Protein 1B35 (pdb70)

CATH classification: 2.60.120.20

Sequence (854 aa):
VMGEDQQIPRNEAQHGVHPISIDTHRISNNWSPQAMCIGEKVVSIRQLIKRFGIFGDANTLQADGSSFVVAPFTVTSPTKTLTSTRNYTQFDYYYYLYAFWRGSMRIKMVAETQDGTGTPRKKTNFTWFVRMFNSLQDSFNSLISTSSSAVTTTVLPSGTINMGPSTQVIDPTVEGLIEVEVPYYNISHITPAVTIDDGTPSMEDYLKGHSPPCLLTFSPRDSISATNHIITASFMRALGDDFSFMYLLGVPPLVNVARAENSHIENEDKRLTSEQKEIVHFVSEGVTPSTTALPDIVNLSTNYLDKNTREDRIHSIKDFLSRPIIIATNLWSVSDPVEKQLYTANFPEVLISNAMYQDKLKGFVGLRATLVVKVQVNSQPFQQGRLMLQYIPYAQYMPNRVTLINETLQGRSGCPRTDLELSVGTEVEMRIPYVSPHLYYNLITGQGSFGSIYVVVYSQLHDQVSGTGSIEYTVWAHLEDVDVQYPTGANIFTGNEAYIKGTSRYDAAQKAHAASKPTVQGKIGECKLRGQGRMANFDGMDMSHKMALSSTNEIETNEGLAGTSLDVMDLSRVLSIPNYWDRFTWKTSDVINTVLWDNYVSPFKVKPYSATITDRFRCTHMGKVANAFTYWRGSMVYTFKFVKTQYHSGRLRISFIPYYYNTTISTGTPDVSRTQKIVVDLRTSTAVSFTVPYIGSRPWLYCIRPESSWLSKDNTDGALMYNCVSGIVRVEVLNQLVAAQNVFSEIDVICEVNGGPDLEFAGPTCPRYVPYAGDFTLADTRKIEAERTQEYSNNEDAASELKQLETNNSPSTALGQISEGLTTLSHIPVLGNIFSTPAWISAKAADLAKLFGF

B-factor: mean 16.87, std 10.46, range [2.0, 77.14]

Solvent-accessible surface area: 44034 Å² total; per-residue (Å²): 90,69,13,89,118,58,43,41,64,37,92,79,4,29,124,26,72,68,17,126,8,13,35,108,123,222,31,88,75,84,166,57,13,5,76,159,75,46,67,98,50,14,63,11,0,68,25,11,0,30,88,24,17,84,19,23,86,101,12,34,0,89,52,116,51,5,7,0,11,0,5,0,9,7,5,63,10,14,9,147,64,77,89,6,114,92,58,59,9,13,2,25,1,0,3,10,0,0,0,0,6,13,0,5,0,35,0,0,1,62,6,37,28,24,88,20,140,76,52,114,138,153,109,2,121,35,37,0,57,0,26,4,12,38,60,56,122,126,25,1,82,60,18,38,52,67,106,23,71,11,9,30,49,65,92,24,53,114,30,0,82,107,129,67,34,40,58,49,73,0,53,6,66,122,66,27,29,5,13,0,14,1,4,7,99,33,136,29,54,1,0,1,0,22,11,28,87,116,17,11,3,36,44,113,36,8,113,65,3,18,11,1,24,5,8,0,0,1,18,19,162,50,94,6,38,74,127,87,45,21,0,34,9,46,0,42,10,0,0,0,98,17,1,5,1,18,34,6,0,0,0,3,0,0,1,50,33,45,155,170,211,143,109,146,144,131,70,66,84,145,122,125,51,78,98,108,129,166,139,68,104,103,91,52,118,14,107,87,125,111,134,69,108,119,139,92,142,123,125,110,63,64,115,139,51,46,154,111,124,117,93,144,129,140,80,53,63,115,45,40,0,45,72,78,13,101,28,19,66,47,110,0,29,16,90,10,81,43,52,81,13,28,40,11,0,3,0,1,3,19,1,0,48,39,76,78,0,19,88,68,3,88,36,44,47,3,3,87,6,25,0,6,0,58,3,54,4,110,38,70,87,58,11,3,0,11,4,2,3,0,2,0,2,4,2,6,24,2,48,37,4,1,26,8,4,20,20,2,1,1,0,5,0,0,0,18,22,40,5,14,5,10,17,53,26,80,81,14,97,15,170,2,48,11,7,2,12,51,92,80,2,32,1,46,55,1,48,1,0,4,0,3,0,1,0,0,0,0,1,62,0,38,25,52,82,98,34,125,30,56,11,80,2,25,0,72,1,30,1,70,118,12,40,15,85,161,65,43,82,49,117,28,32,20,11,131,70,11,18,36,60,8,39,94,136,148,41,60,50,120,153,98,180,72,146,71,197,114,116,140,173,62,188,163,52,183,120,155,153,152,30,46,9,120,32,54,70,105,84,64,140,35,118,23,59,60,4,9,177,50,82,62,36,135,42,70,83,70,129,47,28,12,40,84,67,75,64,21,0,33,8,41,43,0,4,12,1,19,2,15,18,39,60,20,56,0,85,56,86,28,89,97,86,42,68,24,22,56,19,66,4,3,0,9,8,6,51,33,28,51,107,125,16,84,61,38,12,36,0,1,1,2,0,0,0,0,1,1,4,46,63,1,34,2,0,0,5,4,17,1,2,1,2,0,0,82,106,1,32,6,81,0,18,0,2,9,18,62,85,21,12,38,117,93,41,21,140,52,115,23,65,59,103,197,21,89,70,28,78,7,42,2,122,60,16,2,4,0,6,3,0,1,16,32,68,34,115,115,62,14,6,87,4,28,26,18,117,11,88,170,9,48,139,110,158,43,122,6,21,46,8,106,35,0,0,1,0,1,0,24,1,15,0,54,75,80,2,97,26,35,182,54,3,57,55,55,0,34,0,0,3,6,5,13,3,7,61,12,6,27,1,2,18,24,72,93,21,72,27,1,6,10,28,6,84,18,60,144,57,22,28,157,79,22,108,56,15,107,42,108,9,36,18,104,110,135,138,76,54,58,88,116,136,59,82,136,100,55,125,35,82,56,87,90,178,77,113,123,63,138,54,101,111,96,162,104,125,151,106,104,172,53,92,154,96,55,101,51,69,199,101,43,76,159,90,74,58,69,46,135,128,153,50,179

Foldseek 3Di:
DDDDDPDDDPVVVVVVDDDADPVNDDDDDDCCVCVVPPNDDDDDLLVFQQDKWWDDPFDKDADWQKWKKAQFPAAADDDPDQADDDTDGSNNVCLQFFFKKFWKKKKKKWKWKWFDPPGDTHGDQFKKKKFKDADPDDQLQQPDDQQAARIHMDNRDPVHVVVDGDIDMDGCVPPPMDMDMGTRQFPDGMATSDHRHGHDDHSVCCVVRNGHRIMMMMGTPDTHHNNTIMMTMIMMMGGDSVMDGDHGDDDDDDHDHRDD/DDDDDDDQQADWDWDDDPPDIDIDGHDDDDDDPDPDDDDDDPVVVVVPDDDPDDADLQNLLFDKDFLDKDKDWLPQDALDWPDKDFPPLSVCVDVSNVVSQWFFFFKFFKKKKKKFWDDDQQKWFKKKKFWDFPCLVCVPVVVVQSVDPVSRVPGPMDMDINNPDTMDMDIFGFDDPPNTQGQQQLPGGGTMMTMGGNTRMDPHPDDGDIIMMTMMMGTDPIDTHDGDNGGGDNACVGNPPNPPCVVVPPVPDPD/DDDDDDDDDDDDDDDPWPPPPHDDDDGDDQDPDPDSPDDDDDAAPPPHGRDDCVPVLNQQFPKDWADKWKAFLPQDFFRWTDKDFAALQRWAAPDPVGGPDIDGGSSNQVLLFFWKKFWKKKKKKFKPFDLQKWFKKKKFWDFPDADPQQHPDDDDVVVTDTDIDTDRRDTMDIDMGTGDDPDRIATSDDQQDQVCDDPPGGSNNCVRGTGGMITMTGHTRMDGDPPTPRMIMMIMIMGGDSPMDGDGGGDGDDDDDDDDDDPVVVVVVQVVVQVVDPPPGD/DVVQVVQCVVVVHSDNDDDDPPVPDDCPVPDDDCDDPPNDDPLPDDPPVSVVVVVPD

Secondary structure (DSSP, 8-state):
-EES--PPPHHHHTTT--PPBTT-SPP---SHHIIIIISS---BHHHHTTS-EEEEEEEEE-STT-EEEE-TT--BPPB-SSS--S---HHHHHGGGEEEEE--EEEEEEEEEESSTTS-EEE--S-EEEEEE-SSSHHHHHH--TTS-SEEEE-PPTTTTTS--EEEEE-HHHHSSEEEEE----SSS-EE---BSSS---HHHHHTTSS-S-EEEEEESS--BTTTBEEEEEEEEEE-TT-EEEEE-----EEEPP--/-------GGG-EEEEEETTEEEEEES------SSS---PPPHHHHTTTT--SS---HHHHTTS-EEEEEEEEETTPPTT-EEEEEEETHHHHTSHHHHHHHTTEEEEEEEEEEEEEEE--TT-EEEEEEEEEETGGG-HHHHHHHHTSHHHHHTSSEEEEETTT--EEEEEE----SSSSEETTTTB---EEEEEEEEEEEE-TTT---EEEEEEEEEEEEEEEEEE-SSPPP-----------SGGG----S--/--PPP-S--------SSSSTT-SSS---PEE-SS-TT------TTTTS-SS-TTBHHHHHTS-EEEEEEEEETT--TT-EEEEEE-SS--EEESSSS--SEEEE-HHHHHHTT-SEEES-EEEEEEEE--TTEEEEEEEEEEET---TTTSSS---GGGSEEEEEEESS--EEEEEE----SSS-EE---TT-GGG--SS-TTTTGGGT--EEEEEEEEEEEEE-TTS-SEEEEEEEEEE-TT-EE------SEEEB-S---HHHHHHHHHHHHHHH-SS--/-HHHHHHHHHTTSS--S----GGG---TT----S--SSSS-TT----HHHHHHHTT-

Nearest PDB structures (foldseek):
  1b35-assembly1_B  TM=1.004E+00  e=4.661E-52  Cricket paralysis virus
  3nap-assembly1_B  TM=9.360E-01  e=2.881E-22  Triatoma virus
  5mqc-assembly1_B  TM=8.749E-01  e=1.713E-21  Black queen cell virus
  5l7o-assembly1_B  TM=9.426E-01  e=9.053E-20  Triatoma virus
  5lwg-assembly1_B  TM=8.177E-01  e=3.781E-16  Israeli acute paralysis virus

Organism: Cricket paralysis virus (isolate Teleogryllus commodus/Australia/CrPVVIC/1968) (NCBI:txid928300)

InterPro domains:
  IPR001676 Picornavirus capsid [PF00073] (81-194)
  IPR001676 Picornavirus capsid [PF00073] (446-535)
  IPR014872 Dicistrovirus, capsid-polyprotein, C-terminal [PF08762] (668-894)
  IPR024343 Capsid protein VP4, dicistrovirus [PF11492] (292-340)
  IPR029053 Viral coat protein subunit [G3DSA:2.60.120.20] (8-254)
  IPR029053 Viral coat protein subunit [G3DSA:2.60.120.20] (341-622)
  IPR029053 Viral coat protein subunit [G3DSA:2.60.120.20] (636-895)
  IPR033703 Picornavirus/Calicivirus coat protein [cd00205] (66-238)
  IPR033703 Picornavirus/Calicivirus coat protein [cd00205] (396-593)

Radius of gyration: 33.61 Å; Cα contacts (8 Å, |Δi|>4): 1833; chains: 4; bounding box: 87×96×97 Å

Structure (mmCIF, N/CA/C/O backbone):
data_1B35
#
_entry.id   1B35
#
_cell.length_a   330.000
_cell.length_b   334.000
_cell.length_c   395.000
_cell.angle_alpha   90.00
_cell.angle_beta   90.00
_cell.angle_gamma   90.00
#
_symmetry.space_group_name_H-M   'I 2 2 2'
#
loop_
_entity.id
_entity.type
_entity.pdbx_description
1 polymer 'PROTEIN (CRICKET PARALYSIS VIRUS, VP1)'
2 polymer 'PROTEIN (CRICKET PARALYSIS VIRUS, VP2)'
3 polymer 'PROTEIN (CRICKET PARALYSIS VIRUS, VP3)'
4 polymer 'PROTEIN (CRICKET PARALYSIS VIRUS, VP4)'
5 water water
#
loop_
_atom_site.group_PDB
_atom_site.id
_atom_site.type_symbol
_atom_site.label_atom_id
_atom_site.label_alt_id
_atom_site.label_comp_id
_atom_site.label_asym_id
_atom_site.label_entity_id
_atom_site.label_seq_id
_atom_site.pdbx_PDB_ins_code
_atom_site.Cartn_x
_atom_site.Cartn_y
_atom_site.Cartn_z
_atom_site.occupancy
_atom_site.B_iso_or_equiv
_atom_site.auth_seq_id
_atom_site.auth_comp_id
_atom_site.auth_asym_id
_atom_site.auth_atom_id
_atom_site.pdbx_PDB_model_num
ATOM 1 N N . VAL A 1 1 ? -9.906 28.206 120.257 1.00 14.06 1 VAL A N 1
ATOM 2 C CA . VAL A 1 1 ? -10.036 27.732 121.662 1.00 13.69 1 VAL A CA 1
ATOM 3 C C . VAL A 1 1 ? -9.925 28.898 122.642 1.00 13.54 1 VAL A C 1
ATOM 4 O O . VAL A 1 1 ? -10.719 29.004 123.577 1.00 12.73 1 VAL A O 1
ATOM 8 N N . MET A 1 2 ? -8.935 29.761 122.424 1.00 12.40 2 MET A N 1
ATOM 9 C CA . MET A 1 2 ? -8.720 30.935 123.268 1.00 13.64 2 MET A CA 1
ATOM 10 C C . MET A 1 2 ? -8.406 32.148 122.399 1.00 14.06 2 MET A C 1
ATOM 11 O O . MET A 1 2 ? -7.651 32.047 121.423 1.00 12.73 2 MET A O 1
ATOM 16 N N . GLY A 1 3 ? -8.989 33.290 122.758 1.00 14.31 3 GLY A N 1
ATOM 17 C CA . GLY A 1 3 ? -8.765 34.514 122.007 1.00 15.38 3 GLY A CA 1
ATOM 18 C C . GLY A 1 3 ? -9.545 35.685 122.576 1.00 17.17 3 GLY A C 1
ATOM 19 O O . GLY A 1 3 ? -10.081 35.602 123.680 1.00 17.06 3 GLY A O 1
ATOM 20 N N . GLU A 1 4 ? -9.613 36.779 121.824 1.00 19.05 4 GLU A N 1
ATOM 21 C CA . GLU A 1 4 ? -10.333 37.971 122.263 1.00 20.63 4 GLU A CA 1
ATOM 22 C C . GLU A 1 4 ? -11.788 37.984 121.797 1.00 21.76 4 GLU A C 1
ATOM 23 O O . GLU A 1 4 ? -12.593 38.768 122.297 1.00 22.51 4 GLU A O 1
ATOM 29 N N . ASP A 1 5 ? -12.122 37.108 120.853 1.00 22.55 5 ASP A N 1
ATOM 30 C CA . ASP A 1 5 ? -13.470 37.044 120.296 1.00 22.14 5 ASP A CA 1
ATOM 31 C C . ASP A 1 5 ? -13.837 35.607 119.899 1.00 21.65 5 ASP A C 1
ATOM 32 O O . ASP A 1 5 ? -14.066 35.323 118.726 1.00 21.43 5 ASP A O 1
ATOM 37 N N . GLN A 1 6 ? -13.899 34.706 120.875 1.00 21.89 6 GLN A N 1
ATOM 38 C CA . GLN A 1 6 ? -14.232 33.305 120.598 1.00 23.15 6 GLN A CA 1
ATOM 39 C C . GLN A 1 6 ? -15.735 33.052 120.642 1.00 22.75 6 GLN A C 1
ATOM 40 O O . GLN A 1 6 ? -16.219 32.019 120.178 1.00 24.01 6 GLN A O 1
ATOM 46 N N . GLN A 1 7 ? -16.463 34.006 121.205 1.00 21.14 7 GLN A N 1
ATOM 47 C CA . GLN A 1 7 ? -17.911 33.916 121.332 1.00 20.64 7 GLN A CA 1
ATOM 48 C C . GLN A 1 7 ? -18.628 33.771 119.984 1.00 17.70 7 GLN A C 1
ATOM 49 O O . GLN A 1 7 ? -18.317 34.470 119.018 1.00 16.67 7 GLN A O 1
ATOM 55 N N . ILE A 1 8 ? -19.589 32.852 119.923 1.00 15.70 8 ILE A N 1
ATOM 56 C CA . ILE A 1 8 ? -20.351 32.621 118.697 1.00 14.54 8 ILE A CA 1
ATOM 57 C C . ILE A 1 8 ? -21.721 33.299 118.763 1.00 14.07 8 ILE A C 1
ATOM 58 O O . ILE A 1 8 ? -22.511 33.029 119.663 1.00 13.18 8 ILE A O 1
ATOM 63 N N . PRO A 1 9 ? -22.009 34.204 117.814 1.00 13.95 9 PRO A N 1
ATOM 64 C CA . PRO A 1 9 ? -23.285 34.924 117.758 1.00 13.63 9 PRO A CA 1
ATOM 65 C C . PRO A 1 9 ? -24.480 33.963 117.831 1.00 13.93 9 PRO A C 1
ATOM 66 O O . PRO A 1 9 ? -24.420 32.851 117.299 1.00 13.41 9 PRO A O 1
ATOM 70 N N . ARG A 1 10 ? -25.555 34.398 118.490 1.00 12.74 10 ARG A N 1
ATOM 71 C CA . ARG A 1 10 ? -26.765 33.592 118.653 1.00 11.81 10 ARG A CA 1
ATOM 72 C C . ARG A 1 10 ? -27.287 33.046 117.324 1.00 11.07 10 ARG A C 1
ATOM 73 O O . ARG A 1 10 ? -27.556 31.851 117.203 1.00 10.77 10 ARG A O 1
ATOM 81 N N . ASN A 1 11 ? -27.419 33.922 116.332 1.00 11.40 11 ASN A N 1
ATOM 82 C CA . ASN A 1 11 ? -27.919 33.528 115.019 1.00 11.84 11 ASN A CA 1
ATOM 83 C C . ASN A 1 11 ? -27.046 32.501 114.314 1.00 11.70 11 ASN A C 1
ATOM 84 O O . ASN A 1 11 ? -27.552 31.694 113.536 1.00 11.85 11 ASN A O 1
ATOM 89 N N . GLU A 1 12 ? -25.740 32.535 114.565 1.00 13.33 12 GLU A N 1
ATOM 90 C CA . GLU A 1 12 ? -24.845 31.564 113.943 1.00 15.23 12 GLU A CA 1
ATOM 91 C C . GLU A 1 12 ? -24.908 30.243 114.699 1.00 14.39 12 GLU A C 1
ATOM 92 O O . GLU A 1 12 ? -24.803 29.167 114.098 1.00 13.99 12 GLU A O 1
ATOM 98 N N . ALA A 1 13 ? -25.089 30.319 116.016 1.00 13.73 13 ALA A N 1
ATOM 99 C CA . ALA A 1 13 ? -25.188 29.109 116.825 1.00 14.15 13 ALA A CA 1
ATOM 100 C C . ALA A 1 13 ? -26.453 28.351 116.415 1.00 14.55 13 ALA A C 1
ATOM 101 O O . ALA A 1 13 ? -26.515 27.130 116.530 1.00 14.39 13 ALA A O 1
ATOM 103 N N . GLN A 1 14 ? -27.456 29.071 115.920 1.00 13.99 14 GLN A N 1
ATOM 104 C CA . GLN A 1 14 ? -28.690 28.421 115.491 1.00 15.50 14 GLN A CA 1
ATOM 105 C C . GLN A 1 14 ? -28.563 27.772 114.107 1.00 15.63 14 GLN A C 1
ATOM 106 O O . GLN A 1 14 ? -29.520 27.184 113.605 1.00 15.31 14 GLN A O 1
ATOM 112 N N . HIS A 1 15 ? -27.388 27.891 113.491 1.00 16.07 15 HIS A N 1
ATOM 113 C CA . HIS A 1 15 ? -27.142 27.262 112.190 1.00 16.38 15 HIS A CA 1
ATOM 114 C C . HIS A 1 15 ? -26.217 26.066 112.396 1.00 16.44 15 HIS A C 1
ATOM 115 O O . HIS A 1 15 ? -25.793 25.424 111.435 1.00 17.50 15 HIS A O 1
ATOM 122 N N . GLY A 1 16 ? -25.890 25.781 113.654 1.00 16.99 16 GLY A N 1
ATOM 123 C CA . GLY A 1 16 ? -25.027 24.650 113.956 1.00 15.92 16 GLY A CA 1
ATOM 124 C C . GLY A 1 16 ? -23.551 24.957 114.158 1.00 14.16 16 GLY A C 1
ATOM 125 O O . GLY A 1 16 ? -22.750 24.039 114.340 1.00 16.25 16 GLY A O 1
ATOM 126 N N . VAL A 1 17 ? -23.178 26.232 114.120 1.00 12.93 17 VAL A N 1
ATOM 127 C CA . VAL A 1 17 ? -21.784 26.612 114.320 1.00 11.79 17 VAL A CA 1
ATOM 128 C C . VAL A 1 17 ? -21.416 26.343 115.772 1.00 12.66 17 VAL A C 1
ATOM 129 O O . VAL A 1 17 ? -22.090 26.812 116.684 1.00 13.20 17 VAL A O 1
ATOM 133 N N . HIS A 1 18 ? -20.345 25.585 115.985 1.00 12.36 18 HIS A N 1
ATOM 134 C CA . HIS A 1 18 ? -19.908 25.246 117.336 1.00 11.18 18 HIS A CA 1
ATOM 135 C C . HIS A 1 18 ? -18.385 25.234 117.458 1.00 10.29 18 HIS A C 1
ATOM 136 O O . HIS A 1 18 ? -17.672 25.095 116.464 1.00 10.14 18 HIS A O 1
ATOM 143 N N . PRO A 1 19 ? -17.867 25.382 118.686 1.00 9.43 19 PRO A N 1
ATOM 144 C CA . PRO A 1 19 ? -16.415 25.379 118.909 1.00 9.74 19 PRO A CA 1
ATOM 145 C C . PRO A 1 19 ? -15.859 23.980 118.644 1.00 9.75 19 PRO A C 1
ATOM 146 O O . PRO A 1 19 ? -16.602 23.000 118.641 1.00 8.95 19 PRO A O 1
ATOM 150 N N . ILE A 1 20 ? -14.552 23.885 118.437 1.00 10.33 20 ILE A N 1
ATOM 151 C CA . ILE A 1 20 ? -13.928 22.590 118.208 1.00 13.10 20 ILE A CA 1
ATOM 152 C C . ILE A 1 20 ? -14.037 21.736 119.484 1.00 13.45 20 ILE A C 1
ATOM 153 O O . ILE A 1 20 ? -14.083 22.258 120.597 1.00 12.99 20 ILE A O 1
ATOM 158 N N . SER A 1 21 ? -14.109 20.424 119.311 1.00 13.96 21 SER A N 1
ATOM 159 C CA . SER A 1 21 ? -14.220 19.512 120.440 1.00 15.02 21 SER A CA 1
ATOM 160 C C . SER A 1 21 ? -12.925 19.467 121.268 1.00 15.53 21 SER A C 1
ATOM 161 O O . SER A 1 21 ? -11.819 19.472 120.715 1.00 13.95 21 SER A O 1
ATOM 164 N N . ILE A 1 22 ? -13.065 19.427 122.593 1.00 15.57 22 ILE A N 1
ATOM 165 C CA . ILE A 1 22 ? -11.906 19.374 123.480 1.00 18.26 22 ILE A CA 1
ATOM 166 C C . ILE A 1 22 ? -11.148 18.090 123.144 1.00 20.29 22 ILE A C 1
ATOM 167 O O . ILE A 1 22 ? -9.995 17.899 123.535 1.00 21.53 22 ILE A O 1
ATOM 172 N N . ASP A 1 23 ? -11.836 17.239 122.393 1.00 21.57 23 ASP A N 1
ATOM 173 C CA . ASP A 1 23 ? -11.369 15.933 121.929 1.00 23.35 23 ASP A CA 1
ATOM 174 C C . ASP A 1 23 ? -10.543 16.044 120.641 1.00 22.33 23 ASP A C 1
ATOM 175 O O . ASP A 1 23 ? -9.704 15.190 120.353 1.00 20.59 23 ASP A O 1
ATOM 180 N N . THR A 1 24 ? -10.825 17.087 119.860 1.00 22.24 24 THR A N 1
ATOM 181 C CA . THR A 1 24 ? -10.168 17.340 118.578 1.00 23.33 24 THR A CA 1
ATOM 182 C C . THR A 1 24 ? -10.906 16.641 117.425 1.00 21.48 24 THR A C 1
ATOM 183 O O . THR A 1 24 ? -10.750 17.019 116.267 1.00 21.32 24 THR A O 1
ATOM 187 N N . HIS A 1 25 ? -11.722 15.640 117.741 1.00 20.17 25 HIS A N 1
ATOM 188 C CA . HIS A 1 25 ? -12.455 14.911 116.704 1.00 21.31 25 HIS A CA 1
ATOM 189 C C . HIS A 1 25 ? -13.726 15.615 116.243 1.00 20.53 25 HIS A C 1
ATOM 190 O O . HIS A 1 25 ? -14.320 16.415 116.971 1.00 19.20 25 HIS A O 1
ATOM 197 N N . ARG A 1 26 ? -14.141 15.307 115.022 1.00 22.01 26 ARG A N 1
ATOM 198 C CA . ARG A 1 26 ? -15.348 15.891 114.452 1.00 24.45 26 ARG A CA 1
ATOM 199 C C . ARG A 1 26 ? -16.568 15.275 115.137 1.00 24.26 26 ARG A C 1
ATOM 200 O O . ARG A 1 26 ? -16.551 14.105 115.514 1.00 22.92 26 ARG A O 1
ATOM 208 N N . ILE A 1 27 ? -17.614 16.078 115.307 1.00 23.71 27 ILE A N 1
ATOM 209 C CA . ILE A 1 27 ? -18.856 15.627 115.930 1.00 22.88 27 ILE A CA 1
ATOM 210 C C . ILE A 1 27 ? -19.707 14.919 114.874 1.00 22.84 27 ILE A C 1
ATOM 211 O O . ILE A 1 27 ? -19.991 15.488 113.823 1.00 23.38 27 ILE A O 1
ATOM 216 N N . SER A 1 28 ? -20.104 13.679 115.146 1.00 22.74 28 SER A N 1
ATOM 217 C CA . SER A 1 28 ? -20.935 12.928 114.205 1.00 22.13 28 SER A CA 1
ATOM 218 C C . SER A 1 28 ? -21.941 12.007 114.889 1.00 19.87 28 SER A C 1
ATOM 219 O O . SER A 1 28 ? -21.773 11.643 116.053 1.00 18.54 28 SER A O 1
ATOM 222 N N . ASN A 1 29 ? -22.992 11.641 114.158 1.00 17.60 29 ASN A N 1
ATOM 223 C CA . ASN A 1 29 ? -24.002 10.728 114.683 1.00 14.65 29 ASN A CA 1
ATOM 224 C C . ASN A 1 29 ? -24.753 10.043 113.553 1.00 13.72 29 ASN A C 1
ATOM 225 O O . ASN A 1 29 ? -24.510 10.310 112.375 1.00 13.73 29 ASN A O 1
ATOM 230 N N . ASN A 1 30 ? -25.649 9.136 113.916 1.00 12.87 30 ASN A N 1
ATOM 231 C CA . ASN A 1 30 ? -26.470 8.443 112.936 1.00 12.31 30 ASN A CA 1
ATOM 232 C C . ASN A 1 30 ? -27.768 8.033 113.633 1.00 11.29 30 ASN A C 1
ATOM 233 O O . ASN A 1 30 ? -27.963 8.365 114.800 1.00 8.16 30 ASN A O 1
ATOM 238 N N . TRP A 1 31 ? -28.653 7.335 112.927 1.00 11.72 31 TRP A N 1
ATOM 239 C CA . TRP A 1 31 ? -29.941 6.924 113.490 1.00 11.36 31 TRP A CA 1
ATOM 240 C C . TRP A 1 31 ? -29.981 5.618 114.287 1.00 11.21 31 TRP A C 1
ATOM 241 O O . TRP A 1 31 ? -31.062 5.193 114.691 1.00 10.66 31 TRP A O 1
ATOM 252 N N . SER A 1 32 ? -28.840 4.970 114.518 1.00 9.38 32 SER A N 1
ATOM 253 C CA . SER A 1 32 ? -28.866 3.706 115.255 1.00 8.51 32 SER A CA 1
ATOM 254 C C . SER A 1 32 ? -29.302 3.862 116.713 1.00 9.04 32 SER A C 1
ATOM 255 O O . SER A 1 32 ? -29.905 2.958 117.279 1.00 7.36 32 SER A O 1
ATOM 258 N N . PRO A 1 33 ? -29.002 5.009 117.344 1.00 10.73 33 PRO A N 1
ATOM 259 C CA . PRO A 1 33 ? -29.439 5.137 118.743 1.00 11.08 33 PRO A CA 1
ATOM 260 C C . PRO A 1 33 ? -30.967 5.043 118.857 1.00 11.84 33 PRO A C 1
ATOM 261 O O . PRO A 1 33 ? -31.497 4.391 119.758 1.00 12.68 33 PRO A O 1
ATOM 265 N N . GLN A 1 34 ? -31.668 5.696 117.936 1.00 11.23 34 GLN A N 1
ATOM 266 C CA . GLN A 1 34 ? -33.123 5.681 117.939 1.00 11.89 34 GLN A CA 1
ATOM 267 C C . GLN A 1 34 ? -33.725 4.376 117.410 1.00 12.14 34 GLN A C 1
ATOM 268 O O . GLN A 1 34 ? -34.710 3.885 117.949 1.00 10.95 34 GLN A O 1
ATOM 274 N N . ALA A 1 35 ? -33.146 3.818 116.353 1.00 14.02 35 ALA A N 1
ATOM 275 C CA . ALA A 1 35 ? -33.678 2.582 115.782 1.00 15.63 35 ALA A CA 1
ATOM 276 C C . ALA A 1 35 ? -33.445 1.331 116.633 1.00 16.21 35 ALA A C 1
ATOM 277 O O . ALA A 1 35 ? -34.298 0.449 116.681 1.00 16.11 35 ALA A O 1
ATOM 279 N N . MET A 1 36 ? -32.301 1.252 117.304 1.00 17.09 36 MET A N 1
ATOM 280 C CA . MET A 1 36 ? -31.989 0.088 118.124 1.00 19.47 36 MET A CA 1
ATOM 281 C C . MET A 1 36 ? -32.657 0.047 119.507 1.00 19.84 36 MET A C 1
ATOM 282 O O . MET A 1 36 ? -32.975 -1.036 119.995 1.00 19.81 36 MET A O 1
ATOM 287 N N . CYS A 1 37 ? -32.884 1.204 120.130 1.00 19.36 37 CYS A N 1
ATOM 288 C CA . CYS A 1 37 ? -33.465 1.229 121.473 1.00 20.50 37 CYS A CA 1
ATOM 289 C C . CYS A 1 37 ? -34.788 1.959 121.693 1.00 19.41 37 CYS A C 1
ATOM 290 O O . CYS A 1 37 ? -35.533 1.611 122.610 1.00 21.21 37 CYS A O 1
ATOM 293 N N . ILE A 1 38 ? -35.069 2.982 120.896 1.00 15.64 38 ILE A N 1
ATOM 294 C CA . ILE A 1 38 ? -36.289 3.749 121.092 1.00 15.50 38 ILE A CA 1
ATOM 295 C C . ILE A 1 38 ? -37.443 3.333 120.188 1.00 15.87 38 ILE A C 1
ATOM 296 O O . ILE A 1 38 ? -38.556 3.125 120.662 1.00 16.15 38 ILE A O 1
ATOM 301 N N . GLY A 1 39 ? -37.176 3.214 118.890 1.00 15.87 39 GLY A N 1
ATOM 302 C CA . GLY A 1 39 ? -38.211 2.823 117.948 1.00 14.65 39 GLY A CA 1
ATOM 303 C C . GLY A 1 39 ? -38.802 3.984 117.165 1.00 15.45 39 GLY A C 1
ATOM 304 O O . GLY A 1 39 ? -39.699 3.792 116.343 1.00 16.25 39 GLY A O 1
ATOM 305 N N . GLU A 1 40 ? -38.299 5.187 117.412 1.00 13.39 40 GLU A N 1
ATOM 306 C CA . GLU A 1 40 ? -38.781 6.385 116.732 1.00 13.56 40 GLU A CA 1
ATOM 307 C C . GLU A 1 40 ? -37.709 7.478 116.803 1.00 13.78 40 GLU A C 1
ATOM 308 O O . GLU A 1 40 ? -36.698 7.325 117.493 1.00 14.94 40 GLU A O 1
ATOM 314 N N . LYS A 1 41 ? -37.946 8.573 116.090 1.00 12.53 41 LYS A N 1
ATOM 315 C CA . LYS A 1 41 ? -37.032 9.704 116.048 1.00 14.34 41 LYS A CA 1
ATOM 316 C C . LYS A 1 41 ? -37.784 11.002 116.397 1.00 14.67 41 LYS A C 1
ATOM 317 O O . LYS A 1 41 ? -38.697 11.406 115.680 1.00 16.17 41 LYS A O 1
ATOM 323 N N . VAL A 1 42 ? -37.409 11.649 117.497 1.00 13.54 42 VAL A N 1
ATOM 324 C CA . VAL A 1 42 ? -38.060 12.896 117.899 1.00 11.61 42 VAL A CA 1
ATOM 325 C C . VAL A 1 42 ? -37.107 14.046 117.591 1.00 13.40 42 VAL A C 1
ATOM 326 O O . VAL A 1 42 ? -35.970 14.067 118.073 1.00 14.20 42 VAL A O 1
ATOM 330 N N . VAL A 1 43 ? -37.573 15.002 116.791 1.00 13.13 43 VAL A N 1
ATOM 331 C CA . VAL A 1 43 ? -36.738 16.119 116.378 1.00 13.56 43 VAL A CA 1
ATOM 332 C C . VAL A 1 43 ? -37.344 17.513 116.505 1.00 13.89 43 VAL A C 1
ATOM 333 O O . VAL A 1 43 ? -36.623 18.512 116.360 1.00 13.97 43 VAL A O 1
ATOM 337 N N . SER A 1 44 ? -38.646 17.600 116.769 1.00 12.61 44 SER A N 1
ATOM 338 C CA . SER A 1 44 ? -39.279 18.910 116.842 1.00 11.56 44 SER A CA 1
ATOM 339 C C . SER A 1 44 ? -40.431 19.086 117.826 1.00 12.62 44 SER A C 1
ATOM 340 O O . SER A 1 44 ? -41.120 18.134 118.180 1.00 13.33 44 SER A O 1
ATOM 343 N N . ILE A 1 45 ? -40.628 20.331 118.258 1.00 12.97 45 ILE A N 1
ATOM 344 C CA . ILE A 1 45 ? -41.713 20.675 119.167 1.00 11.15 45 ILE A CA 1
ATOM 345 C C . ILE A 1 45 ? -43.029 20.625 118.382 1.00 10.79 45 ILE A C 1
ATOM 346 O O . ILE A 1 45 ? -44.108 20.460 118.955 1.00 9.58 45 ILE A O 1
ATOM 351 N N . ARG A 1 46 ? -42.921 20.755 117.060 1.00 9.93 46 ARG A N 1
ATOM 352 C CA . ARG A 1 46 ? -44.081 20.702 116.180 1.00 9.46 46 ARG A CA 1
ATOM 353 C C . ARG A 1 46 ? -44.700 19.300 116.285 1.00 10.09 46 ARG A C 1
ATOM 354 O O . ARG A 1 46 ? -45.884 19.116 116.011 1.00 11.65 46 ARG A O 1
ATOM 362 N N . GLN A 1 47 ? -43.883 18.320 116.673 1.00 8.52 47 GLN A N 1
ATOM 363 C CA . GLN A 1 47 ? -44.339 16.939 116.853 1.00 8.50 47 GLN A CA 1
ATOM 364 C C . GLN A 1 47 ? -45.014 16.799 118.222 1.00 9.84 47 GLN A C 1
ATOM 365 O O . GLN A 1 47 ? -46.122 16.262 118.342 1.00 10.15 47 GLN A O 1
ATOM 371 N N . LEU A 1 48 ? -44.318 17.277 119.251 1.00 8.99 48 LEU A N 1
ATOM 372 C CA . LEU A 1 48 ? -44.779 17.194 120.636 1.00 9.14 48 LEU A CA 1
ATOM 373 C C . LEU A 1 48 ? -46.139 17.804 120.953 1.00 9.70 48 LEU A C 1
ATOM 374 O O . LEU A 1 48 ? -46.979 17.168 121.583 1.00 9.75 48 LEU A O 1
ATOM 379 N N . ILE A 1 49 ? -46.352 19.040 120.519 1.00 10.47 49 ILE A N 1
ATOM 380 C CA . ILE A 1 49 ? -47.593 19.750 120.809 1.00 9.59 49 ILE A CA 1
ATOM 381 C C . ILE A 1 49 ? -48.866 19.184 120.189 1.00 10.49 49 ILE A C 1
ATOM 382 O O . ILE A 1 49 ? -49.966 19.618 120.531 1.00 10.26 49 ILE A O 1
ATOM 387 N N . LYS A 1 50 ? -48.732 18.214 119.294 1.00 11.19 50 LYS A N 1
ATOM 388 C CA . LYS A 1 50 ? -49.910 17.636 118.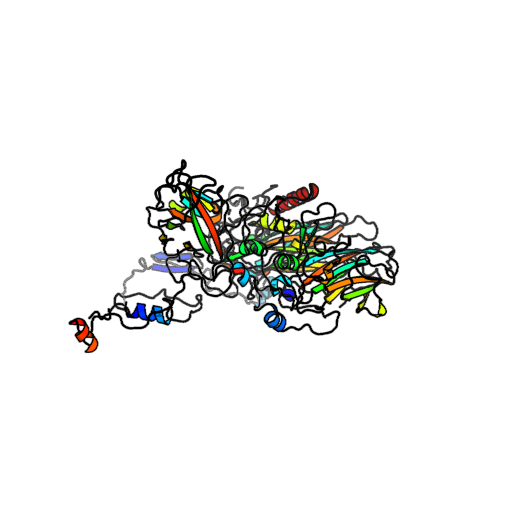659 1.00 12.11 50 LYS A CA 1
ATOM 389 C C . LYS A 1 50 ? -50.549 16.542 119.507 1.00 11.70 50 LYS A C 1
ATOM 390 O O . LYS A 1 50 ? -51.585 15.990 119.148 1.00 12.57 50 LYS A O 1
ATOM 396 N N . ARG A 1 51 ? -49.931 16.259 120.649 1.00 11.10 51 ARG A N 1
ATOM 397 C CA . ARG A 1 51 ? -50.432 15.257 121.588 1.00 11.37 51 ARG A CA 1
ATOM 398 C C . ARG A 1 51 ? -51.483 15.901 122.496 1.00 11.78 51 ARG A C 1
ATOM 399 O O . ARG A 1 51 ? -51.252 16.968 123.061 1.00 12.84 51 ARG A O 1
ATOM 407 N N . PHE A 1 52 ? -52.637 15.254 122.633 1.00 11.94 52 PHE A N 1
ATOM 408 C CA . PHE A 1 52 ? -53.716 15.786 123.459 1.00 10.05 52 PHE A CA 1
ATOM 409 C C . PHE A 1 52 ? -53.493 15.639 124.964 1.00 10.33 52 PHE A C 1
ATOM 410 O O . PHE A 1 52 ? -52.940 14.642 125.433 1.00 8.06 52 PHE A O 1
ATOM 418 N N . GLY A 1 53 ? -53.944 16.652 125.706 1.00 10.15 53 GLY A N 1
ATOM 419 C CA . GLY A 1 53 ? -53.843 16.670 127.156 1.00 9.94 53 GLY A CA 1
ATOM 420 C C . GLY A 1 53 ? -55.149 17.198 127.737 1.00 10.65 53 GLY A C 1
ATOM 421 O O . GLY A 1 53 ? -55.936 17.815 127.025 1.00 9.62 53 GLY A O 1
ATOM 422 N N . ILE A 1 54 ? -55.395 16.971 129.023 1.00 11.25 54 ILE A N 1
ATOM 423 C CA . ILE A 1 54 ? -56.635 17.440 129.638 1.00 12.88 54 ILE A CA 1
ATOM 424 C C . ILE A 1 54 ? -56.693 18.960 129.753 1.00 14.63 54 ILE A C 1
ATOM 425 O O . ILE A 1 54 ? -55.768 19.595 130.254 1.00 14.94 54 ILE A O 1
ATOM 430 N N . PHE A 1 55 ? -57.811 19.517 129.293 1.00 16.67 55 PHE A N 1
ATOM 431 C CA . PHE A 1 55 ? -58.063 20.958 129.258 1.00 18.69 55 PHE A CA 1
ATOM 432 C C . PHE A 1 55 ? -59.244 21.320 130.170 1.00 20.40 55 PHE A C 1
ATOM 433 O O . PHE A 1 55 ? -60.326 20.748 130.058 1.00 19.50 55 PHE A O 1
ATOM 441 N N . GLY A 1 56 ? -59.029 22.279 131.064 1.00 21.81 56 GLY A N 1
ATOM 442 C CA . GLY A 1 56 ? -60.077 22.683 131.987 1.00 25.50 56 GLY A CA 1
ATOM 443 C C . GLY A 1 56 ? -59.910 21.963 133.313 1.00 27.15 56 GLY A C 1
ATOM 444 O O . GLY A 1 56 ? -58.873 21.343 133.551 1.00 27.95 56 GLY A O 1
ATOM 445 N N . ASP A 1 57 ? -60.923 22.019 134.173 1.00 28.69 57 ASP A N 1
ATOM 446 C CA . ASP A 1 57 ? -60.838 21.357 135.473 1.00 30.61 57 ASP A CA 1
ATOM 447 C C . ASP A 1 57 ? -62.181 21.285 136.206 1.00 29.71 57 ASP A C 1
ATOM 448 O O . ASP A 1 57 ? -62.881 22.290 136.337 1.00 28.90 57 ASP A O 1
ATOM 453 N N . ALA A 1 58 ? -62.526 20.092 136.684 1.00 29.02 58 ALA A N 1
ATOM 454 C CA . ALA A 1 58 ? -63.772 19.862 137.421 1.00 27.27 58 ALA A CA 1
ATOM 455 C C . ALA A 1 58 ? -64.966 20.576 136.794 1.00 25.62 58 ALA A C 1
ATOM 456 O O . ALA A 1 58 ? -65.587 21.435 137.417 1.00 25.87 58 ALA A O 1
ATOM 458 N N . ASN A 1 59 ? -65.292 20.204 135.562 1.00 23.51 59 ASN A N 1
ATOM 459 C CA . ASN A 1 59 ? -66.398 20.821 134.847 1.00 20.58 59 ASN A CA 1
ATOM 460 C C . ASN A 1 59 ? -67.696 20.041 135.002 1.00 19.24 59 ASN A C 1
ATOM 461 O O . ASN A 1 59 ? -67.734 18.823 134.829 1.00 18.42 59 ASN A O 1
ATOM 466 N N . THR A 1 60 ? -68.762 20.767 135.317 1.00 17.92 60 THR A N 1
ATOM 467 C CA . THR A 1 60 ? -70.055 20.156 135.559 1.00 18.72 60 THR A CA 1
ATOM 468 C C . THR A 1 60 ? -71.234 21.050 135.190 1.00 17.97 60 THR A C 1
ATOM 469 O O . THR A 1 60 ? -71.121 22.275 135.159 1.00 18.72 60 THR A O 1
ATOM 473 N N . LEU A 1 61 ? -72.365 20.417 134.903 1.00 17.27 61 LEU A N 1
ATOM 474 C CA . LEU A 1 61 ? -73.602 21.122 134.600 1.00 17.46 61 LEU A CA 1
ATOM 475 C C . LEU A 1 61 ? -74.577 20.676 135.691 1.00 19.28 61 LEU A C 1
ATOM 476 O O . LEU A 1 61 ? -75.030 19.529 135.685 1.00 17.13 61 LEU A O 1
ATOM 481 N N . GLN A 1 62 ? -74.894 21.567 136.628 1.00 22.64 62 GLN A N 1
ATOM 482 C CA . GLN A 1 62 ? -75.809 21.214 137.713 1.00 26.46 62 GLN A CA 1
ATOM 483 C C . GLN A 1 62 ? -76.985 22.180 137.814 1.00 27.37 62 GLN A C 1
ATOM 484 O O . GLN A 1 62 ? -77.808 22.073 138.725 1.00 28.76 62 GLN A O 1
ATOM 490 N N . ALA A 1 63 ? -77.069 23.120 136.881 1.00 27.38 63 ALA A N 1
ATOM 491 C CA . ALA A 1 63 ? -78.158 24.087 136.888 1.00 27.10 63 ALA A CA 1
ATOM 492 C C . ALA A 1 63 ? -79.046 23.915 135.663 1.00 27.68 63 ALA A C 1
ATOM 493 O O . ALA A 1 63 ? -78.569 23.594 134.574 1.00 29.06 63 ALA A O 1
ATOM 495 N N . ASP A 1 64 ? -80.343 24.132 135.851 1.00 28.24 64 ASP A N 1
ATOM 496 C CA . ASP A 1 64 ? -81.328 24.003 134.779 1.00 28.94 64 ASP A CA 1
ATOM 497 C C . ASP A 1 64 ? -80.947 24.814 133.531 1.00 26.10 64 ASP A C 1
ATOM 498 O O . ASP A 1 64 ? -80.504 25.956 133.634 1.00 26.11 64 ASP A O 1
ATOM 503 N N . GLY A 1 65 ? -81.119 24.208 132.359 1.00 23.38 65 GLY A N 1
ATOM 504 C CA . GLY A 1 65 ? -80.808 24.869 131.099 1.00 20.98 65 GLY A CA 1
ATOM 505 C C . GLY A 1 65 ? -79.390 25.399 130.963 1.00 19.09 65 GLY A C 1
ATOM 506 O O . GLY A 1 65 ? -79.167 26.433 130.339 1.00 20.14 65 GLY A O 1
ATOM 507 N N . SER A 1 66 ? -78.430 24.671 131.523 1.00 17.79 66 SER A N 1
ATOM 508 C CA . SER A 1 66 ? -77.022 25.062 131.506 1.00 16.62 66 SER A CA 1
ATOM 509 C C . SER A 1 66 ? -76.229 24.490 130.310 1.00 14.20 66 SER A C 1
ATOM 510 O O . SER A 1 66 ? -76.659 23.527 129.685 1.00 14.15 66 SER A O 1
ATOM 513 N N . SER A 1 67 ? -75.079 25.097 130.004 1.00 12.62 67 SER A N 1
ATOM 514 C CA . SER A 1 67 ? -74.200 24.664 128.901 1.00 10.63 67 SER A CA 1
ATOM 515 C C . SER A 1 67 ? -72.731 24.987 129.203 1.00 9.95 67 SER A C 1
ATOM 516 O O . SER A 1 67 ? -72.426 25.767 130.109 1.00 9.26 67 SER A O 1
ATOM 519 N N . PHE A 1 68 ? -71.821 24.388 128.441 1.00 8.63 68 PHE A N 1
ATOM 520 C CA . PHE A 1 68 ? -70.396 24.673 128.605 1.00 8.37 68 PHE A CA 1
ATOM 521 C C . PHE A 1 68 ? -70.018 25.706 127.544 1.00 8.40 68 PHE A C 1
ATOM 522 O O . PHE A 1 68 ? -70.562 25.693 126.435 1.00 8.75 68 PHE A O 1
ATOM 530 N N . VAL A 1 69 ? -69.109 26.610 127.891 1.00 8.15 69 VAL A N 1
ATOM 531 C CA . VAL A 1 69 ? -68.615 27.608 126.948 1.00 8.32 69 VAL A CA 1
ATOM 532 C C . VAL A 1 69 ? -67.108 27.425 127.014 1.00 10.42 69 VAL A C 1
ATOM 533 O O . VAL A 1 69 ? -66.539 27.320 128.099 1.00 11.59 69 VAL A O 1
ATOM 537 N N . VAL A 1 70 ? -66.465 27.384 125.855 1.00 11.24 70 VAL A N 1
ATOM 538 C CA . VAL A 1 70 ? -65.030 27.169 125.787 1.00 11.76 70 VAL A CA 1
ATOM 539 C C . VAL A 1 70 ? -64.317 28.219 124.929 1.00 12.99 70 VAL A C 1
ATOM 540 O O . VAL A 1 70 ? -64.785 28.561 123.839 1.00 14.13 70 VAL A O 1
ATOM 544 N N . ALA A 1 71 ? -63.194 28.726 125.437 1.00 12.21 71 ALA A N 1
ATOM 545 C CA . ALA A 1 71 ? -62.360 29.695 124.720 1.00 12.14 71 ALA A CA 1
ATOM 546 C C . ALA A 1 71 ? -61.141 28.860 124.309 1.00 12.31 71 ALA A C 1
ATOM 547 O O . ALA A 1 71 ? -60.117 28.852 124.988 1.00 11.83 71 ALA A O 1
ATOM 549 N N . PRO A 1 72 ? -61.242 28.157 123.170 1.00 13.59 72 PRO A N 1
ATOM 550 C CA . PRO A 1 72 ? -60.204 27.278 122.608 1.00 13.61 72 PRO A CA 1
ATOM 551 C C . PRO A 1 72 ? -58.749 27.740 122.481 1.00 13.67 72 PRO A C 1
ATOM 552 O O . PRO A 1 72 ? -57.842 26.926 122.645 1.00 14.11 72 PRO A O 1
ATOM 556 N N . PHE A 1 73 ? -58.502 29.015 122.203 1.00 14.15 73 PHE A N 1
ATOM 557 C CA . PHE A 1 73 ? -57.116 29.467 122.051 1.00 14.39 73 PHE A CA 1
ATOM 558 C C . PHE A 1 73 ? -56.437 30.077 123.288 1.00 14.79 73 PHE A C 1
ATOM 559 O O . PHE A 1 73 ? -55.245 30.374 123.248 1.00 16.00 73 PHE A O 1
ATOM 567 N N . THR A 1 74 ? -57.178 30.248 124.379 1.00 14.29 74 THR A N 1
ATOM 568 C CA . THR A 1 74 ? -56.648 30.865 125.598 1.00 14.15 74 THR A CA 1
ATOM 569 C C . THR A 1 74 ? -55.642 30.073 126.437 1.00 14.52 74 THR A C 1
ATOM 570 O O . THR A 1 74 ? -55.832 28.891 126.729 1.00 14.28 74 THR A O 1
ATOM 574 N N . VAL A 1 75 ? -54.569 30.752 126.833 1.00 14.52 75 VAL A N 1
ATOM 575 C CA . VAL A 1 75 ? -53.539 30.156 127.680 1.00 13.22 75 VAL A CA 1
ATOM 576 C C . VAL A 1 75 ? -53.455 30.987 128.966 1.00 13.20 75 VAL A C 1
ATOM 577 O O . VAL A 1 75 ? -53.295 32.208 128.917 1.00 12.94 75 VAL A O 1
ATOM 581 N N . THR A 1 76 ? -53.570 30.321 130.112 1.00 11.72 76 THR A N 1
ATOM 582 C CA . THR A 1 76 ? -53.525 30.989 131.414 1.00 12.46 76 THR A CA 1
ATOM 583 C C . THR A 1 76 ? -52.102 31.269 131.907 1.00 10.78 76 THR A C 1
ATOM 584 O O . THR A 1 76 ? -51.198 30.463 131.690 1.00 11.48 76 THR A O 1
ATOM 588 N N . SER A 1 77 ? -51.907 32.410 132.566 1.00 9.18 77 SER A N 1
ATOM 589 C CA . SER A 1 77 ? -50.592 32.768 133.106 1.00 8.77 77 SER A CA 1
ATOM 590 C C . SER A 1 77 ? -50.153 31.673 134.073 1.00 8.40 77 SER A C 1
ATOM 591 O O . SER A 1 77 ? -50.985 30.962 134.628 1.00 8.56 77 SER A O 1
ATOM 594 N N . PRO A 1 78 ? -48.842 31.562 134.322 1.00 8.62 78 PRO A N 1
ATOM 595 C CA . PRO A 1 78 ? -48.277 30.553 135.222 1.00 8.58 78 PRO A CA 1
ATOM 596 C C . PRO A 1 78 ? -48.746 30.646 136.668 1.00 9.24 78 PRO A C 1
ATOM 597 O O . PRO A 1 78 ? -49.257 31.679 137.107 1.00 10.15 78 PRO A O 1
ATOM 601 N N . THR A 1 79 ? -48.561 29.554 137.407 1.00 9.58 79 THR A N 1
ATOM 602 C CA . THR A 1 79 ? -48.951 29.494 138.812 1.00 9.20 79 THR A CA 1
ATOM 603 C C . THR A 1 79 ? -48.065 30.453 139.599 1.00 10.60 79 THR A C 1
ATOM 604 O O . THR A 1 79 ? -46.958 30.781 139.164 1.00 11.05 79 THR A O 1
ATOM 608 N N . LYS A 1 80 ? -48.557 30.900 140.750 1.00 10.95 80 LYS A N 1
ATOM 609 C CA . LYS A 1 80 ? -47.820 31.815 141.619 1.00 12.53 80 LYS A CA 1
ATOM 610 C C . LYS A 1 80 ? -47.664 31.168 142.989 1.00 13.28 80 LYS A C 1
ATOM 611 O O . LYS A 1 80 ? -47.327 31.823 143.968 1.00 13.43 80 LYS A O 1
ATOM 617 N N . THR A 1 81 ? -47.898 29.864 143.030 1.00 14.46 81 THR A N 1
ATOM 618 C CA . THR A 1 81 ? -47.849 29.088 144.262 1.00 15.57 81 THR A CA 1
ATOM 619 C C . THR A 1 81 ? -46.812 27.952 144.207 1.00 14.10 81 THR A C 1
ATOM 620 O O . THR A 1 81 ? -46.122 27.772 143.208 1.00 13.80 81 THR A O 1
ATOM 624 N N . LEU A 1 82 ? -46.705 27.201 145.300 1.00 14.53 82 LEU A N 1
ATOM 625 C CA . LEU A 1 82 ? -45.802 26.059 145.378 1.00 13.98 82 LEU A CA 1
ATOM 626 C C . LEU A 1 82 ? -46.673 24.801 145.405 1.00 14.19 82 LEU A C 1
ATOM 627 O O . LEU A 1 82 ? -46.164 23.686 145.504 1.00 14.42 82 LEU A O 1
ATOM 632 N N . THR A 1 83 ? -47.988 24.986 145.307 1.00 12.75 83 THR A N 1
ATOM 633 C CA . THR A 1 83 ? -48.925 23.864 145.339 1.00 14.16 83 THR A CA 1
ATOM 634 C C . THR A 1 83 ? -49.830 23.796 144.099 1.00 14.25 83 THR A C 1
ATOM 635 O O . THR A 1 83 ? -51.024 23.475 144.213 1.00 13.27 83 THR A O 1
ATOM 639 N N . SER A 1 84 ? -49.271 24.081 142.923 1.00 14.62 84 SER A N 1
ATOM 640 C CA . SER A 1 84 ? -50.051 24.072 141.685 1.00 13.37 84 SER A CA 1
ATOM 641 C C . SER A 1 84 ? -50.770 22.750 141.467 1.00 14.05 84 SER A C 1
ATOM 642 O O . SER A 1 84 ? -50.188 21.671 141.612 1.00 12.66 84 SER A O 1
ATOM 645 N N . THR A 1 85 ? -52.039 22.845 141.089 1.00 14.45 85 THR A N 1
ATOM 646 C CA . THR A 1 85 ? -52.860 21.668 140.897 1.00 14.21 85 THR A CA 1
ATOM 647 C C . THR A 1 85 ? -53.599 21.617 139.548 1.00 12.99 85 THR A C 1
ATOM 648 O O . THR A 1 85 ? -54.359 20.681 139.286 1.00 14.05 85 THR A O 1
ATOM 652 N N . ARG A 1 86 ? -53.371 22.610 138.693 1.00 10.86 86 ARG A N 1
ATOM 653 C CA . ARG A 1 86 ? -54.033 22.672 137.391 1.00 10.40 86 ARG A CA 1
ATOM 654 C C . ARG A 1 86 ? -53.547 21.602 136.406 1.00 10.77 86 ARG A C 1
ATOM 655 O O . ARG A 1 86 ? -52.597 20.862 136.683 1.00 9.68 86 ARG A O 1
ATOM 663 N N . ASN A 1 87 ? -54.206 21.524 135.255 1.00 11.79 87 ASN A N 1
ATOM 664 C CA . ASN A 1 87 ? -53.837 20.555 134.228 1.00 13.08 87 ASN A CA 1
ATOM 665 C C . ASN A 1 87 ? -52.839 21.161 133.248 1.00 14.29 87 ASN A C 1
ATOM 666 O O . ASN A 1 87 ? -53.030 22.282 132.776 1.00 16.21 87 ASN A O 1
ATOM 671 N N . TYR A 1 88 ? -51.774 20.419 132.947 1.00 14.52 88 TYR A N 1
ATOM 672 C CA . TYR A 1 88 ? -50.751 20.890 132.016 1.00 14.86 88 TYR A CA 1
ATOM 673 C C . TYR A 1 88 ? -50.733 20.082 130.722 1.00 14.49 88 TYR A C 1
ATOM 674 O O . TYR A 1 88 ? -51.072 18.901 130.703 1.00 13.50 88 TYR A O 1
ATOM 683 N N . THR A 1 89 ? -50.316 20.737 129.647 1.00 15.48 89 THR A N 1
ATOM 684 C CA . THR A 1 89 ? -50.260 20.123 128.329 1.00 15.90 89 THR A CA 1
ATOM 685 C C . THR A 1 89 ? -48.924 20.441 127.671 1.00 14.62 89 THR A C 1
ATOM 686 O O . THR A 1 89 ? -48.250 21.395 128.038 1.00 14.66 89 THR A O 1
ATOM 690 N N . GLN A 1 90 ? -48.541 19.630 126.700 1.00 14.46 90 GLN A N 1
ATOM 691 C CA . GLN A 1 90 ? -47.290 19.832 125.991 1.00 15.14 90 GLN A CA 1
ATOM 692 C C . GLN A 1 90 ? -47.371 21.200 125.279 1.00 15.12 90 GLN A C 1
ATOM 693 O O . GLN A 1 90 ? -46.364 21.906 125.118 1.00 14.67 90 GLN A O 1
ATOM 699 N N . PHE A 1 91 ? -48.590 21.571 124.889 1.00 13.73 91 PHE A N 1
ATOM 700 C CA . PHE A 1 91 ? -48.872 22.835 124.210 1.00 13.91 91 PHE A CA 1
ATOM 701 C C . PHE A 1 91 ? -48.615 24.079 125.064 1.00 14.07 91 PHE A C 1
ATOM 702 O O . PHE A 1 91 ? -47.945 25.011 124.619 1.00 12.13 91 PHE A O 1
ATOM 710 N N . ASP A 1 92 ? -49.150 24.111 126.281 1.00 14.89 92 ASP A N 1
ATOM 711 C CA . ASP A 1 92 ? -48.950 25.289 127.117 1.00 16.35 92 ASP A CA 1
ATOM 712 C C . ASP A 1 92 ? -47.578 25.300 127.775 1.00 14.74 92 ASP A C 1
ATOM 713 O O . ASP A 1 92 ? -47.126 26.336 128.261 1.00 14.97 92 ASP A O 1
ATOM 718 N N . TYR A 1 93 ? -46.906 24.156 127.777 1.00 12.81 93 TYR A N 1
ATOM 719 C CA . TYR A 1 93 ? -45.574 24.090 128.360 1.00 11.86 93 TYR A CA 1
ATOM 720 C C . TYR A 1 93 ? -44.562 24.786 127.439 1.00 11.87 93 TYR A C 1
ATOM 721 O O . TYR A 1 93 ? -43.878 25.714 127.857 1.00 11.62 93 TYR A O 1
ATOM 730 N N . TYR A 1 94 ? -44.485 24.356 126.181 1.00 12.85 94 TYR A N 1
ATOM 731 C CA . TYR A 1 94 ? -43.543 24.949 125.229 1.00 12.22 94 TYR A CA 1
ATOM 732 C C . TYR A 1 94 ? -43.978 26.318 124.716 1.00 12.12 94 TYR A C 1
ATOM 733 O O . TYR A 1 94 ? -43.202 27.029 124.082 1.00 14.63 94 TYR A O 1
ATOM 742 N N . TYR A 1 95 ? -45.220 26.682 125.007 1.00 11.95 95 TYR A N 1
ATOM 743 C CA . TYR A 1 95 ? -45.785 27.972 124.621 1.00 11.56 95 TYR A CA 1
ATOM 744 C C . TYR A 1 95 ? -44.896 29.106 125.150 1.00 12.69 95 TYR A C 1
ATOM 745 O O . TYR A 1 95 ? -44.721 30.138 124.497 1.00 13.31 95 TYR A O 1
ATOM 754 N N . TYR A 1 96 ? -44.331 28.901 126.337 1.00 13.32 96 TYR A N 1
ATOM 755 C CA . TYR A 1 96 ? -43.492 29.910 126.977 1.00 12.69 96 TYR A CA 1
ATOM 756 C C . TYR A 1 96 ? -42.101 30.153 126.411 1.00 12.82 96 TYR A C 1
ATOM 757 O O . TYR A 1 96 ? -41.323 30.920 126.981 1.00 11.69 96 TYR A O 1
ATOM 766 N N . LEU A 1 97 ? -41.783 29.514 125.293 1.00 12.99 97 LEU A N 1
ATOM 767 C CA . LEU A 1 97 ? -40.481 29.717 124.673 1.00 12.60 97 LEU A CA 1
ATOM 768 C C . LEU A 1 97 ? -40.626 30.580 123.417 1.00 11.95 97 LEU A C 1
ATOM 769 O O . LEU A 1 97 ? -39.629 30.959 122.807 1.00 13.90 97 LEU A O 1
ATOM 774 N N . TYR A 1 98 ? -41.864 30.903 123.043 1.00 10.70 98 TYR A N 1
ATOM 775 C CA . TYR A 1 98 ? -42.111 31.700 121.838 1.00 10.03 98 TYR A CA 1
ATOM 776 C C . TYR A 1 98 ? -42.928 32.980 122.029 1.00 9.95 98 TYR A C 1
ATOM 777 O O . TYR A 1 98 ? -43.638 33.143 123.023 1.00 9.10 98 TYR A O 1
ATOM 786 N N . ALA A 1 99 ? -42.829 33.879 121.051 1.00 10.62 99 ALA A N 1
ATOM 787 C CA . ALA A 1 99 ? -43.543 35.152 121.083 1.00 9.54 99 ALA A CA 1
ATOM 788 C C . ALA A 1 99 ? -44.774 35.187 120.181 1.00 10.33 99 ALA A C 1
ATOM 789 O O . ALA A 1 99 ? -45.655 36.026 120.374 1.00 12.15 99 ALA A O 1
ATOM 791 N N . PHE A 1 100 ? -44.840 34.292 119.197 1.00 10.00 100 PHE A N 1
ATOM 792 C CA . PHE A 1 100 ? -45.979 34.263 118.279 1.00 9.49 100 PHE A CA 1
ATOM 793 C C . PHE A 1 100 ? -46.435 32.835 117.945 1.00 9.17 100 PHE A C 1
ATOM 794 O O . PHE A 1 100 ? -45.687 31.869 118.144 1.00 6.50 100 PHE A O 1
ATOM 802 N N . TRP A 1 101 ? -47.665 32.720 117.440 1.00 7.04 101 TRP A N 1
ATOM 803 C CA . TRP A 1 101 ? -48.228 31.431 117.036 1.00 8.49 101 TRP A CA 1
ATOM 804 C C . TRP A 1 101 ? -49.334 31.640 116.008 1.00 8.55 101 TRP A C 1
ATOM 805 O O . TRP A 1 101 ? -49.784 32.764 115.791 1.00 8.76 101 TRP A O 1
ATOM 816 N N . ARG A 1 102 ? -49.767 30.553 115.379 1.00 10.44 102 ARG A N 1
ATOM 817 C CA . ARG A 1 102 ? -50.849 30.603 114.392 1.00 10.78 102 ARG A CA 1
ATOM 818 C C . ARG A 1 102 ? -51.383 29.196 114.110 1.00 11.83 102 ARG A C 1
ATOM 819 O O . ARG A 1 102 ? -50.649 28.212 114.243 1.00 11.19 102 ARG A O 1
ATOM 827 N N . GLY A 1 103 ? -52.659 29.095 113.738 1.00 10.82 103 GLY A N 1
ATOM 828 C CA . GLY A 1 103 ? -53.225 27.790 113.431 1.00 11.42 103 GLY A CA 1
ATOM 829 C C . GLY A 1 103 ? -54.541 27.436 114.098 1.00 11.24 103 GLY A C 1
ATOM 830 O O . GLY A 1 103 ? -55.018 28.154 114.973 1.00 10.76 103 GLY A O 1
ATOM 831 N N . SER A 1 104 ? -55.118 26.312 113.676 1.00 10.97 104 SER A N 1
ATOM 832 C CA . SER A 1 104 ? -56.387 25.819 114.207 1.00 10.51 104 SER A CA 1
ATOM 833 C C . SER A 1 104 ? -56.182 25.120 115.546 1.00 11.58 104 SER A C 1
ATOM 834 O O . SER A 1 104 ? -55.046 24.925 115.981 1.00 12.77 104 SER A O 1
ATOM 837 N N . MET A 1 105 ? -57.285 24.736 116.188 1.00 11.02 105 MET A N 1
ATOM 838 C CA . MET A 1 105 ? -57.233 24.066 117.486 1.00 10.35 105 MET A CA 1
ATOM 839 C C . MET A 1 105 ? -58.281 22.962 117.587 1.00 11.11 105 MET A C 1
ATOM 840 O O . MET A 1 105 ? -59.424 23.126 117.142 1.00 10.46 105 MET A O 1
ATOM 845 N N . ARG A 1 106 ? -57.883 21.846 118.191 1.00 10.49 106 ARG A N 1
ATOM 846 C CA . ARG A 1 106 ? -58.754 20.692 118.358 1.00 10.71 106 ARG A CA 1
ATOM 847 C C . ARG A 1 106 ? -59.221 20.472 119.797 1.00 10.69 106 ARG A C 1
ATOM 848 O O . ARG A 1 106 ? -58.437 20.541 120.743 1.00 11.49 106 ARG A O 1
ATOM 856 N N . ILE A 1 107 ? -60.510 20.198 119.951 1.00 10.81 107 ILE A N 1
ATOM 857 C CA . ILE A 1 107 ? -61.096 19.970 121.264 1.00 10.82 107 ILE A CA 1
ATOM 858 C C . ILE A 1 107 ? -61.809 18.619 121.275 1.00 10.82 107 ILE A C 1
ATOM 859 O O . ILE A 1 107 ? -62.395 18.216 120.275 1.00 11.13 107 ILE A O 1
ATOM 864 N N . LYS A 1 108 ? -61.753 17.923 122.406 1.00 9.86 108 LYS A N 1
ATOM 865 C CA . LYS A 1 108 ? -62.424 16.635 122.556 1.00 11.31 108 LYS A CA 1
ATOM 866 C C . LYS A 1 108 ? -63.054 16.603 123.946 1.00 12.32 108 LYS A C 1
ATOM 867 O O . LYS A 1 108 ? -62.583 17.281 124.855 1.00 11.36 108 LYS A O 1
ATOM 873 N N . MET A 1 109 ? -64.133 15.847 124.112 1.00 12.38 109 MET A N 1
ATOM 874 C CA . MET A 1 109 ? -64.771 15.772 125.421 1.00 13.70 109 MET A CA 1
ATOM 875 C C . MET A 1 109 ? -65.545 14.482 125.636 1.00 12.95 109 MET A C 1
ATOM 876 O O . MET A 1 109 ? -66.072 13.891 124.699 1.00 11.90 109 MET A O 1
ATOM 881 N N . VAL A 1 110 ? -65.590 14.068 126.896 1.00 13.38 110 VAL A N 1
ATOM 882 C CA . VAL A 1 110 ? -66.293 12.873 127.338 1.00 13.65 110 VAL A CA 1
ATOM 883 C C . VAL A 1 110 ? -67.240 13.352 128.433 1.00 12.29 110 VAL A C 1
ATOM 884 O O . VAL A 1 110 ? -66.986 14.376 129.076 1.00 12.02 110 VAL A O 1
ATOM 888 N N . ALA A 1 111 ? -68.322 12.622 128.663 1.00 11.87 111 ALA A N 1
ATOM 889 C CA . ALA A 1 111 ? -69.266 13.038 129.691 1.00 11.54 111 ALA A CA 1
ATOM 890 C C . ALA A 1 111 ? -70.134 11.911 130.220 1.00 11.45 111 ALA A C 1
ATOM 891 O O . ALA A 1 111 ? -70.468 10.957 129.504 1.00 10.12 111 ALA A O 1
ATOM 893 N N . GLU A 1 112 ? -70.503 12.036 131.488 1.00 11.29 112 GLU A N 1
ATOM 894 C CA . GLU A 1 112 ? -71.346 11.047 132.132 1.00 11.17 112 GLU A CA 1
ATOM 895 C C . GLU A 1 112 ? -72.514 11.730 132.827 1.00 12.26 112 GLU A C 1
ATOM 896 O O . GLU A 1 112 ? -72.546 12.952 132.995 1.00 13.00 112 GLU A O 1
ATOM 902 N N . THR A 1 113 ? -73.473 10.913 133.233 1.00 12.50 113 THR A N 1
ATOM 903 C CA . THR A 1 113 ? -74.666 11.361 133.930 1.00 13.60 113 THR A CA 1
ATOM 904 C C . THR A 1 113 ? -74.518 10.862 135.366 1.00 14.73 113 THR A C 1
ATOM 905 O O . THR A 1 113 ? -74.027 9.755 135.594 1.00 13.54 113 THR A O 1
ATOM 909 N N . GLN A 1 114 ? -74.925 11.677 136.336 1.00 16.13 114 GLN A N 1
ATOM 910 C CA . GLN A 1 114 ? -74.800 11.293 137.742 1.00 18.53 114 GLN A CA 1
ATOM 911 C C . GLN A 1 114 ? -75.906 11.883 138.624 1.00 21.64 114 GLN A C 1
ATOM 912 O O . GLN A 1 114 ? -76.277 13.053 138.475 1.00 21.79 114 GLN A O 1
ATOM 918 N N . ASP A 1 115 ? -76.421 11.064 139.542 1.00 24.84 115 ASP A N 1
ATOM 919 C CA . ASP A 1 115 ? -77.478 11.483 140.464 1.00 29.04 115 ASP A CA 1
ATOM 920 C C . ASP A 1 115 ? -76.902 11.839 141.835 1.00 31.36 115 ASP A C 1
ATOM 921 O O . ASP A 1 115 ? -77.357 11.308 142.850 1.00 33.29 115 ASP A O 1
ATOM 926 N N . GLY A 1 116 ? -75.899 12.717 141.867 1.00 32.26 116 GLY A N 1
ATOM 927 C CA . GLY A 1 116 ? -75.304 13.120 143.132 1.00 32.71 116 GLY A CA 1
ATOM 928 C C . GLY A 1 116 ? -73.835 12.770 143.309 1.00 34.18 116 GLY A C 1
ATOM 929 O O . GLY A 1 116 ? -73.302 11.910 142.604 1.00 35.39 116 GLY A O 1
ATOM 930 N N . THR A 1 117 ? -73.177 13.436 144.257 1.00 34.04 117 THR A N 1
ATOM 931 C CA . THR A 1 117 ? -71.761 13.188 144.529 1.00 34.38 117 THR A CA 1
ATOM 932 C C . THR A 1 117 ? -71.521 11.744 144.973 1.00 33.45 117 THR A C 1
ATOM 933 O O . THR A 1 117 ? -72.309 11.176 145.733 1.00 32.53 117 THR A O 1
ATOM 937 N N . GLY A 1 118 ? -70.432 11.156 144.486 1.00 32.84 118 GLY A N 1
ATOM 938 C CA . GLY A 1 118 ? -70.093 9.793 144.852 1.00 29.51 118 GLY A CA 1
ATOM 939 C C . GLY A 1 118 ? -70.974 8.680 144.305 1.00 28.40 118 GLY A C 1
ATOM 940 O O . GLY A 1 118 ? -70.683 7.510 144.536 1.00 28.70 118 GLY A O 1
ATOM 941 N N . THR A 1 119 ? -72.045 9.011 143.589 1.00 26.60 119 THR A N 1
ATOM 942 C CA . THR A 1 119 ? -72.909 7.963 143.044 1.00 23.89 119 THR A CA 1
ATOM 943 C C . THR A 1 119 ? -72.486 7.579 141.620 1.00 21.81 119 THR A C 1
ATOM 944 O O . THR A 1 119 ? -71.757 8.318 140.960 1.00 20.04 119 THR A O 1
ATOM 948 N N . PRO A 1 120 ? -72.939 6.405 141.138 1.00 21.12 120 PRO A N 1
ATOM 949 C CA . PRO A 1 120 ? -72.631 5.882 139.802 1.00 21.08 120 PRO A CA 1
ATOM 950 C C . PRO A 1 120 ? -72.807 6.862 138.645 1.00 20.68 120 PRO A C 1
ATOM 951 O O . PRO A 1 120 ? -73.768 7.629 138.604 1.00 20.72 120 PRO A O 1
ATOM 955 N N . ARG A 1 121 ? -71.863 6.821 137.707 1.00 19.92 121 ARG A N 1
ATOM 956 C CA . ARG A 1 121 ? -71.882 7.674 136.525 1.00 19.89 121 ARG A CA 1
ATOM 957 C C . ARG A 1 121 ? -72.068 6.819 135.280 1.00 18.71 121 ARG A C 1
ATOM 958 O O . ARG A 1 121 ? -71.517 5.720 135.186 1.00 18.47 121 ARG A O 1
ATOM 966 N N . LYS A 1 122 ? -72.849 7.330 134.334 1.00 18.59 122 LYS A N 1
ATOM 967 C CA . LYS A 1 122 ? -73.123 6.631 133.084 1.00 18.64 122 LYS A CA 1
ATOM 968 C C . LYS A 1 122 ? -72.955 7.552 131.874 1.00 17.13 122 LYS A C 1
ATOM 969 O O . LYS A 1 122 ? -73.389 8.707 131.892 1.00 16.50 122 LYS A O 1
ATOM 975 N N . LYS A 1 123 ? -72.326 7.025 130.828 1.00 15.48 123 LYS A N 1
ATOM 976 C CA . LYS A 1 123 ? -72.101 7.766 129.594 1.00 14.93 123 LYS A CA 1
ATOM 977 C C . LYS A 1 123 ? -73.390 8.477 129.164 1.00 13.79 123 LYS A C 1
ATOM 978 O O . LYS A 1 123 ? -74.469 7.878 129.167 1.00 12.42 123 LYS A O 1
ATOM 984 N N . THR A 1 124 ? -73.280 9.753 128.806 1.00 11.57 124 THR A N 1
ATOM 985 C CA . THR A 1 124 ? -74.452 10.511 128.383 1.00 11.45 124 THR A CA 1
ATOM 986 C C . THR A 1 124 ? -75.133 9.788 127.222 1.00 10.21 124 THR A C 1
ATOM 987 O O . THR A 1 124 ? -74.513 9.527 126.194 1.00 9.74 124 THR A O 1
ATOM 991 N N . ASN A 1 125 ? -76.408 9.462 127.399 1.00 10.68 125 ASN A N 1
ATOM 992 C CA . ASN A 1 125 ? -77.185 8.744 126.389 1.00 10.71 125 ASN A CA 1
ATOM 993 C C . ASN A 1 125 ? -78.143 9.693 125.657 1.00 10.20 125 ASN A C 1
ATOM 994 O O . ASN A 1 125 ? -79.364 9.547 125.746 1.00 7.64 125 ASN A O 1
ATOM 999 N N . PHE A 1 126 ? -77.575 10.664 124.943 1.00 10.95 126 PHE A N 1
ATOM 1000 C CA . PHE A 1 126 ? -78.343 11.665 124.187 1.00 11.07 126 PHE A CA 1
ATOM 1001 C C . PHE A 1 126 ? -77.349 12.459 123.333 1.00 11.66 126 PHE A C 1
ATOM 1002 O O . PHE A 1 126 ? -76.143 12.322 123.528 1.00 13.31 126 PHE A O 1
ATOM 1010 N N . THR A 1 127 ? -77.834 13.277 122.397 1.00 10.55 127 THR A N 1
ATOM 1011 C CA . THR A 1 127 ? -76.926 14.049 121.544 1.00 9.47 127 THR A CA 1
ATOM 1012 C C . THR A 1 127 ? -76.476 15.382 122.137 1.00 10.58 127 THR A C 1
ATOM 1013 O O . THR A 1 127 ? -77.108 15.931 123.040 1.00 9.73 127 THR A O 1
ATOM 1017 N N . TRP A 1 128 ? -75.367 15.894 121.612 1.00 10.94 128 TRP A N 1
ATOM 1018 C CA . TRP A 1 128 ? -74.830 17.174 122.045 1.00 9.84 128 TRP A CA 1
ATOM 1019 C C . TRP A 1 128 ? -74.820 18.131 120.858 1.00 9.97 128 TRP A C 1
ATOM 1020 O O . TRP A 1 128 ? -74.490 17.735 119.740 1.00 9.61 128 TRP A O 1
ATOM 1031 N N . PHE A 1 129 ? -75.206 19.379 121.103 1.00 8.95 129 PHE A N 1
ATOM 1032 C CA . PHE A 1 129 ? -75.212 20.407 120.071 1.00 9.51 129 PHE A CA 1
ATOM 1033 C C . PHE A 1 129 ? -74.001 21.313 120.315 1.00 8.59 129 PHE A C 1
ATOM 1034 O O . PHE A 1 129 ? -73.904 21.968 121.352 1.00 10.60 129 PHE A O 1
ATOM 1042 N N . VAL A 1 130 ? -73.071 21.328 119.365 1.00 8.23 130 VAL A N 1
ATOM 1043 C CA . VAL A 1 130 ? -71.856 22.134 119.474 1.00 7.56 130 VAL A CA 1
ATOM 1044 C C . VAL A 1 130 ? -71.906 23.330 118.522 1.00 8.85 130 VAL A C 1
ATOM 1045 O O . VAL A 1 130 ? -72.069 23.168 117.314 1.00 10.99 130 VAL A O 1
ATOM 1049 N N . ARG A 1 131 ? -71.767 24.534 119.068 1.00 9.20 131 ARG A N 1
ATOM 1050 C CA . ARG A 1 131 ? -71.829 25.737 118.244 1.00 10.44 131 ARG A CA 1
ATOM 1051 C C . ARG A 1 131 ? -70.589 26.625 118.369 1.00 9.62 131 ARG A C 1
ATOM 1052 O O . ARG A 1 131 ? -69.934 26.649 119.409 1.00 9.53 131 ARG A O 1
ATOM 1060 N N . MET A 1 132 ? -70.271 27.347 117.298 1.00 9.60 132 MET A N 1
ATOM 1061 C CA . MET A 1 132 ? -69.125 28.250 117.283 1.00 9.24 132 MET A CA 1
ATOM 1062 C C . MET A 1 132 ? -69.572 29.657 116.890 1.00 9.14 132 MET A C 1
ATOM 1063 O O . MET A 1 132 ? -70.286 29.841 115.897 1.00 8.76 132 MET A O 1
ATOM 1068 N N . PHE A 1 133 ? -69.166 30.646 117.679 1.00 7.41 133 PHE A N 1
ATOM 1069 C CA . PHE A 1 133 ? -69.503 32.039 117.387 1.00 7.41 133 PHE A CA 1
ATOM 1070 C C . PHE A 1 133 ? -68.190 32.773 117.083 1.00 7.51 133 PHE A C 1
ATOM 1071 O O . PHE A 1 133 ? -67.205 32.575 117.791 1.00 6.60 133 PHE A O 1
ATOM 1079 N N . ASN A 1 134 ? -68.166 33.599 116.031 1.00 8.90 134 ASN A N 1
ATOM 1080 C CA . ASN A 1 134 ? -66.934 34.309 115.641 1.00 10.21 134 ASN A CA 1
ATOM 1081 C C . ASN A 1 134 ? -67.035 35.822 115.420 1.00 11.72 134 ASN A C 1
ATOM 1082 O O . ASN A 1 134 ? -66.093 36.561 115.714 1.00 11.93 134 ASN A O 1
ATOM 1087 N N . SER A 1 135 ? -68.152 36.294 114.882 1.00 12.32 135 SER A N 1
ATOM 1088 C CA . SER A 1 135 ? -68.283 37.725 114.625 1.00 12.42 135 SER A CA 1
ATOM 1089 C C . SER A 1 135 ? -68.330 38.516 115.924 1.00 13.72 135 SER A C 1
ATOM 1090 O O . SER A 1 135 ? -68.981 38.110 116.888 1.00 14.23 135 SER A O 1
ATOM 1093 N N . LEU A 1 136 ? -67.631 39.646 115.954 1.00 13.38 136 LEU A N 1
ATOM 1094 C CA . LEU A 1 136 ? -67.625 40.476 117.149 1.00 14.37 136 LEU A CA 1
ATOM 1095 C C . LEU A 1 136 ? -68.880 41.333 117.162 1.00 15.23 136 LEU A C 1
ATOM 1096 O O . LEU A 1 136 ? -68.810 42.557 117.220 1.00 14.46 136 LEU A O 1
ATOM 1101 N N . GLN A 1 137 ? -70.031 40.670 117.095 1.00 16.24 137 GLN A N 1
ATOM 1102 C CA . GLN A 1 137 ? -71.313 41.360 117.096 1.00 16.90 137 GLN A CA 1
ATOM 1103 C C . GLN A 1 137 ? -72.132 41.042 118.350 1.00 16.35 137 GLN A C 1
ATOM 1104 O O . GLN A 1 137 ? -71.580 40.655 119.379 1.00 13.40 137 GLN A O 1
ATOM 1110 N N . ASP A 1 138 ? -73.447 41.203 118.253 1.00 15.54 138 ASP A N 1
ATOM 1111 C CA . ASP A 1 138 ? -74.348 40.980 119.383 1.00 15.39 138 ASP A CA 1
ATOM 1112 C C . ASP A 1 138 ? -74.241 39.628 120.117 1.00 14.71 138 ASP A C 1
ATOM 1113 O O . ASP A 1 138 ? -74.130 39.599 121.339 1.00 14.17 138 ASP A O 1
ATOM 1118 N N . SER A 1 139 ? -74.270 38.514 119.392 1.00 15.44 139 SER A N 1
ATOM 1119 C CA . SER A 1 139 ? -74.182 37.199 120.036 1.00 13.83 139 SER A CA 1
ATOM 1120 C C . SER A 1 139 ? -72.889 36.943 120.802 1.00 13.43 139 SER A C 1
ATOM 1121 O O . SER A 1 139 ? -72.915 36.496 121.950 1.00 13.10 139 SER A O 1
ATOM 1124 N N . PHE A 1 140 ? -71.763 37.219 120.152 1.00 12.97 140 PHE A N 1
ATOM 1125 C CA . PHE A 1 140 ? -70.436 37.018 120.735 1.00 12.55 140 PHE A CA 1
ATOM 1126 C C . PHE A 1 140 ? -70.240 37.870 121.993 1.00 13.59 140 PHE A C 1
ATOM 1127 O O . PHE A 1 140 ? -69.756 37.385 123.015 1.00 14.02 140 PHE A O 1
ATOM 1135 N N . ASN A 1 141 ? -70.612 39.144 121.910 1.00 13.83 141 ASN A N 1
ATOM 1136 C CA . ASN A 1 141 ? -70.462 40.058 123.037 1.00 13.31 141 ASN A CA 1
ATOM 1137 C C . ASN A 1 141 ? -71.271 39.624 124.256 1.00 14.52 141 ASN A C 1
ATOM 1138 O O . ASN A 1 141 ? -70.818 39.779 125.396 1.00 14.98 141 ASN A O 1
ATOM 1143 N N . SER A 1 142 ? -72.469 39.093 124.027 1.00 13.03 142 SER A N 1
ATOM 1144 C CA . SER A 1 142 ? -73.306 38.660 125.141 1.00 12.11 142 SER A CA 1
ATOM 1145 C C . SER A 1 142 ? -72.759 37.391 125.803 1.00 12.03 142 SER A C 1
ATOM 1146 O O . SER A 1 142 ? -73.169 37.038 126.907 1.00 12.09 142 SER A O 1
ATOM 1149 N N . LEU A 1 143 ? -71.824 36.718 125.137 1.00 12.20 143 LEU A N 1
ATOM 1150 C CA . LEU A 1 143 ? -71.220 35.491 125.669 1.00 12.94 143 LEU A CA 1
ATOM 1151 C C . LEU A 1 143 ? -69.939 35.734 126.454 1.00 14.56 143 LEU A C 1
ATOM 1152 O O . LEU A 1 143 ? -69.495 34.862 127.209 1.00 15.95 143 LEU A O 1
ATOM 1157 N N . ILE A 1 144 ? -69.331 36.899 126.259 1.00 14.87 144 ILE A N 1
ATOM 1158 C CA . ILE A 1 144 ? -68.086 37.224 126.942 1.00 14.52 144 ILE A CA 1
ATOM 1159 C C . ILE A 1 144 ? -68.247 37.428 128.444 1.00 15.00 144 ILE A C 1
ATOM 1160 O O . ILE A 1 144 ? -69.097 38.198 128.900 1.00 15.19 144 ILE A O 1
ATOM 1165 N N . SER A 1 145 ? -67.412 36.727 129.203 1.00 15.47 145 SER A N 1
ATOM 1166 C CA . SER A 1 145 ? -67.401 36.817 130.660 1.00 15.77 145 SER A CA 1
ATOM 1167 C C . SER A 1 145 ? -65.946 36.712 131.102 1.00 15.12 145 SER A C 1
ATOM 1168 O O . SER A 1 145 ? -65.462 35.640 131.453 1.00 17.08 145 SER A O 1
ATOM 1171 N N . THR A 1 146 ? -65.260 37.844 131.067 1.00 15.28 146 THR A N 1
ATOM 1172 C CA . THR A 1 146 ? -63.844 37.961 131.409 1.00 17.16 146 THR A CA 1
ATOM 1173 C C . THR A 1 146 ? -63.313 37.232 132.646 1.00 16.35 146 THR A C 1
ATOM 1174 O O . THR A 1 146 ? -62.169 36.776 132.644 1.00 14.31 146 THR A O 1
ATOM 1178 N N . SER A 1 147 ? -64.126 37.110 133.691 1.00 16.71 147 SER A N 1
ATOM 1179 C CA . SER A 1 147 ? -63.674 36.449 134.909 1.00 17.90 147 SER A CA 1
ATOM 1180 C C . SER A 1 147 ? -63.863 34.938 134.901 1.00 17.09 147 SER A C 1
ATOM 1181 O O . SER A 1 147 ? -63.441 34.259 135.835 1.00 18.00 147 SER A O 1
ATOM 1184 N N . SER A 1 148 ? -64.492 34.407 133.860 1.00 17.39 148 SER A N 1
ATOM 1185 C CA . SER A 1 148 ? -64.703 32.963 133.784 1.00 18.85 148 SER A CA 1
ATOM 1186 C C . SER A 1 148 ? -63.507 32.284 133.116 1.00 17.87 148 SER A C 1
ATOM 1187 O O . SER A 1 148 ? -62.756 32.925 132.383 1.00 18.44 148 SER A O 1
ATOM 1190 N N . SER A 1 149 ? -63.327 30.991 133.382 1.00 17.86 149 SER A N 1
ATOM 1191 C CA . SER A 1 149 ? -62.216 30.223 132.807 1.00 16.66 149 SER A CA 1
ATOM 1192 C C . SER A 1 149 ? -62.446 29.889 131.344 1.00 14.52 149 SER A C 1
ATOM 1193 O O . SER A 1 149 ? -63.521 30.142 130.809 1.00 16.22 149 SER A O 1
ATOM 1196 N N . ALA A 1 150 ? -61.430 29.299 130.716 1.00 13.72 150 ALA A N 1
ATOM 1197 C CA . ALA A 1 150 ? -61.485 28.914 129.308 1.00 12.91 150 ALA A CA 1
ATOM 1198 C C . ALA A 1 150 ? -62.434 27.736 129.073 1.00 11.53 150 ALA A C 1
ATOM 1199 O O . ALA A 1 150 ? -62.681 27.347 127.932 1.00 12.88 150 ALA A O 1
ATOM 1201 N N . VAL A 1 151 ? -62.933 27.161 130.163 1.00 11.18 151 VAL A N 1
ATOM 1202 C CA . VAL A 1 151 ? -63.909 26.066 130.126 1.00 12.52 151 VAL A CA 1
ATOM 1203 C C . VAL A 1 151 ? -64.809 26.393 131.302 1.00 12.23 151 VAL A C 1
ATOM 1204 O O . VAL A 1 151 ? -64.443 26.129 132.441 1.00 11.69 151 VAL A O 1
ATOM 1208 N N . THR A 1 152 ? -65.976 26.970 131.031 1.00 11.25 152 THR A N 1
ATOM 1209 C CA . THR A 1 152 ? -66.885 27.366 132.099 1.00 10.21 152 THR A CA 1
ATOM 1210 C C . THR A 1 152 ? -68.331 26.921 131.855 1.00 10.76 152 THR A C 1
ATOM 1211 O O . THR A 1 152 ? -68.637 26.332 130.821 1.00 11.24 152 THR A O 1
ATOM 1215 N N . THR A 1 153 ? -69.209 27.216 132.814 1.00 11.10 153 THR A N 1
ATOM 1216 C CA . THR A 1 153 ? -70.623 26.835 132.755 1.00 12.23 153 THR A CA 1
ATOM 1217 C C . THR A 1 153 ? -71.589 28.027 132.908 1.00 13.98 153 THR A C 1
ATOM 1218 O O . THR A 1 153 ? -71.399 28.868 133.781 1.00 12.44 153 THR A O 1
ATOM 1222 N N . THR A 1 154 ? -72.625 28.081 132.067 1.00 15.06 154 THR A N 1
ATOM 1223 C CA . THR A 1 154 ? -73.653 29.129 132.142 1.00 17.44 154 THR A CA 1
ATOM 1224 C C . THR A 1 154 ? -74.904 28.769 131.365 1.00 16.68 154 THR A C 1
ATOM 1225 O O . THR A 1 154 ? -74.947 27.776 130.639 1.00 17.16 154 THR A O 1
ATOM 1229 N N . VAL A 1 155 ? -75.922 29.603 131.540 1.00 17.30 155 VAL A N 1
ATOM 1230 C CA . VAL A 1 155 ? -77.183 29.472 130.831 1.00 15.51 155 VAL A CA 1
ATOM 1231 C C . VAL A 1 155 ? -76.998 30.431 129.655 1.00 15.07 155 VAL A C 1
ATOM 1232 O O . VAL A 1 155 ? -76.880 31.642 129.846 1.00 13.88 155 VAL A O 1
ATOM 1236 N N . LEU A 1 156 ? -76.934 29.885 128.446 1.00 15.26 156 LEU A N 1
ATOM 1237 C CA . LEU A 1 156 ? -76.747 30.697 127.250 1.00 15.02 156 LEU A CA 1
ATOM 1238 C C . LEU A 1 156 ? -77.898 31.686 127.102 1.00 16.87 156 LEU A C 1
ATOM 1239 O O . LEU A 1 156 ? -79.055 31.330 127.303 1.00 16.20 156 LEU A O 1
ATOM 1244 N N . PRO A 1 157 ? -77.588 32.947 126.758 1.00 18.99 157 PRO A N 1
ATOM 1245 C CA . PRO A 1 157 ? -78.602 33.997 126.581 1.00 19.47 157 PRO A CA 1
ATOM 1246 C C . PRO A 1 157 ? -79.431 33.735 125.331 1.00 19.02 157 PRO A C 1
ATOM 1247 O O . PRO A 1 157 ? -79.047 32.925 124.487 1.00 19.86 157 PRO A O 1
ATOM 1251 N N . SER A 1 158 ? -80.563 34.419 125.206 1.00 19.09 158 SER A N 1
ATOM 1252 C CA . SER A 1 158 ? -81.393 34.256 124.015 1.00 19.14 158 SER A CA 1
ATOM 1253 C C . SER A 1 158 ? -80.747 35.077 122.893 1.00 17.24 158 SER A C 1
ATOM 1254 O O . SER A 1 158 ? -80.064 36.062 123.168 1.00 16.93 158 SER A O 1
ATOM 1257 N N . GLY A 1 159 ? -80.949 34.666 121.642 1.00 16.17 159 GLY A N 1
ATOM 1258 C CA . GLY A 1 159 ? -80.352 35.370 120.519 1.00 16.07 159 GLY A CA 1
ATOM 1259 C C . GLY A 1 159 ? -78.984 34.759 120.262 1.00 17.13 159 GLY A C 1
ATOM 1260 O O . GLY A 1 159 ? -78.101 35.368 119.661 1.00 16.65 159 GLY A O 1
ATOM 1261 N N . THR A 1 160 ? -78.833 33.524 120.728 1.00 16.89 160 THR A N 1
ATOM 1262 C CA . THR A 1 160 ? -77.597 32.762 120.619 1.00 17.76 160 THR A CA 1
ATOM 1263 C C . THR A 1 160 ? -77.793 31.438 119.853 1.00 17.09 160 THR A C 1
ATOM 1264 O O . THR A 1 160 ? -77.450 31.340 118.673 1.00 19.13 160 THR A O 1
ATOM 1268 N N . ILE A 1 161 ? -78.367 30.437 120.511 1.00 16.18 161 ILE A N 1
ATOM 1269 C CA . ILE A 1 161 ? -78.594 29.125 119.900 1.00 17.31 161 ILE A CA 1
ATOM 1270 C C . ILE A 1 161 ? -79.717 29.092 118.850 1.00 16.64 161 ILE A C 1
ATOM 1271 O O . ILE A 1 161 ? -79.853 28.121 118.106 1.00 14.97 161 ILE A O 1
ATOM 1276 N N . ASN A 1 162 ? -80.524 30.143 118.794 1.00 15.61 162 ASN A N 1
ATOM 1277 C CA . ASN A 1 162 ? -81.627 30.187 117.838 1.00 14.47 162 ASN A CA 1
ATOM 1278 C C . ASN A 1 162 ? -81.274 30.982 116.581 1.00 12.71 162 ASN A C 1
ATOM 1279 O O . ASN A 1 162 ? -82.097 31.115 115.687 1.00 12.08 162 ASN A O 1
ATOM 1284 N N . MET A 1 163 ? -80.051 31.493 116.502 1.00 12.13 163 MET A N 1
ATOM 1285 C CA . MET A 1 163 ? -79.659 32.303 115.350 1.00 11.89 163 MET A CA 1
ATOM 1286 C C . MET A 1 163 ? -78.952 31.591 114.188 1.00 11.30 163 MET A C 1
ATOM 1287 O O . MET A 1 163 ? -78.603 32.225 113.191 1.00 11.03 163 MET A O 1
ATOM 1292 N N . GLY A 1 164 ? -78.741 30.284 114.315 1.00 10.83 164 GLY A N 1
ATOM 1293 C CA . GLY A 1 164 ? -78.109 29.526 113.246 1.00 10.53 164 GLY A CA 1
ATOM 1294 C C . GLY A 1 164 ? -76.621 29.703 112.969 1.00 11.74 164 GLY A C 1
ATOM 1295 O O . GLY A 1 164 ? -76.244 29.941 111.822 1.00 12.13 164 GLY A O 1
ATOM 1296 N N . PRO A 1 165 ? -75.746 29.605 113.982 1.00 11.87 165 PRO A N 1
ATOM 1297 C CA . PRO A 1 165 ? -74.313 29.759 113.709 1.00 11.29 165 PRO A CA 1
ATOM 1298 C C . PRO A 1 165 ? -73.784 28.396 113.248 1.00 10.97 165 PRO A C 1
ATOM 1299 O O . PRO A 1 165 ? -74.568 27.465 113.044 1.00 9.92 165 PRO A O 1
ATOM 1303 N N . SER A 1 166 ? -72.472 28.277 113.069 1.00 11.57 166 SER A N 1
ATOM 1304 C CA . SER A 1 166 ? -71.889 26.995 112.674 1.00 12.28 166 SER A CA 1
ATOM 1305 C C . SER A 1 166 ? -72.321 25.978 113.735 1.00 12.69 166 SER A C 1
ATOM 1306 O O . SER A 1 166 ? -72.022 26.139 114.913 1.00 13.47 166 SER A O 1
ATOM 1309 N N . THR A 1 167 ? -73.009 24.925 113.311 1.00 12.51 167 THR A N 1
ATOM 1310 C CA . THR A 1 167 ? -73.517 23.932 114.249 1.00 10.73 167 THR A CA 1
ATOM 1311 C C . THR A 1 167 ? -73.226 22.483 113.850 1.00 10.38 167 THR A C 1
ATOM 1312 O O . THR A 1 167 ? -73.562 22.065 112.738 1.00 9.73 167 THR A O 1
ATOM 1316 N N . GLN A 1 168 ? -72.609 21.727 114.758 1.00 9.83 168 GLN A N 1
ATOM 1317 C CA . GLN A 1 168 ? -72.311 20.301 114.538 1.00 10.20 168 GLN A CA 1
ATOM 1318 C C . GLN A 1 168 ? -72.963 19.487 115.672 1.00 9.38 168 GLN A C 1
ATOM 1319 O O . GLN A 1 168 ? -72.701 19.733 116.850 1.00 8.20 168 GLN A O 1
ATOM 1325 N N . VAL A 1 169 ? -73.824 18.538 115.310 1.00 8.74 169 VAL A N 1
ATOM 1326 C CA . VAL A 1 169 ? -74.505 17.689 116.286 1.00 11.72 169 VAL A CA 1
ATOM 1327 C C . VAL A 1 169 ? -73.771 16.349 116.374 1.00 13.62 169 VAL A C 1
ATOM 1328 O O . VAL A 1 169 ? -73.579 15.655 115.373 1.00 14.26 169 VAL A O 1
ATOM 1332 N N . ILE A 1 170 ? -73.363 15.982 117.579 1.00 14.46 170 ILE A N 1
ATOM 1333 C CA . ILE A 1 170 ? -72.625 14.747 117.765 1.00 16.21 170 ILE A CA 1
ATOM 1334 C C . ILE A 1 170 ? -73.340 13.752 118.678 1.00 16.01 170 ILE A C 1
ATOM 1335 O O . ILE A 1 170 ? -73.757 14.094 119.784 1.00 17.31 170 ILE A O 1
ATOM 1340 N N . ASP A 1 171 ? -73.477 12.521 118.196 1.00 16.28 171 ASP A N 1
ATOM 1341 C CA . ASP A 1 171 ? -74.125 11.455 118.953 1.00 15.47 171 ASP A CA 1
ATOM 1342 C C . ASP A 1 171 ? -73.038 10.563 119.540 1.00 15.69 171 ASP A C 1
ATOM 1343 O O . ASP A 1 171 ? -72.420 9.777 118.821 1.00 16.69 171 ASP A O 1
ATOM 1348 N N . PRO A 1 172 ? -72.798 10.668 120.860 1.00 14.92 172 PRO A N 1
ATOM 1349 C CA . PRO A 1 172 ? -71.785 9.891 121.589 1.00 14.10 172 PRO A CA 1
ATOM 1350 C C . PRO A 1 172 ? -72.025 8.383 121.577 1.00 13.78 172 PRO A C 1
ATOM 1351 O O . PRO A 1 172 ? -71.083 7.597 121.493 1.00 12.37 172 PRO A O 1
ATOM 1355 N N . THR A 1 173 ? -73.287 7.978 121.664 1.00 14.30 173 THR A N 1
ATOM 1356 C CA . THR A 1 173 ? -73.613 6.558 121.682 1.00 14.78 173 THR A CA 1
ATOM 1357 C C . THR A 1 173 ? -73.123 5.862 120.413 1.00 15.37 173 THR A C 1
ATOM 1358 O O . THR A 1 173 ? -73.120 4.635 120.334 1.00 14.05 173 THR A O 1
ATOM 1362 N N . VAL A 1 174 ? -72.694 6.653 119.430 1.00 15.70 174 VAL A N 1
ATOM 1363 C CA . VAL A 1 174 ? -72.200 6.113 118.167 1.00 16.45 174 VAL A CA 1
ATOM 1364 C C . VAL A 1 174 ? -70.777 6.568 117.796 1.00 16.93 174 VAL A C 1
ATOM 1365 O O . VAL A 1 174 ? -70.016 5.801 117.206 1.00 18.40 174 VAL A O 1
ATOM 1369 N N . GLU A 1 175 ? -70.410 7.799 118.145 1.00 15.71 175 GLU A N 1
ATOM 1370 C CA . GLU A 1 175 ? -69.079 8.308 117.815 1.00 14.60 175 GLU A CA 1
ATOM 1371 C C . GLU A 1 175 ? -68.034 8.095 118.913 1.00 13.44 175 GLU A C 1
ATOM 1372 O O . GLU A 1 175 ? -66.834 8.075 118.635 1.00 12.47 175 GLU A O 1
ATOM 1378 N N . GLY A 1 176 ? -68.492 7.911 120.149 1.00 13.01 176 GLY A N 1
ATOM 1379 C CA . GLY A 1 176 ? -67.579 7.728 121.266 1.00 11.32 176 GLY A CA 1
ATOM 1380 C C . GLY A 1 176 ? -67.271 9.097 121.843 1.00 11.32 176 GLY A C 1
ATOM 1381 O O . GLY A 1 176 ? -68.114 9.693 122.520 1.00 11.39 176 GLY A O 1
ATOM 1382 N N . LEU A 1 177 ? -66.070 9.606 121.586 1.00 9.57 177 LEU A N 1
ATOM 1383 C CA . LEU A 1 177 ? -65.714 10.941 122.068 1.00 9.81 177 LEU A CA 1
ATOM 1384 C C . LEU A 1 177 ? -66.279 11.998 121.119 1.00 9.52 177 LEU A C 1
ATOM 1385 O O . LEU A 1 177 ? -66.578 11.716 119.956 1.00 10.22 177 LEU A O 1
ATOM 1390 N N . ILE A 1 178 ? -66.437 13.212 121.627 1.00 9.60 178 ILE A N 1
ATOM 1391 C CA . ILE A 1 178 ? -66.904 14.322 120.817 1.00 8.43 178 ILE A CA 1
ATOM 1392 C C . ILE A 1 178 ? -65.614 14.963 120.320 1.00 7.65 178 ILE A C 1
ATOM 1393 O O . ILE A 1 178 ? -64.754 15.337 121.115 1.00 7.48 178 ILE A O 1
ATOM 1398 N N . GLU A 1 179 ? -65.470 15.057 119.004 1.00 8.39 179 GLU A N 1
ATOM 1399 C CA . GLU A 1 179 ? -64.275 15.629 118.401 1.00 7.95 179 GLU A CA 1
ATOM 1400 C C . GLU A 1 179 ? -64.611 16.725 117.414 1.00 7.70 179 GLU A C 1
ATOM 1401 O O . GLU A 1 179 ? -65.292 16.474 116.416 1.00 7.79 179 GLU A O 1
ATOM 1407 N N . VAL A 1 180 ? -64.133 17.934 117.687 1.00 5.51 180 VAL A N 1
ATOM 1408 C CA . VAL A 1 180 ? -64.372 19.059 116.796 1.00 6.56 180 VAL A CA 1
ATOM 1409 C C . VAL A 1 180 ? -63.097 19.887 116.627 1.00 7.42 180 VAL A C 1
ATOM 1410 O O . VAL A 1 180 ? -62.221 19.898 117.503 1.00 3.95 180 VAL A O 1
ATOM 1414 N N . GLU A 1 181 ? -63.005 20.579 115.494 1.00 9.02 181 GLU A N 1
ATOM 1415 C CA . GLU A 1 181 ? -61.853 21.412 115.184 1.00 10.86 181 GLU A CA 1
ATOM 1416 C C . GLU A 1 181 ? -62.287 22.827 114.821 1.00 11.18 181 GLU A C 1
ATOM 1417 O O . GLU A 1 181 ? -63.166 23.028 113.981 1.00 10.07 181 GLU A O 1
ATOM 1423 N N . VAL A 1 182 ? -61.649 23.797 115.466 1.00 10.25 182 VAL A N 1
ATOM 1424 C CA . VAL A 1 182 ? -61.910 25.213 115.247 1.00 8.77 182 VAL A CA 1
ATOM 1425 C C . VAL A 1 182 ? -60.815 25.767 114.339 1.00 7.37 182 VAL A C 1
ATOM 1426 O O . VAL A 1 182 ? -59.630 25.557 114.587 1.00 7.65 182 VAL A O 1
ATOM 1430 N N . PRO A 1 183 ? -61.194 26.496 113.278 1.00 8.83 183 PRO A N 1
ATOM 1431 C CA . PRO A 1 183 ? -60.203 27.061 112.358 1.00 8.62 183 PRO A CA 1
ATOM 1432 C C . PRO A 1 183 ? -59.473 28.257 112.977 1.00 10.02 183 PRO A C 1
ATOM 1433 O O . PRO A 1 183 ? -59.832 28.730 114.055 1.00 9.28 183 PRO A O 1
ATOM 1437 N N . TYR A 1 184 ? -58.447 28.742 112.291 1.00 11.76 184 TYR A N 1
ATOM 1438 C CA . TYR A 1 184 ? -57.700 29.893 112.777 1.00 10.20 184 TYR A CA 1
ATOM 1439 C C . TYR A 1 184 ? -58.599 31.138 112.700 1.00 10.22 184 TYR A C 1
ATOM 1440 O O . TYR A 1 184 ? -58.640 31.918 113.649 1.00 9.25 184 TYR A O 1
ATOM 1449 N N . TYR A 1 185 ? -59.324 31.303 111.587 1.00 9.77 185 TYR A N 1
ATOM 1450 C CA . TYR A 1 185 ? -60.252 32.440 111.392 1.00 8.89 185 TYR A CA 1
ATOM 1451 C C . TYR A 1 185 ? -59.751 33.696 112.106 1.00 8.97 185 TYR A C 1
ATOM 1452 O O . TYR A 1 185 ? -60.452 34.260 112.946 1.00 8.18 185 TYR A O 1
ATOM 1461 N N . ASN A 1 186 ? -58.549 34.137 111.756 1.00 9.47 186 ASN A N 1
ATOM 1462 C CA . ASN A 1 186 ? -57.936 35.295 112.399 1.00 9.08 186 ASN A CA 1
ATOM 1463 C C . ASN A 1 186 ? -57.873 36.532 111.501 1.00 9.67 186 ASN A C 1
ATOM 1464 O O . ASN A 1 186 ? -57.934 36.426 110.275 1.00 8.06 186 ASN A O 1
ATOM 1469 N N . ILE A 1 187 ? -57.727 37.700 112.122 1.00 10.15 187 ILE A N 1
ATOM 1470 C CA . ILE A 1 187 ? -57.666 38.964 111.394 1.00 11.77 187 ILE A CA 1
ATOM 1471 C C . ILE A 1 187 ? -56.334 39.186 110.665 1.00 12.11 187 ILE A C 1
ATOM 1472 O O . ILE A 1 187 ? -56.217 40.071 109.824 1.00 12.99 187 ILE A O 1
ATOM 1477 N N . SER A 1 188 ? -55.329 38.382 110.993 1.00 11.46 188 SER A N 1
ATOM 1478 C CA . SER A 1 188 ? -54.039 38.473 110.323 1.00 9.45 188 SER A CA 1
ATOM 1479 C C . SER A 1 188 ? -53.399 37.083 110.345 1.00 8.78 188 SER A C 1
ATOM 1480 O O . SER A 1 188 ? -54.037 36.118 110.783 1.00 6.71 188 SER A O 1
ATOM 1483 N N . HIS A 1 189 ? -52.151 36.973 109.889 1.00 9.19 189 HIS A N 1
ATOM 1484 C CA . HIS A 1 189 ? -51.483 35.671 109.829 1.00 9.62 189 HIS A CA 1
ATOM 1485 C C . HIS A 1 189 ? -50.731 35.182 111.076 1.00 9.34 189 HIS A C 1
ATOM 1486 O O . HIS A 1 189 ? -50.269 34.042 111.098 1.00 9.14 189 HIS A O 1
ATOM 1493 N N . ILE A 1 190 ? -50.593 36.032 112.096 1.00 9.96 190 ILE A N 1
ATOM 1494 C CA . ILE A 1 190 ? -49.928 35.641 113.352 1.00 10.39 190 ILE A CA 1
ATOM 1495 C C . ILE A 1 190 ? -50.542 36.351 114.558 1.00 11.42 190 ILE A C 1
ATOM 1496 O O . ILE A 1 190 ? -51.132 37.426 114.428 1.00 11.58 190 ILE A O 1
ATOM 1501 N N . THR A 1 191 ? -50.398 35.745 115.732 1.00 11.34 191 THR A N 1
ATOM 1502 C CA . THR A 1 191 ? -50.922 36.338 116.950 1.00 11.19 191 THR A CA 1
ATOM 1503 C C . THR A 1 191 ? -49.879 36.304 118.069 1.00 10.20 191 THR A C 1
ATOM 1504 O O . THR A 1 191 ? -49.157 35.320 118.237 1.00 11.22 191 THR A O 1
ATOM 1508 N N . PRO A 1 192 ? -49.771 37.401 118.830 1.00 9.86 192 PRO A N 1
ATOM 1509 C CA . PRO A 1 192 ? -48.816 37.510 119.941 1.00 10.07 192 PRO A CA 1
ATOM 1510 C C . PRO A 1 192 ? -49.114 36.384 120.921 1.00 10.13 192 PRO A C 1
ATOM 1511 O O . PRO A 1 192 ? -50.278 36.093 121.182 1.00 9.72 192 PRO A O 1
ATOM 1515 N N . ALA A 1 193 ? -48.082 35.750 121.461 1.00 8.78 193 ALA A N 1
ATOM 1516 C CA . ALA A 1 193 ? -48.305 34.664 122.405 1.00 10.08 193 ALA A CA 1
ATOM 1517 C C . ALA A 1 193 ? -48.678 35.237 123.776 1.00 11.99 193 ALA A C 1
ATOM 1518 O O . ALA A 1 193 ? -47.960 35.039 124.760 1.00 11.55 193 ALA A O 1
ATOM 1520 N N . VAL A 1 194 ? -49.800 35.956 123.833 1.00 12.60 194 VAL A N 1
ATOM 1521 C CA . VAL A 1 194 ? -50.247 36.546 125.086 1.00 13.63 194 VAL A CA 1
ATOM 1522 C C . VAL A 1 194 ? -50.792 35.495 126.044 1.00 14.54 194 VAL A C 1
ATOM 1523 O O . VAL A 1 194 ? -51.163 34.386 125.654 1.00 13.54 194 VAL A O 1
ATOM 1527 N N . THR A 1 195 ? -50.852 35.884 127.306 1.00 14.13 195 THR A N 1
ATOM 1528 C CA . THR A 1 195 ? -51.302 35.027 128.383 1.00 14.37 195 THR A CA 1
ATOM 1529 C C . THR A 1 195 ? -52.335 35.792 129.217 1.00 14.94 195 THR A C 1
ATOM 1530 O O . THR A 1 195 ? -52.217 37.003 129.397 1.00 14.42 195 THR A O 1
ATOM 1534 N N . ILE A 1 196 ? -53.351 35.093 129.716 1.00 15.75 196 ILE A N 1
ATOM 1535 C CA . ILE A 1 196 ? -54.384 35.736 130.529 1.00 16.59 196 ILE A CA 1
ATOM 1536 C C . ILE A 1 196 ? -54.170 35.455 132.014 1.00 17.96 196 ILE A C 1
ATOM 1537 O O . ILE A 1 196 ? -54.237 34.307 132.463 1.00 16.65 196 ILE A O 1
ATOM 1542 N N . ASP A 1 197 ? -53.920 36.514 132.776 1.00 19.33 197 ASP A N 1
ATOM 1543 C CA . ASP A 1 197 ? -53.686 36.384 134.205 1.00 22.19 197 ASP A CA 1
ATOM 1544 C C . ASP A 1 197 ? -54.887 35.781 134.932 1.00 24.04 197 ASP A C 1
ATOM 1545 O O . ASP A 1 197 ? -54.741 34.828 135.693 1.00 25.13 197 ASP A O 1
ATOM 1550 N N . ASP A 1 198 ? -56.076 36.323 134.696 1.00 25.51 198 ASP A N 1
ATOM 1551 C CA . ASP A 1 198 ? -57.261 35.813 135.372 1.00 26.98 198 ASP A CA 1
ATOM 1552 C C . ASP A 1 198 ? -58.473 35.591 134.486 1.00 26.81 198 ASP A C 1
ATOM 1553 O O . ASP A 1 198 ? -59.213 36.530 134.182 1.00 26.82 198 ASP A O 1
ATOM 1558 N N . GLY A 1 199 ? -58.687 34.352 134.070 1.00 25.60 199 GLY A N 1
ATOM 1559 C CA . GLY A 1 199 ? -59.861 34.079 133.273 1.00 23.35 199 GLY A CA 1
ATOM 1560 C C . GLY A 1 199 ? -59.806 33.986 131.763 1.00 21.75 199 GLY A C 1
ATOM 1561 O O . GLY A 1 199 ? -59.097 33.155 131.193 1.00 22.35 199 GLY A O 1
ATOM 1562 N N . THR A 1 200 ? -60.558 34.871 131.119 1.00 20.05 200 THR A N 1
ATOM 1563 C CA . THR A 1 200 ? -60.707 34.843 129.678 1.00 18.60 200 THR A CA 1
ATOM 1564 C C . THR A 1 200 ? -60.526 36.213 128.986 1.00 17.04 200 THR A C 1
ATOM 1565 O O . THR A 1 200 ? -60.522 37.253 129.635 1.00 16.26 200 THR A O 1
ATOM 1569 N N . PRO A 1 201 ? -60.365 36.222 127.651 1.00 16.05 201 PRO A N 1
ATOM 1570 C CA . PRO A 1 201 ? -60.183 37.479 126.905 1.00 13.56 201 PRO A CA 1
ATOM 1571 C C . PRO A 1 201 ? -61.399 38.407 126.894 1.00 13.03 201 PRO A C 1
ATOM 1572 O O . PRO A 1 201 ? -62.533 37.964 127.054 1.00 14.26 201 PRO A O 1
ATOM 1576 N N . SER A 1 202 ? -61.149 39.697 126.698 1.00 12.31 202 SER A N 1
ATOM 1577 C CA . SER A 1 202 ? -62.216 40.691 126.640 1.00 12.40 202 SER A CA 1
ATOM 1578 C C . SER A 1 202 ? -62.337 41.160 125.186 1.00 10.89 202 SER A C 1
ATOM 1579 O O . SER A 1 202 ? -61.534 40.766 124.341 1.00 11.93 202 SER A O 1
ATOM 1582 N N . MET A 1 203 ? -63.330 42.001 124.907 1.00 10.93 203 MET A N 1
ATOM 1583 C CA . MET A 1 203 ? -63.543 42.538 123.568 1.00 13.25 203 MET A CA 1
ATOM 1584 C C . MET A 1 203 ? -62.285 43.225 123.061 1.00 13.79 203 MET A C 1
ATOM 1585 O O . MET A 1 203 ? -61.873 43.004 121.921 1.00 14.44 203 MET A O 1
ATOM 1590 N N . GLU A 1 204 ? -61.689 44.074 123.896 1.00 15.17 204 GLU A N 1
ATOM 1591 C CA . GLU A 1 204 ? -60.470 44.777 123.504 1.00 17.72 204 GLU A CA 1
ATOM 1592 C C . GLU A 1 204 ? -59.385 43.822 123.033 1.00 15.75 204 GLU A C 1
ATOM 1593 O O . GLU A 1 204 ? -58.683 44.119 122.069 1.00 17.15 204 GLU A O 1
ATOM 1599 N N . ASP A 1 205 ? -59.242 42.685 123.710 1.00 14.67 205 ASP A N 1
ATOM 1600 C CA . ASP A 1 205 ? -58.221 41.709 123.333 1.00 14.60 205 ASP A CA 1
ATOM 1601 C C . ASP A 1 205 ? -58.508 41.117 121.956 1.00 11.99 205 ASP A C 1
ATOM 1602 O O . ASP A 1 205 ? -57.589 40.866 121.182 1.00 12.79 205 ASP A O 1
ATOM 1607 N N . TYR A 1 206 ? -59.780 40.899 121.647 1.00 10.47 206 TYR A N 1
ATOM 1608 C CA . TYR A 1 206 ? -60.134 40.346 120.346 1.00 12.66 206 TYR A CA 1
ATOM 1609 C C . TYR A 1 206 ? -59.911 41.370 119.244 1.00 11.70 206 TYR A C 1
ATOM 1610 O O . TYR A 1 206 ? -59.303 41.060 118.219 1.00 11.25 206 TYR A O 1
ATOM 1619 N N . LEU A 1 207 ? -60.393 42.590 119.466 1.00 11.05 207 LEU A N 1
ATOM 1620 C CA . LEU A 1 207 ? -60.241 43.664 118.491 1.00 12.77 207 LEU A CA 1
ATOM 1621 C C . LEU A 1 207 ? -58.760 43.901 118.186 1.00 14.09 207 LEU A C 1
ATOM 1622 O O . LEU A 1 207 ? -58.406 44.319 117.084 1.00 15.64 207 LEU A O 1
ATOM 1627 N N . LYS A 1 208 ? -57.898 43.621 119.164 1.00 13.51 208 LYS A N 1
ATOM 1628 C CA . LYS A 1 208 ? -56.456 43.803 118.996 1.00 13.89 208 LYS A CA 1
ATOM 1629 C C . LYS A 1 208 ? -55.787 42.615 118.315 1.00 12.38 208 LYS A C 1
ATOM 1630 O O . LYS A 1 208 ? -54.638 42.706 117.883 1.00 12.59 208 LYS A O 1
ATOM 1636 N N . GLY A 1 209 ? -56.498 41.498 118.232 1.00 11.23 209 GLY A N 1
ATOM 1637 C CA . GLY A 1 209 ? -55.929 40.323 117.603 1.00 10.56 209 GLY A CA 1
ATOM 1638 C C . GLY A 1 209 ? -55.072 39.490 118.544 1.00 11.32 209 GLY A C 1
ATOM 1639 O O . GLY A 1 209 ? -54.246 38.697 118.082 1.00 12.48 209 GLY A O 1
ATOM 1640 N N . HIS A 1 210 ? -55.255 39.669 119.852 1.00 10.17 210 HIS A N 1
ATOM 1641 C CA . HIS A 1 210 ? -54.499 38.906 120.849 1.00 12.27 210 HIS A CA 1
ATOM 1642 C C . HIS A 1 210 ? -54.992 37.456 120.925 1.00 11.62 210 HIS A C 1
ATOM 1643 O O . HIS A 1 210 ? -54.353 36.599 121.533 1.00 12.22 210 HIS A O 1
ATOM 1650 N N . SER A 1 211 ? -56.137 37.200 120.297 1.00 10.43 211 SER A N 1
ATOM 1651 C CA . SER A 1 211 ? -56.740 35.872 120.238 1.00 11.08 211 SER A CA 1
ATOM 1652 C C . SER A 1 211 ? -57.782 35.873 119.126 1.00 9.76 211 SER A C 1
ATOM 1653 O O . SER A 1 211 ? -58.494 36.861 118.935 1.00 10.11 211 SER A O 1
ATOM 1656 N N . PRO A 1 212 ? -57.870 34.780 118.360 1.00 9.00 212 PRO A N 1
ATOM 1657 C CA . PRO A 1 212 ? -58.869 34.740 117.283 1.00 9.15 212 PRO A CA 1
ATOM 1658 C C . PRO A 1 212 ? -60.257 34.801 117.917 1.00 9.98 212 PRO A C 1
ATOM 1659 O O . PRO A 1 212 ? -60.469 34.254 119.000 1.00 8.75 212 PRO A O 1
ATOM 1663 N N . PRO A 1 213 ? -61.217 35.460 117.256 1.00 10.31 213 PRO A N 1
ATOM 1664 C CA . PRO A 1 213 ? -62.578 35.563 117.800 1.00 11.21 213 PRO A CA 1
ATOM 1665 C C . PRO A 1 213 ? -63.258 34.194 117.822 1.00 10.64 213 PRO A C 1
ATOM 1666 O O . PRO A 1 213 ? -63.903 33.817 116.846 1.00 11.93 213 PRO A O 1
ATOM 1670 N N . CYS A 1 214 ? -63.144 33.454 118.920 1.00 9.09 214 CYS A N 1
ATOM 1671 C CA . CYS A 1 214 ? -63.759 32.132 118.950 1.00 10.96 214 CYS A CA 1
ATOM 1672 C C . CYS A 1 214 ? -64.282 31.655 120.310 1.00 12.46 214 CYS A C 1
ATOM 1673 O O . CYS A 1 214 ? -63.518 31.499 121.266 1.00 13.33 214 CYS A O 1
ATOM 1676 N N . LEU A 1 215 ? -65.595 31.439 120.384 1.00 12.41 215 LEU A N 1
ATOM 1677 C CA . LEU A 1 215 ? -66.248 30.939 121.597 1.00 12.76 215 LEU A CA 1
ATOM 1678 C C . LEU A 1 215 ? -67.090 29.732 121.167 1.00 13.05 215 LEU A C 1
ATOM 1679 O O . LEU A 1 215 ? -67.998 29.842 120.342 1.00 13.21 215 LEU A O 1
ATOM 1684 N N . LEU A 1 216 ? -66.768 28.580 121.741 1.00 14.33 216 LEU A N 1
ATOM 1685 C CA . LEU A 1 216 ? -67.408 27.313 121.419 1.00 14.47 216 LEU A CA 1
ATOM 1686 C C . LEU A 1 216 ? -68.377 26.861 122.523 1.00 14.63 216 LEU A C 1
ATOM 1687 O O . LEU A 1 216 ? -68.010 26.829 123.698 1.00 15.08 216 LEU A O 1
ATOM 1692 N N . THR A 1 217 ? -69.609 26.511 122.150 1.00 12.93 217 THR A N 1
ATOM 1693 C CA . THR A 1 217 ? -70.590 26.072 123.142 1.00 11.76 217 THR A CA 1
ATOM 1694 C C . THR A 1 217 ? -71.007 24.607 122.978 1.00 11.77 217 THR A C 1
ATOM 1695 O O . THR A 1 217 ? -71.158 24.108 121.859 1.00 12.20 217 THR A O 1
ATOM 1699 N N . PHE A 1 218 ? -71.177 23.919 124.104 1.00 10.69 218 PHE A N 1
ATOM 1700 C CA . PHE A 1 218 ? -71.593 22.516 124.109 1.00 9.95 218 PHE A CA 1
ATOM 1701 C C . PHE A 1 218 ? -72.908 22.393 124.891 1.00 9.67 218 PHE A C 1
ATOM 1702 O O . PHE A 1 218 ? -72.932 22.583 126.105 1.00 10.03 218 PHE A O 1
ATOM 1710 N N . SER A 1 219 ? -73.994 22.074 124.192 1.00 9.85 219 SER A N 1
ATOM 1711 C CA . SER A 1 219 ? -75.309 21.959 124.824 1.00 10.33 219 SER A CA 1
ATOM 1712 C C . SER A 1 219 ? -75.876 20.552 124.757 1.00 10.33 219 SER A C 1
ATOM 1713 O O . SER A 1 219 ? -75.949 19.954 123.686 1.00 11.80 219 SER A O 1
ATOM 1716 N N . PRO A 1 220 ? -76.306 20.011 125.904 1.00 9.32 220 PRO A N 1
ATOM 1717 C CA . PRO A 1 220 ? -76.866 18.665 125.982 1.00 10.21 220 PRO A CA 1
ATOM 1718 C C . PRO A 1 220 ? -78.364 18.601 125.686 1.00 11.18 220 PRO A C 1
ATOM 1719 O O . PRO A 1 220 ? -79.116 19.508 126.038 1.00 10.16 220 PRO A O 1
ATOM 1723 N N . ARG A 1 221 ? -78.783 17.521 125.037 1.00 12.57 221 ARG A N 1
ATOM 1724 C CA . ARG A 1 221 ? -80.192 17.301 124.740 1.00 14.79 221 ARG A CA 1
ATOM 1725 C C . ARG A 1 221 ? -80.777 16.552 125.946 1.00 16.50 221 ARG A C 1
ATOM 1726 O O . ARG A 1 221 ? -81.318 15.452 125.812 1.00 16.53 221 ARG A O 1
ATOM 1734 N N . ASP A 1 222 ? -80.645 17.150 127.128 1.00 17.28 222 ASP A N 1
ATOM 1735 C CA . ASP A 1 222 ? -81.148 16.544 128.358 1.00 18.38 222 ASP A CA 1
ATOM 1736 C C . ASP A 1 222 ? -81.566 17.637 129.329 1.00 18.97 222 ASP A C 1
ATOM 1737 O O . ASP A 1 222 ? -81.168 18.793 129.185 1.00 20.86 222 ASP A O 1
ATOM 1742 N N . SER A 1 223 ? -82.386 17.280 130.308 1.00 18.68 223 SER A N 1
ATOM 1743 C CA . SER A 1 223 ? -82.832 18.255 131.284 1.00 18.98 223 SER A CA 1
ATOM 1744 C C . SER A 1 223 ? -82.085 18.055 132.593 1.00 19.74 223 SER A C 1
ATOM 1745 O O . SER A 1 223 ? -82.194 17.014 133.236 1.00 18.54 223 SER A O 1
ATOM 1748 N N . ILE A 1 224 ? -81.321 19.076 132.967 1.00 21.08 224 ILE A N 1
ATOM 1749 C CA . ILE A 1 224 ? -80.506 19.060 134.174 1.00 22.96 224 ILE A CA 1
ATOM 1750 C C . ILE A 1 224 ? -81.305 19.426 135.423 1.00 23.97 224 ILE A C 1
ATOM 1751 O O . ILE A 1 224 ? -82.241 20.220 135.367 1.00 23.11 224 ILE A O 1
ATOM 1756 N N . SER A 1 225 ? -80.920 18.841 136.552 1.00 25.12 225 SER A N 1
ATOM 1757 C CA . SER A 1 225 ? -81.589 19.097 137.820 1.00 26.83 225 SER A CA 1
ATOM 1758 C C . SER A 1 225 ? -80.598 19.185 138.974 1.00 28.43 225 SER A C 1
ATOM 1759 O O . SER A 1 225 ? -79.982 18.191 139.351 1.00 29.08 225 SER A O 1
ATOM 1762 N N . ALA A 1 226 ? -80.457 20.379 139.539 1.00 30.00 226 ALA A N 1
ATOM 1763 C CA . ALA A 1 226 ? -79.547 20.600 140.656 1.00 31.21 226 ALA A CA 1
ATOM 1764 C C . ALA A 1 226 ? -79.754 19.557 141.745 1.00 32.08 226 ALA A C 1
ATOM 1765 O O . ALA A 1 226 ? -78.795 19.047 142.324 1.00 31.93 226 ALA A O 1
ATOM 1767 N N . THR A 1 227 ? -81.016 19.237 142.003 1.00 33.41 227 THR A N 1
ATOM 1768 C CA . THR A 1 227 ? -81.387 18.278 143.041 1.00 34.53 227 THR A CA 1
ATOM 1769 C C . THR A 1 227 ? -80.915 16.832 142.863 1.00 34.11 227 THR A C 1
ATOM 1770 O O . THR A 1 227 ? -80.464 16.214 143.830 1.00 34.67 227 THR A O 1
ATOM 1774 N N . ASN A 1 228 ? -81.006 16.279 141.655 1.00 32.14 228 ASN A N 1
ATOM 1775 C CA . ASN A 1 228 ? -80.601 14.890 141.489 1.00 31.00 228 ASN A CA 1
ATOM 1776 C C . ASN A 1 228 ? -80.227 14.407 140.091 1.00 29.01 228 ASN A C 1
ATOM 1777 O O . ASN A 1 228 ? -80.267 13.209 139.822 1.00 28.36 228 ASN A O 1
ATOM 1782 N N . HIS A 1 229 ? -79.867 15.320 139.198 1.00 27.20 229 HIS A N 1
ATOM 1783 C CA . HIS A 1 229 ? -79.484 14.913 137.851 1.00 25.15 229 HIS A CA 1
ATOM 1784 C C . HIS A 1 229 ? -78.459 15.885 137.294 1.00 22.19 229 HIS A C 1
ATOM 1785 O O . HIS A 1 229 ? -78.793 16.961 136.803 1.00 19.44 229 HIS A O 1
ATOM 1792 N N . ILE A 1 230 ? -77.201 15.477 137.364 1.00 21.17 230 ILE A N 1
ATOM 1793 C CA . ILE A 1 230 ? -76.101 16.314 136.922 1.00 19.55 230 ILE A CA 1
ATOM 1794 C C . ILE A 1 230 ? -75.267 15.645 135.827 1.00 18.09 230 ILE A C 1
ATOM 1795 O O . ILE A 1 230 ? -75.317 14.425 135.650 1.00 17.01 230 ILE A O 1
ATOM 1800 N N . ILE A 1 231 ? -74.512 16.456 135.090 1.00 17.30 231 ILE A N 1
ATOM 1801 C CA . ILE A 1 231 ? -73.647 15.966 134.025 1.00 16.51 231 ILE A CA 1
ATOM 1802 C C . ILE A 1 231 ? -72.195 16.302 134.357 1.00 17.54 231 ILE A C 1
ATOM 1803 O O . ILE A 1 231 ? -71.861 17.456 134.636 1.00 17.17 231 ILE A O 1
ATOM 1808 N N . THR A 1 232 ? -71.341 15.282 134.340 1.00 16.75 232 THR A N 1
ATOM 1809 C CA . THR A 1 232 ? -69.922 15.449 134.640 1.00 15.88 232 THR A CA 1
ATOM 1810 C C . THR A 1 232 ? -69.127 15.255 133.350 1.00 15.45 232 THR A C 1
ATOM 1811 O O . THR A 1 232 ? -69.202 14.201 132.720 1.00 15.43 232 THR A O 1
ATOM 1815 N N . ALA A 1 233 ? -68.361 16.272 132.961 1.00 15.48 233 ALA A N 1
ATOM 1816 C CA . ALA A 1 233 ? -67.582 16.202 131.730 1.00 15.79 233 ALA A CA 1
ATOM 1817 C C . ALA A 1 233 ? -66.080 16.449 131.885 1.00 16.62 233 ALA A C 1
ATOM 1818 O O . ALA A 1 233 ? -65.606 16.952 132.902 1.00 17.73 233 ALA A O 1
ATOM 1820 N N . SER A 1 234 ? -65.338 16.097 130.843 1.00 16.24 234 SER A N 1
ATOM 1821 C CA . SER A 1 234 ? -63.900 16.277 130.824 1.00 14.75 234 SER A CA 1
ATOM 1822 C C . SER A 1 234 ? -63.486 16.652 129.406 1.00 13.90 234 SER A C 1
ATOM 1823 O O . SER A 1 234 ? -63.805 15.945 128.444 1.00 12.12 234 SER A O 1
ATOM 1826 N N . PHE A 1 235 ? -62.794 17.779 129.281 1.00 12.93 235 PHE A N 1
ATOM 1827 C CA . PHE A 1 235 ? -62.343 18.261 127.984 1.00 12.20 235 PHE A CA 1
ATOM 1828 C C . PHE A 1 235 ? -60.847 18.066 127.781 1.00 12.68 235 PHE A C 1
ATOM 1829 O O . PHE A 1 235 ? -60.075 18.057 128.739 1.00 14.15 235 PHE A O 1
ATOM 1837 N N . MET A 1 236 ? -60.451 17.928 126.518 1.00 12.77 236 MET A N 1
ATOM 1838 C CA . MET A 1 236 ? -59.051 17.760 126.148 1.00 13.83 236 MET A CA 1
ATOM 1839 C C . MET A 1 236 ? -58.789 18.644 124.941 1.00 12.22 236 MET A C 1
ATOM 1840 O O . MET A 1 236 ? -59.722 19.017 124.230 1.00 12.99 236 MET A O 1
ATOM 1845 N N . ARG A 1 237 ? -57.532 19.005 124.715 1.00 11.12 237 ARG A N 1
ATOM 1846 C CA . ARG A 1 237 ? -57.228 19.812 123.550 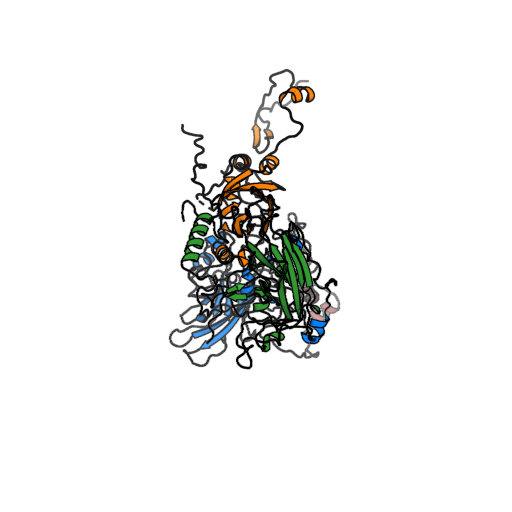1.00 13.54 237 ARG A CA 1
ATOM 1847 C C . ARG A 1 237 ? -55.826 19.602 123.016 1.00 12.68 237 ARG A C 1
ATOM 1848 O O . ARG A 1 237 ? -54.954 19.043 123.691 1.00 9.49 237 ARG A O 1
ATOM 1856 N N . ALA A 1 238 ? -55.644 20.051 121.778 1.00 10.92 238 ALA A N 1
ATOM 1857 C CA . ALA A 1 238 ? -54.377 19.981 121.084 1.00 11.15 238 ALA A CA 1
ATOM 1858 C C . ALA A 1 238 ? -54.491 20.837 119.833 1.00 10.82 238 ALA A C 1
ATOM 1859 O O . ALA A 1 238 ? -55.565 20.981 119.246 1.00 9.72 238 ALA A O 1
ATOM 1861 N N . LEU A 1 239 ? -53.363 21.412 119.450 1.00 11.71 239 LEU A N 1
ATOM 1862 C CA . LEU A 1 239 ? -53.243 22.265 118.281 1.00 12.34 239 LEU A CA 1
ATOM 1863 C C . LEU A 1 239 ? -53.491 21.439 117.025 1.00 10.81 239 LEU A C 1
ATOM 1864 O O . LEU A 1 239 ? -53.234 20.235 117.012 1.00 11.51 239 LEU A O 1
ATOM 1869 N N . GLY A 1 240 ? -53.983 22.092 115.975 1.00 10.76 240 GLY A N 1
ATOM 1870 C CA . GLY A 1 240 ? -54.250 21.408 114.722 1.00 10.58 240 GLY A CA 1
ATOM 1871 C C . GLY A 1 240 ? -52.992 21.135 113.911 1.00 11.71 240 GLY A C 1
ATOM 1872 O O . GLY A 1 240 ? -51.884 21.500 114.310 1.00 11.77 240 GLY A O 1
ATOM 1873 N N . ASP A 1 241 ? -53.168 20.520 112.746 1.00 11.81 241 ASP A N 1
ATOM 1874 C CA . ASP A 1 241 ? -52.051 20.157 111.886 1.00 11.90 241 ASP A CA 1
ATOM 1875 C C . ASP A 1 241 ? -51.372 21.295 111.104 1.00 12.63 241 ASP A C 1
ATOM 1876 O O . ASP A 1 241 ? -50.335 21.082 110.467 1.00 12.78 241 ASP A O 1
ATOM 1881 N N . ASP A 1 242 ? -51.943 22.498 111.161 1.00 12.53 242 ASP A N 1
ATOM 1882 C CA . ASP A 1 242 ? -51.382 23.657 110.464 1.00 11.41 242 ASP A CA 1
ATOM 1883 C C . ASP A 1 242 ? -50.907 24.702 111.470 1.00 10.37 242 ASP A C 1
ATOM 1884 O O . ASP A 1 242 ? -50.812 25.887 111.152 1.00 10.88 242 ASP A O 1
ATOM 1889 N N . PHE A 1 243 ? -50.605 24.251 112.682 1.00 10.48 243 PHE A N 1
ATOM 1890 C CA . PHE A 1 243 ? -50.176 25.136 113.771 1.00 10.95 243 PHE A CA 1
ATOM 1891 C C . PHE A 1 243 ? -48.661 25.338 113.842 1.00 11.09 243 PHE A C 1
ATOM 1892 O O . PHE A 1 243 ? -47.896 24.397 113.651 1.00 10.08 243 PHE A O 1
ATOM 1900 N N . SER A 1 244 ? -48.233 26.564 114.135 1.00 11.30 244 SER A N 1
ATOM 1901 C CA . SER A 1 244 ? -46.808 26.872 114.256 1.00 11.49 244 SER A CA 1
ATOM 1902 C C . SER A 1 244 ? -46.491 27.821 115.421 1.00 11.70 244 SER A C 1
ATOM 1903 O O . SER A 1 244 ? -47.302 28.673 115.789 1.00 9.56 244 SER A O 1
ATOM 1906 N N . PHE A 1 245 ? -45.300 27.649 115.994 1.00 11.77 245 PHE A N 1
ATOM 1907 C CA . PHE A 1 245 ? -44.786 28.510 117.062 1.00 10.91 245 PHE A CA 1
ATOM 1908 C C . PHE A 1 245 ? -43.644 29.240 116.345 1.00 10.04 245 PHE A C 1
ATOM 1909 O O . PHE A 1 245 ? -42.939 28.631 115.533 1.00 10.85 245 PHE A O 1
ATOM 1917 N N . MET A 1 246 ? -43.456 30.529 116.623 1.00 9.52 246 MET A N 1
ATOM 1918 C CA . MET A 1 246 ? -42.383 31.297 115.969 1.00 10.02 246 MET A CA 1
ATOM 1919 C C . MET A 1 246 ? -41.727 32.320 116.906 1.00 10.23 246 MET A C 1
ATOM 1920 O O . MET A 1 246 ? -42.351 32.794 117.849 1.00 9.54 246 MET A O 1
ATOM 1925 N N . TYR A 1 247 ? -40.465 32.645 116.624 1.00 11.62 247 TYR A N 1
ATOM 1926 C CA . TYR A 1 247 ? -39.688 33.634 117.373 1.00 10.89 247 TYR A CA 1
ATOM 1927 C C . TYR A 1 247 ? -39.297 33.241 118.802 1.00 12.11 247 TYR A C 1
ATOM 1928 O O . TYR A 1 247 ? -39.979 33.598 119.766 1.00 12.06 247 TYR A O 1
ATOM 1937 N N . LEU A 1 248 ? -38.174 32.539 118.929 1.00 11.32 248 LEU A N 1
ATOM 1938 C CA . LEU A 1 248 ? -37.671 32.079 120.223 1.00 10.80 248 LEU A CA 1
ATOM 1939 C C . LEU A 1 248 ? -37.286 33.181 121.216 1.00 11.97 248 LEU A C 1
ATOM 1940 O O . LEU A 1 248 ? -36.634 34.169 120.858 1.00 12.77 248 LEU A O 1
ATOM 1945 N N . LEU A 1 249 ? -37.708 32.992 122.466 1.00 11.43 249 LEU A N 1
ATOM 1946 C CA . LEU A 1 249 ? -37.416 33.915 123.562 1.00 11.00 249 LEU A CA 1
ATOM 1947 C C . LEU A 1 249 ? -36.681 33.133 124.661 1.00 11.16 249 LEU A C 1
ATOM 1948 O O . LEU A 1 249 ? -36.491 31.918 124.544 1.00 11.22 249 LEU A O 1
ATOM 1953 N N . GLY A 1 250 ? -36.284 33.833 125.723 1.00 10.34 250 GLY A N 1
ATOM 1954 C CA . GLY A 1 250 ? -35.593 33.195 126.834 1.00 10.17 250 GLY A CA 1
ATOM 1955 C C . GLY A 1 250 ? -36.542 32.434 127.752 1.00 10.60 250 GLY A C 1
ATOM 1956 O O . GLY A 1 250 ? -37.760 32.556 127.632 1.00 10.01 250 GLY A O 1
ATOM 1957 N N . VAL A 1 251 ? -35.982 31.653 128.672 1.00 9.42 251 VAL A N 1
ATOM 1958 C CA . VAL A 1 251 ? -36.780 30.844 129.602 1.00 9.98 251 VAL A CA 1
ATOM 1959 C C . VAL A 1 251 ? -37.275 31.575 130.851 1.00 10.67 251 VAL A C 1
ATOM 1960 O O . VAL A 1 251 ? -36.749 32.617 131.231 1.00 10.00 251 VAL A O 1
ATOM 1964 N N . PRO A 1 252 ? -38.307 31.023 131.506 1.00 11.05 252 PRO A N 1
ATOM 1965 C CA . PRO A 1 252 ? -38.900 31.586 132.721 1.00 11.81 252 PRO A CA 1
ATOM 1966 C C . PRO A 1 252 ? -38.444 30.772 133.934 1.00 12.24 252 PRO A C 1
ATOM 1967 O O . PRO A 1 252 ? -37.721 29.791 133.790 1.00 12.37 252 PRO A O 1
ATOM 1971 N N . PRO A 1 253 ? -38.853 31.178 135.144 1.00 12.94 253 PRO A N 1
ATOM 1972 C CA . PRO A 1 253 ? -38.468 30.441 136.351 1.00 13.35 253 PRO A CA 1
ATOM 1973 C C . PRO A 1 253 ? -39.338 29.173 136.427 1.00 14.69 253 PRO A C 1
ATOM 1974 O O . PRO A 1 253 ? -40.375 29.093 135.770 1.00 14.86 253 PRO A O 1
ATOM 1978 N N . LEU A 1 254 ? -38.924 28.189 137.222 1.00 14.43 254 LEU A N 1
ATOM 1979 C CA . LEU A 1 254 ? -39.693 26.952 137.361 1.00 12.97 254 LEU A CA 1
ATOM 1980 C C . LEU A 1 254 ? -40.015 26.676 138.835 1.00 13.55 254 LEU A C 1
ATOM 1981 O O . LEU A 1 254 ? -39.456 27.308 139.735 1.00 12.65 254 LEU A O 1
ATOM 1986 N N . VAL A 1 255 ? -40.920 25.729 139.066 1.00 13.26 255 VAL A N 1
ATOM 1987 C CA . VAL A 1 255 ? -41.329 25.329 140.412 1.00 14.07 255 VAL A CA 1
ATOM 1988 C C . VAL A 1 255 ? -41.925 23.932 140.332 1.00 13.49 255 VAL A C 1
ATOM 1989 O O . VAL A 1 255 ? -42.426 23.521 139.280 1.00 13.43 255 VAL A O 1
ATOM 1993 N N . ASN A 1 256 ? -41.867 23.196 141.434 1.00 12.52 256 ASN A N 1
ATOM 1994 C CA . ASN A 1 256 ? -42.433 21.867 141.436 1.00 14.35 256 ASN A CA 1
ATOM 1995 C C . ASN A 1 256 ? -43.923 22.020 141.686 1.00 14.96 256 ASN A C 1
ATOM 1996 O O . ASN A 1 256 ? -44.378 23.043 142.188 1.00 10.17 256 ASN A O 1
ATOM 2001 N N . VAL A 1 257 ? -44.676 20.992 141.322 1.00 16.61 257 VAL A N 1
ATOM 2002 C CA . VAL A 1 257 ? -46.121 20.982 141.491 1.00 17.85 257 VAL A CA 1
ATOM 2003 C C . VAL A 1 257 ? -46.476 20.274 142.800 1.00 18.10 257 VAL A C 1
ATOM 2004 O O . VAL A 1 257 ? -45.631 19.598 143.398 1.00 18.66 257 VAL A O 1
ATOM 2008 N N . ALA A 1 258 ? -47.715 20.450 143.251 1.00 17.82 258 ALA A N 1
ATOM 2009 C CA . ALA A 1 258 ? -48.192 19.812 144.467 1.00 17.11 258 ALA A CA 1
ATOM 2010 C C . ALA A 1 258 ? -48.113 18.303 144.282 1.00 19.06 258 ALA A C 1
ATOM 2011 O O . ALA A 1 258 ? -48.708 17.754 143.355 1.00 18.95 258 ALA A O 1
ATOM 2013 N N . ARG A 1 259 ? -47.368 17.637 145.157 1.00 21.30 259 ARG A N 1
ATOM 2014 C CA . ARG A 1 259 ? -47.225 16.187 145.092 1.00 24.55 259 ARG A CA 1
ATOM 2015 C C . ARG A 1 259 ? -47.883 15.596 146.339 1.00 27.74 259 ARG A C 1
ATOM 2016 O O . ARG A 1 259 ? -47.342 15.702 147.442 1.00 28.59 259 ARG A O 1
ATOM 2024 N N . ALA A 1 260 ? -49.050 14.982 146.162 1.00 31.36 260 ALA A N 1
ATOM 2025 C CA . ALA A 1 260 ? -49.787 14.373 147.271 1.00 34.60 260 ALA A CA 1
ATOM 2026 C C . ALA A 1 260 ? -51.187 13.957 146.813 1.00 36.44 260 ALA A C 1
ATOM 2027 O O . ALA A 1 260 ? -52.175 14.508 147.358 1.00 37.68 260 ALA A O 1
ATOM 2030 N N . GLU B 2 1 ? -63.470 78.395 54.953 1.00 63.48 16 GLU B N 1
ATOM 2031 C CA . GLU B 2 1 ? -63.569 79.703 55.662 1.00 62.88 16 GLU B CA 1
ATOM 2032 C C . GLU B 2 1 ? -64.746 79.739 56.635 1.00 61.49 16 GLU B C 1
ATOM 2033 O O . GLU B 2 1 ? -65.695 78.962 56.512 1.00 61.19 16 GLU B O 1
ATOM 2039 N N . ASN B 2 2 ? -64.657 80.646 57.605 1.00 59.61 17 ASN B N 1
ATOM 2040 C CA . ASN B 2 2 ? -65.681 80.858 58.626 1.00 56.90 17 ASN B CA 1
ATOM 2041 C C . ASN B 2 2 ? -66.670 79.729 58.898 1.00 53.23 17 ASN B C 1
ATOM 2042 O O . ASN B 2 2 ? -67.678 79.626 58.202 1.00 53.68 17 ASN B O 1
ATOM 2047 N N . SER B 2 3 ? -66.401 78.897 59.907 1.00 49.04 18 SER B N 1
ATOM 2048 C CA . SER B 2 3 ? -67.337 77.832 60.266 1.00 44.14 18 SER B CA 1
ATOM 2049 C C . SER B 2 3 ? -66.867 76.792 61.269 1.00 40.32 18 SER B C 1
ATOM 2050 O O . SER B 2 3 ? -66.072 75.910 60.939 1.00 39.81 18 SER B O 1
ATOM 2053 N N . HIS B 2 4 ? -67.381 76.902 62.493 1.00 36.47 19 HIS B N 1
ATOM 2054 C CA . HIS B 2 4 ? -67.081 75.971 63.579 1.00 33.48 19 HIS B CA 1
ATOM 2055 C C . HIS B 2 4 ? -67.959 76.313 64.776 1.00 32.50 19 HIS B C 1
ATOM 2056 O O . HIS B 2 4 ? -68.408 77.445 64.919 1.00 31.33 19 HIS B O 1
ATOM 2063 N N . ILE B 2 5 ? -68.200 75.329 65.631 1.00 31.94 20 ILE B N 1
ATOM 2064 C CA . ILE B 2 5 ? -69.018 75.541 66.817 1.00 31.09 20 ILE B CA 1
ATOM 2065 C C . ILE B 2 5 ? -68.138 75.972 67.983 1.00 30.24 20 ILE B C 1
ATOM 2066 O O . ILE B 2 5 ? -67.182 75.286 68.334 1.00 29.25 20 ILE B O 1
ATOM 2071 N N . GLU B 2 6 ? -68.461 77.118 68.576 1.00 30.19 21 GLU B N 1
ATOM 2072 C CA . GLU B 2 6 ? -67.703 77.643 69.711 1.00 30.52 21 GLU B CA 1
ATOM 2073 C C . GLU B 2 6 ? -68.384 77.190 71.001 1.00 29.90 21 GLU B C 1
ATOM 2074 O O . GLU B 2 6 ? -69.407 77.744 71.406 1.00 29.81 21 GLU B O 1
ATOM 2080 N N . ASN B 2 7 ? -67.808 76.179 71.644 1.00 29.15 22 ASN B N 1
ATOM 2081 C CA . ASN B 2 7 ? -68.369 75.631 72.878 1.00 28.26 22 ASN B CA 1
ATOM 2082 C C . ASN B 2 7 ? -67.322 75.480 73.984 1.00 27.05 22 ASN B C 1
ATOM 2083 O O . ASN B 2 7 ? -67.452 74.628 74.863 1.00 25.70 22 ASN B O 1
ATOM 2088 N N . GLU B 2 8 ? -66.289 76.314 73.942 1.00 26.73 23 GLU B N 1
ATOM 2089 C CA . GLU B 2 8 ? -65.220 76.252 74.936 1.00 26.34 23 GLU B CA 1
ATOM 2090 C C . GLU B 2 8 ? -65.695 76.470 76.375 1.00 25.26 23 GLU B C 1
ATOM 2091 O O . GLU B 2 8 ? -65.017 76.077 77.324 1.00 24.75 23 GLU B O 1
ATOM 2097 N N . ASP B 2 9 ? -66.857 77.090 76.546 1.00 24.16 24 ASP B N 1
ATOM 2098 C CA . ASP B 2 9 ? -67.377 77.311 77.891 1.00 23.93 24 ASP B CA 1
ATOM 2099 C C . ASP B 2 9 ? -67.921 75.997 78.456 1.00 22.86 24 ASP B C 1
ATOM 2100 O O . ASP B 2 9 ? -68.210 75.900 79.648 1.00 22.05 24 ASP B O 1
ATOM 2105 N N . LYS B 2 10 ? -68.039 74.988 77.593 1.00 22.15 25 LYS B N 1
ATOM 2106 C CA . LYS B 2 10 ? -68.549 73.676 77.987 1.00 22.14 25 LYS B CA 1
ATOM 2107 C C . LYS B 2 10 ? -67.448 72.611 78.070 1.00 21.05 25 LYS B C 1
ATOM 2108 O O . LYS B 2 10 ? -67.734 71.420 78.194 1.00 19.98 25 LYS B O 1
ATOM 2114 N N . ARG B 2 11 ? -66.194 73.041 78.015 1.00 19.52 26 ARG B N 1
ATOM 2115 C CA . ARG B 2 11 ? -65.072 72.114 78.061 1.00 19.71 26 ARG B CA 1
ATOM 2116 C C . ARG B 2 11 ? -64.703 71.624 79.466 1.00 19.44 26 ARG B C 1
ATOM 2117 O O . ARG B 2 11 ? -64.566 72.414 80.400 1.00 17.52 26 ARG B O 1
ATOM 2125 N N . LEU B 2 12 ? -64.565 70.307 79.604 1.00 20.26 27 LEU B N 1
ATOM 2126 C CA . LEU B 2 12 ? -64.169 69.696 80.869 1.00 21.05 27 LEU B CA 1
ATOM 2127 C C . LEU B 2 12 ? -62.689 69.338 80.767 1.00 20.68 27 LEU B C 1
ATOM 2128 O O . LEU B 2 12 ? -62.273 68.648 79.830 1.00 20.33 27 LEU B O 1
ATOM 2133 N N . THR B 2 13 ? -61.901 69.805 81.730 1.00 19.00 28 THR B N 1
ATOM 2134 C CA . THR B 2 13 ? -60.475 69.523 81.750 1.00 20.23 28 THR B CA 1
ATOM 2135 C C . THR B 2 13 ? -60.118 68.765 83.023 1.00 19.82 28 THR B C 1
ATOM 2136 O O . THR B 2 13 ? -60.598 69.104 84.101 1.00 18.59 28 THR B O 1
ATOM 2140 N N . SER B 2 14 ? -59.284 67.735 82.887 1.00 20.98 29 SER B N 1
ATOM 2141 C CA . SER B 2 14 ? -58.856 66.916 84.025 1.00 21.39 29 SER B CA 1
ATOM 2142 C C . SER B 2 14 ? -57.342 66.975 84.201 1.00 21.30 29 SER B C 1
ATOM 2143 O O . SER B 2 14 ? -56.598 66.883 83.224 1.00 22.00 29 SER B O 1
ATOM 2146 N N . GLU B 2 15 ? -56.895 67.117 85.447 1.00 21.77 30 GLU B N 1
ATOM 2147 C CA . GLU B 2 15 ? -55.469 67.175 85.755 1.00 22.54 30 GLU B CA 1
ATOM 2148 C C . GLU B 2 15 ? -55.173 66.464 87.073 1.00 20.81 30 GLU B C 1
ATOM 2149 O O . GLU B 2 15 ? -55.842 66.711 88.072 1.00 19.91 30 GLU B O 1
ATOM 2155 N N . GLN B 2 16 ? -54.171 65.591 87.072 1.00 19.63 31 GLN B N 1
ATOM 2156 C CA . GLN B 2 16 ? -53.760 64.889 88.284 1.00 19.20 31 GLN B CA 1
ATOM 2157 C C . GLN B 2 16 ? -52.466 65.540 88.731 1.00 19.14 31 GLN B C 1
ATOM 2158 O O . GLN B 2 16 ? -51.468 65.501 88.006 1.00 18.43 31 GLN B O 1
ATOM 2164 N N . LYS B 2 17 ? -52.481 66.157 89.905 1.00 18.94 32 LYS B N 1
ATOM 2165 C CA . LYS B 2 17 ? -51.288 66.795 90.440 1.00 20.11 32 LYS B CA 1
ATOM 2166 C C . LYS B 2 17 ? -51.013 66.080 91.758 1.00 19.08 32 LYS B C 1
ATOM 2167 O O . LYS B 2 17 ? -51.592 66.411 92.791 1.00 19.59 32 LYS B O 1
ATOM 2173 N N . GLU B 2 18 ? -50.138 65.080 91.700 1.00 17.25 33 GLU B N 1
ATOM 2174 C CA . GLU B 2 18 ? -49.795 64.269 92.860 1.00 15.90 33 GLU B CA 1
ATOM 2175 C C . GLU B 2 18 ? -51.076 63.650 93.420 1.00 15.34 33 GLU B C 1
ATOM 2176 O O . GLU B 2 18 ? -51.763 62.916 92.709 1.00 16.97 33 GLU B O 1
ATOM 2182 N N . ILE B 2 19 ? -51.416 63.949 94.670 1.00 12.90 34 ILE B N 1
ATOM 2183 C CA . ILE B 2 19 ? -52.621 63.381 95.274 1.00 10.48 34 ILE B CA 1
ATOM 2184 C C . ILE B 2 19 ? -53.888 64.210 95.069 1.00 10.77 34 ILE B C 1
ATOM 2185 O O . ILE B 2 19 ? -54.882 63.981 95.760 1.00 10.06 34 ILE B O 1
ATOM 2190 N N . VAL B 2 20 ? -53.859 65.155 94.126 1.00 11.10 35 VAL B N 1
ATOM 2191 C CA . VAL B 2 20 ? -55.012 66.019 93.844 1.00 10.47 35 VAL B CA 1
ATOM 2192 C C . VAL B 2 20 ? -55.510 65.916 92.400 1.00 11.39 35 VAL B C 1
ATOM 2193 O O . VAL B 2 20 ? -54.743 66.070 91.447 1.00 12.36 35 VAL B O 1
ATOM 2197 N N . HIS B 2 21 ? -56.807 65.674 92.251 1.00 11.50 36 HIS B N 1
ATOM 2198 C CA . HIS B 2 21 ? -57.436 65.551 90.944 1.00 13.36 36 HIS B CA 1
ATOM 2199 C C . HIS B 2 21 ? -58.392 66.718 90.705 1.00 13.54 36 HIS B C 1
ATOM 2200 O O . HIS B 2 21 ? -59.364 66.882 91.443 1.00 14.51 36 HIS B O 1
ATOM 2207 N N . PHE B 2 22 ? -58.120 67.515 89.676 1.00 12.45 37 PHE B N 1
ATOM 2208 C CA . PHE B 2 22 ? -58.966 68.658 89.335 1.00 11.24 37 PHE B CA 1
ATOM 2209 C C . PHE B 2 22 ? -59.823 68.362 88.108 1.00 11.36 37 PHE B C 1
ATOM 2210 O O . PHE B 2 22 ? -59.370 67.696 87.172 1.00 10.44 37 PHE B O 1
ATOM 2218 N N . VAL B 2 23 ? -61.053 68.868 88.112 1.00 10.90 38 VAL B N 1
ATOM 2219 C CA . VAL B 2 23 ? -61.951 68.730 86.967 1.00 12.32 38 VAL B CA 1
ATOM 2220 C C . VAL B 2 23 ? -62.653 70.069 86.822 1.00 12.79 38 VAL B C 1
ATOM 2221 O O . VAL B 2 23 ? -63.467 70.436 87.669 1.00 12.00 38 VAL B O 1
ATOM 2225 N N . SER B 2 24 ? -62.333 70.799 85.755 1.00 12.64 39 SER B N 1
ATOM 2226 C CA . SER B 2 24 ? -62.920 72.112 85.525 1.00 12.86 39 SER B CA 1
ATOM 2227 C C . SER B 2 24 ? -63.767 72.215 84.267 1.00 12.95 39 SER B C 1
ATOM 2228 O O . SER B 2 24 ? -63.599 71.445 83.321 1.00 12.21 39 SER B O 1
ATOM 2231 N N . GLU B 2 25 ? -64.680 73.182 84.272 1.00 12.65 40 GLU B N 1
ATOM 2232 C CA . GLU B 2 25 ? -65.582 73.414 83.148 1.00 14.37 40 GLU B CA 1
ATOM 2233 C C . GLU B 2 25 ? -65.521 74.872 82.706 1.00 12.99 40 GLU B C 1
ATOM 2234 O O . GLU B 2 25 ? -65.843 75.773 83.478 1.00 11.21 40 GLU B O 1
ATOM 2240 N N . GLY B 2 26 ? -65.111 75.096 81.461 1.00 11.93 41 GLY B N 1
ATOM 2241 C CA . GLY B 2 26 ? -65.021 76.451 80.946 1.00 12.12 41 GLY B CA 1
ATOM 2242 C C . GLY B 2 26 ? -63.630 76.816 80.465 1.00 13.34 41 GLY B C 1
ATOM 2243 O O . GLY B 2 26 ? -62.705 76.003 80.529 1.00 13.52 41 GLY B O 1
ATOM 2244 N N . VAL B 2 27 ? -63.479 78.046 79.981 1.00 12.75 42 VAL B N 1
ATOM 2245 C CA . VAL B 2 27 ? -62.195 78.528 79.487 1.00 12.47 42 VAL B CA 1
ATOM 2246 C C . VAL B 2 27 ? -61.182 78.630 80.629 1.00 13.06 42 VAL B C 1
ATOM 2247 O O . VAL B 2 27 ? -61.529 79.005 81.752 1.00 11.58 42 VAL B O 1
ATOM 2251 N N . THR B 2 28 ? -59.928 78.303 80.326 1.00 13.54 43 THR B N 1
ATOM 2252 C CA . THR B 2 28 ? -58.853 78.328 81.312 1.00 13.33 43 THR B CA 1
ATOM 2253 C C . THR B 2 28 ? -57.578 78.971 80.777 1.00 13.63 43 THR B C 1
ATOM 2254 O O . THR B 2 28 ? -56.694 78.280 80.267 1.00 14.29 43 THR B O 1
ATOM 2258 N N . PRO B 2 29 ? -57.461 80.305 80.894 1.00 13.07 44 PRO B N 1
ATOM 2259 C CA . PRO B 2 29 ? -56.286 81.045 80.419 1.00 12.73 44 PRO B CA 1
ATOM 2260 C C . PRO B 2 29 ? -55.031 80.768 81.254 1.00 14.26 44 PRO B C 1
ATOM 2261 O O . PRO B 2 29 ? -55.098 80.704 82.484 1.00 14.70 44 PRO B O 1
ATOM 2265 N N . SER B 2 30 ? -53.892 80.609 80.586 1.00 14.26 45 SER B N 1
ATOM 2266 C CA . SER B 2 30 ? -52.633 80.361 81.279 1.00 15.52 45 SER B CA 1
ATOM 2267 C C . SER B 2 30 ? -51.517 81.179 80.624 1.00 15.51 45 SER B C 1
ATOM 2268 O O . SER B 2 30 ? -51.590 81.510 79.436 1.00 14.11 45 SER B O 1
ATOM 2271 N N . THR B 2 31 ? -50.482 81.492 81.400 1.00 14.96 46 THR B N 1
ATOM 2272 C CA . THR B 2 31 ? -49.373 82.296 80.905 1.00 15.58 46 THR B CA 1
ATOM 2273 C C . THR B 2 31 ? -48.075 81.936 81.629 1.00 16.06 46 THR B C 1
ATOM 2274 O O . THR B 2 31 ? -48.079 81.159 82.589 1.00 16.98 46 THR B O 1
ATOM 2278 N N . THR B 2 32 ? -46.966 82.500 81.163 1.00 15.68 47 THR B N 1
ATOM 2279 C CA . THR B 2 32 ? -45.665 82.254 81.777 1.00 15.12 47 THR B CA 1
ATOM 2280 C C . THR B 2 32 ? -45.019 83.607 82.057 1.00 14.30 47 THR B C 1
ATOM 2281 O O . THR B 2 32 ? -45.005 84.477 81.197 1.00 12.19 47 THR B O 1
ATOM 2285 N N . ALA B 2 33 ? -44.494 83.775 83.265 1.00 14.25 48 ALA B N 1
ATOM 2286 C CA . ALA B 2 33 ? -43.877 85.033 83.682 1.00 14.83 48 ALA B CA 1
ATOM 2287 C C . ALA B 2 33 ? -42.774 85.561 82.756 1.00 16.01 48 ALA B C 1
ATOM 2288 O O . ALA B 2 33 ? -42.409 86.733 82.833 1.00 15.82 48 ALA B O 1
ATOM 2290 N N . LEU B 2 34 ? -42.240 84.699 81.896 1.00 16.58 49 LEU B N 1
ATOM 2291 C CA . LEU B 2 34 ? -41.195 85.091 80.940 1.00 17.16 49 LEU B CA 1
ATOM 2292 C C . LEU B 2 34 ? -41.530 84.448 79.586 1.00 15.88 49 LEU B C 1
ATOM 2293 O O . LEU B 2 34 ? -42.435 83.617 79.501 1.00 15.76 49 LEU B O 1
ATOM 2298 N N . PRO B 2 35 ? -40.802 84.819 78.514 1.00 15.87 50 PRO B N 1
ATOM 2299 C CA . PRO B 2 35 ? -41.085 84.227 77.198 1.00 15.96 50 PRO B CA 1
ATOM 2300 C C . PRO B 2 35 ? -40.989 82.695 77.251 1.00 17.04 50 PRO B C 1
ATOM 2301 O O . PRO B 2 35 ? -41.774 81.984 76.614 1.00 17.96 50 PRO B O 1
ATOM 2305 N N . ASP B 2 36 ? -40.015 82.197 78.005 1.00 17.88 51 ASP B N 1
ATOM 2306 C CA . ASP B 2 36 ? -39.830 80.759 78.184 1.00 20.15 51 ASP B CA 1
ATOM 2307 C C . ASP B 2 36 ? -39.066 80.526 79.483 1.00 20.60 51 ASP B C 1
ATOM 2308 O O . ASP B 2 36 ? -38.470 81.450 80.032 1.00 20.84 51 ASP B O 1
ATOM 2313 N N . ILE B 2 37 ? -39.102 79.305 79.995 1.00 20.89 52 ILE B N 1
ATOM 2314 C CA . ILE B 2 37 ? -38.388 79.016 81.226 1.00 20.65 52 ILE B CA 1
ATOM 2315 C C . ILE B 2 37 ? -37.275 78.013 80.970 1.00 21.78 52 ILE B C 1
ATOM 2316 O O . ILE B 2 37 ? -37.519 76.893 80.526 1.00 22.42 52 ILE B O 1
ATOM 2321 N N . VAL B 2 38 ? -36.048 78.438 81.246 1.00 22.20 53 VAL B N 1
ATOM 2322 C CA . VAL B 2 38 ? -34.872 77.601 81.067 1.00 23.41 53 VAL B CA 1
ATOM 2323 C C . VAL B 2 38 ? -34.094 77.591 82.380 1.00 23.75 53 VAL B C 1
ATOM 2324 O O . VAL B 2 38 ? -33.993 78.616 83.058 1.00 25.72 53 VAL B O 1
ATOM 2328 N N . ASN B 2 39 ? -33.550 76.435 82.739 1.00 23.76 54 ASN B N 1
ATOM 2329 C CA . ASN B 2 39 ? -32.799 76.300 83.981 1.00 24.25 54 ASN B CA 1
ATOM 2330 C C . ASN B 2 39 ? -31.312 76.549 83.754 1.00 24.41 54 ASN B C 1
ATOM 2331 O O . ASN B 2 39 ? -30.829 76.478 82.623 1.00 25.84 54 ASN B O 1
ATOM 2336 N N . LEU B 2 40 ? -30.595 76.861 84.829 1.00 23.18 55 LEU B N 1
ATOM 2337 C CA . LEU B 2 40 ? -29.156 77.101 84.753 1.00 22.04 55 LEU B CA 1
ATOM 2338 C C . LEU B 2 40 ? -28.433 75.757 84.776 1.00 20.61 55 LEU B C 1
ATOM 2339 O O . LEU B 2 40 ? -28.978 74.756 85.247 1.00 19.72 55 LEU B O 1
ATOM 2344 N N . SER B 2 41 ? -27.202 75.745 84.275 1.00 20.17 56 SER B N 1
ATOM 2345 C CA . SER B 2 41 ? -26.398 74.528 84.235 1.00 19.48 56 SER B CA 1
ATOM 2346 C C . SER B 2 41 ? -26.147 73.942 85.612 1.00 19.26 56 SER B C 1
ATOM 2347 O O . SER B 2 41 ? -26.030 74.657 86.608 1.00 20.21 56 SER B O 1
ATOM 2350 N N . THR B 2 42 ? -26.055 72.623 85.650 1.00 18.77 57 THR B N 1
ATOM 2351 C CA . THR B 2 42 ? -25.799 71.895 86.877 1.00 16.92 57 THR B CA 1
ATOM 2352 C C . THR B 2 42 ? -24.395 72.203 87.394 1.00 15.22 57 THR B C 1
ATOM 2353 O O . THR B 2 42 ? -24.153 72.177 88.599 1.00 13.28 57 THR B O 1
ATOM 2357 N N . ASN B 2 43 ? -23.476 72.496 86.477 1.00 15.01 58 ASN B N 1
ATOM 2358 C CA . ASN B 2 43 ? -22.091 72.800 86.838 1.00 15.77 58 ASN B CA 1
ATOM 2359 C C . ASN B 2 43 ? -21.942 74.145 87.536 1.00 14.79 58 ASN B C 1
ATOM 2360 O O . ASN B 2 43 ? -21.006 74.356 88.305 1.00 14.14 58 ASN B O 1
ATOM 2365 N N . TYR B 2 44 ? -22.855 75.066 87.251 1.00 14.38 59 TYR B N 1
ATOM 2366 C CA . TYR B 2 44 ? -22.821 76.365 87.899 1.00 13.42 59 TYR B CA 1
ATOM 2367 C C . TYR B 2 44 ? -23.506 76.202 89.256 1.00 13.22 59 TYR B C 1
ATOM 2368 O O . TYR B 2 44 ? -23.024 76.708 90.274 1.00 13.66 59 TYR B O 1
ATOM 2377 N N . LEU B 2 45 ? -24.621 75.476 89.270 1.00 12.14 60 LEU B N 1
ATOM 2378 C CA . LEU B 2 45 ? -25.357 75.241 90.510 1.00 12.35 60 LEU B CA 1
ATOM 2379 C C . LEU B 2 45 ? -24.500 74.534 91.562 1.00 12.87 60 LEU B C 1
ATOM 2380 O O . LEU B 2 45 ? -24.668 74.775 92.755 1.00 12.39 60 LEU B O 1
ATOM 2385 N N . ASP B 2 46 ? -23.580 73.671 91.130 1.00 13.05 61 ASP B N 1
ATOM 2386 C CA . ASP B 2 46 ? -22.705 72.971 92.070 1.00 12.80 61 ASP B CA 1
ATOM 2387 C C . ASP B 2 46 ? -21.731 73.961 92.716 1.00 12.17 61 ASP B C 1
ATOM 2388 O O . ASP B 2 46 ? -21.027 73.619 93.660 1.00 10.59 61 ASP B O 1
ATOM 2393 N N . LYS B 2 47 ? -21.682 75.187 92.207 1.00 10.69 62 LYS B N 1
ATOM 2394 C CA . LYS B 2 47 ? -20.785 76.184 92.774 1.00 9.57 62 LYS B CA 1
ATOM 2395 C C . LYS B 2 47 ? -21.356 76.869 94.008 1.00 10.91 62 LYS B C 1
ATOM 2396 O O . LYS B 2 47 ? -20.777 77.827 94.519 1.00 9.98 62 LYS B O 1
ATOM 2402 N N . ASN B 2 48 ? -22.500 76.392 94.487 1.00 12.43 63 ASN B N 1
ATOM 2403 C CA . ASN B 2 48 ? -23.059 76.973 95.692 1.00 15.41 63 ASN B CA 1
ATOM 2404 C C . ASN B 2 48 ? -23.684 76.018 96.689 1.00 15.27 63 ASN B C 1
ATOM 2405 O O . ASN B 2 48 ? -23.169 75.890 97.790 1.00 17.36 63 ASN B O 1
ATOM 2410 N N . THR B 2 49 ? -24.763 75.336 96.330 1.00 16.22 64 THR B N 1
ATOM 2411 C CA . THR B 2 49 ? -25.401 74.429 97.277 1.00 18.13 64 THR B CA 1
ATOM 2412 C C . THR B 2 49 ? -25.671 73.023 96.747 1.00 18.60 64 THR B C 1
ATOM 2413 O O . THR B 2 49 ? -25.953 72.120 97.530 1.00 18.50 64 THR B O 1
ATOM 2417 N N . ARG B 2 50 ? -25.589 72.829 95.432 1.00 19.16 65 ARG B N 1
ATOM 2418 C CA . ARG B 2 50 ? -25.869 71.512 94.864 1.00 20.55 65 ARG B CA 1
ATOM 2419 C C . ARG B 2 50 ? -24.836 70.460 95.262 1.00 21.85 65 ARG B C 1
ATOM 2420 O O . ARG B 2 50 ? -23.633 70.675 95.166 1.00 21.62 65 ARG B O 1
ATOM 2428 N N . GLU B 2 51 ? -25.337 69.317 95.712 1.00 23.48 66 GLU B N 1
ATOM 2429 C CA . GLU B 2 51 ? -24.518 68.204 96.167 1.00 25.62 66 GLU B CA 1
ATOM 2430 C C . GLU B 2 51 ? -24.493 67.091 95.114 1.00 26.50 66 GLU B C 1
ATOM 2431 O O . GLU B 2 51 ? -25.228 67.145 94.127 1.00 26.10 66 GLU B O 1
ATOM 2437 N N . ASP B 2 52 ? -23.639 66.093 95.331 1.00 28.42 67 ASP B N 1
ATOM 2438 C CA . ASP B 2 52 ? -23.495 64.962 94.416 1.00 29.83 67 ASP B CA 1
ATOM 2439 C C . ASP B 2 52 ? -24.473 63.826 94.720 1.00 28.64 67 ASP B C 1
ATOM 2440 O O . ASP B 2 52 ? -24.289 62.701 94.258 1.00 29.99 67 ASP B O 1
ATOM 2445 N N . ARG B 2 53 ? -25.504 64.126 95.502 1.00 26.28 68 ARG B N 1
ATOM 2446 C CA . ARG B 2 53 ? -26.516 63.143 95.868 1.00 24.04 68 ARG B CA 1
ATOM 2447 C C . ARG B 2 53 ? -27.733 63.895 96.391 1.00 23.07 68 ARG B C 1
ATOM 2448 O O . ARG B 2 53 ? -27.701 65.117 96.522 1.00 22.82 68 ARG B O 1
ATOM 2456 N N . ILE B 2 54 ? -28.802 63.162 96.683 1.00 20.75 69 ILE B N 1
ATOM 2457 C CA . ILE B 2 54 ? -30.004 63.763 97.233 1.00 19.87 69 ILE B CA 1
ATOM 2458 C C . ILE B 2 54 ? -30.378 63.045 98.528 1.00 19.10 69 ILE B C 1
ATOM 2459 O O . ILE B 2 54 ? -29.831 61.989 98.850 1.00 20.22 69 ILE B O 1
ATOM 2464 N N . HIS B 2 55 ? -31.305 63.627 99.273 1.00 16.45 70 HIS B N 1
ATOM 2465 C CA . HIS B 2 55 ? -31.757 63.030 100.519 1.00 15.55 70 HIS B CA 1
ATOM 2466 C C . HIS B 2 55 ? -33.263 62.950 100.461 1.00 15.06 70 HIS B C 1
ATOM 2467 O O . HIS B 2 55 ? -33.937 63.972 100.420 1.00 15.07 70 HIS B O 1
ATOM 2474 N N . SER B 2 56 ? -33.784 61.730 100.439 1.00 15.40 71 SER B N 1
ATOM 2475 C CA . SER B 2 56 ? -35.222 61.516 100.385 1.00 15.40 71 SER B CA 1
ATOM 2476 C C . SER B 2 56 ? -35.760 61.121 101.762 1.00 15.67 71 SER B C 1
ATOM 2477 O O . SER B 2 56 ? -35.021 61.091 102.750 1.00 16.04 71 SER B O 1
ATOM 2480 N N . ILE B 2 57 ? -37.050 60.820 101.821 1.00 14.94 72 ILE B N 1
ATOM 2481 C CA . ILE B 2 57 ? -37.673 60.423 103.071 1.00 14.07 72 ILE B CA 1
ATOM 2482 C C . ILE B 2 57 ? -37.006 59.175 103.655 1.00 15.00 72 ILE B C 1
ATOM 2483 O O . ILE B 2 57 ? -36.722 59.123 104.852 1.00 15.66 72 ILE B O 1
ATOM 2488 N N . LYS B 2 58 ? -36.740 58.184 102.808 1.00 14.57 73 LYS B N 1
ATOM 2489 C CA . LYS B 2 58 ? -36.097 56.951 103.252 1.00 15.75 73 LYS B CA 1
ATOM 2490 C C . LYS B 2 58 ? -34.694 57.199 103.811 1.00 15.64 73 LYS B C 1
ATOM 2491 O O . LYS B 2 58 ? -34.276 56.532 104.763 1.00 16.92 73 LYS B O 1
ATOM 2497 N N . ASP B 2 59 ? -33.967 58.143 103.216 1.00 14.69 74 ASP B N 1
ATOM 2498 C CA . ASP B 2 59 ? -32.618 58.477 103.674 1.00 14.67 74 ASP B CA 1
ATOM 2499 C C . ASP B 2 59 ? -32.649 59.091 105.081 1.00 13.84 74 ASP B C 1
ATOM 2500 O O . ASP B 2 59 ? -31.825 58.750 105.926 1.00 13.07 74 ASP B O 1
ATOM 2505 N N . PHE B 2 60 ? -33.589 60.001 105.330 1.00 13.62 75 PHE B N 1
ATOM 2506 C CA . PHE B 2 60 ? -33.688 60.622 106.652 1.00 14.15 75 PHE B CA 1
ATOM 2507 C C . PHE B 2 60 ? -33.897 59.545 107.710 1.00 14.57 75 PHE B C 1
ATOM 2508 O O . PHE B 2 60 ? -33.263 59.567 108.767 1.00 14.90 75 PHE B O 1
ATOM 2516 N N . LEU B 2 61 ? -34.794 58.608 107.405 1.00 15.11 76 LEU B N 1
ATOM 2517 C CA . LEU B 2 61 ? -35.140 57.506 108.296 1.00 13.29 76 LEU B CA 1
ATOM 2518 C C . LEU B 2 61 ? -34.004 56.498 108.462 1.00 13.09 76 LEU B C 1
ATOM 2519 O O . LEU B 2 61 ? -34.085 55.607 109.304 1.00 12.31 76 LEU B O 1
ATOM 2524 N N . SER B 2 62 ? -32.948 56.643 107.664 1.00 12.17 77 SER B N 1
ATOM 2525 C CA . SER B 2 62 ? -31.806 55.737 107.740 1.00 12.85 77 SER B CA 1
ATOM 2526 C C . SER B 2 62 ? -30.635 56.338 108.513 1.00 12.86 77 SER B C 1
ATOM 2527 O O . SER B 2 62 ? -29.604 55.683 108.691 1.00 13.25 77 SER B O 1
ATOM 2530 N N . ARG B 2 63 ? -30.791 57.581 108.956 1.00 11.22 78 ARG B N 1
ATOM 2531 C CA . ARG B 2 63 ? -29.744 58.276 109.699 1.00 11.95 78 ARG B CA 1
ATOM 2532 C C . ARG B 2 63 ? -29.717 57.843 111.157 1.00 11.92 78 ARG B C 1
ATOM 2533 O O . ARG B 2 63 ? -30.753 57.810 111.826 1.00 13.84 78 ARG B O 1
ATOM 2541 N N . PRO B 2 64 ? -28.526 57.522 111.673 1.00 10.99 79 PRO B N 1
ATOM 2542 C CA . PRO B 2 64 ? -28.402 57.099 113.069 1.00 10.70 79 PRO B CA 1
ATOM 2543 C C . PRO B 2 64 ? -28.830 58.220 114.015 1.00 10.87 79 PRO B C 1
ATOM 2544 O O . PRO B 2 64 ? -28.482 59.387 113.808 1.00 9.43 79 PRO B O 1
ATOM 2548 N N . ILE B 2 65 ? -29.598 57.872 115.042 1.00 10.63 80 ILE B N 1
ATOM 2549 C CA . ILE B 2 65 ? -30.045 58.868 116.001 1.00 10.29 80 ILE B CA 1
ATOM 2550 C C . ILE B 2 65 ? -29.731 58.425 117.416 1.00 11.25 80 ILE B C 1
ATOM 2551 O O . ILE B 2 65 ? -29.739 57.226 117.723 1.00 11.00 80 ILE B O 1
ATOM 2556 N N . ILE B 2 66 ? -29.447 59.395 118.276 1.00 10.29 81 ILE B N 1
ATOM 2557 C CA . ILE B 2 66 ? -29.141 59.094 119.664 1.00 10.72 81 ILE B CA 1
ATOM 2558 C C . ILE B 2 66 ? -30.434 58.866 120.445 1.00 11.19 81 ILE B C 1
ATOM 2559 O O . ILE B 2 66 ? -31.312 59.734 120.506 1.00 10.54 81 ILE B O 1
ATOM 2564 N N . ILE B 2 67 ? -30.552 57.684 121.029 1.00 11.74 82 ILE B N 1
ATOM 2565 C CA . ILE B 2 67 ? -31.727 57.341 121.816 1.00 12.18 82 ILE B CA 1
ATOM 2566 C C . ILE B 2 67 ? -31.449 57.717 123.263 1.00 11.90 82 ILE B C 1
ATOM 2567 O O . ILE B 2 67 ? -32.354 58.105 124.001 1.00 10.46 82 ILE B O 1
ATOM 2572 N N . ALA B 2 68 ? -30.183 57.619 123.654 1.00 12.93 83 ALA B N 1
ATOM 2573 C CA . ALA B 2 68 ? -29.768 57.969 125.005 1.00 12.59 83 ALA B CA 1
ATOM 2574 C C . ALA B 2 68 ? -28.281 57.763 125.236 1.00 12.44 83 ALA B C 1
ATOM 2575 O O . ALA B 2 68 ? -27.649 56.894 124.633 1.00 11.60 83 ALA B O 1
ATOM 2577 N N . THR B 2 69 ? -27.739 58.593 126.117 1.00 12.57 84 THR B N 1
ATOM 2578 C CA . THR B 2 69 ? -26.348 58.531 126.538 1.00 13.38 84 THR B CA 1
ATOM 2579 C C . THR B 2 69 ? -26.450 58.560 128.071 1.00 13.57 84 THR B C 1
ATOM 2580 O O . THR B 2 69 ? -26.989 59.505 128.629 1.00 13.10 84 THR B O 1
ATOM 2584 N N . ASN B 2 70 ? -25.957 57.525 128.743 1.00 14.67 85 ASN B N 1
ATOM 2585 C CA . ASN B 2 70 ? -26.034 57.456 130.202 1.00 14.23 85 ASN B CA 1
ATOM 2586 C C . ASN B 2 70 ? -24.754 56.971 130.870 1.00 14.00 85 ASN B C 1
ATOM 2587 O O . ASN B 2 70 ? -23.802 56.573 130.200 1.00 13.52 85 ASN B O 1
ATOM 2592 N N . LEU B 2 71 ? -24.765 56.986 132.202 1.00 14.02 86 LEU B N 1
ATOM 2593 C CA . LEU B 2 71 ? -23.633 56.548 133.015 1.00 15.16 86 LEU B CA 1
ATOM 2594 C C . LEU B 2 71 ? -23.802 55.128 133.542 1.00 14.82 86 LEU B C 1
ATOM 2595 O O . LEU B 2 71 ? -24.906 54.708 133.883 1.00 15.16 86 LEU B O 1
ATOM 2600 N N . TRP B 2 72 ? -22.694 54.396 133.589 1.00 14.20 87 TRP B N 1
ATOM 2601 C CA . TRP B 2 72 ? -22.648 53.036 134.121 1.00 13.66 87 TRP B CA 1
ATOM 2602 C C . TRP B 2 72 ? -21.720 53.203 135.320 1.00 14.74 87 TRP B C 1
ATOM 2603 O O . TRP B 2 72 ? -20.509 53.397 135.162 1.00 12.88 87 TRP B O 1
ATOM 2614 N N . SER B 2 73 ? -22.303 53.164 136.513 1.00 15.23 88 SER B N 1
ATOM 2615 C CA . SER B 2 73 ? -21.554 53.349 137.753 1.00 16.10 88 SER B CA 1
ATOM 2616 C C . SER B 2 73 ? -20.849 52.094 138.255 1.00 16.42 88 SER B C 1
ATOM 2617 O O . SER B 2 73 ? -21.288 50.978 138.009 1.00 16.85 88 SER B O 1
ATOM 2620 N N . VAL B 2 74 ? -19.757 52.293 138.981 1.00 16.54 89 VAL B N 1
ATOM 2621 C CA . VAL B 2 74 ? -18.993 51.180 139.521 1.00 17.33 89 VAL B CA 1
ATOM 2622 C C . VAL B 2 74 ? -19.682 50.580 140.755 1.00 18.22 89 VAL B C 1
ATOM 2623 O O . VAL B 2 74 ? -19.265 49.538 141.263 1.00 18.53 89 VAL B O 1
ATOM 2627 N N . SER B 2 75 ? -20.735 51.237 141.235 1.00 17.92 90 SER B N 1
ATOM 2628 C CA . SER B 2 75 ? -21.469 50.735 142.392 1.00 18.59 90 SER B CA 1
ATOM 2629 C C . SER B 2 75 ? -22.760 50.034 141.957 1.00 17.94 90 SER B C 1
ATOM 2630 O O . SER B 2 75 ? -23.563 49.631 142.799 1.00 18.75 90 SER B O 1
ATOM 2633 N N . ASP B 2 76 ? -22.956 49.911 140.643 1.00 17.29 91 ASP B N 1
ATOM 2634 C CA . ASP B 2 76 ? -24.129 49.237 140.078 1.00 16.32 91 ASP B CA 1
ATOM 2635 C C . ASP B 2 76 ? -23.917 47.728 140.228 1.00 16.77 91 ASP B C 1
ATOM 2636 O O . ASP B 2 76 ? -22.901 47.193 139.796 1.00 17.84 91 ASP B O 1
ATOM 2641 N N . PRO B 2 77 ? -24.871 47.023 140.851 1.00 17.57 92 PRO B N 1
ATOM 2642 C CA . PRO B 2 77 ? -24.749 45.571 141.044 1.00 17.78 92 PRO B CA 1
ATOM 2643 C C . PRO B 2 77 ? -24.930 44.764 139.762 1.00 17.53 92 PRO B C 1
ATOM 2644 O O . PRO B 2 77 ? -25.525 45.238 138.795 1.00 16.75 92 PRO B O 1
ATOM 2648 N N . VAL B 2 78 ? -24.409 43.542 139.763 1.00 17.86 93 VAL B N 1
ATOM 2649 C CA . VAL B 2 78 ? -24.569 42.645 138.628 1.00 18.54 93 VAL B CA 1
ATOM 2650 C C . VAL B 2 78 ? -26.075 42.408 138.483 1.00 19.09 93 VAL B C 1
ATOM 2651 O O . VAL B 2 78 ? -26.793 42.324 139.485 1.00 16.66 93 VAL B O 1
ATOM 2655 N N . GLU B 2 79 ? -26.537 42.300 137.238 1.00 19.67 94 GLU B N 1
ATOM 2656 C CA . GLU B 2 79 ? -27.946 42.068 136.920 1.00 20.95 94 GLU B CA 1
ATOM 2657 C C . GLU B 2 79 ? -28.805 43.324 136.941 1.00 19.84 94 GLU B C 1
ATOM 2658 O O . GLU B 2 79 ? -29.995 43.269 136.648 1.00 21.09 94 GLU B O 1
ATOM 2664 N N . LYS B 2 80 ? -28.215 44.462 137.282 1.00 18.23 95 LYS B N 1
ATOM 2665 C CA . LYS B 2 80 ? -28.981 45.699 137.290 1.00 17.07 95 LYS B CA 1
ATOM 2666 C C . LYS B 2 80 ? -29.336 46.115 135.860 1.00 14.93 95 LYS B C 1
ATOM 2667 O O . LYS B 2 80 ? -28.513 46.014 134.947 1.00 13.83 95 LYS B O 1
ATOM 2673 N N . GLN B 2 81 ? -30.565 46.588 135.677 1.00 14.14 96 GLN B N 1
ATOM 2674 C CA . GLN B 2 81 ? -31.036 47.033 134.372 1.00 14.59 96 GLN B CA 1
ATOM 2675 C C . GLN B 2 81 ? -30.762 48.533 134.257 1.00 14.14 96 GLN B C 1
ATOM 2676 O O . GLN B 2 81 ? -31.500 49.355 134.796 1.00 14.38 96 GLN B O 1
ATOM 2682 N N . LEU B 2 82 ? -29.696 48.883 133.551 1.00 14.96 97 LEU B N 1
ATOM 2683 C CA . LEU B 2 82 ? -29.296 50.280 133.378 1.00 13.91 97 LEU B CA 1
ATOM 2684 C C . LEU B 2 82 ? -30.230 51.140 132.528 1.00 14.29 97 LEU B C 1
ATOM 2685 O O . LEU B 2 82 ? -30.378 52.336 132.774 1.00 16.32 97 LEU B O 1
ATOM 2690 N N . TYR B 2 83 ? -30.867 50.541 131.533 1.00 13.05 98 TYR B N 1
ATOM 2691 C CA . TYR B 2 83 ? -31.716 51.314 130.641 1.00 10.73 98 TYR B CA 1
ATOM 2692 C C . TYR B 2 83 ? -32.618 50.412 129.806 1.00 10.05 98 TYR B C 1
ATOM 2693 O O . TYR B 2 83 ? -32.310 49.237 129.590 1.00 8.17 98 TYR B O 1
ATOM 2702 N N . THR B 2 84 ? -33.731 50.972 129.340 1.00 9.55 99 THR B N 1
ATOM 2703 C CA . THR B 2 84 ? -34.678 50.240 128.505 1.00 10.20 99 THR B CA 1
ATOM 2704 C C . THR B 2 84 ? -35.408 51.204 127.564 1.00 10.02 99 THR B C 1
ATOM 2705 O O . THR B 2 84 ? -35.613 52.370 127.898 1.00 8.95 99 THR B O 1
ATOM 2709 N N . ALA B 2 85 ? -35.797 50.716 126.390 1.00 9.48 100 ALA B N 1
ATOM 2710 C CA . ALA B 2 85 ? -36.505 51.548 125.423 1.00 8.84 100 ALA B CA 1
ATOM 2711 C C . ALA B 2 85 ? -37.485 50.737 124.578 1.00 8.66 100 ALA B C 1
ATOM 2712 O O . ALA B 2 85 ? -37.247 49.567 124.274 1.00 9.44 100 ALA B O 1
ATOM 2714 N N . ASN B 2 86 ? -38.586 51.376 124.200 1.00 8.92 101 ASN B N 1
ATOM 2715 C CA . ASN B 2 86 ? -39.606 50.742 123.377 1.00 9.95 101 ASN B CA 1
ATOM 2716 C C . ASN B 2 86 ? -39.557 51.304 121.949 1.00 9.65 101 ASN B C 1
ATOM 2717 O O . ASN B 2 86 ? -39.439 52.517 121.754 1.00 10.25 101 ASN B O 1
ATOM 2722 N N . PHE B 2 87 ? -39.649 50.419 120.958 1.00 10.53 102 PHE B N 1
ATOM 2723 C CA . PHE B 2 87 ? -39.635 50.815 119.550 1.00 9.79 102 PHE B CA 1
ATOM 2724 C C . PHE B 2 87 ? -40.946 50.410 118.882 1.00 11.05 102 PHE B C 1
ATOM 2725 O O . PHE B 2 87 ? -41.448 49.305 119.104 1.00 11.03 102 PHE B O 1
ATOM 2733 N N . PRO B 2 88 ? -41.489 51.268 118.003 1.00 11.91 103 PRO B N 1
ATOM 2734 C CA . PRO B 2 88 ? -40.998 52.571 117.547 1.00 12.93 103 PRO B CA 1
ATOM 2735 C C . PRO B 2 88 ? -41.263 53.814 118.409 1.00 14.25 103 PRO B C 1
ATOM 2736 O O . PRO B 2 88 ? -40.958 54.930 117.976 1.00 15.37 103 PRO B O 1
ATOM 2740 N N . GLU B 2 89 ? -41.814 53.646 119.610 1.00 13.91 104 GLU B N 1
ATOM 2741 C CA . GLU B 2 89 ? -42.089 54.807 120.465 1.00 14.73 104 GLU B CA 1
ATOM 2742 C C . GLU B 2 89 ? -40.961 55.850 120.481 1.00 14.00 104 GLU B C 1
ATOM 2743 O O . GLU B 2 89 ? -41.199 57.027 120.211 1.00 15.30 104 GLU B O 1
ATOM 2749 N N . VAL B 2 90 ? -39.740 55.421 120.792 1.00 12.80 105 VAL B N 1
ATOM 2750 C CA . VAL B 2 90 ? -38.594 56.331 120.856 1.00 12.24 105 VAL B CA 1
ATOM 2751 C C . VAL B 2 90 ? -38.135 56.855 119.491 1.00 13.07 105 VAL B C 1
ATOM 2752 O O . VAL B 2 90 ? -37.371 57.821 119.422 1.00 12.98 105 VAL B O 1
ATOM 2756 N N . LEU B 2 91 ? -38.588 56.220 118.410 1.00 12.56 106 LEU B N 1
ATOM 2757 C CA . LEU B 2 91 ? -38.215 56.661 117.064 1.00 13.56 106 LEU B CA 1
ATOM 2758 C C . LEU B 2 91 ? -39.137 57.792 116.643 1.00 14.07 106 LEU B C 1
ATOM 2759 O O . LEU B 2 91 ? -38.715 58.763 116.023 1.00 14.68 106 LEU B O 1
ATOM 2764 N N . ILE B 2 92 ? -40.406 57.652 116.997 1.00 16.16 107 ILE B N 1
ATOM 2765 C CA . ILE B 2 92 ? -41.414 58.644 116.658 1.00 17.57 107 ILE B CA 1
ATOM 2766 C C . ILE B 2 92 ? -41.324 59.887 117.539 1.00 17.69 107 ILE B C 1
ATOM 2767 O O . ILE B 2 92 ? -41.778 60.965 117.146 1.00 17.59 107 ILE B O 1
ATOM 2772 N N . SER B 2 93 ? -40.735 59.754 118.725 1.00 17.54 108 SER B N 1
ATOM 2773 C CA . SER B 2 93 ? -40.590 60.916 119.594 1.00 17.44 108 SER B CA 1
ATOM 2774 C C . SER B 2 93 ? -39.379 61.741 119.138 1.00 16.46 108 SER B C 1
ATOM 2775 O O . SER B 2 93 ? -39.142 62.835 119.644 1.00 16.47 108 SER B O 1
ATOM 2778 N N . ASN B 2 94 ? -38.623 61.213 118.173 1.00 14.66 109 ASN B N 1
ATOM 2779 C CA . ASN B 2 94 ? -37.458 61.917 117.628 1.00 13.77 109 ASN B CA 1
ATOM 2780 C C . ASN B 2 94 ? -37.940 62.917 116.574 1.00 13.27 109 ASN B C 1
ATOM 2781 O O . ASN B 2 94 ? -38.501 62.533 115.545 1.00 15.82 109 ASN B O 1
ATOM 2786 N N . ALA B 2 95 ? -37.712 64.197 116.836 1.00 12.04 110 ALA B N 1
ATOM 2787 C CA . ALA B 2 95 ? -38.171 65.272 115.953 1.00 11.87 110 ALA B CA 1
ATOM 2788 C C . ALA B 2 95 ? -37.954 65.078 114.459 1.00 10.81 110 ALA B C 1
ATOM 2789 O O . ALA B 2 95 ? -38.894 65.216 113.681 1.00 10.94 110 ALA B O 1
ATOM 2791 N N . MET B 2 96 ? -36.720 64.775 114.065 1.00 10.43 111 MET B N 1
ATOM 2792 C CA . MET B 2 96 ? -36.376 64.583 112.660 1.00 10.39 111 MET B CA 1
ATOM 2793 C C . MET B 2 96 ? -37.147 63.443 111.987 1.00 10.62 111 MET B C 1
ATOM 2794 O O . MET B 2 96 ? -37.598 63.584 110.851 1.00 11.47 111 MET B O 1
ATOM 2799 N N . TYR B 2 97 ? -37.294 62.312 112.672 1.00 11.93 112 TYR B N 1
ATOM 2800 C CA . TYR B 2 97 ? -38.027 61.185 112.096 1.00 12.54 112 TYR B CA 1
ATOM 2801 C C . TYR B 2 97 ? -39.506 61.536 111.979 1.00 13.06 112 TYR B C 1
ATOM 2802 O O . TYR B 2 97 ? -40.115 61.372 110.918 1.00 13.55 112 TYR B O 1
ATOM 2811 N N . GLN B 2 98 ? -40.079 62.029 113.071 1.00 12.50 113 GLN B N 1
ATOM 2812 C CA . GLN B 2 98 ? -41.496 62.378 113.093 1.00 13.99 113 GLN B CA 1
ATOM 2813 C C . GLN B 2 98 ? -41.925 63.320 111.972 1.00 14.24 113 GLN B C 1
ATOM 2814 O O . GLN B 2 98 ? -42.968 63.112 111.348 1.00 13.36 113 GLN B O 1
ATOM 2820 N N . ASP B 2 99 ? -41.128 64.355 111.720 1.00 14.74 114 ASP B N 1
ATOM 2821 C CA . ASP B 2 99 ? -41.449 65.317 110.667 1.00 17.45 114 ASP B CA 1
ATOM 2822 C C . ASP B 2 99 ? -41.561 64.689 109.272 1.00 16.11 114 ASP B C 1
ATOM 2823 O O . ASP B 2 99 ? -42.338 65.161 108.437 1.00 17.60 114 ASP B O 1
ATOM 2828 N N . LYS B 2 100 ? -40.793 63.627 109.030 1.00 13.95 115 LYS B N 1
ATOM 2829 C CA . LYS B 2 100 ? -40.802 62.930 107.742 1.00 13.08 115 LYS B CA 1
ATOM 2830 C C . LYS B 2 100 ? -41.872 61.847 107.651 1.00 11.67 115 LYS B C 1
ATOM 2831 O O . LYS B 2 100 ? -42.279 61.471 106.556 1.00 11.57 115 LYS B O 1
ATOM 2837 N N . LEU B 2 101 ? -42.329 61.360 108.803 1.00 11.72 116 LEU B N 1
ATOM 2838 C CA . LEU B 2 101 ? -43.358 60.320 108.856 1.00 12.02 116 LEU B CA 1
ATOM 2839 C C . LEU B 2 101 ? -44.782 60.883 108.820 1.00 12.31 116 LEU B C 1
ATOM 2840 O O . LEU B 2 101 ? -45.752 60.134 108.707 1.00 11.83 116 LEU B O 1
ATOM 2845 N N . LYS B 2 102 ? -44.915 62.200 108.931 1.00 13.64 117 LYS B N 1
ATOM 2846 C CA . LYS B 2 102 ? -46.240 62.818 108.881 1.00 13.92 117 LYS B CA 1
ATOM 2847 C C . LYS B 2 102 ? -46.783 62.711 107.452 1.00 13.42 117 LYS B C 1
ATOM 2848 O O . LYS B 2 102 ? -46.045 62.910 106.481 1.00 11.82 117 LYS B O 1
ATOM 2854 N N . GLY B 2 103 ? -48.064 62.376 107.327 1.00 11.87 118 GLY B N 1
ATOM 2855 C CA . GLY B 2 103 ? -48.665 62.240 106.015 1.00 11.76 118 GLY B CA 1
ATOM 2856 C C . GLY B 2 103 ? -48.677 60.820 105.472 1.00 10.45 118 GLY B C 1
ATOM 2857 O O . GLY B 2 103 ? -49.131 60.592 104.353 1.00 11.14 118 GLY B O 1
ATOM 2858 N N . PHE B 2 104 ? -48.175 59.862 106.246 1.00 10.87 119 PHE B N 1
ATOM 2859 C CA . PHE B 2 104 ? -48.163 58.459 105.812 1.00 9.82 119 PHE B CA 1
ATOM 2860 C C . PHE B 2 104 ? -49.027 57.615 106.745 1.00 10.12 119 PHE B C 1
ATOM 2861 O O . PHE B 2 104 ? -49.316 58.021 107.870 1.00 8.73 119 PHE B O 1
ATOM 2869 N N . VAL B 2 105 ? -49.424 56.435 106.273 1.00 10.67 120 VAL B N 1
ATOM 2870 C CA . VAL B 2 105 ? -50.252 55.529 107.062 1.00 10.44 120 VAL B CA 1
ATOM 2871 C C . VAL B 2 105 ? -49.441 54.430 107.750 1.00 10.61 120 VAL B C 1
ATOM 2872 O O . VAL B 2 105 ? -49.610 54.187 108.946 1.00 10.41 120 VAL B O 1
ATOM 2876 N N . GLY B 2 106 ? -48.565 53.767 107.001 1.00 10.40 121 GLY B N 1
ATOM 2877 C CA . GLY B 2 106 ? -47.788 52.690 107.583 1.00 9.56 121 GLY B CA 1
ATOM 2878 C C . GLY B 2 106 ? -46.282 52.733 107.412 1.00 11.02 121 GLY B C 1
ATOM 2879 O O . GLY B 2 106 ? -45.760 53.345 106.476 1.00 11.16 121 GLY B O 1
ATOM 2880 N N . LEU B 2 107 ? -45.588 52.063 108.329 1.00 11.36 122 LEU B N 1
ATOM 2881 C CA . LEU B 2 107 ? -44.130 51.994 108.325 1.00 11.18 122 LEU B CA 1
ATOM 2882 C C . LEU B 2 107 ? -43.652 50.565 108.571 1.00 13.11 122 LEU B C 1
ATOM 2883 O O . LEU B 2 107 ? -44.102 49.900 109.515 1.00 13.69 122 LEU B O 1
ATOM 2888 N N . ARG B 2 108 ? -42.738 50.100 107.725 1.00 12.66 123 ARG B N 1
ATOM 2889 C CA . ARG B 2 108 ? -42.166 48.764 107.852 1.00 13.88 123 ARG B CA 1
ATOM 2890 C C . ARG B 2 108 ? -40.673 48.877 107.545 1.00 14.64 123 ARG B C 1
ATOM 2891 O O . ARG B 2 108 ? -40.284 49.545 106.583 1.00 15.34 123 ARG B O 1
ATOM 2899 N N . ALA B 2 109 ? -39.841 48.236 108.362 1.00 13.43 124 ALA B N 1
ATOM 2900 C CA . ALA B 2 109 ? -38.396 48.301 108.164 1.00 13.54 124 ALA B CA 1
ATOM 2901 C C . ALA B 2 109 ? -37.638 47.414 109.138 1.00 13.97 124 ALA B C 1
ATOM 2902 O O . ALA B 2 109 ? -38.216 46.848 110.065 1.00 13.95 124 ALA B O 1
ATOM 2904 N N . THR B 2 110 ? -36.333 47.299 108.915 1.00 13.96 125 THR B N 1
ATOM 2905 C CA . THR B 2 110 ? -35.470 46.520 109.792 1.00 13.72 125 THR B CA 1
ATOM 2906 C C . THR B 2 110 ? -34.788 47.524 110.717 1.00 13.75 125 THR B C 1
ATOM 2907 O O . THR B 2 110 ? -34.345 48.574 110.267 1.00 14.89 125 THR B O 1
ATOM 2911 N N . LEU B 2 111 ? -34.731 47.209 112.008 1.00 13.65 126 LEU B N 1
ATOM 2912 C CA . LEU B 2 111 ? -34.126 48.088 113.008 1.00 12.69 126 LEU B CA 1
ATOM 2913 C C . LEU B 2 111 ? -32.706 47.671 113.389 1.00 11.83 126 LEU B C 1
ATOM 2914 O O . LEU B 2 111 ? -32.424 46.487 113.568 1.00 13.37 126 LEU B O 1
ATOM 2919 N N . VAL B 2 112 ? -31.815 48.650 113.515 1.00 10.69 127 VAL B N 1
ATOM 2920 C CA . VAL B 2 112 ? -30.434 48.384 113.902 1.00 10.53 127 VAL B CA 1
ATOM 2921 C C . VAL B 2 112 ? -30.116 49.208 115.153 1.00 10.61 127 VAL B C 1
ATOM 2922 O O . VAL B 2 112 ? -30.211 50.435 115.143 1.00 10.21 127 VAL B O 1
ATOM 2926 N N . VAL B 2 113 ? -29.769 48.524 116.239 1.00 10.50 128 VAL B N 1
ATOM 2927 C CA . VAL B 2 113 ? -29.443 49.191 117.499 1.00 10.88 128 VAL B CA 1
ATOM 2928 C C . VAL B 2 113 ? -27.971 48.984 117.831 1.00 11.31 128 VAL B C 1
ATOM 2929 O O . VAL B 2 113 ? -27.449 47.873 117.722 1.00 11.90 128 VAL B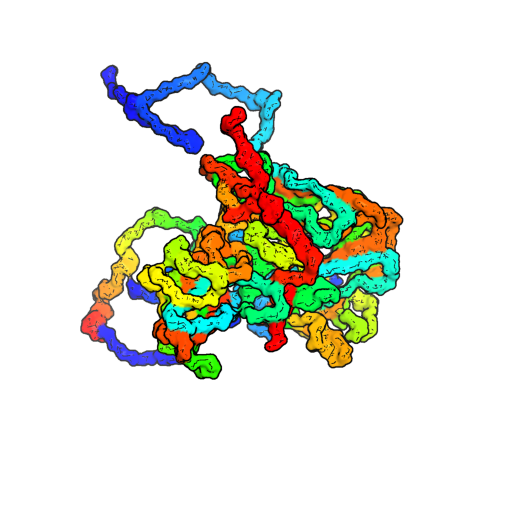 O 1
ATOM 2933 N N . LYS B 2 114 ? -27.310 50.061 118.241 1.00 12.28 129 LYS B N 1
ATOM 2934 C CA . LYS B 2 114 ? -25.894 50.015 118.574 1.00 13.15 129 LYS B CA 1
ATOM 2935 C C . LYS B 2 114 ? -25.632 50.634 119.940 1.00 13.02 129 LYS B C 1
ATOM 2936 O O . LYS B 2 114 ? -26.225 51.650 120.296 1.00 13.89 129 LYS B O 1
ATOM 2942 N N . VAL B 2 115 ? -24.732 50.020 120.698 1.00 13.00 130 VAL B N 1
ATOM 2943 C CA . VAL B 2 115 ? -24.380 50.517 122.018 1.00 11.35 130 VAL B CA 1
ATOM 2944 C C . VAL B 2 115 ? -22.865 50.712 122.066 1.00 10.95 130 VAL B C 1
ATOM 2945 O O . VAL B 2 115 ? -22.125 49.734 122.002 1.00 10.32 130 VAL B O 1
ATOM 2949 N N . GLN B 2 116 ? -22.419 51.971 122.161 1.00 9.48 131 GLN B N 1
ATOM 2950 C CA . GLN B 2 116 ? -20.987 52.314 122.230 1.00 8.39 131 GLN B CA 1
ATOM 2951 C C . GLN B 2 116 ? -20.596 52.658 123.667 1.00 8.92 131 GLN B C 1
ATOM 2952 O O . GLN B 2 116 ? -21.279 53.449 124.318 1.00 9.23 131 GLN B O 1
ATOM 2958 N N . VAL B 2 117 ? -19.493 52.083 124.148 1.00 9.98 132 VAL B N 1
ATOM 2959 C CA . VAL B 2 117 ? -19.012 52.313 125.518 1.00 10.79 132 VAL B CA 1
ATOM 2960 C C . VAL B 2 117 ? -17.550 52.779 125.531 1.00 11.60 132 VAL B C 1
ATOM 2961 O O . VAL B 2 117 ? -16.787 52.454 124.623 1.00 14.63 132 VAL B O 1
ATOM 2965 N N . ASN B 2 118 ? -17.152 53.513 126.568 1.00 9.27 133 ASN B N 1
ATOM 2966 C CA . ASN B 2 118 ? -15.771 53.987 126.673 1.00 10.34 133 ASN B CA 1
ATOM 2967 C C . ASN B 2 118 ? -15.158 53.827 128.070 1.00 10.79 133 ASN B C 1
ATOM 2968 O O . ASN B 2 118 ? -15.481 54.569 129.005 1.00 10.83 133 ASN B O 1
ATOM 2973 N N . SER B 2 119 ? -14.274 52.839 128.193 1.00 10.67 134 SER B N 1
ATOM 2974 C CA . SER B 2 119 ? -13.574 52.539 129.441 1.00 11.03 134 SER B CA 1
ATOM 2975 C C . SER B 2 119 ? -12.069 52.621 129.163 1.00 10.74 134 SER B C 1
ATOM 2976 O O . SER B 2 119 ? -11.653 52.539 128.012 1.00 12.32 134 SER B O 1
ATOM 2979 N N . GLN B 2 120 ? -11.258 52.788 130.209 1.00 10.01 135 GLN B N 1
ATOM 2980 C CA . GLN B 2 120 ? -9.808 52.843 130.036 1.00 10.19 135 GLN B CA 1
ATOM 2981 C C . GLN B 2 120 ? -9.200 51.466 130.401 1.00 9.44 135 GLN B C 1
ATOM 2982 O O . GLN B 2 120 ? -9.838 50.668 131.086 1.00 7.42 135 GLN B O 1
ATOM 2988 N N . PRO B 2 121 ? -7.967 51.172 129.936 1.00 9.24 136 PRO B N 1
ATOM 2989 C CA . PRO B 2 121 ? -7.246 49.905 130.165 1.00 9.93 136 PRO B CA 1
ATOM 2990 C C . PRO B 2 121 ? -7.167 49.254 131.558 1.00 10.02 136 PRO B C 1
ATOM 2991 O O . PRO B 2 121 ? -6.969 48.040 131.657 1.00 11.11 136 PRO B O 1
ATOM 2995 N N . PHE B 2 122 ? -7.316 50.023 132.627 1.00 9.45 137 PHE B N 1
ATOM 2996 C CA . PHE B 2 122 ? -7.234 49.436 133.958 1.00 10.21 137 PHE B CA 1
ATOM 2997 C C . PHE B 2 122 ? -8.588 49.129 134.607 1.00 10.52 137 PHE B C 1
ATOM 2998 O O . PHE B 2 122 ? -8.657 48.804 135.797 1.00 10.54 137 PHE B O 1
ATOM 3006 N N . GLN B 2 123 ? -9.657 49.220 133.821 1.00 10.05 138 GLN B N 1
ATOM 3007 C CA . GLN B 2 123 ? -11.006 48.946 134.311 1.00 10.56 138 GLN B CA 1
ATOM 3008 C C . GLN B 2 123 ? -11.510 47.632 133.712 1.00 11.02 138 GLN B C 1
ATOM 3009 O O . GLN B 2 123 ? -11.114 47.262 132.608 1.00 13.33 138 GLN B O 1
ATOM 3015 N N . GLN B 2 124 ? -12.377 46.931 134.440 1.00 11.04 139 GLN B N 1
ATOM 3016 C CA . GLN B 2 124 ? -12.926 45.663 133.963 1.00 11.26 139 GLN B CA 1
ATOM 3017 C C . GLN B 2 124 ? -14.452 45.593 134.114 1.00 11.10 139 GLN B C 1
ATOM 3018 O O . GLN B 2 124 ? -15.023 46.201 135.026 1.00 11.33 139 GLN B O 1
ATOM 3024 N N . GLY B 2 125 ? -15.101 44.856 133.211 1.00 10.64 140 GLY B N 1
ATOM 3025 C CA . GLY B 2 125 ? -16.552 44.720 133.242 1.00 10.22 140 GLY B CA 1
ATOM 3026 C C . GLY B 2 125 ? -17.116 44.144 131.947 1.00 9.57 140 GLY B C 1
ATOM 3027 O O . GLY B 2 125 ? -16.433 44.141 130.928 1.00 10.21 140 GLY B O 1
ATOM 3028 N N . ARG B 2 126 ? -18.359 43.660 131.983 1.00 8.82 141 ARG B N 1
ATOM 3029 C CA . ARG B 2 126 ? -19.018 43.075 130.809 1.00 9.58 141 ARG B CA 1
ATOM 3030 C C . ARG B 2 126 ? -20.449 43.623 130.703 1.00 9.47 141 ARG B C 1
ATOM 3031 O O . ARG B 2 126 ? -21.225 43.522 131.650 1.00 7.99 141 ARG B O 1
ATOM 3039 N N . LEU B 2 127 ? -20.794 44.195 129.549 1.00 9.78 142 LEU B N 1
ATOM 3040 C CA . LEU B 2 127 ? -22.124 44.778 129.351 1.00 9.73 142 LEU B CA 1
ATOM 3041 C C . LEU B 2 127 ? -22.982 43.947 128.396 1.00 9.12 142 LEU B C 1
ATOM 3042 O O . LEU B 2 127 ? -22.482 43.410 127.415 1.00 11.83 142 LEU B O 1
ATOM 3047 N N . MET B 2 128 ? -24.276 43.860 128.677 1.00 8.55 143 MET B N 1
ATOM 3048 C CA . MET B 2 128 ? -25.195 43.082 127.851 1.00 9.41 143 MET B CA 1
ATOM 3049 C C . MET B 2 128 ? -26.310 43.907 127.200 1.00 9.32 143 MET B C 1
ATOM 3050 O O . MET B 2 128 ? -26.866 44.813 127.823 1.00 8.81 143 MET B O 1
ATOM 3055 N N . LEU B 2 129 ? -26.621 43.585 125.944 1.00 9.72 144 LEU B N 1
ATOM 3056 C CA . LEU B 2 129 ? -27.717 44.224 125.197 1.00 8.26 144 LEU B CA 1
ATOM 3057 C C . LEU B 2 129 ? -28.720 43.105 124.936 1.00 8.38 144 LEU B C 1
ATOM 3058 O O . LEU B 2 129 ? -28.397 42.125 124.264 1.00 9.63 144 LEU B O 1
ATOM 3063 N N . GLN B 2 130 ? -29.923 43.248 125.484 1.00 9.49 145 GLN B N 1
ATOM 3064 C CA . GLN B 2 130 ? -30.983 42.242 125.350 1.00 8.85 145 GLN B CA 1
ATOM 3065 C C . GLN B 2 130 ? -32.189 42.849 124.634 1.00 9.49 145 GLN B C 1
ATOM 3066 O O . GLN B 2 130 ? -32.388 44.060 124.673 1.00 10.35 145 GLN B O 1
ATOM 3072 N N . TYR B 2 131 ? -32.986 42.004 123.983 1.00 8.32 146 TYR B N 1
ATOM 3073 C CA . TYR B 2 131 ? -34.173 42.445 123.253 1.00 8.07 146 TYR B CA 1
ATOM 3074 C C . TYR B 2 131 ? -35.301 41.419 123.320 1.00 8.80 146 TYR B C 1
ATOM 3075 O O . TYR B 2 131 ? -35.055 40.208 123.329 1.00 8.57 146 TYR B O 1
ATOM 3084 N N . ILE B 2 132 ? -36.535 41.917 123.362 1.00 8.16 147 ILE B N 1
ATOM 3085 C CA . ILE B 2 132 ? -37.730 41.076 123.383 1.00 8.19 147 ILE B CA 1
ATOM 3086 C C . ILE B 2 132 ? -38.787 41.679 122.456 1.00 9.02 147 ILE B C 1
ATOM 3087 O O . ILE B 2 132 ? -39.190 42.832 122.624 1.00 9.25 147 ILE B O 1
ATOM 3092 N N . PRO B 2 133 ? -39.244 40.910 121.458 1.00 10.43 148 PRO B N 1
ATOM 3093 C CA . PRO B 2 133 ? -40.260 41.405 120.521 1.00 10.50 148 PRO B CA 1
ATOM 3094 C C . PRO B 2 133 ? -41.650 41.501 121.162 1.00 11.12 148 PRO B C 1
ATOM 3095 O O . PRO B 2 133 ? -42.024 40.668 121.999 1.00 9.18 148 PRO B O 1
ATOM 3099 N N . TYR B 2 134 ? -42.404 42.520 120.755 1.00 11.15 149 TYR B N 1
ATOM 3100 C CA . TYR B 2 134 ? -43.750 42.762 121.256 1.00 9.92 149 TYR B CA 1
ATOM 3101 C C . TYR B 2 134 ? -43.827 42.984 122.760 1.00 10.43 149 TYR B C 1
ATOM 3102 O O . TYR B 2 134 ? -44.902 42.884 123.353 1.00 9.86 149 TYR B O 1
ATOM 3111 N N . ALA B 2 135 ? -42.695 43.319 123.372 1.00 9.70 150 ALA B N 1
ATOM 3112 C CA . ALA B 2 135 ? -42.645 43.543 124.816 1.00 10.25 150 ALA B CA 1
ATOM 3113 C C . ALA B 2 135 ? -43.746 44.471 125.345 1.00 12.43 150 ALA B C 1
ATOM 3114 O O . ALA B 2 135 ? -44.283 44.242 126.429 1.00 10.99 150 ALA B O 1
ATOM 3116 N N . GLN B 2 136 ? -44.076 45.511 124.580 1.00 13.20 151 GLN B N 1
ATOM 3117 C CA . GLN B 2 136 ? -45.099 46.478 124.983 1.00 14.23 151 GLN B CA 1
ATOM 3118 C C . GLN B 2 136 ? -46.476 45.852 125.233 1.00 15.70 151 GLN B C 1
ATOM 3119 O O . GLN B 2 136 ? -47.241 46.339 126.068 1.00 16.83 151 GLN B O 1
ATOM 3125 N N . TYR B 2 137 ? -46.790 44.785 124.503 1.00 15.20 152 TYR B N 1
ATOM 3126 C CA . TYR B 2 137 ? -48.078 44.111 124.644 1.00 13.93 152 TYR B CA 1
ATOM 3127 C C . TYR B 2 137 ? -48.081 42.950 125.626 1.00 14.52 152 TYR B C 1
ATOM 3128 O O . TYR B 2 137 ? -49.148 42.431 125.947 1.00 14.51 152 TYR B O 1
ATOM 3137 N N . MET B 2 138 ? -46.909 42.531 126.099 1.00 14.87 153 MET B N 1
ATOM 3138 C CA . MET B 2 138 ? -46.852 41.383 127.002 1.00 14.61 153 MET B CA 1
ATOM 3139 C C . MET B 2 138 ? -46.041 41.562 128.288 1.00 14.05 153 MET B C 1
ATOM 3140 O O . MET B 2 138 ? -45.035 40.885 128.497 1.00 15.28 153 MET B O 1
ATOM 3145 N N . PRO B 2 139 ? -46.490 42.462 129.178 1.00 13.66 154 PRO B N 1
ATOM 3146 C CA . PRO B 2 139 ? -45.848 42.766 130.465 1.00 12.58 154 PRO B CA 1
ATOM 3147 C C . PRO B 2 139 ? -45.573 41.527 131.341 1.00 13.95 154 PRO B C 1
ATOM 3148 O O . PRO B 2 139 ? -44.537 41.448 132.005 1.00 13.19 154 PRO B O 1
ATOM 3152 N N . ASN B 2 140 ? -46.505 40.574 131.364 1.00 13.43 155 ASN B N 1
ATOM 3153 C CA . ASN B 2 140 ? -46.314 39.373 132.179 1.00 13.46 155 ASN B CA 1
ATOM 3154 C C . ASN B 2 140 ? -45.277 38.408 131.590 1.00 12.76 155 ASN B C 1
ATOM 3155 O O . ASN B 2 140 ? -44.477 37.832 132.325 1.00 14.72 155 ASN B O 1
ATOM 3160 N N . ARG B 2 141 ? -45.281 38.227 130.273 1.00 11.94 156 ARG B N 1
ATOM 3161 C CA . ARG B 2 141 ? -44.297 37.350 129.638 1.00 11.73 156 ARG B CA 1
ATOM 3162 C C . ARG B 2 141 ? -42.896 37.956 129.834 1.00 11.97 156 ARG B C 1
ATOM 3163 O O . ARG B 2 141 ? -41.928 37.241 130.100 1.00 11.42 156 ARG B O 1
ATOM 3171 N N . VAL B 2 142 ? -42.802 39.280 129.704 1.00 10.78 157 VAL B N 1
ATOM 3172 C CA . VAL B 2 142 ? -41.533 39.984 129.865 1.00 11.27 157 VAL B CA 1
ATOM 3173 C C . VAL B 2 142 ? -40.999 39.897 131.291 1.00 11.60 157 VAL B C 1
ATOM 3174 O O . VAL B 2 142 ? -39.791 39.799 131.506 1.00 12.98 157 VAL B O 1
ATOM 3178 N N . THR B 2 143 ? -41.899 39.934 132.263 1.00 11.40 158 THR B N 1
ATOM 3179 C CA . THR B 2 143 ? -41.505 39.866 133.663 1.00 11.91 158 THR B CA 1
ATOM 3180 C C . THR B 2 143 ? -40.990 38.475 134.041 1.00 13.15 158 THR B C 1
ATOM 3181 O O . THR B 2 143 ? -40.046 38.356 134.828 1.00 13.73 158 THR B O 1
ATOM 3185 N N . LEU B 2 144 ? -41.596 37.424 133.487 1.00 11.79 159 LEU B N 1
ATOM 3186 C CA . LEU B 2 144 ? -41.147 36.063 133.777 1.00 11.45 159 LEU B CA 1
ATOM 3187 C C . LEU B 2 144 ? -39.700 35.896 133.331 1.00 12.22 159 LEU B C 1
ATOM 3188 O O . LEU B 2 144 ? -38.869 35.342 134.047 1.00 11.85 159 LEU B O 1
ATOM 3193 N N . ILE B 2 145 ? -39.417 36.379 132.127 1.00 11.57 160 ILE B N 1
ATOM 3194 C CA . ILE B 2 145 ? -38.095 36.277 131.540 1.00 10.54 160 ILE B CA 1
ATOM 3195 C C . ILE B 2 145 ? -37.038 37.087 132.276 1.00 9.57 160 ILE B C 1
ATOM 3196 O O . ILE B 2 145 ? -35.924 36.613 132.478 1.00 8.48 160 ILE B O 1
ATOM 3201 N N . ASN B 2 146 ? -37.389 38.295 132.698 1.00 9.75 161 ASN B N 1
ATOM 3202 C CA . ASN B 2 146 ? -36.426 39.151 133.379 1.00 10.27 161 ASN B CA 1
ATOM 3203 C C . ASN B 2 146 ? -36.193 38.870 134.873 1.00 10.74 161 ASN B C 1
ATOM 3204 O O . ASN B 2 146 ? -35.408 39.568 135.517 1.00 12.66 161 ASN B O 1
ATOM 3209 N N . GLU B 2 147 ? -36.852 37.845 135.414 1.00 10.98 162 GLU B N 1
ATOM 3210 C CA . GLU B 2 147 ? -36.676 37.455 136.817 1.00 10.50 162 GLU B CA 1
ATOM 3211 C C . GLU B 2 147 ? -35.315 36.776 137.035 1.00 11.21 162 GLU B C 1
ATOM 3212 O O . GLU B 2 147 ? -34.767 36.817 138.136 1.00 9.93 162 GLU B O 1
ATOM 3218 N N . THR B 2 148 ? -34.777 36.145 135.990 1.00 10.70 163 THR B N 1
ATOM 3219 C CA . THR B 2 148 ? -33.483 35.460 136.088 1.00 9.16 163 THR B CA 1
ATOM 3220 C C . THR B 2 148 ? -32.545 35.863 134.954 1.00 8.78 163 THR B C 1
ATOM 3221 O O . THR B 2 148 ? -32.984 36.167 133.843 1.00 8.46 163 THR B O 1
ATOM 3225 N N . LEU B 2 149 ? -31.246 35.847 135.227 1.00 8.67 164 LEU B N 1
ATOM 3226 C CA . LEU B 2 149 ? -30.274 36.226 134.210 1.00 10.11 164 LEU B CA 1
ATOM 3227 C C . LEU B 2 149 ? -30.199 35.199 133.079 1.00 9.94 164 LEU B C 1
ATOM 3228 O O . LEU B 2 149 ? -29.932 35.561 131.927 1.00 10.33 164 LEU B O 1
ATOM 3233 N N . GLN B 2 150 ? -30.433 33.925 133.390 1.00 10.07 165 GLN B N 1
ATOM 3234 C CA . GLN B 2 150 ? -30.402 32.917 132.341 1.00 10.46 165 GLN B CA 1
ATOM 3235 C C . GLN B 2 150 ? -31.532 33.179 131.351 1.00 9.24 165 GLN B C 1
ATOM 3236 O O . GLN B 2 150 ? -31.381 32.943 130.155 1.00 10.36 165 GLN B O 1
ATOM 3242 N N . GLY B 2 151 ? -32.657 33.691 131.842 1.00 10.61 166 GLY B N 1
ATOM 3243 C CA . GLY B 2 151 ? -33.770 33.997 130.958 1.00 9.23 166 GLY B CA 1
ATOM 3244 C C . GLY B 2 151 ? -33.430 35.136 130.008 1.00 10.98 166 GLY B C 1
ATOM 3245 O O . GLY B 2 151 ? -33.698 35.063 128.806 1.00 10.35 166 GLY B O 1
ATOM 3246 N N . ARG B 2 152 ? -32.827 36.193 130.545 1.00 11.90 167 ARG B N 1
ATOM 3247 C CA . ARG B 2 152 ? -32.446 37.356 129.747 1.00 12.88 167 ARG B CA 1
ATOM 3248 C C . ARG B 2 152 ? -31.409 37.001 128.691 1.00 12.64 167 ARG B C 1
ATOM 3249 O O . ARG B 2 152 ? -31.475 37.484 127.559 1.00 14.59 167 ARG B O 1
ATOM 3257 N N . SER B 2 153 ? -30.452 36.158 129.059 1.00 12.57 168 SER B N 1
ATOM 3258 C CA . SER B 2 153 ? -29.387 35.768 128.139 1.00 12.06 168 SER B CA 1
ATOM 3259 C C . SER B 2 153 ? -29.873 34.910 126.983 1.00 10.84 168 SER B C 1
ATOM 3260 O O . SER B 2 153 ? -29.214 34.843 125.938 1.00 9.56 168 SER B O 1
ATOM 3263 N N . GLY B 2 154 ? -31.021 34.260 127.175 1.00 10.70 169 GLY B N 1
ATOM 3264 C CA . GLY B 2 154 ? -31.583 33.385 126.158 1.00 9.40 169 GLY B CA 1
ATOM 3265 C C . GLY B 2 154 ? -32.386 34.079 125.075 1.00 8.70 169 GLY B C 1
ATOM 3266 O O . GLY B 2 154 ? -32.751 33.455 124.072 1.00 7.89 169 GLY B O 1
ATOM 3267 N N . CYS B 2 155 ? -32.689 35.356 125.282 1.00 8.71 170 CYS B N 1
ATOM 3268 C CA . CYS B 2 155 ? -33.438 36.128 124.292 1.00 10.34 170 CYS B CA 1
ATOM 3269 C C . CYS B 2 155 ? -32.436 36.619 123.260 1.00 8.88 170 CYS B C 1
ATOM 3270 O O . CYS B 2 155 ? -31.250 36.317 123.345 1.00 10.26 170 CYS B O 1
ATOM 3273 N N . PRO B 2 156 ? -32.907 37.351 122.245 1.00 10.08 171 PRO B N 1
ATOM 3274 C CA . PRO B 2 156 ? -31.937 37.849 121.270 1.00 10.57 171 PRO B CA 1
ATOM 3275 C C . PRO B 2 156 ? -30.988 38.700 122.121 1.00 10.74 171 PRO B C 1
ATOM 3276 O O . PRO B 2 156 ? -31.440 39.568 122.868 1.00 10.12 171 PRO B O 1
ATOM 3280 N N . ARG B 2 157 ? -29.688 38.446 122.048 1.00 12.41 172 ARG B N 1
ATOM 3281 C CA . ARG B 2 157 ? -28.769 39.207 122.872 1.00 12.14 172 ARG B CA 1
ATOM 3282 C C . ARG B 2 157 ? -27.301 39.123 122.478 1.00 13.32 172 ARG B C 1
ATOM 3283 O O . ARG B 2 157 ? -26.869 38.162 121.839 1.00 12.25 172 ARG B O 1
ATOM 3291 N N . THR B 2 158 ? -26.554 40.159 122.863 1.00 13.62 173 THR B N 1
ATOM 3292 C CA . THR B 2 158 ? -25.116 40.264 122.618 1.00 14.58 173 THR B CA 1
ATOM 3293 C C . THR B 2 158 ? -24.546 40.904 123.870 1.00 13.60 173 THR B C 1
ATOM 3294 O O . THR B 2 158 ? -25.300 41.389 124.712 1.00 14.03 173 THR B O 1
ATOM 3298 N N . ASP B 2 159 ? -23.222 40.930 123.975 1.00 12.28 174 ASP B N 1
ATOM 3299 C CA . ASP B 2 159 ? -22.549 41.508 125.133 1.00 12.60 174 ASP B CA 1
ATOM 3300 C C . ASP B 2 159 ? -21.060 41.700 124.824 1.00 13.05 174 ASP B C 1
ATOM 3301 O O . ASP B 2 159 ? -20.546 41.135 123.858 1.00 12.81 174 ASP B O 1
ATOM 3306 N N . LEU B 2 160 ? -20.362 42.495 125.630 1.00 13.95 175 LEU B N 1
ATOM 3307 C CA . LEU B 2 160 ? -18.946 42.708 125.374 1.00 15.22 175 LEU B CA 1
ATOM 3308 C C . LEU B 2 160 ? -18.083 42.876 126.616 1.00 16.03 175 LEU B C 1
ATOM 3309 O O . LEU B 2 160 ? -18.572 43.189 127.705 1.00 17.14 175 LEU B O 1
ATOM 3314 N N . GLU B 2 161 ? -16.787 42.651 126.421 1.00 17.25 176 GLU B N 1
ATOM 3315 C CA . GLU B 2 161 ? -15.777 42.772 127.461 1.00 17.23 176 GLU B CA 1
ATOM 3316 C C . GLU B 2 161 ? -15.196 44.173 127.349 1.00 15.56 176 GLU B C 1
ATOM 3317 O O . GLU B 2 161 ? -14.822 44.611 126.256 1.00 14.78 176 GLU B O 1
ATOM 3323 N N . LEU B 2 162 ? -15.106 44.878 128.466 1.00 11.97 177 LEU B N 1
ATOM 3324 C CA . LEU B 2 162 ? -14.555 46.226 128.426 1.00 12.49 177 LEU B CA 1
ATOM 3325 C C . LEU B 2 162 ? -13.074 46.345 128.050 1.00 11.92 177 LEU B C 1
ATOM 3326 O O . LEU B 2 162 ? -12.683 47.329 127.427 1.00 13.49 177 LEU B O 1
ATOM 3331 N N . SER B 2 163 ? -12.246 45.362 128.396 1.00 10.95 178 SER B N 1
ATOM 3332 C CA . SER B 2 163 ? -10.820 45.483 128.085 1.00 12.55 178 SER B CA 1
ATOM 3333 C C . SER B 2 163 ? -10.401 45.304 126.618 1.00 11.51 178 SER B C 1
ATOM 3334 O O . SER B 2 163 ? -9.237 45.529 126.280 1.00 11.54 178 SER B O 1
ATOM 3337 N N . VAL B 2 164 ? -11.325 44.903 125.748 1.00 11.66 179 VAL B N 1
ATOM 3338 C CA . VAL B 2 164 ? -10.986 44.737 124.338 1.00 12.81 179 VAL B CA 1
ATOM 3339 C C . VAL B 2 164 ? -12.067 45.205 123.356 1.00 13.53 179 VAL B C 1
ATOM 3340 O O . VAL B 2 164 ? -11.800 45.337 122.160 1.00 15.43 179 VAL B O 1
ATOM 3344 N N . GLY B 2 165 ? -13.271 45.470 123.859 1.00 13.64 180 GLY B N 1
ATOM 3345 C CA . GLY B 2 165 ? -14.363 45.880 122.990 1.00 15.61 180 GLY B CA 1
ATOM 3346 C C . GLY B 2 165 ? -14.819 47.321 123.095 1.00 16.19 180 GLY B C 1
ATOM 3347 O O . GLY B 2 165 ? -14.583 47.982 124.111 1.00 17.27 180 GLY B O 1
ATOM 3348 N N . THR B 2 166 ? -15.495 47.801 122.050 1.00 16.16 181 THR B N 1
ATOM 3349 C CA . THR B 2 166 ? -15.977 49.179 122.004 1.00 17.09 181 THR B CA 1
ATOM 3350 C C . THR B 2 166 ? -17.469 49.347 121.741 1.00 16.63 181 THR B C 1
ATOM 3351 O O . THR B 2 166 ? -18.090 50.263 122.276 1.00 16.87 181 THR B O 1
ATOM 3355 N N . GLU B 2 167 ? -18.034 48.490 120.896 1.00 16.21 182 GLU B N 1
ATOM 3356 C CA . GLU B 2 167 ? -19.454 48.568 120.565 1.00 17.71 182 GLU B CA 1
ATOM 3357 C C . GLU B 2 167 ? -20.066 47.181 120.496 1.00 17.88 182 GLU B C 1
ATOM 3358 O O . GLU B 2 167 ? -19.375 46.162 120.556 1.00 18.01 182 GLU B O 1
ATOM 3364 N N . VAL B 2 168 ? -21.378 47.173 120.320 1.00 16.80 183 VAL B N 1
ATOM 3365 C CA . VAL B 2 168 ? -22.152 45.958 120.198 1.00 17.16 183 VAL B CA 1
ATOM 3366 C C . VAL B 2 168 ? -23.309 46.371 119.287 1.00 17.03 183 VAL B C 1
ATOM 3367 O O . VAL B 2 168 ? -23.816 47.494 119.383 1.00 17.46 183 VAL B O 1
ATOM 3371 N N . GLU B 2 169 ? -23.711 45.489 118.383 1.00 17.10 184 GLU B N 1
ATOM 3372 C CA . GLU B 2 169 ? -24.788 45.831 117.472 1.00 18.55 184 GLU B CA 1
ATOM 3373 C C . GLU B 2 169 ? -25.777 44.688 117.278 1.00 17.72 184 GLU B C 1
ATOM 3374 O O . GLU B 2 169 ? -25.385 43.525 117.189 1.00 18.43 184 GLU B O 1
ATOM 3380 N N . MET B 2 170 ? -27.059 45.030 117.214 1.00 16.81 185 MET B N 1
ATOM 3381 C CA . MET B 2 170 ? -28.109 44.037 117.021 1.00 17.27 185 MET B CA 1
ATOM 3382 C C . MET B 2 170 ? -29.005 44.414 115.856 1.00 16.94 185 MET B C 1
ATOM 3383 O O . MET B 2 170 ? -29.449 45.555 115.743 1.00 17.78 185 MET B O 1
ATOM 3388 N N . ARG B 2 171 ? -29.271 43.437 114.999 1.00 17.18 186 ARG B N 1
ATOM 3389 C CA . ARG B 2 171 ? -30.113 43.623 113.828 1.00 15.91 186 ARG B CA 1
ATOM 3390 C C . ARG B 2 171 ? -31.476 43.014 114.169 1.00 15.73 186 ARG B C 1
ATOM 3391 O O . ARG B 2 171 ? -31.581 41.823 114.488 1.00 14.54 186 ARG B O 1
ATOM 3399 N N . ILE B 2 172 ? -32.514 43.847 114.101 1.00 13.81 187 ILE B N 1
ATOM 3400 C CA . ILE B 2 172 ? -33.869 43.448 114.462 1.00 12.34 187 ILE B CA 1
ATOM 3401 C C . ILE B 2 172 ? -34.909 43.640 113.352 1.00 13.18 187 ILE B C 1
ATOM 3402 O O . ILE B 2 172 ? -35.056 44.737 112.816 1.00 13.36 187 ILE B O 1
ATOM 3407 N N . PRO B 2 173 ? -35.654 42.573 113.009 1.00 11.47 188 PRO B N 1
ATOM 3408 C CA . PRO B 2 173 ? -36.684 42.631 111.967 1.00 11.23 188 PRO B CA 1
ATOM 3409 C C . PRO B 2 173 ? -38.011 43.135 112.528 1.00 11.55 188 PRO B C 1
ATOM 3410 O O . PRO B 2 173 ? -38.268 43.033 113.737 1.00 10.25 188 PRO B O 1
ATOM 3414 N N . TYR B 2 174 ? -38.856 43.680 111.656 1.00 11.23 189 TYR B N 1
ATOM 3415 C CA . TYR B 2 174 ? -40.165 44.147 112.094 1.00 10.03 189 TYR B CA 1
ATOM 3416 C C . TYR B 2 174 ? -41.120 42.963 111.930 1.00 10.24 189 TYR B C 1
ATOM 3417 O O . TYR B 2 174 ? -41.350 42.502 110.813 1.00 12.29 189 TYR B O 1
ATOM 3426 N N . VAL B 2 175 ? -41.655 42.462 113.040 1.00 9.25 190 VAL B N 1
ATOM 3427 C CA . VAL B 2 175 ? -42.584 41.325 113.013 1.00 8.11 190 VAL B CA 1
ATOM 3428 C C . VAL B 2 175 ? -43.833 41.659 113.815 1.00 9.45 190 VAL B C 1
ATOM 3429 O O . VAL B 2 175 ? -43.761 41.889 115.021 1.00 10.72 190 VAL B O 1
ATOM 3433 N N . SER B 2 176 ? -44.982 41.663 113.151 1.00 11.42 191 SER B N 1
ATOM 3434 C CA . SER B 2 176 ? -46.233 41.997 113.818 1.00 10.84 191 SER B CA 1
ATOM 3435 C C . SER B 2 176 ? -47.453 41.623 112.995 1.00 10.39 191 SER B C 1
ATOM 3436 O O . SER B 2 176 ? -47.380 41.531 111.773 1.00 11.86 191 SER B O 1
ATOM 3439 N N . PRO B 2 177 ? -48.591 41.388 113.661 1.00 10.58 192 PRO B N 1
ATOM 3440 C CA . PRO B 2 177 ? -49.817 41.040 112.930 1.00 10.78 192 PRO B CA 1
ATOM 3441 C C . PRO B 2 177 ? -50.093 42.181 111.937 1.00 10.77 192 PRO B C 1
ATOM 3442 O O . PRO B 2 177 ? -50.706 41.987 110.885 1.00 11.73 192 PRO B O 1
ATOM 3446 N N . HIS B 2 178 ? -49.618 43.374 112.296 1.00 11.08 193 HIS B N 1
ATOM 3447 C CA . HIS B 2 178 ? -49.766 44.574 111.474 1.00 11.40 193 HIS B CA 1
ATOM 3448 C C . HIS B 2 178 ? -48.574 44.641 110.516 1.00 12.26 193 HIS B C 1
ATOM 3449 O O . HIS B 2 178 ? -47.493 45.080 110.901 1.00 14.07 193 HIS B O 1
ATOM 3456 N N . LEU B 2 179 ? -48.772 44.205 109.276 1.00 10.91 194 LEU B N 1
ATOM 3457 C CA . LEU B 2 179 ? -47.702 44.197 108.283 1.00 10.72 194 LEU B CA 1
ATOM 3458 C C . LEU B 2 179 ? -46.964 45.525 108.279 1.00 11.63 194 LEU B C 1
ATOM 3459 O O . LEU B 2 179 ? -45.756 45.575 108.060 1.00 12.95 194 LEU B O 1
ATOM 3464 N N . TYR B 2 180 ? -47.697 46.605 108.515 1.00 10.45 195 TYR B N 1
ATOM 3465 C CA . TYR B 2 180 ? -47.097 47.930 108.601 1.00 9.29 195 TYR B CA 1
ATOM 3466 C C . TYR B 2 180 ? -47.523 48.503 109.942 1.00 10.18 195 TYR B C 1
ATOM 3467 O O . TYR B 2 180 ? -48.665 48.321 110.359 1.00 9.15 195 TYR B O 1
ATOM 3476 N N . TYR B 2 181 ? -46.597 49.151 110.640 1.00 9.49 196 TYR B N 1
ATOM 3477 C CA . TYR B 2 181 ? -46.935 49.782 111.905 1.00 9.71 196 TYR B CA 1
ATOM 3478 C C . TYR B 2 181 ? -47.859 50.940 111.510 1.00 9.58 196 TYR B C 1
ATOM 3479 O O . TYR B 2 181 ? -47.509 51.737 110.629 1.00 8.40 196 TYR B O 1
ATOM 3488 N N . ASN B 2 182 ? -49.033 51.036 112.130 1.00 8.30 197 ASN B N 1
ATOM 3489 C CA . ASN B 2 182 ? -49.953 52.123 111.782 1.00 8.25 197 ASN B CA 1
ATOM 3490 C C . ASN B 2 182 ? -49.603 53.396 112.548 1.00 8.26 197 ASN B C 1
ATOM 3491 O O . ASN B 2 182 ? -49.919 53.546 113.730 1.00 7.71 197 ASN B O 1
ATOM 3496 N N . LEU B 2 183 ? -48.940 54.305 111.842 1.00 9.32 198 LEU B N 1
ATOM 3497 C CA . LEU B 2 183 ? -48.483 55.583 112.381 1.00 9.62 198 LEU B CA 1
ATOM 3498 C C . LEU B 2 183 ? -49.589 56.446 112.981 1.00 11.49 198 LEU B C 1
ATOM 3499 O O . LEU B 2 183 ? -49.325 57.335 113.792 1.00 11.43 198 LEU B O 1
ATOM 3504 N N . ILE B 2 184 ? -50.827 56.175 112.590 1.00 11.96 199 ILE B N 1
ATOM 3505 C CA . ILE B 2 184 ? -51.956 56.955 113.069 1.00 11.60 199 ILE B CA 1
ATOM 3506 C C . ILE B 2 184 ? -52.691 56.348 114.254 1.00 12.85 199 ILE B C 1
ATOM 3507 O O . ILE B 2 184 ? -53.199 57.069 115.107 1.00 13.06 199 ILE B O 1
ATOM 3512 N N . THR B 2 185 ? -52.723 55.024 114.322 1.00 14.60 200 THR B N 1
ATOM 3513 C CA . THR B 2 185 ? -53.422 54.335 115.399 1.00 15.39 200 THR B CA 1
ATOM 3514 C C . THR B 2 185 ? -52.536 53.848 116.545 1.00 15.65 200 THR B C 1
ATOM 3515 O O . THR B 2 185 ? -53.028 53.582 117.637 1.00 15.23 200 THR B O 1
ATOM 3519 N N . GLY B 2 186 ? -51.234 53.732 116.307 1.00 15.60 201 GLY B N 1
ATOM 3520 C CA . GLY B 2 186 ? -50.350 53.248 117.352 1.00 12.82 201 GLY B CA 1
ATOM 3521 C C . GLY B 2 186 ? -50.399 51.729 117.433 1.00 12.76 201 GLY B C 1
ATOM 3522 O O . GLY B 2 186 ? -49.978 51.142 118.428 1.00 13.43 201 GLY B O 1
ATOM 3523 N N . GLN B 2 187 ? -50.922 51.090 116.388 1.00 11.98 202 GLN B N 1
ATOM 3524 C CA . GLN B 2 187 ? -51.016 49.628 116.338 1.00 11.59 202 GLN B CA 1
ATOM 3525 C C . GLN B 2 187 ? -49.742 49.034 115.747 1.00 11.06 202 GLN B C 1
ATOM 3526 O O . GLN B 2 187 ? -49.276 49.475 114.697 1.00 11.98 202 GLN B O 1
ATOM 3532 N N . GLY B 2 188 ? -49.194 48.024 116.414 1.00 10.38 203 GLY B N 1
ATOM 3533 C CA . GLY B 2 188 ? -47.975 47.395 115.937 1.00 11.48 203 GLY B CA 1
ATOM 3534 C C . GLY B 2 188 ? -46.802 47.693 116.851 1.00 12.77 203 GLY B C 1
ATOM 3535 O O . GLY B 2 188 ? -46.920 48.495 117.782 1.00 12.37 203 GLY B O 1
ATOM 3536 N N . SER B 2 189 ? -45.665 47.059 116.584 1.00 13.16 204 SER B N 1
ATOM 3537 C CA . SER B 2 189 ? -44.478 47.265 117.398 1.00 13.00 204 SER B CA 1
ATOM 3538 C C . SER B 2 189 ? -43.314 46.356 117.046 1.00 12.78 204 SER B C 1
ATOM 3539 O O . SER B 2 189 ? -43.495 45.286 116.464 1.00 13.05 204 SER B O 1
ATOM 3542 N N . PHE B 2 190 ? -42.117 46.810 117.402 1.00 11.37 205 PHE B N 1
ATOM 3543 C CA . PHE B 2 190 ? -40.905 46.024 117.228 1.00 12.65 205 PHE B CA 1
ATOM 3544 C C . PHE B 2 190 ? -40.806 45.292 118.563 1.00 12.43 205 PHE B C 1
ATOM 3545 O O . PHE B 2 190 ? -41.229 44.150 118.690 1.00 14.38 205 PHE B O 1
ATOM 3553 N N . GLY B 2 191 ? -40.269 45.987 119.563 1.00 11.97 206 GLY B N 1
ATOM 3554 C CA . GLY B 2 191 ? -40.113 45.421 120.890 1.00 10.08 206 GLY B CA 1
ATOM 3555 C C . GLY B 2 191 ? -39.316 46.350 121.792 1.00 10.13 206 GLY B C 1
ATOM 3556 O O . GLY B 2 191 ? -39.177 47.542 121.499 1.00 10.13 206 GLY B O 1
ATOM 3557 N N . SER B 2 192 ? -38.782 45.809 122.883 1.00 8.30 207 SER B N 1
ATOM 3558 C CA . SER B 2 192 ? -38.001 46.611 123.820 1.00 9.30 207 SER B CA 1
ATOM 3559 C C . SER B 2 192 ? -36.588 46.078 124.024 1.00 8.70 207 SER B C 1
ATOM 3560 O O . SER B 2 192 ? -36.365 44.869 123.989 1.00 10.74 207 SER B O 1
ATOM 3563 N N . ILE B 2 193 ? -35.639 46.986 124.250 1.00 8.91 208 ILE B N 1
ATOM 3564 C CA . ILE B 2 193 ? -34.254 46.602 124.505 1.00 8.46 208 ILE B CA 1
ATOM 3565 C C . ILE B 2 193 ? -33.955 46.812 125.986 1.00 9.59 208 ILE B C 1
ATOM 3566 O O . ILE B 2 193 ? -34.649 47.567 126.668 1.00 8.99 208 ILE B O 1
ATOM 3571 N N . TYR B 2 194 ? -32.915 46.147 126.476 1.00 10.42 209 TYR B N 1
ATOM 3572 C CA . TYR B 2 194 ? -32.506 46.281 127.864 1.00 9.39 209 TYR B CA 1
ATOM 3573 C C . TYR B 2 194 ? -30.981 46.259 127.937 1.00 10.52 209 TYR B C 1
ATOM 3574 O O . TYR B 2 194 ? -30.342 45.348 127.398 1.00 10.05 209 TYR B O 1
ATOM 3583 N N . VAL B 2 195 ? -30.403 47.278 128.569 1.00 9.79 210 VAL B N 1
ATOM 3584 C CA . VAL B 2 195 ? -28.959 47.338 128.761 1.00 9.38 210 VAL B CA 1
ATOM 3585 C C . VAL B 2 195 ? -28.788 46.831 130.195 1.00 11.21 210 VAL B C 1
ATOM 3586 O O . VAL B 2 195 ? -29.355 47.397 131.138 1.00 10.95 210 VAL B O 1
ATOM 3590 N N . VAL B 2 196 ? -28.019 45.755 130.352 1.00 11.73 211 VAL B N 1
ATOM 3591 C CA . VAL B 2 196 ? -27.828 45.109 131.657 1.00 10.66 211 VAL B CA 1
ATOM 3592 C C . VAL B 2 196 ? -26.365 44.839 132.027 1.00 10.36 211 VAL B C 1
ATOM 3593 O O . VAL B 2 196 ? -25.557 44.501 131.167 1.00 10.66 211 VAL B O 1
ATOM 3597 N N . VAL B 2 197 ? -26.037 44.981 133.312 1.00 10.00 212 VAL B N 1
ATOM 3598 C CA . VAL B 2 197 ? -24.675 44.732 133.797 1.00 10.11 212 VAL B CA 1
ATOM 3599 C C . VAL B 2 197 ? -24.468 43.223 133.865 1.00 9.93 212 VAL B C 1
ATOM 3600 O O . VAL B 2 197 ? -24.968 42.567 134.777 1.00 11.24 212 VAL B O 1
ATOM 3604 N N . TYR B 2 198 ? -23.751 42.670 132.893 1.00 10.47 213 TYR B N 1
ATOM 3605 C CA . TYR B 2 198 ? -23.499 41.233 132.853 1.00 9.46 213 TYR B CA 1
ATOM 3606 C C . TYR B 2 198 ? -22.482 40.886 133.940 1.00 11.56 213 TYR B C 1
ATOM 3607 O O . TYR B 2 198 ? -22.577 39.850 134.593 1.00 11.56 213 TYR B O 1
ATOM 3616 N N . SER B 2 199 ? -21.505 41.763 134.127 1.00 9.98 214 SER B N 1
ATOM 3617 C CA . SER B 2 199 ? -20.493 41.578 135.156 1.00 10.47 214 SER B CA 1
ATOM 3618 C C . SER B 2 199 ? -20.110 42.970 135.659 1.00 12.42 214 SER B C 1
ATOM 3619 O O . SER B 2 199 ? -19.813 43.875 134.866 1.00 10.77 214 SER B O 1
ATOM 3622 N N . GLN B 2 200 ? -20.125 43.125 136.980 1.00 11.25 215 GLN B N 1
ATOM 3623 C CA . GLN B 2 200 ? -19.828 44.388 137.643 1.00 12.06 215 GLN B CA 1
ATOM 3624 C C . GLN B 2 200 ? -18.609 45.157 137.141 1.00 12.40 215 GLN B C 1
ATOM 3625 O O . GLN B 2 200 ? -17.585 44.571 136.787 1.00 15.37 215 GLN B O 1
ATOM 3631 N N . LEU B 2 201 ? -18.729 46.482 137.129 1.00 12.16 216 LEU B N 1
ATOM 3632 C CA . LEU B 2 201 ? -17.651 47.366 136.707 1.00 12.26 216 LEU B CA 1
ATOM 3633 C C . LEU B 2 201 ? -16.747 47.659 137.896 1.00 13.43 216 LEU B C 1
ATOM 3634 O O . LEU B 2 201 ? -17.226 48.001 138.986 1.00 10.67 216 LEU B O 1
ATOM 3639 N N . HIS B 2 202 ? -15.443 47.504 137.681 1.00 13.00 217 HIS B N 1
ATOM 3640 C CA . HIS B 2 202 ? -14.437 47.776 138.701 1.00 13.98 217 HIS B CA 1
ATOM 3641 C C . HIS B 2 202 ? -13.549 48.901 138.187 1.00 13.92 217 HIS B C 1
ATOM 3642 O O . HIS B 2 202 ? -12.853 48.760 137.175 1.00 12.97 217 HIS B O 1
ATOM 3649 N N . ASP B 2 203 ? -13.603 50.030 138.877 1.00 12.31 218 ASP B N 1
ATOM 3650 C CA . ASP B 2 203 ? -12.811 51.181 138.504 1.00 13.12 218 ASP B CA 1
ATOM 3651 C C . ASP B 2 203 ? -11.444 51.021 139.165 1.00 13.35 218 ASP B C 1
ATOM 3652 O O . ASP B 2 203 ? -11.128 51.686 140.155 1.00 12.76 218 ASP B O 1
ATOM 3657 N N . GLN B 2 204 ? -10.641 50.126 138.595 1.00 11.97 219 GLN B N 1
ATOM 3658 C CA . GLN B 2 204 ? -9.312 49.826 139.104 1.00 13.12 219 GLN B CA 1
ATOM 3659 C C . GLN B 2 204 ? -9.459 49.160 140.476 1.00 14.00 219 GLN B C 1
ATOM 3660 O O . GLN B 2 204 ? -10.457 48.481 140.709 1.00 14.81 219 GLN B O 1
ATOM 3666 N N . VAL B 2 205 ? -8.505 49.338 141.382 1.00 14.27 220 VAL B N 1
ATOM 3667 C CA . VAL B 2 205 ? -8.593 48.665 142.679 1.00 16.20 220 VAL B CA 1
ATOM 3668 C C . VAL B 2 205 ? -9.578 49.211 143.725 1.00 17.66 220 VAL B C 1
ATOM 3669 O O . VAL B 2 205 ? -10.146 48.432 144.495 1.00 17.91 220 VAL B O 1
ATOM 3673 N N . SER B 2 206 ? -9.805 50.519 143.767 1.00 19.17 221 SER B N 1
ATOM 3674 C CA . SER B 2 206 ? -10.744 51.048 144.758 1.00 21.16 221 SER B CA 1
ATOM 3675 C C . SER B 2 206 ? -11.425 52.358 144.363 1.00 21.65 221 SER B C 1
ATOM 3676 O O . SER B 2 206 ? -11.853 53.126 145.229 1.00 21.65 221 SER B O 1
ATOM 3679 N N . GLY B 2 207 ? -11.524 52.610 143.061 1.00 20.36 222 GLY B N 1
ATOM 3680 C CA . GLY B 2 207 ? -12.174 53.824 142.599 1.00 19.43 222 GLY B CA 1
ATOM 3681 C C . GLY B 2 207 ? -13.686 53.713 142.715 1.00 18.67 222 GLY B C 1
ATOM 3682 O O . GLY B 2 207 ? -14.231 52.619 142.852 1.00 19.26 222 GLY B O 1
ATOM 3683 N N . THR B 2 208 ? -14.373 54.844 142.663 1.00 17.40 223 THR B N 1
ATOM 3684 C CA . THR B 2 208 ? -15.824 54.843 142.760 1.00 17.09 223 THR B CA 1
ATOM 3685 C C . THR B 2 208 ? -16.424 55.540 141.546 1.00 15.67 223 THR B C 1
ATOM 3686 O O . THR B 2 208 ? -17.574 55.964 141.579 1.00 17.17 223 THR B O 1
ATOM 3690 N N . GLY B 2 209 ? -15.630 55.631 140.479 1.00 14.27 224 GLY B N 1
ATOM 3691 C CA . GLY B 2 209 ? -16.044 56.298 139.259 1.00 12.39 224 GLY B CA 1
ATOM 3692 C C . GLY B 2 209 ? -17.035 55.611 138.336 1.00 11.65 224 GLY B C 1
ATOM 3693 O O . GLY B 2 209 ? -17.516 54.506 138.606 1.00 11.56 224 GLY B O 1
ATOM 3694 N N . SER B 2 210 ? -17.330 56.287 137.227 1.00 11.50 225 SER B N 1
ATOM 3695 C CA . SER B 2 210 ? -18.273 55.796 136.234 1.00 11.76 225 SER B CA 1
ATOM 3696 C C . SER B 2 210 ? -17.754 56.007 134.825 1.00 11.84 225 SER B C 1
ATOM 3697 O O . SER B 2 210 ? -16.859 56.823 134.598 1.00 12.75 225 SER B O 1
ATOM 3700 N N . ILE B 2 211 ? -18.334 55.274 133.882 1.00 12.40 226 ILE B N 1
ATOM 3701 C CA . ILE B 2 211 ? -17.977 55.405 132.475 1.00 12.11 226 ILE B CA 1
ATOM 3702 C C . ILE B 2 211 ? -19.278 55.635 131.703 1.00 13.99 226 ILE B C 1
ATOM 3703 O O . ILE B 2 211 ? -20.371 55.457 132.247 1.00 15.07 226 ILE B O 1
ATOM 3708 N N . GLU B 2 212 ? -19.167 56.037 130.443 1.00 15.25 227 GLU B N 1
ATOM 3709 C CA . GLU B 2 212 ? -20.349 56.315 129.632 1.00 16.54 227 GLU B CA 1
ATOM 3710 C C . GLU B 2 212 ? -20.607 55.344 128.492 1.00 14.28 227 GLU B C 1
ATOM 3711 O O . GLU B 2 212 ? -19.697 54.693 127.994 1.00 13.81 227 GLU B O 1
ATOM 3717 N N . TYR B 2 213 ? -21.869 55.284 128.077 1.00 13.43 228 TYR B N 1
ATOM 3718 C CA . TYR B 2 213 ? -22.297 54.448 126.966 1.00 11.80 228 TYR B CA 1
ATOM 3719 C C . TYR B 2 213 ? -23.413 55.199 126.242 1.00 11.47 228 TYR B C 1
ATOM 3720 O O . TYR B 2 213 ? -24.178 55.939 126.866 1.00 10.94 228 TYR B O 1
ATOM 3729 N N . THR B 2 214 ? -23.481 55.024 124.924 1.00 10.86 229 THR B N 1
ATOM 3730 C CA . THR B 2 214 ? -24.490 55.676 124.099 1.00 8.63 229 THR B CA 1
ATOM 3731 C C . THR B 2 214 ? -25.261 54.661 123.267 1.00 8.82 229 THR B C 1
ATOM 3732 O O . THR B 2 214 ? -24.668 53.753 122.678 1.00 8.76 229 THR B O 1
ATOM 3736 N N . VAL B 2 215 ? -26.585 54.822 123.226 1.00 7.99 230 VAL B N 1
ATOM 3737 C CA . VAL B 2 215 ? -27.460 53.943 122.454 1.00 7.15 230 VAL B CA 1
ATOM 3738 C C . VAL B 2 215 ? -27.879 54.612 121.139 1.00 7.79 230 VAL B C 1
ATOM 3739 O O . VAL B 2 215 ? -28.539 55.653 121.156 1.00 7.41 230 VAL B O 1
ATOM 3743 N N . TRP B 2 216 ? -27.483 54.021 120.009 1.00 7.71 231 TRP B N 1
ATOM 3744 C CA . TRP B 2 216 ? -27.827 54.549 118.687 1.00 7.81 231 TRP B CA 1
ATOM 3745 C C . TRP B 2 216 ? -28.851 53.646 117.992 1.00 10.12 231 TRP B C 1
ATOM 3746 O O . TRP B 2 216 ? -28.965 52.458 118.299 1.00 9.49 231 TRP B O 1
ATOM 3757 N N . ALA B 2 217 ? -29.575 54.216 117.035 1.00 9.96 232 ALA B N 1
ATOM 3758 C CA . ALA B 2 217 ? -30.557 53.466 116.273 1.00 11.17 232 ALA B CA 1
ATOM 3759 C C . ALA B 2 217 ? -30.816 54.117 114.922 1.00 11.27 232 ALA B C 1
ATOM 3760 O O . ALA B 2 217 ? -30.678 55.332 114.766 1.00 11.04 232 ALA B O 1
ATOM 3762 N N . HIS B 2 218 ? -31.168 53.287 113.945 1.00 11.32 233 HIS B N 1
ATOM 3763 C CA . HIS B 2 218 ? -31.512 53.749 112.608 1.00 11.15 233 HIS B CA 1
ATOM 3764 C C . HIS B 2 218 ? -32.268 52.620 111.922 1.00 11.74 233 HIS B C 1
ATOM 3765 O O . HIS B 2 218 ? -32.270 51.484 112.404 1.00 10.29 233 HIS B O 1
ATOM 3772 N N . LEU B 2 219 ? -32.933 52.932 110.816 1.00 11.38 234 LEU B N 1
ATOM 3773 C CA . LEU B 2 219 ? -33.694 51.917 110.104 1.00 11.84 234 LEU B CA 1
ATOM 3774 C C . LEU B 2 219 ? -33.034 51.560 108.784 1.00 13.24 234 LEU B C 1
ATOM 3775 O O . LEU B 2 219 ? -32.290 52.357 108.219 1.00 15.36 234 LEU B O 1
ATOM 3780 N N . GLU B 2 220 ? -33.298 50.350 108.307 1.00 15.02 235 GLU B N 1
ATOM 3781 C CA . GLU B 2 220 ? -32.761 49.893 107.032 1.00 17.40 235 GLU B CA 1
ATOM 3782 C C . GLU B 2 220 ? -33.909 49.280 106.235 1.00 16.57 235 GLU B C 1
ATOM 3783 O O . GLU B 2 220 ? -34.918 48.902 106.817 1.00 17.81 235 GLU B O 1
ATOM 3789 N N . ASP B 2 221 ? -33.762 49.193 104.915 1.00 17.43 236 ASP B N 1
ATOM 3790 C CA . ASP B 2 221 ? -34.821 48.659 104.055 1.00 19.02 236 ASP B CA 1
ATOM 3791 C C . ASP B 2 221 ? -36.137 49.376 104.381 1.00 18.15 236 ASP B C 1
ATOM 3792 O O . ASP B 2 221 ? -37.199 48.757 104.446 1.00 16.90 236 ASP B O 1
ATOM 3797 N N . VAL B 2 222 ? -36.045 50.690 104.585 1.00 17.27 237 VAL B N 1
ATOM 3798 C CA . VAL B 2 222 ? -37.197 51.517 104.921 1.00 16.35 237 VAL B CA 1
ATOM 3799 C C . VAL B 2 222 ? -38.312 51.440 103.884 1.00 16.32 237 VAL B C 1
ATOM 3800 O O . VAL B 2 222 ? -38.069 51.496 102.680 1.00 17.90 237 VAL B O 1
ATOM 3804 N N . ASP B 2 223 ? -39.543 51.323 104.366 1.00 15.45 238 ASP B N 1
ATOM 3805 C CA . ASP B 2 223 ? -40.700 51.224 103.485 1.00 15.71 238 ASP B CA 1
ATOM 3806 C C . ASP B 2 223 ? -41.909 51.900 104.138 1.00 15.08 238 ASP B C 1
ATOM 3807 O O . ASP B 2 223 ? -42.632 51.281 104.920 1.00 15.40 238 ASP B O 1
ATOM 3812 N N . VAL B 2 224 ? -42.108 53.182 103.838 1.00 14.58 239 VAL B N 1
ATOM 3813 C CA . VAL B 2 224 ? -43.238 53.938 104.388 1.00 14.92 239 VAL B CA 1
ATOM 3814 C C . VAL B 2 224 ? -44.322 53.977 103.319 1.00 14.01 239 VAL B C 1
ATOM 3815 O O . VAL B 2 224 ? -44.018 54.151 102.138 1.00 14.39 239 VAL B O 1
ATOM 3819 N N . GLN B 2 225 ? -45.584 53.842 103.723 1.00 14.37 240 GLN B N 1
ATOM 3820 C CA . GLN B 2 225 ? -46.665 53.772 102.742 1.00 13.46 240 GLN B CA 1
ATOM 3821 C C . GLN B 2 225 ? -47.961 54.549 102.952 1.00 13.22 240 GLN B C 1
ATOM 3822 O O . GLN B 2 225 ? -48.428 54.749 104.072 1.00 13.14 240 GLN B O 1
ATOM 3828 N N . TYR B 2 226 ? -48.540 54.937 101.817 1.00 12.34 241 TYR B N 1
ATOM 3829 C CA . TYR B 2 226 ? -49.833 55.609 101.701 1.00 12.10 241 TYR B CA 1
ATOM 3830 C C . TYR B 2 226 ? -50.119 56.939 102.401 1.00 11.53 241 TYR B C 1
ATOM 3831 O O . TYR B 2 226 ? -49.859 57.116 103.584 1.00 11.05 241 TYR B O 1
ATOM 3840 N N . PRO B 2 227 ? -50.724 57.883 101.657 1.00 12.40 242 PRO B N 1
ATOM 3841 C CA . PRO B 2 227 ? -51.089 59.224 102.138 1.00 12.03 242 PRO B CA 1
ATOM 3842 C C . PRO B 2 227 ? -52.339 59.284 103.011 1.00 11.22 242 PRO B C 1
ATOM 3843 O O . PRO B 2 227 ? -53.260 58.482 102.894 1.00 9.62 242 PRO B O 1
ATOM 3847 N N . THR B 2 228 ? -52.359 60.278 103.895 1.00 10.42 243 THR B N 1
ATOM 3848 C CA . THR B 2 228 ? -53.494 60.530 104.757 1.00 8.98 243 THR B CA 1
ATOM 3849 C C . THR B 2 228 ? -53.318 61.898 105.403 1.00 9.29 243 THR B C 1
ATOM 3850 O O . THR B 2 228 ? -52.191 62.343 105.659 1.00 8.00 243 THR B O 1
ATOM 3854 N N . GLY B 2 229 ? -54.444 62.564 105.647 1.00 7.02 244 GLY B N 1
ATOM 3855 C CA . GLY B 2 229 ? -54.413 63.870 106.267 1.00 6.75 244 GLY B CA 1
ATOM 3856 C C . GLY B 2 229 ? -54.515 63.769 107.779 1.00 8.48 244 GLY B C 1
ATOM 3857 O O . GLY B 2 229 ? -54.446 64.782 108.476 1.00 9.26 244 GLY B O 1
ATOM 3858 N N . ALA B 2 230 ? -54.694 62.546 108.282 1.00 7.87 245 ALA B N 1
ATOM 3859 C CA . ALA B 2 230 ? -54.792 62.294 109.722 1.00 7.60 245 ALA B CA 1
ATOM 3860 C C . ALA B 2 230 ? -53.461 62.620 110.391 1.00 9.44 245 ALA B C 1
ATOM 3861 O O . ALA B 2 230 ? -52.412 62.621 109.738 1.00 10.74 245 ALA B O 1
ATOM 3863 N N . ASN B 2 231 ? -53.508 62.874 111.698 1.00 9.15 246 ASN B N 1
ATOM 3864 C CA . ASN B 2 231 ? -52.320 63.226 112.471 1.00 8.29 246 ASN B CA 1
ATOM 3865 C C . ASN B 2 231 ? -51.635 62.025 113.123 1.00 9.34 246 ASN B C 1
ATOM 3866 O O . ASN B 2 231 ? -52.283 61.063 113.537 1.00 9.99 246 ASN B O 1
ATOM 3871 N N . ILE B 2 232 ? -50.311 62.095 113.204 1.00 9.58 247 ILE B N 1
ATOM 3872 C CA . ILE B 2 232 ? -49.501 61.020 113.755 1.00 10.13 247 ILE B CA 1
ATOM 3873 C C . ILE B 2 232 ? -49.764 60.771 115.248 1.00 11.41 247 ILE B C 1
ATOM 3874 O O . ILE B 2 232 ? -50.022 61.701 116.014 1.00 11.83 247 ILE B O 1
ATOM 3879 N N . PHE B 2 233 ? -49.706 59.503 115.646 1.00 11.38 248 PHE B N 1
ATOM 3880 C CA . PHE B 2 233 ? -49.963 59.100 117.028 1.00 12.23 248 PHE B CA 1
ATOM 3881 C C . PHE B 2 233 ? -48.737 59.226 117.945 1.00 13.20 248 PHE B C 1
ATOM 3882 O O . PHE B 2 233 ? -47.665 58.716 117.635 1.00 13.45 248 PHE B O 1
ATOM 3890 N N . THR B 2 234 ? -48.906 59.910 119.073 1.00 15.34 249 THR B N 1
ATOM 3891 C CA . THR B 2 234 ? -47.822 60.076 120.037 1.00 18.51 249 THR B CA 1
ATOM 3892 C C . THR B 2 234 ? -48.264 59.688 121.445 1.00 21.35 249 THR B C 1
ATOM 3893 O O . THR B 2 234 ? -47.738 60.201 122.435 1.00 21.46 249 THR B O 1
ATOM 3897 N N . GLY B 2 235 ? -49.247 58.793 121.524 1.00 24.74 250 GLY B N 1
ATOM 3898 C CA . GLY B 2 235 ? -49.718 58.305 122.806 1.00 27.92 250 GLY B CA 1
ATOM 3899 C C . GLY B 2 235 ? -50.914 58.968 123.448 1.00 31.95 250 GLY B C 1
ATOM 3900 O O . GLY B 2 235 ? -51.660 59.714 122.814 1.00 31.74 250 GLY B O 1
ATOM 3901 N N . ASN B 2 236 ? -51.088 58.665 124.731 1.00 36.76 251 ASN B N 1
ATOM 3902 C CA . ASN B 2 236 ? -52.167 59.207 125.546 1.00 40.38 251 ASN B CA 1
ATOM 3903 C C . ASN B 2 236 ? -51.591 59.651 126.890 1.00 41.92 251 ASN B C 1
ATOM 3904 O O . ASN B 2 236 ? -51.711 60.854 127.222 1.00 43.50 251 ASN B O 1
ATOM 3909 N N . GLU B 2 237 ? -53.642 48.476 119.784 1.00 30.06 252 GLU B N 1
ATOM 3910 C CA . GLU B 2 237 ? -52.576 49.495 120.026 1.00 33.20 252 GLU B CA 1
ATOM 3911 C C . GLU B 2 237 ? -51.802 49.270 121.323 1.00 33.73 252 GLU B C 1
ATOM 3912 O O . GLU B 2 237 ? -52.333 48.772 122.317 1.00 33.81 252 GLU B O 1
ATOM 3918 N N . ALA B 2 238 ? -50.536 49.655 121.303 1.00 34.83 253 ALA B N 1
ATOM 3919 C CA . ALA B 2 238 ? -49.685 49.542 122.475 1.00 35.49 253 ALA B CA 1
ATOM 3920 C C . ALA B 2 238 ? -48.531 50.488 122.274 1.00 35.85 253 ALA B C 1
ATOM 3921 O O . ALA B 2 238 ? -47.440 50.083 121.856 1.00 38.78 253 ALA B O 1
ATOM 3923 N N . TYR B 2 239 ? -48.788 51.759 122.548 1.00 33.94 254 TYR B N 1
ATOM 3924 C CA . TYR B 2 239 ? -47.768 52.782 122.412 1.00 32.90 254 TYR B CA 1
ATOM 3925 C C . TYR B 2 239 ? -47.393 53.161 123.839 1.00 34.43 254 TYR B C 1
ATOM 3926 O O . TYR B 2 239 ? -47.979 54.063 124.436 1.00 33.66 254 TYR B O 1
ATOM 3935 N N . ILE B 2 240 ? -46.428 52.446 124.399 1.00 37.30 255 ILE B N 1
ATOM 3936 C CA . ILE B 2 240 ? -46.003 52.716 125.761 1.00 38.73 255 ILE B CA 1
ATOM 3937 C C . ILE B 2 240 ? -44.696 53.498 125.791 1.00 39.53 255 ILE B C 1
ATOM 3938 O O . ILE B 2 240 ? -43.627 53.007 125.431 1.00 39.43 255 ILE B O 1
ATOM 3943 N N . LYS B 2 241 ? -44.834 54.735 126.242 1.00 41.43 256 LYS B N 1
ATOM 3944 C CA . LYS B 2 241 ? -43.779 55.734 126.338 1.00 42.61 256 LYS B CA 1
ATOM 3945 C C . LYS B 2 241 ? -44.613 56.902 125.839 1.00 43.31 256 LYS B C 1
ATOM 3946 O O . LYS B 2 241 ? -44.273 57.579 124.868 1.00 43.13 256 LYS B O 1
ATOM 3952 N N . GLY B 2 242 ? -45.745 57.080 126.517 1.00 44.17 257 GLY B N 1
ATOM 3953 C CA . GLY B 2 242 ? -46.712 58.111 126.185 1.00 45.34 257 GLY B CA 1
ATOM 3954 C C . GLY B 2 242 ? -46.245 59.526 125.910 1.00 46.39 257 GLY B C 1
ATOM 3955 O O . GLY B 2 242 ? -46.976 60.286 125.275 1.00 47.27 257 GLY B O 1
ATOM 3956 N N . THR B 2 243 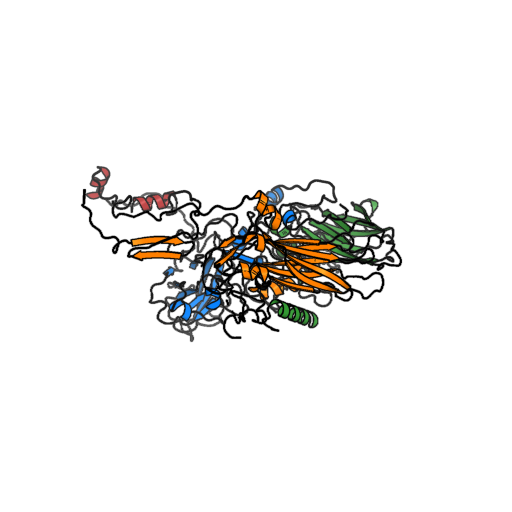? -45.053 59.892 126.370 1.00 47.60 258 THR B N 1
ATOM 3957 C CA . THR B 2 243 ? -44.545 61.250 126.158 1.00 50.07 258 THR B CA 1
ATOM 3958 C C . THR B 2 243 ? -45.380 62.281 126.928 1.00 51.78 258 THR B C 1
ATOM 3959 O O . THR B 2 243 ? -46.575 62.085 127.157 1.00 52.65 258 THR B O 1
ATOM 3963 N N . SER B 2 244 ? -44.743 63.379 127.323 1.00 53.46 259 SER B N 1
ATOM 3964 C CA . SER B 2 244 ? -45.420 64.440 128.069 1.00 54.59 259 SER B CA 1
ATOM 3965 C C . SER B 2 244 ? -46.485 65.174 127.247 1.00 55.62 259 SER B C 1
ATOM 3966 O O . SER B 2 244 ? -46.945 66.250 127.631 1.00 55.18 259 SER B O 1
ATOM 3969 N N . ARG B 2 245 ? -46.870 64.588 126.116 1.00 57.13 260 ARG B N 1
ATOM 3970 C CA . ARG B 2 245 ? -47.890 65.166 125.239 1.00 58.13 260 ARG B CA 1
ATOM 3971 C C . ARG B 2 245 ? -47.535 66.569 124.736 1.00 58.97 260 ARG B C 1
ATOM 3972 O O . ARG B 2 245 ? -48.361 67.226 124.097 1.00 58.99 260 ARG B O 1
ATOM 3980 N N . TYR B 2 246 ? -46.314 67.024 125.019 1.00 59.15 261 TYR B N 1
ATOM 3981 C CA . TYR B 2 246 ? -45.889 68.347 124.573 1.00 58.99 261 TYR B CA 1
ATOM 3982 C C . TYR B 2 246 ? -45.805 68.411 123.049 1.00 59.52 261 TYR B C 1
ATOM 3983 O O . TYR B 2 246 ? -45.713 69.495 122.466 1.00 59.82 261 TYR B O 1
ATOM 3992 N N . ASP B 2 247 ? -45.832 67.245 122.408 1.00 59.32 262 ASP B N 1
ATOM 3993 C CA . ASP B 2 247 ? -45.808 67.183 120.952 1.00 59.26 262 ASP B CA 1
ATOM 3994 C C . ASP B 2 247 ? -47.220 67.518 120.502 1.00 59.21 262 ASP B C 1
ATOM 3995 O O . ASP B 2 247 ? -47.419 68.142 119.462 1.00 58.37 262 ASP B O 1
ATOM 4000 N N . ALA B 2 248 ? -48.196 67.093 121.303 1.00 60.09 263 ALA B N 1
ATOM 4001 C CA . ALA B 2 248 ? -49.606 67.348 121.021 1.00 61.00 263 ALA B CA 1
ATOM 4002 C C . ALA B 2 248 ? -49.882 68.835 121.223 1.00 61.02 263 ALA B C 1
ATOM 4003 O O . ALA B 2 248 ? -51.001 69.248 121.517 1.00 61.16 263 ALA B O 1
ATOM 4005 N N . ALA B 2 249 ? -48.831 69.629 121.070 1.00 61.93 264 ALA B N 1
ATOM 4006 C CA . ALA B 2 249 ? -48.908 71.073 121.209 1.00 62.38 264 ALA B CA 1
ATOM 4007 C C . ALA B 2 249 ? -48.193 71.682 120.008 1.00 62.56 264 ALA B C 1
ATOM 4008 O O . ALA B 2 249 ? -47.060 72.156 120.112 1.00 61.57 264 ALA B O 1
ATOM 4010 N N . GLN B 2 250 ? -48.853 71.639 118.858 1.00 62.93 265 GLN B N 1
ATOM 4011 C CA . GLN B 2 250 ? -48.281 72.192 117.642 1.00 63.86 265 GLN B CA 1
ATOM 4012 C C . GLN B 2 250 ? -48.465 73.702 117.693 1.00 64.79 265 GLN B C 1
ATOM 4013 O O . GLN B 2 250 ? -47.729 74.455 117.050 1.00 64.84 265 GLN B O 1
ATOM 4019 N N . LYS B 2 251 ? -49.457 74.130 118.471 1.00 65.46 266 LYS B N 1
ATOM 4020 C CA . LYS B 2 251 ? -49.754 75.545 118.649 1.00 65.13 266 LYS B CA 1
ATOM 4021 C C . LYS B 2 251 ? -49.681 76.330 117.348 1.00 65.18 266 LYS B C 1
ATOM 4022 O O . LYS B 2 251 ? -49.370 77.522 117.355 1.00 65.55 266 LYS B O 1
ATOM 4028 N N . ALA B 2 252 ? -49.958 75.656 116.234 1.00 64.58 267 ALA B N 1
ATOM 4029 C CA . ALA B 2 252 ? -49.939 76.301 114.927 1.00 64.97 267 ALA B CA 1
ATOM 4030 C C . ALA B 2 252 ? -51.325 76.891 114.690 1.00 65.33 267 ALA B C 1
ATOM 4031 O O . ALA B 2 252 ? -51.952 76.657 113.657 1.00 65.77 267 ALA B O 1
ATOM 4033 N N . HIS B 2 253 ? -51.790 77.661 115.668 1.00 65.67 268 HIS B N 1
ATOM 4034 C CA . HIS B 2 253 ? -53.105 78.288 115.615 1.00 66.54 268 HIS B CA 1
ATOM 4035 C C . HIS B 2 253 ? -53.100 79.594 116.413 1.00 66.71 268 HIS B C 1
ATOM 4036 O O . HIS B 2 253 ? -53.082 80.684 115.839 1.00 66.27 268 HIS B O 1
ATOM 4043 N N . ALA B 2 254 ? -53.109 79.476 117.738 1.00 67.24 269 ALA B N 1
ATOM 4044 C CA . ALA B 2 254 ? -53.102 80.647 118.613 1.00 67.50 269 ALA B CA 1
ATOM 4045 C C . ALA B 2 254 ? -51.745 81.348 118.566 1.00 67.05 269 ALA B C 1
ATOM 4046 O O . ALA B 2 254 ? -51.053 81.306 117.549 1.00 66.83 269 ALA B O 1
ATOM 4048 N N . ALA B 2 255 ? -51.372 81.989 119.669 1.00 66.95 270 ALA B N 1
ATOM 4049 C CA . ALA B 2 255 ? -50.099 82.700 119.759 1.00 67.18 270 ALA B CA 1
ATOM 4050 C C . ALA B 2 255 ? -49.957 83.748 118.657 1.00 67.50 270 ALA B C 1
ATOM 4051 O O . ALA B 2 255 ? -50.914 83.919 117.871 1.00 67.87 270 ALA B O 1
ATOM 4054 N N . SER C 3 1 ? -82.253 -1.179 88.675 1.00 19.34 1 SER C N 1
ATOM 4055 C CA . SER C 3 1 ? -82.462 -2.374 89.540 1.00 19.05 1 SER C CA 1
ATOM 4056 C C . SER C 3 1 ? -81.679 -2.258 90.841 1.00 17.31 1 SER C C 1
ATOM 4057 O O . SER C 3 1 ? -80.684 -1.538 90.927 1.00 16.06 1 SER C O 1
ATOM 4060 N N . LYS C 3 2 ? -82.143 -2.993 91.843 1.00 15.15 2 LYS C N 1
ATOM 4061 C CA . LYS C 3 2 ? -81.562 -2.967 93.173 1.00 14.31 2 LYS C CA 1
ATOM 4062 C C . LYS C 3 2 ? -81.221 -4.388 93.631 1.00 13.49 2 LYS C C 1
ATOM 4063 O O . LYS C 3 2 ? -81.966 -4.998 94.402 1.00 13.02 2 LYS C O 1
ATOM 4069 N N . PRO C 3 3 ? -80.084 -4.932 93.159 1.00 12.59 3 PRO C N 1
ATOM 4070 C CA . PRO C 3 3 ? -79.627 -6.284 93.501 1.00 12.49 3 PRO C CA 1
ATOM 4071 C C . PRO C 3 3 ? -79.284 -6.497 94.971 1.00 11.57 3 PRO C C 1
ATOM 4072 O O . PRO C 3 3 ? -78.925 -5.568 95.678 1.00 10.85 3 PRO C O 1
ATOM 4076 N N . THR C 3 4 ? -79.393 -7.742 95.415 1.00 12.21 4 THR C N 1
ATOM 4077 C CA . THR C 3 4 ? -79.084 -8.109 96.789 1.00 11.64 4 THR C CA 1
ATOM 4078 C C . THR C 3 4 ? -77.577 -8.280 96.946 1.00 10.98 4 THR C C 1
ATOM 4079 O O . THR C 3 4 ? -76.927 -8.862 96.082 1.00 12.02 4 THR C O 1
ATOM 4083 N N . VAL C 3 5 ? -77.033 -7.782 98.051 1.00 10.86 5 VAL C N 1
ATOM 4084 C CA . VAL C 3 5 ? -75.600 -7.895 98.341 1.00 12.10 5 VAL C CA 1
ATOM 4085 C C . VAL C 3 5 ? -75.135 -9.356 98.325 1.00 12.15 5 VAL C C 1
ATOM 4086 O O . VAL C 3 5 ? -75.868 -10.254 98.751 1.00 11.55 5 VAL C O 1
ATOM 4090 N N . GLN C 3 6 ? -73.919 -9.588 97.837 1.00 12.84 6 GLN C N 1
ATOM 4091 C CA . GLN C 3 6 ? -73.350 -10.936 97.794 1.00 13.01 6 GLN C CA 1
ATOM 4092 C C . GLN C 3 6 ? -71.825 -10.930 97.812 1.00 11.87 6 GLN C C 1
ATOM 4093 O O . GLN C 3 6 ? -71.189 -11.950 97.543 1.00 11.91 6 GLN C O 1
ATOM 4099 N N . GLY C 3 7 ? -71.244 -9.792 98.172 1.00 11.04 7 GLY C N 1
ATOM 4100 C CA . GLY C 3 7 ? -69.800 -9.675 98.178 1.00 11.05 7 GLY C CA 1
ATOM 4101 C C . GLY C 3 7 ? -69.038 -9.939 99.463 1.00 12.29 7 GLY C C 1
ATOM 4102 O O . GLY C 3 7 ? -69.359 -10.846 100.231 1.00 11.92 7 GLY C O 1
ATOM 4103 N N . LYS C 3 8 ? -68.009 -9.124 99.678 1.00 12.66 8 LYS C N 1
ATOM 4104 C CA . LYS C 3 8 ? -67.135 -9.233 100.836 1.00 12.34 8 LYS C CA 1
ATOM 4105 C C . LYS C 3 8 ? -67.676 -8.597 102.108 1.00 12.35 8 LYS C C 1
ATOM 4106 O O . LYS C 3 8 ? -68.257 -7.515 102.086 1.00 10.14 8 LYS C O 1
ATOM 4112 N N . ILE C 3 9 ? -67.464 -9.288 103.220 1.00 11.20 9 ILE C N 1
ATOM 4113 C CA . ILE C 3 9 ? -67.868 -8.788 104.519 1.00 9.77 9 ILE C CA 1
ATOM 4114 C C . ILE C 3 9 ? -66.564 -8.376 105.183 1.00 10.08 9 ILE C C 1
ATOM 4115 O O . ILE C 3 9 ? -65.689 -9.214 105.412 1.00 10.70 9 ILE C O 1
ATOM 4120 N N . GLY C 3 10 ? -66.419 -7.092 105.482 1.00 8.09 10 GLY C N 1
ATOM 4121 C CA . GLY C 3 10 ? -65.188 -6.640 106.103 1.00 9.07 10 GLY C CA 1
ATOM 4122 C C . GLY C 3 10 ? -65.141 -6.870 107.600 1.00 11.46 10 GLY C C 1
ATOM 4123 O O . GLY C 3 10 ? -66.137 -7.253 108.216 1.00 10.67 10 GLY C O 1
ATOM 4124 N N . GLU C 3 11 ? -63.962 -6.669 108.180 1.00 12.68 11 GLU C N 1
ATOM 4125 C CA . GLU C 3 11 ? -63.763 -6.792 109.621 1.00 13.88 11 GLU C CA 1
ATOM 4126 C C . GLU C 3 11 ? -63.396 -5.377 110.042 1.00 14.56 11 GLU C C 1
ATOM 4127 O O . GLU C 3 11 ? -62.554 -4.740 109.406 1.00 13.51 11 GLU C O 1
ATOM 4133 N N . CYS C 3 12 ? -64.006 -4.881 111.110 1.00 16.60 12 CYS C N 1
ATOM 4134 C CA . CYS C 3 12 ? -63.715 -3.522 111.535 1.00 18.80 12 CYS C CA 1
ATOM 4135 C C . CYS C 3 12 ? -63.668 -3.299 113.040 1.00 18.20 12 CYS C C 1
ATOM 4136 O O . CYS C 3 12 ? -64.454 -3.862 113.807 1.00 16.88 12 CYS C O 1
ATOM 4139 N N . LYS C 3 13 ? -62.728 -2.458 113.449 1.00 18.56 13 LYS C N 1
ATOM 4140 C CA . LYS C 3 13 ? -62.546 -2.097 114.846 1.00 17.78 13 LYS C CA 1
ATOM 4141 C C . LYS C 3 13 ? -62.978 -0.640 114.962 1.00 18.26 13 LYS C C 1
ATOM 4142 O O . LYS C 3 13 ? -62.402 0.235 114.316 1.00 18.90 13 LYS C O 1
ATOM 4148 N N . LEU C 3 14 ? -64.007 -0.378 115.762 1.00 17.43 14 LEU C N 1
ATOM 4149 C CA . LEU C 3 14 ? -64.479 0.989 115.931 1.00 16.97 14 LEU C CA 1
ATOM 4150 C C . LEU C 3 14 ? -63.528 1.758 116.841 1.00 17.09 14 LEU C C 1
ATOM 4151 O O . LEU C 3 14 ? -62.895 1.175 117.727 1.00 16.16 14 LEU C O 1
ATOM 4156 N N . ARG C 3 15 ? -63.416 3.061 116.604 1.00 16.39 15 ARG C N 1
ATOM 4157 C CA . ARG C 3 15 ? -62.553 3.915 117.410 1.00 15.57 15 ARG C CA 1
ATOM 4158 C C . ARG C 3 15 ? -63.386 5.028 118.027 1.00 15.39 15 ARG C C 1
ATOM 4159 O O . ARG C 3 15 ? -64.208 5.642 117.344 1.00 14.93 15 ARG C O 1
ATOM 4167 N N . GLY C 3 16 ? -63.193 5.267 119.321 1.00 13.24 16 GLY C N 1
ATOM 4168 C CA . GLY C 3 16 ? -63.909 6.339 119.981 1.00 11.97 16 GLY C CA 1
ATOM 4169 C C . GLY C 3 16 ? -63.175 7.610 119.597 1.00 13.85 16 GLY C C 1
ATOM 4170 O O . GLY C 3 16 ? -63.694 8.716 119.743 1.00 15.05 16 GLY C O 1
ATOM 4171 N N . GLN C 3 17 ? -61.948 7.429 119.108 1.00 13.09 17 GLN C N 1
ATOM 4172 C CA . GLN C 3 17 ? -61.078 8.512 118.655 1.00 13.35 17 GLN C CA 1
ATOM 4173 C C . GLN C 3 17 ? -59.796 7.876 118.130 1.00 11.95 17 GLN C C 1
ATOM 4174 O O . GLN C 3 17 ? -59.476 6.748 118.507 1.00 12.21 17 GLN C O 1
ATOM 4180 N N . GLY C 3 18 ? -59.057 8.592 117.281 1.00 9.52 18 GLY C N 1
ATOM 4181 C CA . GLY C 3 18 ? -57.812 8.045 116.756 1.00 9.39 18 GLY C 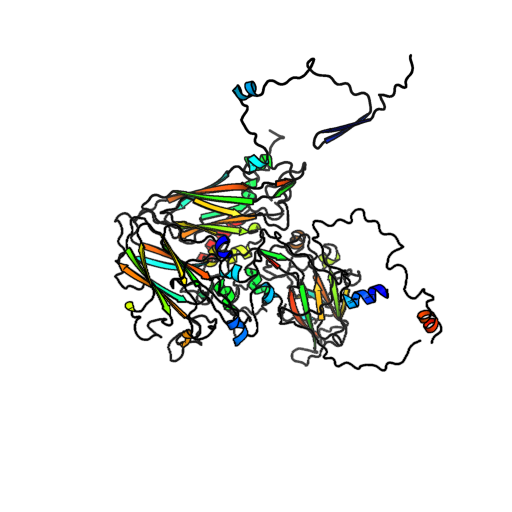CA 1
ATOM 4182 C C . GLY C 3 18 ? -56.546 8.897 116.857 1.00 9.46 18 GLY C C 1
ATOM 4183 O O . GLY C 3 18 ? -56.578 10.111 116.646 1.00 7.70 18 GLY C O 1
ATOM 4184 N N . ARG C 3 19 ? -55.431 8.252 117.202 1.00 9.11 19 ARG C N 1
ATOM 4185 C CA . ARG C 3 19 ? -54.115 8.896 117.292 1.00 8.42 19 ARG C CA 1
ATOM 4186 C C . ARG C 3 19 ? -53.960 10.060 118.288 1.00 8.58 19 ARG C C 1
ATOM 4187 O O . ARG C 3 19 ? -53.040 10.871 118.181 1.00 8.56 19 ARG C O 1
ATOM 4195 N N . MET C 3 20 ? -54.849 10.115 119.265 1.00 7.63 20 MET C N 1
ATOM 4196 C CA . MET C 3 20 ? -54.859 11.153 120.291 1.00 10.05 20 MET C CA 1
ATOM 4197 C C . MET C 3 20 ? -53.491 11.464 120.930 1.00 11.59 20 MET C C 1
ATOM 4198 O O . MET C 3 20 ? -53.156 12.630 121.164 1.00 10.50 20 MET C O 1
ATOM 4203 N N . ALA C 3 21 ? -52.708 10.424 121.212 1.00 10.03 21 ALA C N 1
ATOM 4204 C CA . ALA C 3 21 ? -51.405 10.587 121.851 1.00 9.94 21 ALA C CA 1
ATOM 4205 C C . ALA C 3 21 ? -50.217 10.612 120.889 1.00 9.40 21 ALA C C 1
ATOM 4206 O O . ALA C 3 21 ? -49.079 10.806 121.315 1.00 8.59 21 ALA C O 1
ATOM 4208 N N . ASN C 3 22 ? -50.480 10.427 119.599 1.00 9.69 22 ASN C N 1
ATOM 4209 C CA . ASN C 3 22 ? -49.419 10.389 118.599 1.00 10.73 22 ASN C CA 1
ATOM 4210 C C . ASN C 3 22 ? -49.260 11.705 117.816 1.00 11.78 22 ASN C C 1
ATOM 4211 O O . ASN C 3 22 ? -50.163 12.546 117.808 1.00 10.72 22 ASN C O 1
ATOM 4216 N N . PHE C 3 23 ? -48.111 11.879 117.163 1.00 10.95 23 PHE C N 1
ATOM 4217 C CA . PHE C 3 23 ? -47.852 13.097 116.393 1.00 11.27 23 PHE C CA 1
ATOM 4218 C C . PHE C 3 23 ? -48.229 12.945 114.920 1.00 12.45 23 PHE C C 1
ATOM 4219 O O . PHE C 3 23 ? -48.413 13.933 114.213 1.00 11.15 23 PHE C O 1
ATOM 4227 N N . ASP C 3 24 ? -48.350 11.705 114.460 1.00 14.28 24 ASP C N 1
ATOM 4228 C CA . ASP C 3 24 ? -48.691 11.458 113.069 1.00 17.90 24 ASP C CA 1
ATOM 4229 C C . ASP C 3 24 ? -49.928 10.587 112.919 1.00 17.98 24 ASP C C 1
ATOM 4230 O O . ASP C 3 24 ? -50.493 10.110 113.901 1.00 18.48 24 ASP C O 1
ATOM 4235 N N . GLY C 3 25 ? -50.347 10.385 111.676 1.00 17.91 25 GLY C N 1
ATOM 4236 C CA . GLY C 3 25 ? -51.524 9.581 111.425 1.00 17.17 25 GLY C CA 1
ATOM 4237 C C . GLY C 3 25 ? -52.689 10.380 110.867 1.00 17.12 25 GLY C C 1
ATOM 4238 O O . GLY C 3 25 ? -52.591 10.954 109.786 1.00 17.46 25 GLY C O 1
ATOM 4239 N N . MET C 3 26 ? -53.780 10.452 111.625 1.00 17.88 26 MET C N 1
ATOM 4240 C CA . MET C 3 26 ? -54.980 11.137 111.161 1.00 17.73 26 MET C CA 1
ATOM 4241 C C . MET C 3 26 ? -55.870 11.523 112.357 1.00 17.58 26 MET C C 1
ATOM 4242 O O . MET C 3 26 ? -55.919 10.800 113.355 1.00 16.95 26 MET C O 1
ATOM 4247 N N . ASP C 3 27 ? -56.565 12.655 112.264 1.00 15.90 27 ASP C N 1
ATOM 4248 C CA . ASP C 3 27 ? -57.465 13.080 113.337 1.00 15.54 27 ASP C CA 1
ATOM 4249 C C . ASP C 3 27 ? -58.890 13.092 112.789 1.00 14.67 27 ASP C C 1
ATOM 4250 O O . ASP C 3 27 ? -59.134 13.519 111.658 1.00 13.26 27 ASP C O 1
ATOM 4255 N N . MET C 3 28 ? -59.831 12.631 113.603 1.00 14.38 28 MET C N 1
ATOM 4256 C CA . MET C 3 28 ? -61.223 12.514 113.177 1.00 14.68 28 MET C CA 1
ATOM 4257 C C . MET C 3 28 ? -62.189 13.625 113.600 1.00 15.12 28 MET C C 1
ATOM 4258 O O . MET C 3 28 ? -63.400 13.405 113.664 1.00 16.51 28 MET C O 1
ATOM 4263 N N . SER C 3 29 ? -61.659 14.812 113.879 1.00 14.94 29 SER C N 1
ATOM 4264 C CA . SER C 3 29 ? -62.488 15.947 114.286 1.00 14.28 29 SER C CA 1
ATOM 4265 C C . SER C 3 29 ? -63.480 16.392 113.213 1.00 13.33 29 SER C C 1
ATOM 4266 O O . SER C 3 29 ? -63.205 16.276 112.016 1.00 10.59 29 SER C O 1
ATOM 4269 N N . HIS C 3 30 ? -64.632 16.897 113.657 1.00 13.13 30 HIS C N 1
ATOM 4270 C CA . HIS C 3 30 ? -65.637 17.472 112.761 1.00 12.41 30 HIS C CA 1
ATOM 4271 C C . HIS C 3 30 ? -65.094 18.901 112.617 1.00 12.13 30 HIS C C 1
ATOM 4272 O O . HIS C 3 30 ? -64.579 19.458 113.593 1.00 12.64 30 HIS C O 1
ATOM 4279 N N . LYS C 3 31 ? -65.187 19.505 111.437 1.00 10.08 31 LYS C N 1
ATOM 4280 C CA . LYS C 3 31 ? -64.705 20.881 111.303 1.00 10.19 31 LYS C CA 1
ATOM 4281 C C . LYS C 3 31 ? -65.836 21.891 111.518 1.00 10.86 31 LYS C C 1
ATOM 4282 O O . LYS C 3 31 ? -66.914 21.753 110.944 1.00 9.36 31 LYS C O 1
ATOM 4288 N N . MET C 3 32 ? -65.588 22.899 112.350 1.00 10.20 32 MET C N 1
ATOM 4289 C CA . MET C 3 32 ? -66.583 23.936 112.611 1.00 10.68 32 MET C CA 1
ATOM 4290 C C . MET C 3 32 ? -66.567 24.988 111.489 1.00 10.40 32 MET C C 1
ATOM 4291 O O . MET C 3 32 ? -67.537 25.717 111.305 1.00 10.49 32 MET C O 1
ATOM 4296 N N . ALA C 3 33 ? -65.463 25.070 110.747 1.00 9.73 33 ALA C N 1
ATOM 4297 C CA . ALA C 3 33 ? -65.345 26.028 109.640 1.00 10.21 33 ALA C CA 1
ATOM 4298 C C . ALA C 3 33 ? -66.318 25.655 108.518 1.00 10.89 33 ALA C C 1
ATOM 4299 O O . ALA C 3 33 ? -66.732 24.498 108.410 1.00 13.12 33 ALA C O 1
ATOM 4301 N N . LEU C 3 34 ? -66.677 26.621 107.675 1.00 8.86 34 LEU C N 1
ATOM 4302 C CA . LEU C 3 34 ? -67.597 26.341 106.580 1.00 9.53 34 LEU C CA 1
ATOM 4303 C C . LEU C 3 34 ? -67.029 25.276 105.648 1.00 10.18 34 LEU C C 1
ATOM 4304 O O . LEU C 3 34 ? -67.767 24.452 105.108 1.00 12.49 34 LEU C O 1
ATOM 4309 N N . SER C 3 35 ? -65.714 25.302 105.461 1.00 10.72 35 SER C N 1
ATOM 4310 C CA . SER C 3 35 ? -65.043 24.349 104.589 1.00 13.69 35 SER C CA 1
ATOM 4311 C C . SER C 3 35 ? -64.468 23.142 105.329 1.00 13.96 35 SER C C 1
ATOM 4312 O O . SER C 3 35 ? -63.744 23.297 106.309 1.00 13.01 35 SER C O 1
ATOM 4315 N N . SER C 3 36 ? -64.790 21.944 104.847 1.00 13.80 36 SER C N 1
ATOM 4316 C CA . SER C 3 36 ? -64.287 20.706 105.437 1.00 13.08 36 SER C CA 1
ATOM 4317 C C . SER C 3 36 ? -62.835 20.543 105.004 1.00 14.08 36 SER C C 1
ATOM 4318 O O . SER C 3 36 ? -62.205 19.527 105.271 1.00 16.81 36 SER C O 1
ATOM 4321 N N . THR C 3 37 ? -62.319 21.568 104.335 1.00 15.09 37 THR C N 1
ATOM 4322 C CA . THR C 3 37 ? -60.960 21.584 103.809 1.00 12.96 37 THR C CA 1
ATOM 4323 C C . THR C 3 37 ? -60.097 22.690 104.446 1.00 11.88 37 THR C C 1
ATOM 4324 O O . THR C 3 37 ? -58.923 22.850 104.112 1.00 11.10 37 THR C O 1
ATOM 4328 N N . ASN C 3 38 ? -60.677 23.431 105.388 1.00 10.76 38 ASN C N 1
ATOM 4329 C CA . ASN C 3 38 ? -59.970 24.537 106.044 1.00 11.26 38 ASN C CA 1
ATOM 4330 C C . ASN C 3 38 ? -58.557 24.191 106.509 1.00 10.84 38 ASN C C 1
ATOM 4331 O O . ASN C 3 38 ? -58.350 23.223 107.241 1.00 11.19 38 ASN C O 1
ATOM 4336 N N . GLU C 3 39 ? -57.595 25.002 106.079 1.00 10.52 39 GLU C N 1
ATOM 4337 C CA . GLU C 3 39 ? -56.190 24.808 106.419 1.00 10.77 39 GLU C CA 1
ATOM 4338 C C . GLU C 3 39 ? -55.399 26.031 105.966 1.00 11.43 39 GLU C C 1
ATOM 4339 O O . GLU C 3 39 ? -55.415 26.384 104.785 1.00 11.17 39 GLU C O 1
ATOM 4345 N N . ILE C 3 40 ? -54.715 26.691 106.895 1.00 11.32 40 ILE C N 1
ATOM 4346 C CA . ILE C 3 40 ? -53.939 27.860 106.510 1.00 12.43 40 ILE C CA 1
ATOM 4347 C C . ILE C 3 40 ? -52.615 27.449 105.881 1.00 14.71 40 ILE C C 1
ATOM 4348 O O . ILE C 3 40 ? -52.098 26.357 106.129 1.00 13.64 40 ILE C O 1
ATOM 4353 N N . GLU C 3 41 ? -52.075 28.341 105.061 1.00 16.02 41 GLU C N 1
ATOM 4354 C CA . GLU C 3 41 ? -50.824 28.102 104.357 1.00 19.39 41 GLU C CA 1
ATOM 4355 C C . GLU C 3 41 ? -49.592 28.453 105.200 1.00 19.70 41 GLU C C 1
ATOM 4356 O O . GLU C 3 41 ? -49.629 29.357 106.034 1.00 19.57 41 GLU C O 1
ATOM 4362 N N . THR C 3 42 ? -48.506 27.721 104.976 1.00 21.29 42 THR C N 1
ATOM 4363 C CA . THR C 3 42 ? -47.250 27.952 105.681 1.00 23.75 42 THR C CA 1
ATOM 4364 C C . THR C 3 42 ? -46.135 28.242 104.668 1.00 24.29 42 THR C C 1
ATOM 4365 O O . THR C 3 42 ? -46.053 27.598 103.622 1.00 23.18 42 THR C O 1
ATOM 4369 N N . ASN C 3 43 ? -45.291 29.224 104.970 1.00 26.14 43 ASN C N 1
ATOM 4370 C CA . ASN C 3 43 ? -44.176 29.569 104.087 1.00 28.28 43 ASN C CA 1
ATOM 4371 C C . ASN C 3 43 ? -43.111 30.379 104.821 1.00 28.36 43 ASN C C 1
ATOM 4372 O O . ASN C 3 43 ? -43.286 30.727 105.988 1.00 27.81 43 ASN C O 1
ATOM 4377 N N . GLU C 3 44 ? -42.002 30.657 104.139 1.00 28.63 44 GLU C N 1
ATOM 4378 C CA . GLU C 3 44 ? -40.895 31.414 104.724 1.00 29.07 44 GLU C CA 1
ATOM 4379 C C . GLU C 3 44 ? -41.245 32.888 104.885 1.00 28.06 44 GLU C C 1
ATOM 4380 O O . GLU C 3 44 ? -41.946 33.455 104.053 1.00 28.19 44 GLU C O 1
ATOM 4386 N N . GLY C 3 45 ? -40.755 33.506 105.956 1.00 27.04 45 GLY C N 1
ATOM 4387 C CA . GLY C 3 45 ? -41.011 34.919 106.167 1.00 25.78 45 GLY C CA 1
ATOM 4388 C C . GLY C 3 45 ? -42.175 35.306 107.063 1.00 25.45 45 GLY C C 1
ATOM 4389 O O . GLY C 3 45 ? -42.290 36.474 107.439 1.00 24.93 45 GLY C O 1
ATOM 4390 N N . LEU C 3 46 ? -43.033 34.347 107.404 1.00 24.39 46 LEU C N 1
ATOM 4391 C CA . LEU C 3 46 ? -44.189 34.614 108.261 1.00 22.77 46 LEU C CA 1
ATOM 4392 C C . LEU C 3 46 ? -43.852 35.453 109.492 1.00 22.22 46 LEU C C 1
ATOM 4393 O O . LEU C 3 46 ? -44.561 36.405 109.816 1.00 21.08 46 LEU C O 1
ATOM 4398 N N . ALA C 3 47 ? -42.769 35.101 110.177 1.00 21.52 47 ALA C N 1
ATOM 4399 C CA . ALA C 3 47 ? -42.366 35.831 111.367 1.00 19.72 47 ALA C CA 1
ATOM 4400 C C . ALA C 3 47 ? -40.910 36.292 111.302 1.00 18.76 47 ALA C C 1
ATOM 4401 O O . ALA C 3 47 ? -40.186 36.252 112.303 1.00 18.66 47 ALA C O 1
ATOM 4403 N N . GLY C 3 48 ? -40.476 36.711 110.116 1.00 16.54 48 GLY C N 1
ATOM 4404 C CA . GLY C 3 48 ? -39.118 37.212 109.967 1.00 16.49 48 GLY C CA 1
ATOM 4405 C C . GLY C 3 48 ? -37.993 36.314 109.479 1.00 17.28 48 GLY C C 1
ATOM 4406 O O . GLY C 3 48 ? -36.967 36.834 109.031 1.00 16.06 48 GLY C O 1
ATOM 4407 N N . THR C 3 49 ? -38.149 34.991 109.563 1.00 17.21 49 THR C N 1
ATOM 4408 C CA . THR C 3 49 ? -37.091 34.080 109.115 1.00 18.89 49 THR C CA 1
ATOM 4409 C C . THR C 3 49 ? -37.559 32.964 108.189 1.00 18.87 49 THR C C 1
ATOM 4410 O O . THR C 3 49 ? -38.750 32.674 108.097 1.00 19.19 49 THR C O 1
ATOM 4414 N N . SER C 3 50 ? -36.598 32.334 107.519 1.00 18.95 50 SER C N 1
ATOM 4415 C CA . SER C 3 50 ? -36.875 31.236 106.602 1.00 20.04 50 SER C CA 1
ATOM 4416 C C . SER C 3 50 ? -36.751 29.884 107.304 1.00 20.58 50 SER C C 1
ATOM 4417 O O . SER C 3 50 ? -37.250 28.877 106.809 1.00 21.45 50 SER C O 1
ATOM 4420 N N . LEU C 3 51 ? -36.088 29.866 108.454 1.00 20.15 51 LEU C N 1
ATOM 4421 C CA . LEU C 3 51 ? -35.910 28.629 109.206 1.00 21.27 51 LEU C CA 1
ATOM 4422 C C . LEU C 3 51 ? -37.069 28.279 110.130 1.00 20.40 51 LEU C C 1
ATOM 4423 O O . LEU C 3 51 ? -37.797 29.149 110.601 1.00 19.04 51 LEU C O 1
ATOM 4428 N N . ASP C 3 52 ? -37.221 26.984 110.379 1.00 20.27 52 ASP C N 1
ATOM 4429 C CA . ASP C 3 52 ? -38.254 26.462 111.262 1.00 20.90 52 ASP C CA 1
ATOM 4430 C C . ASP C 3 52 ? -37.676 26.452 112.685 1.00 21.14 52 ASP C C 1
ATOM 4431 O O . ASP C 3 52 ? -36.749 25.703 112.984 1.00 21.30 52 ASP C O 1
ATOM 4436 N N . VAL C 3 53 ? -38.216 27.302 113.552 1.00 19.73 53 VAL C N 1
ATOM 4437 C CA . VAL C 3 53 ? -37.733 27.396 114.925 1.00 19.34 53 VAL C CA 1
ATOM 4438 C C . VAL C 3 53 ? -38.357 26.399 115.892 1.00 17.39 53 VAL C C 1
ATOM 4439 O O . VAL C 3 53 ? -38.119 26.461 117.091 1.00 16.92 53 VAL C O 1
ATOM 4443 N N . MET C 3 54 ? -39.157 25.477 115.378 1.00 15.80 54 MET C N 1
ATOM 4444 C CA . MET C 3 54 ? -39.759 24.480 116.240 1.00 13.71 54 MET C CA 1
ATOM 4445 C C . MET C 3 54 ? -38.827 23.272 116.328 1.00 12.92 54 MET C C 1
ATOM 4446 O O . MET C 3 54 ? -38.944 22.449 117.228 1.00 11.88 54 MET C O 1
ATOM 4451 N N . ASP C 3 55 ? -37.900 23.181 115.381 1.00 14.96 55 ASP C N 1
ATOM 4452 C CA . ASP C 3 55 ? -36.907 22.109 115.353 1.00 15.88 55 ASP C CA 1
ATOM 4453 C C . ASP C 3 55 ? -36.035 22.273 116.600 1.00 15.87 55 ASP C C 1
ATOM 4454 O O . ASP C 3 55 ? -35.457 23.335 116.823 1.00 17.24 55 ASP C O 1
ATOM 4459 N N . LEU C 3 56 ? -35.946 21.223 117.406 1.00 14.99 56 LEU C N 1
ATOM 4460 C CA . LEU C 3 56 ? -35.171 21.253 118.643 1.00 14.08 56 LEU C CA 1
ATOM 4461 C C . LEU C 3 56 ? -33.739 21.785 118.543 1.00 15.72 56 LEU C C 1
ATOM 4462 O O . LEU C 3 56 ? -33.258 22.440 119.470 1.00 15.83 56 LEU C O 1
ATOM 4467 N N . SER C 3 57 ? -33.053 21.518 117.437 1.00 16.44 57 SER C N 1
ATOM 4468 C CA . SER C 3 57 ? -31.685 22.016 117.280 1.00 18.22 57 SER C CA 1
ATOM 4469 C C . SER C 3 57 ? -31.608 23.548 117.300 1.00 19.31 57 SER C C 1
ATOM 4470 O O . SER C 3 57 ? -30.569 24.110 117.640 1.00 20.97 57 SER C O 1
ATOM 4473 N N . ARG C 3 58 ? -32.699 24.217 116.929 1.00 19.02 58 ARG C N 1
ATOM 4474 C CA . ARG C 3 58 ? -32.740 25.682 116.903 1.00 19.92 58 ARG C CA 1
ATOM 4475 C C . ARG C 3 58 ? -32.922 26.251 118.309 1.00 18.90 58 ARG C C 1
ATOM 4476 O O . ARG C 3 58 ? -32.578 27.405 118.573 1.00 18.81 58 ARG C O 1
ATOM 4484 N N . VAL C 3 59 ? -33.479 25.433 119.197 1.00 16.51 59 VAL C N 1
ATOM 4485 C CA . VAL C 3 59 ? -33.744 25.826 120.573 1.00 13.94 59 VAL C CA 1
ATOM 4486 C C . VAL C 3 59 ? -32.575 25.482 121.505 1.00 14.14 59 VAL C C 1
ATOM 4487 O O . VAL C 3 59 ? -32.126 26.314 122.300 1.00 11.22 59 VAL C O 1
ATOM 4491 N N . LEU C 3 60 ? -32.086 24.251 121.389 1.00 13.25 60 LEU C N 1
ATOM 4492 C CA . LEU C 3 60 ? -30.989 23.755 122.215 1.00 12.14 60 LEU C CA 1
ATOM 4493 C C . LEU C 3 60 ? -29.662 24.481 122.010 1.00 12.22 60 LEU C C 1
ATOM 4494 O O . LEU C 3 60 ? -28.857 24.577 122.935 1.00 11.39 60 LEU C O 1
ATOM 4499 N N . SER C 3 61 ? -29.440 24.996 120.806 1.00 11.27 61 SER C N 1
ATOM 4500 C CA . SER C 3 61 ? -28.186 25.669 120.500 1.00 11.15 61 SER C CA 1
ATOM 4501 C C . SER C 3 61 ? -28.080 27.131 120.929 1.00 11.71 61 SER C C 1
ATOM 4502 O O . SER C 3 61 ? -27.039 27.758 120.717 1.00 13.14 61 SER C O 1
ATOM 4505 N N . ILE C 3 62 ? -29.140 27.685 121.513 1.00 10.97 62 ILE C N 1
ATOM 4506 C CA . ILE C 3 62 ? -29.100 29.079 121.961 1.00 10.72 62 ILE C CA 1
ATOM 4507 C C . ILE C 3 62 ? -28.171 29.225 123.174 1.00 11.12 62 ILE C C 1
ATOM 4508 O O . ILE C 3 62 ? -28.395 28.612 124.215 1.00 10.56 62 ILE C O 1
ATOM 4513 N N . PRO C 3 63 ? -27.106 30.031 123.048 1.00 11.18 63 PRO C N 1
ATOM 4514 C CA . PRO C 3 63 ? -26.188 30.206 124.182 1.00 11.02 63 PRO C CA 1
ATOM 4515 C C . PRO C 3 63 ? -26.924 30.775 125.401 1.00 10.70 63 PRO C C 1
ATOM 4516 O O . PRO C 3 63 ? -27.592 31.805 125.299 1.00 10.75 63 PRO C O 1
ATOM 4520 N N . ASN C 3 64 ? -26.792 30.103 126.544 1.00 9.45 64 ASN C N 1
ATOM 4521 C CA . ASN C 3 64 ? -27.435 30.530 127.787 1.00 7.81 64 ASN C CA 1
ATOM 4522 C C . ASN C 3 64 ? -26.433 30.745 128.904 1.00 7.05 64 ASN C C 1
ATOM 4523 O O . ASN C 3 64 ? -25.514 29.946 129.075 1.00 7.02 64 ASN C O 1
ATOM 4528 N N . TYR C 3 65 ? -26.609 31.817 129.672 1.00 7.46 65 TYR C N 1
ATOM 4529 C CA . TYR C 3 65 ? -25.749 32.053 130.822 1.00 9.15 65 TYR C CA 1
ATOM 4530 C C . TYR C 3 65 ? -26.167 30.955 131.808 1.00 11.09 65 TYR C C 1
ATOM 4531 O O . TYR C 3 65 ? -27.305 30.489 131.762 1.00 11.53 65 TYR C O 1
ATOM 4540 N N . TRP C 3 66 ? -25.270 30.550 132.703 1.00 12.39 66 TRP C N 1
ATOM 4541 C CA . TRP C 3 66 ? -25.614 29.508 133.672 1.00 12.80 66 TRP C CA 1
ATOM 4542 C C . TRP C 3 66 ? -25.009 29.717 135.056 1.00 14.93 66 TRP C C 1
ATOM 4543 O O . TRP C 3 66 ? -25.701 29.582 136.069 1.00 14.69 66 TRP C O 1
ATOM 4554 N N . ASP C 3 67 ? -23.724 30.064 135.099 1.00 15.88 67 ASP C N 1
ATOM 4555 C CA . ASP C 3 67 ? -23.036 30.225 136.375 1.00 15.31 67 ASP C CA 1
ATOM 4556 C C . ASP C 3 67 ? -21.810 31.127 136.236 1.00 15.65 67 ASP C C 1
ATOM 4557 O O . ASP C 3 67 ? -21.421 31.508 135.130 1.00 17.43 67 ASP C O 1
ATOM 4562 N N . ARG C 3 68 ? -21.208 31.467 137.369 1.00 14.23 68 ARG C N 1
ATOM 4563 C CA . ARG C 3 68 ? -20.006 32.291 137.390 1.00 15.83 68 ARG C CA 1
ATOM 4564 C C . ARG C 3 68 ? -19.170 31.886 138.596 1.00 15.74 68 ARG C C 1
ATOM 4565 O O . ARG C 3 68 ? -19.692 31.343 139.568 1.00 14.76 68 ARG C O 1
ATOM 4573 N N . PHE C 3 69 ? -17.867 32.125 138.524 1.00 15.84 69 PHE C N 1
ATOM 4574 C CA . PHE C 3 69 ? -16.980 31.802 139.637 1.00 15.69 69 PHE C CA 1
ATOM 4575 C C . PHE C 3 69 ? -15.853 32.819 139.642 1.00 15.77 69 PHE C C 1
ATOM 4576 O O . PHE C 3 69 ? -15.604 33.484 138.633 1.00 17.38 69 PHE C O 1
ATOM 4584 N N . THR C 3 70 ? -15.181 32.940 140.780 1.00 15.06 70 THR C N 1
ATOM 4585 C CA . THR C 3 70 ? -14.100 33.897 140.935 1.00 14.48 70 THR C CA 1
ATOM 4586 C C . THR C 3 70 ? -12.723 33.250 140.873 1.00 14.56 70 THR C C 1
ATOM 4587 O O . THR C 3 70 ? -12.527 32.119 141.322 1.00 15.77 70 THR C O 1
ATOM 4591 N N . TRP C 3 71 ? -11.776 33.972 140.289 1.00 13.18 71 TRP C N 1
ATOM 4592 C CA . TRP C 3 71 ? -10.398 33.511 140.196 1.00 12.66 71 TRP C CA 1
ATOM 4593 C C . TRP C 3 71 ? -9.606 34.615 140.881 1.00 11.99 71 TRP C C 1
ATOM 4594 O O . TRP C 3 71 ? -9.559 35.742 140.397 1.00 9.81 71 TRP C O 1
ATOM 4605 N N . LYS C 3 72 ? -9.017 34.283 142.026 1.00 13.11 72 LYS C N 1
ATOM 4606 C CA . LYS C 3 72 ? -8.250 35.232 142.833 1.00 14.07 72 LYS C CA 1
ATOM 4607 C C . LYS C 3 72 ? -6.738 35.046 142.780 1.00 14.03 72 LYS C C 1
ATOM 4608 O O . LYS C 3 72 ? -6.233 33.959 142.491 1.00 13.72 72 LYS C O 1
ATOM 4614 N N . THR C 3 73 ? -6.035 36.131 143.095 1.00 15.15 73 THR C N 1
ATOM 4615 C CA . THR C 3 73 ? -4.577 36.172 143.129 1.00 14.84 73 THR C CA 1
ATOM 4616 C C . THR C 3 73 ? -4.014 35.292 144.247 1.00 15.90 73 THR C C 1
ATOM 4617 O O . THR C 3 73 ? -2.824 34.978 144.256 1.00 17.62 73 THR C O 1
ATOM 4621 N N . SER C 3 74 ? -4.873 34.878 145.176 1.00 14.94 74 SER C N 1
ATOM 4622 C CA . SER C 3 74 ? -4.438 34.049 146.296 1.00 14.81 74 SER C CA 1
ATOM 4623 C C . SER C 3 74 ? -4.748 32.553 146.181 1.00 14.34 74 SER C C 1
ATOM 4624 O O . SER C 3 74 ? -4.400 31.787 147.079 1.00 15.70 74 SER C O 1
ATOM 4627 N N . ASP C 3 75 ? -5.401 32.136 145.098 1.00 13.68 75 ASP C N 1
ATOM 4628 C CA . ASP C 3 75 ? -5.721 30.721 144.894 1.00 11.87 75 ASP C CA 1
ATOM 4629 C C . ASP C 3 75 ? -4.458 30.004 144.410 1.00 11.58 75 ASP C C 1
ATOM 4630 O O . ASP C 3 75 ? -3.974 30.267 143.303 1.00 10.00 75 ASP C O 1
ATOM 4635 N N . VAL C 3 76 ? -3.929 29.102 145.237 1.00 10.06 76 VAL C N 1
ATOM 4636 C CA . VAL C 3 76 ? -2.703 28.365 144.919 1.00 9.73 76 VAL C CA 1
ATOM 4637 C C . VAL C 3 76 ? -2.880 27.297 143.837 1.00 11.07 76 VAL C C 1
ATOM 4638 O O . VAL C 3 76 ? -4.006 26.881 143.545 1.00 10.92 76 VAL C O 1
ATOM 4642 N N . ILE C 3 77 ? -1.767 26.854 143.246 1.00 11.72 77 ILE C N 1
ATOM 4643 C CA . ILE C 3 77 ? -1.818 25.836 142.197 1.00 12.76 77 ILE C CA 1
ATOM 4644 C C . ILE C 3 77 ? -2.638 24.641 142.646 1.00 11.53 77 ILE C C 1
ATOM 4645 O O . ILE C 3 77 ? -2.619 24.271 143.815 1.00 9.32 77 ILE C O 1
ATOM 4650 N N . ASN C 3 78 ? -3.337 24.042 141.688 1.00 10.18 78 ASN C N 1
ATOM 4651 C CA . ASN C 3 78 ? -4.177 22.879 141.920 1.00 9.63 78 ASN C CA 1
ATOM 4652 C C . ASN C 3 78 ? -5.511 23.186 142.591 1.00 9.21 78 ASN C C 1
ATOM 4653 O O . ASN C 3 78 ? -6.320 22.285 142.794 1.00 8.24 78 ASN C O 1
ATOM 4658 N N . THR C 3 79 ? -5.754 24.453 142.917 1.00 8.35 79 THR C N 1
ATOM 4659 C CA . THR C 3 79 ? -7.035 24.818 143.516 1.00 9.42 79 THR C CA 1
ATOM 4660 C C . THR C 3 79 ? -8.105 24.598 142.443 1.00 10.73 79 THR C C 1
ATOM 4661 O O . THR C 3 79 ? -7.946 25.059 141.309 1.00 10.70 79 THR C O 1
ATOM 4665 N N . VAL C 3 80 ? -9.179 23.899 142.806 1.00 10.70 80 VAL C N 1
ATOM 4666 C CA . VAL C 3 80 ? -10.303 23.635 141.906 1.00 11.74 80 VAL C CA 1
ATOM 4667 C C . VAL C 3 80 ? -11.195 24.878 141.910 1.00 12.60 80 VAL C C 1
ATOM 4668 O O . VAL C 3 80 ? -11.881 25.135 142.897 1.00 13.56 80 VAL C O 1
ATOM 4672 N N . LEU C 3 81 ? -11.198 25.642 140.819 1.00 12.67 81 LEU C N 1
ATOM 4673 C CA . LEU C 3 81 ? -12.015 26.856 140.752 1.00 11.93 81 LEU C CA 1
ATOM 4674 C C . LEU C 3 81 ? -13.495 26.619 140.420 1.00 11.94 81 LEU C C 1
ATOM 4675 O O . LEU C 3 81 ? -14.356 27.381 140.858 1.00 11.27 81 LEU C O 1
ATOM 4680 N N . TRP C 3 82 ? -13.791 25.573 139.651 1.00 9.80 82 TRP C N 1
ATOM 4681 C CA . TRP C 3 82 ? -15.170 25.309 139.260 1.00 10.04 82 TRP C CA 1
ATOM 4682 C C . TRP C 3 82 ? -15.338 23.922 138.647 1.00 10.67 82 TRP C C 1
ATOM 4683 O O . TRP C 3 82 ? -14.496 23.465 137.873 1.00 12.17 82 TRP C O 1
ATOM 4694 N N . ASP C 3 83 ? -16.424 23.256 139.018 1.00 10.84 83 ASP C N 1
ATOM 4695 C CA . ASP C 3 83 ? -16.765 21.940 138.492 1.00 12.93 83 ASP C CA 1
ATOM 4696 C C . ASP C 3 83 ? -18.210 22.057 138.001 1.0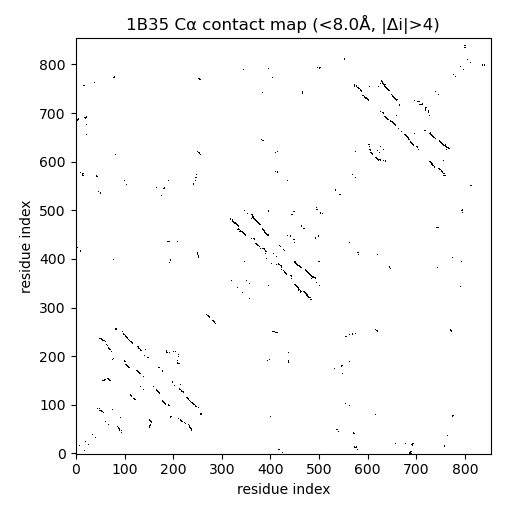0 13.39 83 ASP C C 1
ATOM 4697 O O . ASP C 3 83 ? -19.000 22.836 138.550 1.00 12.69 83 ASP C O 1
ATOM 4702 N N . ASN C 3 84 ? -18.549 21.290 136.971 1.00 12.51 84 ASN C N 1
ATOM 4703 C CA . ASN C 3 84 ? -19.896 21.300 136.425 1.00 11.10 84 ASN C CA 1
ATOM 4704 C C . ASN C 3 84 ? -20.238 19.926 135.864 1.00 11.63 84 ASN C C 1
ATOM 4705 O O . ASN C 3 84 ? -19.418 19.309 135.185 1.00 12.57 84 ASN C O 1
ATOM 4710 N N . TYR C 3 85 ? -21.449 19.454 136.157 1.00 10.48 85 TYR C N 1
ATOM 4711 C CA . TYR C 3 85 ? -21.911 18.145 135.696 1.00 10.60 85 TYR C CA 1
ATOM 4712 C C . TYR C 3 85 ? -22.298 18.153 134.223 1.00 9.57 85 TYR C C 1
ATOM 4713 O O . TYR C 3 85 ? -23.162 18.920 133.809 1.00 9.03 85 TYR C O 1
ATOM 4722 N N . VAL C 3 86 ? -21.667 17.285 133.439 1.00 9.39 86 VAL C N 1
ATOM 4723 C CA . VAL C 3 86 ? -21.951 17.205 132.009 1.00 8.53 86 VAL C CA 1
ATOM 4724 C C . VAL C 3 86 ? -23.285 16.505 131.738 1.00 8.06 86 VAL C C 1
ATOM 4725 O O . VAL C 3 86 ? -23.369 15.275 131.703 1.00 8.75 86 VAL C O 1
ATOM 4729 N N . SER C 3 87 ? -24.318 17.315 131.543 1.00 6.71 87 SER C N 1
ATOM 4730 C CA . SER C 3 87 ? -25.668 16.849 131.273 1.00 7.69 87 SER C CA 1
ATOM 4731 C C . SER C 3 87 ? -26.488 18.076 130.868 1.00 9.37 87 SER C C 1
ATOM 4732 O O . SER C 3 87 ? -26.182 19.200 131.290 1.00 8.57 87 SER C O 1
ATOM 4735 N N . PRO C 3 88 ? -27.542 17.879 130.054 1.00 10.16 88 PRO C N 1
ATOM 4736 C CA . PRO C 3 88 ? -28.414 18.964 129.582 1.00 10.92 88 PRO C CA 1
ATOM 4737 C C . PRO C 3 88 ? -29.418 19.434 130.630 1.00 11.79 88 PRO C C 1
ATOM 4738 O O . PRO C 3 88 ? -30.050 20.474 130.464 1.00 10.97 88 PRO C O 1
ATOM 4742 N N . PHE C 3 89 ? -29.562 18.660 131.703 1.00 12.71 89 PHE C N 1
ATOM 4743 C CA . PHE C 3 89 ? -30.521 18.987 132.752 1.00 13.83 89 PHE C CA 1
ATOM 4744 C C . PHE C 3 89 ? -30.078 20.169 133.602 1.00 13.29 89 PHE C C 1
ATOM 4745 O O . PHE C 3 89 ? -29.713 20.016 134.765 1.00 12.90 89 PHE C O 1
ATOM 4753 N N . LYS C 3 90 ? -30.130 21.356 133.010 1.00 13.78 90 LYS C N 1
ATOM 4754 C CA . LYS C 3 90 ? -29.729 22.565 133.700 1.00 13.07 90 LYS C CA 1
ATOM 4755 C C . LYS C 3 90 ? -30.904 23.207 134.413 1.00 12.99 90 LYS C C 1
ATOM 4756 O O . LYS C 3 90 ? -31.544 24.125 133.892 1.00 13.94 90 LYS C O 1
ATOM 4762 N N . VAL C 3 91 ? -31.178 22.704 135.613 1.00 11.62 91 VAL C N 1
ATOM 4763 C CA . VAL C 3 91 ? -32.261 23.189 136.462 1.00 11.69 91 VAL C CA 1
ATOM 4764 C C . VAL C 3 91 ? -31.722 23.196 137.891 1.00 13.57 91 VAL C C 1
ATOM 4765 O O . VAL C 3 91 ? -31.443 22.136 138.452 1.00 14.32 91 VAL C O 1
ATOM 4769 N N . LYS C 3 92 ? -31.574 24.381 138.478 1.00 13.65 92 LYS C N 1
ATOM 4770 C CA . LYS C 3 92 ? -31.059 24.485 139.839 1.00 13.78 92 LYS C CA 1
ATOM 4771 C C . LYS C 3 92 ? -31.869 25.461 140.702 1.00 14.25 92 LYS C C 1
ATOM 4772 O O . LYS C 3 92 ? -32.683 26.230 140.190 1.00 13.60 92 LYS C O 1
ATOM 4778 N N . PRO C 3 93 ? -31.646 25.440 142.032 1.00 14.78 93 PRO C N 1
ATOM 4779 C CA . PRO C 3 93 ? -32.345 26.317 142.979 1.00 14.16 93 PRO C CA 1
ATOM 4780 C C . PRO C 3 93 ? -32.108 27.787 142.673 1.00 15.26 93 PRO C C 1
ATOM 4781 O O . PRO C 3 93 ? -31.033 28.165 142.218 1.00 15.60 93 PRO C O 1
ATOM 4785 N N . TYR C 3 94 ? -33.113 28.613 142.940 1.00 15.93 94 TYR C N 1
ATOM 4786 C CA . TYR C 3 94 ? -33.017 30.047 142.698 1.00 16.61 94 TYR C CA 1
ATOM 4787 C C . TYR C 3 94 ? -31.801 30.632 143.413 1.00 16.70 94 TYR C C 1
ATOM 4788 O O . TYR C 3 94 ? -31.142 31.528 142.898 1.00 16.43 94 TYR C O 1
ATOM 4797 N N . SER C 3 95 ? -31.515 30.123 144.606 1.00 18.62 95 SER C N 1
ATOM 4798 C CA . SER C 3 95 ? -30.376 30.588 145.389 1.00 20.57 95 SER C CA 1
ATOM 4799 C C . SER C 3 95 ? -30.176 29.630 146.559 1.00 21.41 95 SER C C 1
ATOM 4800 O O . SER C 3 95 ? -30.852 28.603 146.645 1.00 22.72 95 SER C O 1
ATOM 4803 N N . ALA C 3 96 ? -29.265 29.975 147.463 1.00 21.39 96 ALA C N 1
ATOM 4804 C CA . ALA C 3 96 ? -28.978 29.134 148.623 1.00 23.27 96 ALA C CA 1
ATOM 4805 C C . ALA C 3 96 ? -30.097 29.159 149.666 1.00 24.22 96 ALA C C 1
ATOM 4806 O O . ALA C 3 96 ? -30.206 28.248 150.485 1.00 24.12 96 ALA C O 1
ATOM 4808 N N . THR C 3 97 ? -30.930 30.196 149.634 1.00 24.95 97 THR C N 1
ATOM 4809 C CA . THR C 3 97 ? -32.026 30.321 150.593 1.00 25.06 97 THR C CA 1
ATOM 4810 C C . THR C 3 97 ? -33.373 29.865 150.034 1.00 24.27 97 THR C C 1
ATOM 4811 O O . THR C 3 97 ? -34.236 29.404 150.777 1.00 25.38 97 THR C O 1
ATOM 4815 N N . ILE C 3 98 ? -33.557 30.007 148.728 1.00 22.74 98 ILE C N 1
ATOM 4816 C CA . ILE C 3 98 ? -34.801 29.603 148.089 1.00 21.48 98 ILE C CA 1
ATOM 4817 C C . ILE C 3 98 ? -34.519 28.362 147.250 1.00 20.28 98 ILE C C 1
ATOM 4818 O O . ILE C 3 98 ? -33.970 28.445 146.151 1.00 19.93 98 ILE C O 1
ATOM 4823 N N . THR C 3 99 ? -34.899 27.207 147.784 1.00 19.01 99 THR C N 1
ATOM 4824 C CA . THR C 3 99 ? -34.653 25.936 147.121 1.00 17.97 99 THR C CA 1
ATOM 4825 C C . THR C 3 99 ? -35.893 25.254 146.562 1.00 16.58 99 THR C C 1
ATOM 4826 O O . THR C 3 99 ? -35.805 24.139 146.053 1.00 16.88 99 THR C O 1
ATOM 4830 N N . ASP C 3 100 ? -37.043 25.914 146.661 1.00 16.41 100 ASP C N 1
ATOM 4831 C CA . ASP C 3 100 ? -38.291 25.353 146.146 1.00 15.80 100 ASP C CA 1
ATOM 4832 C C . ASP C 3 100 ? -38.761 26.036 144.850 1.00 13.48 100 ASP C C 1
ATOM 4833 O O . ASP C 3 100 ? -39.868 25.790 144.375 1.00 13.16 100 ASP C O 1
ATOM 4838 N N . ARG C 3 101 ? -37.908 26.895 144.299 1.00 12.72 101 ARG C N 1
ATOM 4839 C CA . ARG C 3 101 ? -38.158 27.601 143.034 1.00 11.82 101 ARG C CA 1
ATOM 4840 C C . ARG C 3 101 ? -36.835 27.495 142.273 1.00 11.38 101 ARG C C 1
ATOM 4841 O O . ARG C 3 101 ? -35.768 27.499 142.897 1.00 11.25 101 ARG C O 1
ATOM 4849 N N . PHE C 3 102 ? -36.885 27.411 140.943 1.00 10.80 102 PHE C N 1
ATOM 4850 C CA . PHE C 3 102 ? -35.651 27.206 140.182 1.00 10.21 102 PHE C CA 1
ATOM 4851 C C . PHE C 3 102 ? -35.352 28.052 138.939 1.00 10.12 102 PHE C C 1
ATOM 4852 O O . PHE C 3 102 ? -36.235 28.687 138.366 1.00 9.93 102 PHE C O 1
ATOM 4860 N N . ARG C 3 103 ? -34.078 28.023 138.534 1.00 9.68 103 ARG C N 1
ATOM 4861 C CA . ARG C 3 103 ? -33.580 28.706 137.340 1.00 9.41 103 ARG C CA 1
ATOM 4862 C C . ARG C 3 103 ? -33.276 27.581 136.345 1.00 11.41 103 ARG C C 1
ATOM 4863 O O . ARG C 3 103 ? -33.051 26.428 136.748 1.00 11.68 103 ARG C O 1
ATOM 4871 N N . CYS C 3 104 ? -33.243 27.901 135.056 1.00 10.80 104 CYS C N 1
ATOM 4872 C CA . CYS C 3 104 ? -32.936 26.889 134.055 1.00 11.81 104 CYS C CA 1
ATOM 4873 C C . CYS C 3 104 ? -32.419 27.528 132.767 1.00 11.58 104 CYS C C 1
ATOM 4874 O O . CYS C 3 104 ? -32.264 28.743 132.700 1.00 13.06 104 CYS C O 1
ATOM 4877 N N . THR C 3 105 ? -32.124 26.697 131.769 1.00 12.06 105 THR C N 1
ATOM 4878 C CA . THR C 3 105 ? -31.675 27.151 130.449 1.00 12.47 105 THR C CA 1
ATOM 4879 C C . THR C 3 105 ? -32.546 26.388 129.450 1.00 13.97 105 THR C C 1
ATOM 4880 O O . THR C 3 105 ? -33.361 25.549 129.853 1.00 15.06 105 THR C O 1
ATOM 4884 N N . HIS C 3 106 ? -32.372 26.648 128.157 1.00 13.36 106 HIS C N 1
ATOM 4885 C CA . HIS C 3 106 ? -33.182 25.949 127.164 1.00 12.22 106 HIS C CA 1
ATOM 4886 C C . HIS C 3 106 ? -32.972 24.441 127.194 1.00 12.12 106 HIS C C 1
ATOM 4887 O O . HIS C 3 106 ? -33.913 23.684 126.934 1.00 12.21 106 HIS C O 1
ATOM 4894 N N . MET C 3 107 ? -31.753 23.999 127.502 1.00 10.68 107 MET C N 1
ATOM 4895 C CA . MET C 3 107 ? -31.479 22.562 127.573 1.00 12.38 107 MET C CA 1
ATOM 4896 C C . MET C 3 107 ? -32.260 21.937 128.734 1.00 13.04 107 MET C C 1
ATOM 4897 O O . MET C 3 107 ? -32.788 20.833 128.619 1.00 12.50 107 MET C O 1
ATOM 4902 N N . GLY C 3 108 ? -32.323 22.650 129.853 1.00 12.12 108 GLY C N 1
ATOM 4903 C CA . GLY C 3 108 ? -33.035 22.136 131.006 1.00 11.00 108 GLY C CA 1
ATOM 4904 C C . GLY C 3 108 ? -34.544 22.105 130.821 1.00 12.30 108 GLY C C 1
ATOM 4905 O O . GLY C 3 108 ? -35.220 21.201 131.322 1.00 10.11 108 GLY C O 1
ATOM 4906 N N . LYS C 3 109 ? -35.074 23.095 130.105 1.00 11.24 109 LYS C N 1
ATOM 4907 C CA . LYS C 3 109 ? -36.510 23.183 129.861 1.00 10.93 109 LYS C CA 1
ATOM 4908 C C . LYS C 3 109 ? -36.929 21.936 129.103 1.00 10.36 109 LYS C C 1
ATOM 4909 O O . LYS C 3 109 ? -37.966 21.339 129.382 1.00 11.75 109 LYS C O 1
ATOM 4915 N N . VAL C 3 110 ? -36.103 21.546 128.143 1.00 10.50 110 VAL C N 1
ATOM 4916 C CA . VAL C 3 110 ? -36.364 20.366 127.337 1.00 11.28 110 VAL C CA 1
ATOM 4917 C C . VAL C 3 110 ? -36.155 19.081 128.144 1.00 10.33 110 VAL C C 1
ATOM 4918 O O . VAL C 3 110 ? -37.030 18.218 128.175 1.00 12.99 110 VAL C O 1
ATOM 4922 N N . ALA C 3 111 ? -35.003 18.967 128.802 1.00 9.37 111 ALA C N 1
ATOM 4923 C CA . ALA C 3 111 ? -34.665 17.789 129.606 1.00 7.63 111 ALA C CA 1
ATOM 4924 C C . ALA C 3 111 ? -35.705 17.515 130.694 1.00 6.80 111 ALA C C 1
ATOM 4925 O O . ALA C 3 111 ? -35.951 16.369 131.069 1.00 4.32 111 ALA C O 1
ATOM 4927 N N . ASN C 3 112 ? -36.308 18.588 131.189 1.00 9.11 112 ASN C N 1
ATOM 4928 C CA . ASN C 3 112 ? -37.325 18.530 132.233 1.00 9.03 112 ASN C CA 1
ATOM 4929 C C . ASN C 3 112 ? -38.602 17.804 131.780 1.00 10.01 112 ASN C C 1
ATOM 4930 O O . ASN C 3 112 ? -39.500 17.559 132.588 1.00 9.50 112 ASN C O 1
ATOM 4935 N N . ALA C 3 113 ? -38.676 17.461 130.492 1.00 10.39 113 ALA C N 1
ATOM 4936 C CA . ALA C 3 113 ? -39.839 16.769 129.940 1.00 8.85 113 ALA C CA 1
ATOM 4937 C C . ALA C 3 113 ? -39.476 15.615 128.993 1.00 9.22 113 ALA C C 1
ATOM 4938 O O . ALA C 3 113 ? -40.259 15.256 128.110 1.00 6.85 113 ALA C O 1
ATOM 4940 N N . PHE C 3 114 ? -38.290 15.039 129.173 1.00 9.16 114 PHE C N 1
ATOM 4941 C CA . PHE C 3 114 ? -37.849 13.916 128.345 1.00 7.81 114 PHE C CA 1
ATOM 4942 C C . PHE C 3 114 ? -37.228 12.834 129.206 1.00 7.96 114 PHE C C 1
ATOM 4943 O O . PHE C 3 114 ? -36.832 13.080 130.347 1.00 8.91 114 PHE C O 1
ATOM 4951 N N . THR C 3 115 ? -37.141 11.634 128.647 1.00 7.42 115 THR C N 1
ATOM 4952 C CA . THR C 3 115 ? -36.581 10.485 129.342 1.00 6.34 115 THR C CA 1
ATOM 4953 C C . THR C 3 115 ? -35.090 10.259 129.071 1.00 5.29 115 THR C C 1
ATOM 4954 O O . THR C 3 115 ? -34.329 9.938 129.981 1.00 6.04 115 THR C O 1
ATOM 4958 N N . TYR C 3 116 ? -34.672 10.432 127.823 1.00 6.99 116 TYR C N 1
ATOM 4959 C CA . TYR C 3 116 ? -33.281 10.193 127.438 1.00 7.94 116 TYR C CA 1
ATOM 4960 C C . TYR C 3 116 ? -32.602 11.365 126.737 1.00 8.51 116 TYR C C 1
ATOM 4961 O O . TYR C 3 116 ? -33.268 12.174 126.096 1.00 7.57 116 TYR C O 1
ATOM 4970 N N . TRP C 3 117 ? -31.273 11.441 126.853 1.00 8.79 117 TRP C N 1
ATOM 4971 C CA . TRP C 3 117 ? -30.501 12.481 126.168 1.00 9.15 117 TRP C CA 1
ATOM 4972 C C . TRP C 3 117 ? -29.213 11.903 125.567 1.00 10.31 117 TRP C C 1
ATOM 4973 O O . TRP C 3 117 ? -28.651 10.947 126.097 1.00 9.28 117 TRP C O 1
ATOM 4984 N N . ARG C 3 118 ? -28.782 12.494 124.448 1.00 11.26 118 ARG C N 1
ATOM 4985 C CA . ARG C 3 118 ? -27.581 12.108 123.692 1.00 12.44 118 ARG C CA 1
ATOM 4986 C C . ARG C 3 118 ? -26.927 13.371 123.146 1.00 12.61 118 ARG C C 1
ATOM 4987 O O . ARG C 3 118 ? -27.598 14.386 122.963 1.00 11.89 118 ARG C O 1
ATOM 4995 N N . GLY C 3 119 ? -25.634 13.290 122.837 1.00 11.32 119 GLY C N 1
ATOM 4996 C CA . GLY C 3 119 ? -24.961 14.433 122.253 1.00 11.77 119 GLY C CA 1
ATOM 4997 C C . GLY C 3 119 ? -23.896 15.155 123.049 1.00 11.58 119 GLY C C 1
ATOM 4998 O O . GLY C 3 119 ? -23.539 14.766 124.162 1.00 11.24 119 GLY C O 1
ATOM 4999 N N . SER C 3 120 ? -23.395 16.231 122.452 1.00 11.21 120 SER C N 1
ATOM 5000 C CA . SER C 3 120 ? -22.354 17.051 123.058 1.00 12.14 120 SER C CA 1
ATOM 5001 C C . SER C 3 120 ? -22.891 18.376 123.609 1.00 11.84 120 SER C C 1
ATOM 5002 O O . SER C 3 120 ? -23.976 18.823 123.228 1.00 9.55 120 SER C O 1
ATOM 5005 N N . MET C 3 121 ? -22.123 18.974 124.521 1.00 12.87 121 MET C N 1
ATOM 5006 C CA . MET C 3 121 ? -22.445 20.263 125.145 1.00 14.63 121 MET C CA 1
ATOM 5007 C C . MET C 3 121 ? -21.322 21.263 124.887 1.00 12.32 121 MET C C 1
ATOM 5008 O O . MET C 3 121 ? -20.143 20.933 125.018 1.00 10.30 121 MET C O 1
ATOM 5013 N N . VAL C 3 122 ? -21.694 22.492 124.551 1.00 10.68 122 VAL C N 1
ATOM 5014 C CA . VAL C 3 122 ? -20.712 23.538 124.310 1.00 9.03 122 VAL C CA 1
ATOM 5015 C C . VAL C 3 122 ? -20.510 24.374 125.579 1.00 9.74 122 VAL C C 1
ATOM 5016 O O . VAL C 3 122 ? -21.478 24.821 126.200 1.00 8.41 122 VAL C O 1
ATOM 5020 N N . TYR C 3 123 ? -19.250 24.565 125.967 1.00 10.45 123 TYR C N 1
ATOM 5021 C CA . TYR C 3 123 ? -18.904 25.374 127.135 1.00 10.00 123 TYR C CA 1
ATOM 5022 C C . TYR C 3 123 ? -18.170 26.630 126.676 1.00 10.69 123 TYR C C 1
ATOM 5023 O O . TYR C 3 123 ? -17.259 26.561 125.851 1.00 11.41 123 TYR C O 1
ATOM 5032 N N . THR C 3 124 ? -18.582 27.778 127.200 1.00 10.89 124 THR C N 1
ATOM 5033 C CA . THR C 3 124 ? -17.964 29.050 126.848 1.00 11.39 124 THR C CA 1
ATOM 5034 C C . THR C 3 124 ? -17.614 29.802 128.129 1.00 11.03 124 THR C C 1
ATOM 5035 O O . THR C 3 124 ? -18.467 29.989 128.996 1.00 11.13 124 THR C O 1
ATOM 5039 N N . PHE C 3 125 ? -16.359 30.220 128.255 1.00 9.24 125 PHE C N 1
ATOM 5040 C CA . PHE C 3 125 ? -15.939 30.966 129.435 1.00 8.69 125 PHE C CA 1
ATOM 5041 C C . PHE C 3 125 ? -15.565 32.391 129.047 1.00 9.68 125 PHE C C 1
ATOM 5042 O O . PHE C 3 125 ? -14.845 32.611 128.075 1.00 10.52 125 PHE C O 1
ATOM 5050 N N . LYS C 3 126 ? -16.062 33.359 129.805 1.00 10.67 126 LYS C N 1
ATOM 5051 C CA . LYS C 3 126 ? -15.750 34.758 129.546 1.00 11.88 126 LYS C CA 1
ATOM 5052 C C . LYS C 3 126 ? -15.084 35.354 130.777 1.00 11.36 126 LYS C C 1
ATOM 5053 O O . LYS C 3 126 ? -15.722 35.533 131.813 1.00 11.33 126 LYS C O 1
ATOM 5059 N N . PHE C 3 127 ? -13.789 35.638 130.653 1.00 9.79 127 PHE C N 1
ATOM 5060 C CA . PHE C 3 127 ? -12.998 36.203 131.742 1.00 9.13 127 PHE C CA 1
ATOM 5061 C C . PHE C 3 127 ? -13.093 37.719 131.758 1.00 8.52 127 PHE C C 1
ATOM 5062 O O . PHE C 3 127 ? -12.514 38.394 130.908 1.00 9.64 127 PHE C O 1
ATOM 5070 N N . VAL C 3 128 ? -13.828 38.250 132.726 1.00 7.52 128 VAL C N 1
ATOM 5071 C CA . VAL C 3 128 ? -14.009 39.691 132.844 1.00 7.91 128 VAL C CA 1
ATOM 5072 C C . VAL C 3 128 ? -12.796 40.258 133.558 1.00 9.63 128 VAL C C 1
ATOM 5073 O O . VAL C 3 128 ? -12.756 40.364 134.783 1.00 8.97 128 VAL C O 1
ATOM 5077 N N . LYS C 3 129 ? -11.802 40.633 132.769 1.00 11.69 129 LYS C N 1
ATOM 5078 C CA . LYS C 3 129 ? -10.572 41.126 133.337 1.00 11.12 129 LYS C CA 1
ATOM 5079 C C . LYS C 3 129 ? -9.921 42.268 132.587 1.00 10.90 129 LYS C C 1
ATOM 5080 O O . LYS C 3 129 ? -10.554 43.016 131.843 1.00 13.20 129 LYS C O 1
ATOM 5086 N N . THR C 3 130 ? -8.618 42.355 132.786 1.00 10.90 130 THR C N 1
ATOM 5087 C CA . THR C 3 130 ? -7.784 43.391 132.220 1.00 9.39 130 THR C CA 1
ATOM 5088 C C . THR C 3 130 ? -6.598 42.749 131.488 1.00 9.94 130 THR C C 1
ATOM 5089 O O . THR C 3 130 ? -6.319 41.555 131.663 1.00 9.78 130 THR C O 1
ATOM 5093 N N . GLN C 3 131 ? -5.908 43.534 130.665 1.00 9.90 131 GLN C N 1
ATOM 5094 C CA . GLN C 3 131 ? -4.741 43.039 129.931 1.00 10.49 131 GLN C CA 1
ATOM 5095 C C . GLN C 3 131 ? -3.504 43.027 130.830 1.00 10.19 131 GLN C C 1
ATOM 5096 O O . GLN C 3 131 ? -2.417 42.660 130.398 1.00 10.00 131 GLN C O 1
ATOM 5102 N N . TYR C 3 132 ? -3.695 43.415 132.088 1.00 10.33 132 TYR C N 1
ATOM 5103 C CA . TYR C 3 132 ? -2.619 43.470 133.073 1.00 10.36 132 TYR C CA 1
ATOM 5104 C C . TYR C 3 132 ? -2.763 42.393 134.151 1.00 10.80 132 TYR C C 1
ATOM 5105 O O . TYR C 3 132 ? -2.206 42.510 135.245 1.00 10.86 132 TYR C O 1
ATOM 5114 N N . HIS C 3 133 ? -3.527 41.351 133.817 1.00 10.30 133 HIS C N 1
ATOM 5115 C CA . HIS C 3 133 ? -3.754 40.186 134.671 1.00 9.11 133 HIS C CA 1
ATOM 5116 C C . HIS C 3 133 ? -3.047 39.045 133.925 1.00 9.51 133 HIS C C 1
ATOM 5117 O O . HIS C 3 133 ? -3.132 38.969 132.697 1.00 9.32 133 HIS C O 1
ATOM 5124 N N . SER C 3 134 ? -2.366 38.155 134.641 1.00 9.55 134 SER C N 1
ATOM 5125 C CA . SER C 3 134 ? -1.686 37.054 133.970 1.00 10.67 134 SER C CA 1
ATOM 5126 C C . SER C 3 134 ? -1.682 35.765 134.791 1.00 10.77 134 SER C C 1
ATOM 5127 O O . SER C 3 134 ? -1.433 35.788 135.994 1.00 12.59 134 SER C O 1
ATOM 5130 N N . GLY C 3 135 ? -1.955 34.646 134.126 1.00 10.32 135 GLY C N 1
ATOM 5131 C CA . GLY C 3 135 ? -1.977 33.355 134.790 1.00 8.83 135 GLY C CA 1
ATOM 5132 C C . GLY C 3 135 ? -2.358 32.229 133.837 1.00 9.45 135 GLY C C 1
ATOM 5133 O O . GLY C 3 135 ? -2.894 32.478 132.755 1.00 9.22 135 GLY C O 1
ATOM 5134 N N . ARG C 3 136 ? -2.074 30.989 134.229 1.00 8.44 136 ARG C N 1
ATOM 5135 C CA . ARG C 3 136 ? -2.404 29.829 133.409 1.00 8.58 136 ARG C CA 1
ATOM 5136 C C . ARG C 3 136 ? -3.413 28.922 134.095 1.00 8.80 136 ARG C C 1
ATOM 5137 O O . ARG C 3 136 ? -3.299 28.637 135.291 1.00 9.21 136 ARG C O 1
ATOM 5145 N N . LEU C 3 137 ? -4.395 28.460 133.330 1.00 9.90 137 LEU C N 1
ATOM 5146 C CA . LEU C 3 137 ? -5.414 27.564 133.862 1.00 10.47 137 LEU C CA 1
ATOM 5147 C C . LEU C 3 137 ? -5.358 26.191 133.210 1.00 11.50 137 LEU C C 1
ATOM 5148 O O . LEU C 3 137 ? -4.821 26.013 132.113 1.00 11.41 137 LEU C O 1
ATOM 5153 N N . ARG C 3 138 ? -5.930 25.225 133.913 1.00 11.69 138 ARG C N 1
ATOM 5154 C CA . ARG C 3 138 ? -6.018 23.853 133.454 1.00 12.24 138 ARG C CA 1
ATOM 5155 C C . ARG C 3 138 ? -7.542 23.632 133.364 1.00 12.04 138 ARG C C 1
ATOM 5156 O O . ARG C 3 138 ? -8.251 23.746 134.365 1.00 11.45 138 ARG C O 1
ATOM 5164 N N . ILE C 3 139 ? -8.045 23.364 132.164 1.00 11.46 139 ILE C N 1
ATOM 5165 C CA . ILE C 3 139 ? -9.476 23.142 131.964 1.00 11.47 139 ILE C CA 1
ATOM 5166 C C . ILE C 3 139 ? -9.669 21.780 131.313 1.00 11.39 139 ILE C C 1
ATOM 5167 O O . ILE C 3 139 ? -9.152 21.540 130.218 1.00 10.73 139 ILE C O 1
ATOM 5172 N N . SER C 3 140 ? -10.414 20.890 131.966 1.00 12.93 140 SER C N 1
ATOM 5173 C CA . SER C 3 140 ? -10.591 19.559 131.400 1.00 15.43 140 SER C CA 1
ATOM 5174 C C . SER C 3 140 ? -11.950 18.867 131.503 1.00 15.39 140 SER C C 1
ATOM 5175 O O . SER C 3 140 ? -12.878 19.344 132.160 1.00 16.12 140 SER C O 1
ATOM 5178 N N . PHE C 3 141 ? -12.045 17.737 130.808 1.00 15.31 141 PHE C N 1
ATOM 5179 C CA . PHE C 3 141 ? -13.243 16.910 130.770 1.00 14.33 141 PHE C CA 1
ATOM 5180 C C . PHE C 3 141 ? -12.838 15.589 131.407 1.00 14.23 141 PHE C C 1
ATOM 5181 O O . PHE C 3 141 ? -11.861 14.967 130.990 1.00 13.91 141 PHE C O 1
ATOM 5189 N N . ILE C 3 142 ? -13.581 15.168 132.424 1.00 13.50 142 ILE C N 1
ATOM 5190 C CA . ILE C 3 142 ? -13.255 13.936 133.132 1.00 12.46 142 ILE C CA 1
ATOM 5191 C C . ILE C 3 142 ? -14.411 12.937 133.111 1.00 12.56 142 ILE C C 1
ATOM 5192 O O . ILE C 3 142 ? -15.279 12.967 133.984 1.00 12.07 142 ILE C O 1
ATOM 5197 N N . PRO C 3 143 ? -14.426 12.028 132.120 1.00 11.39 143 PRO C N 1
ATOM 5198 C CA . PRO C 3 143 ? -15.496 11.033 132.017 1.00 10.57 143 PRO C CA 1
ATOM 5199 C C . PRO C 3 143 ? -15.652 10.154 133.260 1.00 11.30 143 PRO C C 1
ATOM 5200 O O . PRO C 3 143 ? -14.701 9.517 133.729 1.00 9.72 143 PRO C O 1
ATOM 5204 N N . TYR C 3 144 ? -16.868 10.148 133.790 1.00 9.43 144 TYR C N 1
ATOM 5205 C CA . TYR C 3 144 ? -17.224 9.346 134.939 1.00 10.37 144 TYR C CA 1
ATOM 5206 C C . TYR C 3 144 ? -16.538 9.588 136.278 1.00 10.98 144 TYR C C 1
ATOM 5207 O O . TYR C 3 144 ? -16.275 8.661 137.044 1.00 9.89 144 TYR C O 1
ATOM 5216 N N . TYR C 3 145 ? -16.255 10.856 136.547 1.00 11.44 145 TYR C N 1
ATOM 5217 C CA . TYR C 3 145 ? -15.723 11.267 137.831 1.00 11.05 145 TYR C CA 1
ATOM 5218 C C . TYR C 3 145 ? -16.724 12.358 138.187 1.00 12.23 145 TYR C C 1
ATOM 5219 O O . TYR C 3 145 ? -17.056 13.196 137.338 1.00 12.11 145 TYR C O 1
ATOM 5228 N N . TYR C 3 146 ? -17.223 12.350 139.419 1.00 11.67 146 TYR C N 1
ATOM 5229 C CA . TYR C 3 146 ? -18.204 13.352 139.822 1.00 12.23 146 TYR C CA 1
ATOM 5230 C C . TYR C 3 146 ? -17.713 14.228 140.965 1.00 12.82 146 TYR C C 1
ATOM 5231 O O . TYR C 3 146 ? -17.455 15.414 140.763 1.00 12.45 146 TYR C O 1
ATOM 5240 N N . ASN C 3 147 ? -17.593 13.656 142.158 1.00 14.27 147 ASN C N 1
ATOM 5241 C CA . ASN C 3 147 ? -17.087 14.401 143.307 1.00 15.95 147 ASN C CA 1
ATOM 5242 C C . ASN C 3 147 ? -16.339 13.485 144.278 1.00 17.70 147 ASN C C 1
ATOM 5243 O O . ASN C 3 147 ? -16.358 12.262 144.137 1.00 18.21 147 ASN C O 1
ATOM 5248 N N . THR C 3 148 ? -15.679 14.086 145.261 1.00 19.27 148 THR C N 1
ATOM 5249 C CA . THR C 3 148 ? -14.897 13.341 146.240 1.00 21.87 148 THR C CA 1
ATOM 5250 C C . THR C 3 148 ? -15.729 12.421 147.119 1.00 21.61 148 THR C C 1
ATOM 5251 O O . THR C 3 148 ? -15.205 11.491 147.728 1.00 21.81 148 THR C O 1
ATOM 5255 N N . THR C 3 149 ? -17.030 12.675 147.167 1.00 22.72 149 THR C N 1
ATOM 5256 C CA . THR C 3 149 ? -17.941 11.884 147.981 1.00 22.55 149 THR C CA 1
ATOM 5257 C C . THR C 3 149 ? -18.390 10.559 147.357 1.00 22.41 149 THR C C 1
ATOM 5258 O O . THR C 3 149 ? -18.472 9.546 148.051 1.00 22.52 149 THR C O 1
ATOM 5262 N N . ILE C 3 150 ? -18.680 10.555 146.058 1.00 20.84 150 ILE C N 1
ATOM 5263 C CA . ILE C 3 150 ? -19.148 9.332 145.403 1.00 18.86 150 ILE C CA 1
ATOM 5264 C C . ILE C 3 150 ? -18.161 8.724 144.406 1.00 18.80 150 ILE C C 1
ATOM 5265 O O . ILE C 3 150 ? -18.461 7.725 143.748 1.00 18.22 150 ILE C O 1
ATOM 5270 N N . SER C 3 151 ? -16.984 9.327 144.291 1.00 18.51 151 SER C N 1
ATOM 5271 C CA . SER C 3 151 ? -15.973 8.817 143.381 1.00 17.63 151 SER C CA 1
ATOM 5272 C C . SER C 3 151 ? -14.739 8.448 144.178 1.00 18.08 151 SER C C 1
ATOM 5273 O O . SER C 3 151 ? -14.451 9.062 145.207 1.00 18.73 151 SER C O 1
ATOM 5276 N N . THR C 3 152 ? -14.014 7.442 143.701 1.00 16.02 152 THR C N 1
ATOM 5277 C CA . THR C 3 152 ? -12.823 6.970 144.382 1.00 15.29 152 THR C CA 1
ATOM 5278 C C . THR C 3 152 ? -11.610 7.867 144.152 1.00 14.82 152 THR C C 1
ATOM 5279 O O . THR C 3 152 ? -11.214 8.118 143.013 1.00 13.87 152 THR C O 1
ATOM 5283 N N . GLY C 3 153 ? -11.022 8.341 145.248 1.00 13.65 153 GLY C N 1
ATOM 5284 C CA . GLY C 3 153 ? -9.854 9.198 145.165 1.00 13.27 153 GLY C CA 1
ATOM 5285 C C . GLY C 3 153 ? -10.044 10.482 144.382 1.00 14.48 153 GLY C C 1
ATOM 5286 O O . GLY C 3 153 ? -11.158 10.993 144.231 1.00 15.82 153 GLY C O 1
ATOM 5287 N N . THR C 3 154 ? -8.929 10.998 143.884 1.00 15.77 154 THR C N 1
ATOM 5288 C CA . THR C 3 154 ? -8.878 12.223 143.096 1.00 17.25 154 THR C CA 1
ATOM 5289 C C . THR C 3 154 ? -8.421 11.838 141.696 1.00 16.81 154 THR C C 1
ATOM 5290 O O . THR C 3 154 ? -7.684 10.869 141.529 1.00 17.52 154 THR C O 1
ATOM 5294 N N . PRO C 3 155 ? -8.849 12.590 140.667 1.00 16.83 155 PRO C N 1
ATOM 5295 C CA . PRO C 3 155 ? -8.424 12.244 139.304 1.00 16.29 155 PRO C CA 1
ATOM 5296 C C . PRO C 3 155 ? -6.912 12.365 139.106 1.00 15.50 155 PRO C C 1
ATOM 5297 O O . PRO C 3 155 ? -6.267 13.200 139.724 1.00 15.07 155 PRO C O 1
ATOM 5301 N N . ASP C 3 156 ? -6.351 11.518 138.252 1.00 14.72 156 ASP C N 1
ATOM 5302 C CA . ASP C 3 156 ? -4.927 11.586 137.952 1.00 13.67 156 ASP C CA 1
ATOM 5303 C C . ASP C 3 156 ? -4.798 12.616 136.818 1.00 11.70 156 ASP C C 1
ATOM 5304 O O . ASP C 3 156 ? -5.177 12.337 135.684 1.00 12.03 156 ASP C O 1
ATOM 5309 N N . VAL C 3 157 ? -4.286 13.807 137.122 1.00 9.46 157 VAL C N 1
ATOM 5310 C CA . VAL C 3 157 ? -4.136 14.856 136.112 1.00 8.35 157 VAL C CA 1
ATOM 5311 C C . VAL C 3 157 ? -3.429 14.374 134.839 1.00 8.59 157 VAL C C 1
ATOM 5312 O O . VAL C 3 157 ? -3.789 14.778 133.734 1.00 8.53 157 VAL C O 1
ATOM 5316 N N . SER C 3 158 ? -2.438 13.497 134.983 1.00 8.88 158 SER C N 1
ATOM 5317 C CA . SER C 3 158 ? -1.707 12.987 133.818 1.00 9.18 158 SER C CA 1
ATOM 5318 C C . SER C 3 158 ? -2.548 12.191 132.803 1.00 8.87 158 SER C C 1
ATOM 5319 O O . SER C 3 158 ? -2.234 12.169 131.611 1.00 7.27 158 SER C O 1
ATOM 5322 N N . ARG C 3 159 ? -3.609 11.537 133.269 1.00 8.63 159 ARG C N 1
ATOM 5323 C CA . ARG C 3 159 ? -4.458 10.740 132.385 1.00 7.93 159 ARG C CA 1
ATOM 5324 C C . ARG C 3 159 ? -5.701 11.485 131.885 1.00 9.20 159 ARG C C 1
ATOM 5325 O O . ARG C 3 159 ? -6.533 10.915 131.168 1.00 9.17 159 ARG C O 1
ATOM 5333 N N . THR C 3 160 ? -5.799 12.765 132.236 1.00 7.98 160 THR C N 1
ATOM 5334 C CA . THR C 3 160 ? -6.937 13.604 131.872 1.00 7.47 160 THR C CA 1
ATOM 5335 C C . THR C 3 160 ? -6.767 14.434 130.595 1.00 8.56 160 THR C C 1
ATOM 5336 O O . THR C 3 160 ? -5.722 15.055 130.382 1.00 10.85 160 THR C O 1
ATOM 5340 N N . GLN C 3 161 ? -7.799 14.453 129.755 1.00 8.01 161 GLN C N 1
ATOM 5341 C CA . GLN C 3 161 ? -7.764 15.247 128.529 1.00 9.26 161 GLN C CA 1
ATOM 5342 C C . GLN C 3 161 ? -7.964 16.704 128.951 1.00 9.03 161 GLN C C 1
ATOM 5343 O O . GLN C 3 161 ? -8.838 17.006 129.765 1.00 8.57 161 GLN C O 1
ATOM 5349 N N . LYS C 3 162 ? -7.178 17.617 128.395 1.00 9.61 162 LYS C N 1
ATOM 5350 C CA . LYS C 3 162 ? -7.298 19.001 128.829 1.00 9.67 162 LYS C CA 1
ATOM 5351 C C . LYS C 3 162 ? -6.684 20.042 127.916 1.00 9.76 162 LYS C C 1
ATOM 5352 O O . LYS C 3 162 ? -6.019 19.725 126.929 1.00 7.56 162 LYS C O 1
ATOM 5358 N N . ILE C 3 163 ? -6.926 21.299 128.272 1.00 10.64 163 ILE C N 1
ATOM 5359 C CA . ILE C 3 163 ? -6.375 22.431 127.546 1.00 12.14 163 ILE C CA 1
ATOM 5360 C C . ILE C 3 163 ? -5.704 23.297 128.607 1.00 10.86 163 ILE C C 1
ATOM 5361 O O . ILE C 3 163 ? -6.244 23.475 129.698 1.00 9.46 163 ILE C O 1
ATOM 5366 N N . VAL C 3 164 ? -4.514 23.796 128.298 1.00 9.10 164 VAL C N 1
ATOM 5367 C CA . VAL C 3 164 ? -3.766 24.642 129.221 1.00 8.60 164 VAL C CA 1
ATOM 5368 C C . VAL C 3 164 ? -3.713 26.003 128.552 1.00 8.51 164 VAL C C 1
ATOM 5369 O O . VAL C 3 164 ? -2.994 26.187 127.566 1.00 8.55 164 VAL C O 1
ATOM 5373 N N . VAL C 3 165 ? -4.489 26.944 129.089 1.00 9.07 165 VAL C N 1
ATOM 5374 C CA . VAL C 3 165 ? -4.590 28.290 128.535 1.00 9.42 165 VAL C CA 1
ATOM 5375 C C . VAL C 3 165 ? -3.815 29.386 129.269 1.00 11.20 165 VAL C C 1
ATOM 5376 O O . VAL C 3 165 ? -3.936 29.559 130.487 1.00 10.40 165 VAL C O 1
ATOM 5380 N N . ASP C 3 166 ? -3.025 30.126 128.496 1.00 10.94 166 ASP C N 1
ATOM 5381 C CA . ASP C 3 166 ? -2.205 31.227 128.993 1.00 10.82 166 ASP C CA 1
ATOM 5382 C C . ASP C 3 166 ? -3.026 32.507 128.807 1.00 12.16 166 ASP C C 1
ATOM 5383 O O . ASP C 3 166 ? -3.113 33.048 127.710 1.00 14.20 166 ASP C O 1
ATOM 5388 N N . LEU C 3 167 ? -3.652 32.972 129.881 1.00 13.18 167 LEU C N 1
ATOM 5389 C CA . LEU C 3 167 ? -4.493 34.167 129.832 1.00 14.50 167 LEU C CA 1
ATOM 5390 C C . LEU C 3 167 ? -3.765 35.455 130.230 1.00 15.35 167 LEU C C 1
ATOM 5391 O O . LEU C 3 167 ? -3.338 35.624 131.379 1.00 14.27 167 LEU C O 1
ATOM 5396 N N . ARG C 3 168 ? -3.637 36.360 129.265 1.00 13.99 168 ARG C N 1
ATOM 5397 C CA . ARG C 3 168 ? -2.980 37.645 129.479 1.00 14.85 168 ARG C CA 1
ATOM 5398 C C . ARG C 3 168 ? -3.792 38.703 128.743 1.00 14.50 168 ARG C C 1
ATOM 5399 O O . ARG C 3 168 ? -4.368 39.591 129.355 1.00 13.87 168 ARG C O 1
ATOM 5407 N N . THR C 3 169 ? -3.841 38.592 127.422 1.00 15.43 169 THR C N 1
ATOM 5408 C CA . THR C 3 169 ? -4.603 39.524 126.613 1.00 15.95 169 THR C CA 1
ATOM 5409 C C . THR C 3 169 ? -5.964 38.932 126.232 1.00 16.48 169 THR C C 1
ATOM 5410 O O . THR C 3 169 ? -6.934 39.672 126.086 1.00 17.76 169 THR C O 1
ATOM 5414 N N . SER C 3 170 ? -6.045 37.607 126.091 1.00 16.32 170 SER C N 1
ATOM 5415 C CA . SER C 3 170 ? -7.304 36.951 125.727 1.00 16.57 170 SER C CA 1
ATOM 5416 C C . SER C 3 170 ? -8.359 37.099 126.820 1.00 17.99 170 SER C C 1
ATOM 5417 O O . SER C 3 170 ? -8.041 37.425 127.963 1.00 17.53 170 SER C O 1
ATOM 5420 N N . THR C 3 171 ? -9.615 36.837 126.472 1.00 17.84 171 THR C N 1
ATOM 5421 C CA . THR C 3 171 ? -10.712 36.979 127.426 1.00 17.55 171 THR C CA 1
ATOM 5422 C C . THR C 3 171 ? -11.789 35.902 127.300 1.00 17.81 171 THR C C 1
ATOM 5423 O O . THR C 3 171 ? -12.726 35.852 128.101 1.00 17.63 171 THR C O 1
ATOM 5427 N N . ALA C 3 172 ? -11.667 35.043 126.294 1.00 17.28 172 ALA C N 1
ATOM 5428 C CA . ALA C 3 172 ? -12.661 33.998 126.098 1.00 15.06 172 ALA C CA 1
ATOM 5429 C C . ALA C 3 172 ? -12.043 32.670 125.688 1.00 13.59 172 ALA C C 1
ATOM 5430 O O . ALA C 3 172 ? -11.085 32.634 124.924 1.00 14.42 172 ALA C O 1
ATOM 5432 N N . VAL C 3 173 ? -12.603 31.585 126.219 1.00 13.11 173 VAL C N 1
ATOM 5433 C CA . VAL C 3 173 ? -12.161 30.222 125.934 1.00 13.60 173 VAL C CA 1
ATOM 5434 C C . VAL C 3 173 ? -13.428 29.429 125.625 1.00 13.32 173 VAL C C 1
ATOM 5435 O O . VAL C 3 173 ? -14.430 29.563 126.323 1.00 13.22 173 VAL C O 1
ATOM 5439 N N . SER C 3 174 ? -13.383 28.596 124.591 1.00 13.27 174 SER C N 1
ATOM 5440 C CA . SER C 3 174 ? -14.562 27.839 124.203 1.00 12.85 174 SER C CA 1
ATOM 5441 C C . SER C 3 174 ? -14.236 26.473 123.606 1.00 12.36 174 SER C C 1
ATOM 5442 O O . SER C 3 174 ? -13.235 26.320 122.904 1.00 13.72 174 SER C O 1
ATOM 5445 N N . PHE C 3 175 ? -15.088 25.487 123.885 1.00 10.43 175 PHE C N 1
ATOM 5446 C CA . PHE C 3 175 ? -14.899 24.140 123.363 1.00 9.40 175 PHE C CA 1
ATOM 5447 C C . PHE C 3 175 ? -16.174 23.311 123.503 1.00 10.04 175 PHE C C 1
ATOM 5448 O O . PHE C 3 175 ? -17.107 23.711 124.204 1.00 8.02 175 PHE C O 1
ATOM 5456 N N . THR C 3 176 ? -16.202 22.161 122.828 1.00 8.55 176 THR C N 1
ATOM 5457 C CA . THR C 3 176 ? -17.344 21.255 122.862 1.00 8.20 176 THR C CA 1
ATOM 5458 C C . THR C 3 176 ? -16.962 19.963 123.579 1.00 8.46 176 THR C C 1
ATOM 5459 O O . THR C 3 176 ? -15.870 19.425 123.379 1.00 8.99 176 THR C O 1
ATOM 5463 N N . VAL C 3 177 ? -17.864 19.473 124.422 1.00 8.08 177 VAL C N 1
ATOM 5464 C CA . VAL C 3 177 ? -17.641 18.237 125.171 1.00 6.00 177 VAL C CA 1
ATOM 5465 C C . VAL C 3 177 ? -18.515 17.160 124.541 1.00 5.80 177 VAL C C 1
ATOM 5466 O O . VAL C 3 177 ? -19.743 17.206 124.661 1.00 4.87 177 VAL C O 1
ATOM 5470 N N . PRO C 3 178 ? -17.892 16.172 123.866 1.00 6.62 178 PRO C N 1
ATOM 5471 C CA . PRO C 3 178 ? -18.589 15.063 123.192 1.00 6.23 178 PRO C CA 1
ATOM 5472 C C . PRO C 3 178 ? -19.223 14.026 124.105 1.00 7.27 178 PRO C C 1
ATOM 5473 O O . PRO C 3 178 ? -18.774 13.827 125.231 1.00 7.87 178 PRO C O 1
ATOM 5477 N N . TYR C 3 179 ? -20.269 13.370 123.598 1.00 8.08 179 TYR C N 1
ATOM 5478 C CA . TYR C 3 179 ? -20.996 12.322 124.321 1.00 7.33 179 TYR C CA 1
ATOM 5479 C C . TYR C 3 179 ? -20.076 11.131 124.543 1.00 7.74 179 TYR C C 1
ATOM 5480 O O . TYR C 3 179 ? -19.431 10.660 123.608 1.00 9.70 179 TYR C O 1
ATOM 5489 N N . ILE C 3 180 ? -20.037 10.638 125.775 1.00 6.97 180 ILE C N 1
ATOM 5490 C CA . ILE C 3 180 ? -19.198 9.503 126.143 1.00 9.53 180 ILE C CA 1
ATOM 5491 C C . ILE C 3 180 ? -19.981 8.656 127.149 1.00 10.42 180 ILE C C 1
ATOM 5492 O O . ILE C 3 180 ? -20.314 9.128 128.238 1.00 9.10 180 ILE C O 1
ATOM 5497 N N . GLY C 3 181 ? -20.284 7.414 126.779 1.00 11.38 181 GLY C N 1
ATOM 5498 C CA . GLY C 3 181 ? -21.029 6.537 127.670 1.00 10.69 181 GLY C CA 1
ATOM 5499 C C . GLY C 3 181 ? -20.945 5.088 127.226 1.00 12.07 181 GLY C C 1
ATOM 5500 O O . GLY C 3 181 ? -20.451 4.801 126.136 1.00 11.51 181 GLY C O 1
ATOM 5501 N N . SER C 3 182 ? -21.414 4.168 128.066 1.00 11.60 182 SER C N 1
ATOM 5502 C CA . SER C 3 182 ? -21.389 2.751 127.721 1.00 12.79 182 SER C CA 1
ATOM 5503 C C . SER C 3 182 ? -22.639 2.354 126.937 1.00 12.27 182 SER C C 1
ATOM 5504 O O . SER C 3 182 ? -22.656 1.314 126.277 1.00 11.28 182 SER C O 1
ATOM 5507 N N . ARG C 3 183 ? -23.677 3.191 127.014 1.00 12.63 183 ARG C N 1
ATOM 5508 C CA . ARG C 3 183 ? -24.939 2.951 126.304 1.00 11.59 183 ARG C CA 1
ATOM 5509 C C . ARG C 3 183 ? -25.211 4.089 125.305 1.00 9.88 183 ARG C C 1
ATOM 5510 O O . ARG C 3 183 ? -24.640 5.167 125.418 1.00 8.71 183 ARG C O 1
ATOM 5518 N N . PRO C 3 184 ? -26.093 3.857 124.317 1.00 9.34 184 PRO C N 1
ATOM 5519 C CA . PRO C 3 184 ? -26.417 4.884 123.315 1.00 9.42 184 PRO C CA 1
ATOM 5520 C C . PRO C 3 184 ? -27.159 6.096 123.900 1.00 10.24 184 PRO C C 1
ATOM 5521 O O . PRO C 3 184 ? -27.298 7.134 123.229 1.00 8.31 184 PRO C O 1
ATOM 5525 N N . TRP C 3 185 ? -27.645 5.954 125.136 1.00 7.39 185 TRP C N 1
ATOM 5526 C CA . TRP C 3 185 ? -28.356 7.039 125.810 1.00 7.96 185 TRP C CA 1
ATOM 5527 C C . TRP C 3 185 ? -28.037 7.092 127.299 1.00 8.30 185 TRP C C 1
ATOM 5528 O O . TRP C 3 185 ? -27.497 6.141 127.865 1.00 7.69 185 TRP C O 1
ATOM 5539 N N . LEU C 3 186 ? -28.385 8.223 127.913 1.00 8.18 186 LEU C N 1
ATOM 5540 C CA . LEU C 3 186 ? -28.245 8.448 129.353 1.00 8.03 186 LEU C CA 1
ATOM 5541 C C . LEU C 3 186 ? -29.625 8.951 129.787 1.00 8.09 186 LEU C C 1
ATOM 5542 O O . LEU C 3 186 ? -30.400 9.431 128.958 1.00 9.10 186 LEU C O 1
ATOM 5547 N N . TYR C 3 187 ? -29.944 8.834 131.069 1.00 7.68 187 TYR C N 1
ATOM 5548 C CA . TYR C 3 187 ? -31.242 9.282 131.563 1.00 9.30 187 TYR C CA 1
ATOM 5549 C C . TYR C 3 187 ? -31.263 10.772 131.850 1.00 10.99 187 TYR C C 1
ATOM 5550 O O . TYR C 3 187 ? -30.233 11.364 132.163 1.00 11.72 187 TYR C O 1
ATOM 5559 N N . CYS C 3 188 ? -32.443 11.375 131.736 1.00 12.15 188 CYS C N 1
ATOM 5560 C CA . CYS C 3 188 ? -32.617 12.792 132.041 1.00 12.13 188 CYS C CA 1
ATOM 5561 C C . CYS C 3 188 ? -33.079 12.856 133.492 1.00 12.20 188 CYS C C 1
ATOM 5562 O O . CYS C 3 188 ? -34.245 12.581 133.781 1.00 10.81 188 CYS C O 1
ATOM 5565 N N . ILE C 3 189 ? -32.167 13.190 134.403 1.00 12.72 189 ILE C N 1
ATOM 5566 C CA . ILE C 3 189 ? -32.497 13.280 135.827 1.00 13.53 189 ILE C CA 1
ATOM 5567 C C . ILE C 3 189 ? -31.629 14.336 136.506 1.00 14.84 189 ILE C C 1
ATOM 5568 O O . ILE C 3 189 ? -30.419 14.373 136.289 1.00 15.21 189 ILE C O 1
ATOM 5573 N N . ARG C 3 190 ? -32.237 15.184 137.333 1.00 16.14 190 ARG C N 1
ATOM 5574 C CA . ARG C 3 190 ? -31.471 16.205 138.047 1.00 18.82 190 ARG C CA 1
ATOM 5575 C C . ARG C 3 190 ? -30.480 15.516 138.977 1.00 19.42 190 ARG C C 1
ATOM 5576 O O . ARG C 3 190 ? -30.847 14.604 139.720 1.00 19.62 190 ARG C O 1
ATOM 5584 N N . PRO C 3 191 ? -29.211 15.950 138.954 1.00 20.77 191 PRO C N 1
ATOM 5585 C CA . PRO C 3 191 ? -28.152 15.376 139.793 1.00 21.95 191 PRO C CA 1
ATOM 5586 C C . PRO C 3 191 ? -28.482 15.317 141.289 1.00 23.05 191 PRO C C 1
ATOM 5587 O O . PRO C 3 191 ? -28.066 14.391 141.986 1.00 23.45 191 PRO C O 1
ATOM 5591 N N . GLU C 3 192 ? -29.232 16.304 141.772 1.00 23.57 192 GLU C N 1
ATOM 5592 C CA . GLU C 3 192 ? -29.591 16.386 143.188 1.00 24.74 192 GLU C CA 1
ATOM 5593 C C . GLU C 3 192 ? -30.803 15.556 143.600 1.00 23.20 192 GLU C C 1
ATOM 5594 O O . GLU C 3 192 ? -31.086 15.432 144.789 1.00 22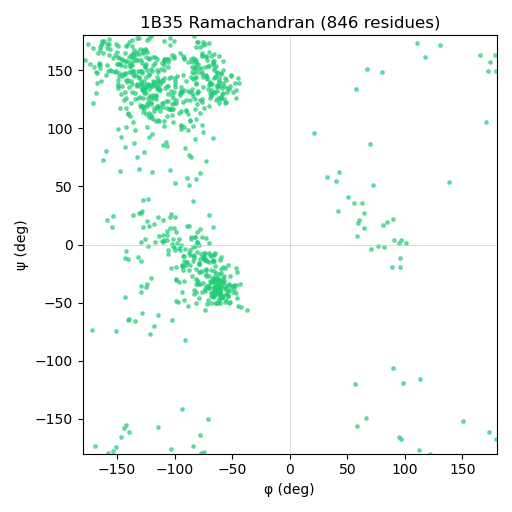.34 192 GLU C O 1
ATOM 5600 N N . SER C 3 193 ? -31.519 14.989 142.633 1.00 21.76 193 SER C N 1
ATOM 5601 C CA . SER C 3 193 ? -32.699 14.180 142.942 1.00 20.02 193 SER C CA 1
ATOM 5602 C C . SER C 3 193 ? -32.392 13.136 144.025 1.00 19.58 193 SER C C 1
ATOM 5603 O O . SER C 3 193 ? -31.403 12.402 143.936 1.00 19.61 193 SER C O 1
ATOM 5606 N N . SER C 3 194 ? -33.253 13.068 145.038 1.00 18.09 194 SER C N 1
ATOM 5607 C CA . SER C 3 194 ? -33.054 12.153 146.159 1.00 16.76 194 SER C CA 1
ATOM 5608 C C . SER C 3 194 ? -33.131 10.670 145.835 1.00 15.33 194 SER C C 1
ATOM 5609 O O . SER C 3 194 ? -32.588 9.857 146.571 1.00 14.80 194 SER C O 1
ATOM 5612 N N . TRP C 3 195 ? -33.800 10.295 144.752 1.00 15.95 195 TRP C N 1
ATOM 5613 C CA . TRP C 3 195 ? -33.869 8.873 144.425 1.00 15.52 195 TRP C CA 1
ATOM 5614 C C . TRP C 3 195 ? -32.577 8.359 143.770 1.00 15.67 195 TRP C C 1
ATOM 5615 O O . TRP C 3 195 ? -32.539 7.250 143.238 1.00 15.95 195 TRP C O 1
ATOM 5626 N N . LEU C 3 196 ? -31.515 9.163 143.834 1.00 15.60 196 LEU C N 1
ATOM 5627 C CA . LEU C 3 196 ? -30.218 8.766 143.282 1.00 17.72 196 LEU C CA 1
ATOM 5628 C C . LEU C 3 196 ? -29.213 8.389 144.374 1.00 18.94 196 LEU C C 1
ATOM 5629 O O . LEU C 3 196 ? -28.131 7.894 144.069 1.00 19.46 196 LEU C O 1
ATOM 5634 N N . SER C 3 197 ? -29.553 8.624 145.639 1.00 20.94 197 SER C N 1
ATOM 5635 C CA . SER C 3 197 ? -28.641 8.262 146.730 1.00 24.92 197 SER C CA 1
ATOM 5636 C C . SER C 3 197 ? -28.793 6.774 147.036 1.00 26.16 197 SER C C 1
ATOM 5637 O O . SER C 3 197 ? -29.897 6.242 146.958 1.00 26.59 197 SER C O 1
ATOM 5640 N N . LYS C 3 198 ? -27.699 6.098 147.377 1.00 28.47 198 LYS C N 1
ATOM 5641 C CA . LYS C 3 198 ? -27.786 4.667 147.654 1.00 31.51 198 LYS C CA 1
ATOM 5642 C C . LYS C 3 198 ? -27.503 4.228 149.093 1.00 33.52 198 LYS C C 1
ATOM 5643 O O . LYS C 3 198 ? -28.370 3.625 149.735 1.00 35.54 198 LYS C O 1
ATOM 5649 N N . ASP C 3 199 ? -26.303 4.498 149.599 1.00 34.11 199 ASP C N 1
ATOM 5650 C CA . ASP C 3 199 ? -25.970 4.115 150.974 1.00 34.68 199 ASP C CA 1
ATOM 5651 C C . ASP C 3 199 ? -25.633 5.358 151.785 1.00 34.37 199 ASP C C 1
ATOM 5652 O O . ASP C 3 199 ? -24.512 5.513 152.270 1.00 34.41 199 ASP C O 1
ATOM 5657 N N . ASN C 3 200 ? -26.618 6.238 151.927 1.00 33.59 200 ASN C N 1
ATOM 5658 C CA . ASN C 3 200 ? -26.441 7.490 152.652 1.00 32.39 200 ASN C CA 1
ATOM 5659 C C . ASN C 3 200 ? -25.425 8.396 151.962 1.00 29.68 200 ASN C C 1
ATOM 5660 O O . ASN C 3 200 ? -24.770 9.219 152.599 1.00 29.32 200 ASN C O 1
ATOM 5665 N N . THR C 3 201 ? -25.308 8.227 150.649 1.00 27.27 201 THR C N 1
ATOM 5666 C CA . THR C 3 201 ? -24.412 9.026 149.825 1.00 25.51 201 THR C CA 1
ATOM 5667 C C . THR C 3 201 ? -25.244 9.675 148.722 1.00 23.63 201 THR C C 1
ATOM 5668 O O . THR C 3 201 ? -25.606 9.029 147.735 1.00 23.51 201 THR C O 1
ATOM 5672 N N . ASP C 3 202 ? -25.555 10.952 148.908 1.00 21.70 202 ASP C N 1
ATOM 5673 C CA . ASP C 3 202 ? -26.351 11.712 147.950 1.00 20.67 202 ASP C CA 1
ATOM 5674 C C . ASP C 3 202 ? -25.811 11.638 146.523 1.00 18.83 202 ASP C C 1
ATOM 5675 O O . ASP C 3 202 ? -24.612 11.789 146.299 1.00 18.28 202 ASP C O 1
ATOM 5680 N N . GLY C 3 203 ? -26.714 11.392 145.573 1.00 16.04 203 GLY C N 1
ATOM 5681 C CA . GLY C 3 203 ? -26.356 11.314 144.168 1.00 15.24 203 GLY C CA 1
ATOM 5682 C C . GLY C 3 203 ? -25.428 10.186 143.751 1.00 16.14 203 GLY C C 1
ATOM 5683 O O . GLY C 3 203 ? -24.896 10.200 142.641 1.00 17.34 203 GLY C O 1
ATOM 5684 N N . ALA C 3 204 ? -25.246 9.200 144.622 1.00 15.01 204 ALA C N 1
ATOM 5685 C CA . ALA C 3 204 ? -24.360 8.073 144.334 1.00 15.14 204 ALA C CA 1
ATOM 5686 C C . ALA C 3 204 ? -24.618 7.370 143.000 1.00 14.10 204 ALA C C 1
ATOM 5687 O O . ALA C 3 204 ? -23.708 6.787 142.415 1.00 16.31 204 ALA C O 1
ATOM 5689 N N . LEU C 3 205 ? -25.850 7.428 142.516 1.00 12.98 205 LEU C N 1
ATOM 5690 C CA . LEU C 3 205 ? -26.205 6.764 141.264 1.00 13.73 205 LEU C CA 1
ATOM 5691 C C . LEU C 3 205 ? -26.279 7.685 140.033 1.00 12.93 205 LEU C C 1
ATOM 5692 O O . LEU C 3 205 ? -26.792 7.283 138.989 1.00 13.97 205 LEU C O 1
ATOM 5697 N N . MET C 3 206 ? -25.751 8.901 140.137 1.00 11.85 206 MET C N 1
ATOM 5698 C CA . MET C 3 206 ? -25.828 9.828 139.014 1.00 10.84 206 MET C CA 1
ATOM 5699 C C . MET C 3 206 ? -25.040 9.413 137.769 1.00 10.16 206 MET C C 1
ATOM 5700 O O . MET C 3 206 ? -25.173 10.042 136.716 1.00 12.02 206 MET C O 1
ATOM 5705 N N . TYR C 3 207 ? -24.236 8.358 137.869 1.00 9.36 207 TYR C N 1
ATOM 5706 C CA . TYR C 3 207 ? -23.463 7.902 136.708 1.00 9.10 207 TYR C CA 1
ATOM 5707 C C . TYR C 3 207 ? -24.379 7.285 135.647 1.00 9.56 207 TYR C C 1
ATOM 5708 O O . TYR C 3 207 ? -23.912 6.823 134.604 1.00 11.22 207 TYR C O 1
ATOM 5717 N N . ASN C 3 208 ? -25.684 7.294 135.922 1.00 9.17 208 ASN C N 1
ATOM 5718 C CA . ASN C 3 208 ? -26.682 6.764 134.998 1.00 8.80 208 ASN C CA 1
ATOM 5719 C C . ASN C 3 208 ? -27.379 7.915 134.276 1.00 10.21 208 ASN C C 1
ATOM 5720 O O . ASN C 3 208 ? -28.270 7.689 133.452 1.00 9.87 208 ASN C O 1
ATOM 5725 N N . CYS C 3 209 ? -26.973 9.149 134.576 1.00 9.03 209 CYS C N 1
ATOM 5726 C CA . CYS C 3 209 ? -27.590 10.310 133.945 1.00 9.31 209 CYS C CA 1
ATOM 5727 C C . CYS C 3 209 ? -26.604 11.442 133.647 1.00 9.37 209 CYS C C 1
ATOM 5728 O O . CYS C 3 209 ? -26.936 12.382 132.921 1.00 9.43 209 CYS C O 1
ATOM 5731 N N . VAL C 3 210 ? -25.397 11.344 134.201 1.00 9.48 210 VAL C N 1
ATOM 5732 C CA . VAL C 3 210 ? -24.353 12.350 133.992 1.00 9.73 210 VAL C CA 1
ATOM 5733 C C . VAL C 3 210 ? -23.085 11.645 133.487 1.00 10.70 210 VAL C C 1
ATOM 5734 O O . VAL C 3 210 ? -22.662 10.629 134.050 1.00 11.63 210 VAL C O 1
ATOM 5738 N N . SER C 3 211 ? -22.473 12.177 132.433 1.00 9.49 211 SER C N 1
ATOM 5739 C CA . SER C 3 211 ? -21.288 11.540 131.863 1.00 9.35 211 SER C CA 1
ATOM 5740 C C . SER C 3 211 ? -19.955 11.861 132.531 1.00 9.50 211 SER C C 1
ATOM 5741 O O . SER C 3 211 ? -18.945 11.221 132.227 1.00 9.61 211 SER C O 1
ATOM 5744 N N . GLY C 3 212 ? -19.945 12.840 133.431 1.00 7.67 212 GLY C N 1
ATOM 5745 C CA . GLY C 3 212 ? -18.710 13.218 134.095 1.00 5.79 212 GLY C CA 1
ATOM 5746 C C . GLY C 3 212 ? -18.736 14.688 134.467 1.00 6.46 212 GLY C C 1
ATOM 5747 O O . GLY C 3 212 ? -19.811 15.249 134.690 1.00 6.60 212 GLY C O 1
ATOM 5748 N N . ILE C 3 213 ? -17.569 15.322 134.535 1.00 6.15 213 ILE C N 1
ATOM 5749 C CA . ILE C 3 213 ? -17.508 16.742 134.878 1.00 8.41 213 ILE C CA 1
ATOM 5750 C C . ILE C 3 213 ? -16.488 17.513 134.051 1.00 9.40 213 ILE C C 1
ATOM 5751 O O . ILE C 3 213 ? -15.545 16.937 133.501 1.00 11.25 213 ILE C O 1
ATOM 5756 N N . VAL C 3 214 ? -16.706 18.820 133.953 1.00 9.82 214 VAL C N 1
ATOM 5757 C CA . VAL C 3 214 ? -15.778 19.724 133.285 1.00 9.27 214 VAL C CA 1
ATOM 5758 C C . VAL C 3 214 ? -15.146 20.412 134.497 1.00 9.78 214 VAL C C 1
ATOM 5759 O O . VAL C 3 214 ? -15.846 20.777 135.444 1.00 9.18 214 VAL C O 1
ATOM 5763 N N . ARG C 3 215 ? -13.834 20.584 134.484 1.00 8.90 215 ARG C N 1
ATOM 5764 C CA . ARG C 3 215 ? -13.164 21.187 135.627 1.00 8.00 215 ARG C CA 1
ATOM 5765 C C . ARG C 3 215 ? -12.160 22.258 135.250 1.00 7.08 215 ARG C C 1
ATOM 5766 O O . ARG C 3 215 ? -11.509 22.172 134.212 1.00 7.38 215 ARG C O 1
ATOM 5774 N N . VAL C 3 216 ? -12.058 23.273 136.102 1.00 6.52 216 VAL C N 1
ATOM 5775 C CA . VAL C 3 216 ? -11.108 24.367 135.914 1.00 7.33 216 VAL C CA 1
ATOM 5776 C C . VAL C 3 216 ? -10.193 24.387 137.140 1.00 9.11 216 VAL C C 1
ATOM 5777 O O . VAL C 3 216 ? -10.665 24.535 138.270 1.00 8.79 216 VAL C O 1
ATOM 5781 N N . GLU C 3 217 ? -8.892 24.227 136.918 1.00 9.79 217 GLU C N 1
ATOM 5782 C CA . GLU C 3 217 ? -7.919 24.237 138.010 1.00 11.11 217 GLU C CA 1
ATOM 5783 C C . GLU C 3 217 ? -6.827 25.271 137.733 1.00 11.26 217 GLU C C 1
ATOM 5784 O O . GLU C 3 217 ? -6.525 25.574 136.574 1.00 11.33 217 GLU C O 1
ATOM 5790 N N . VAL C 3 218 ? -6.229 25.802 138.795 1.00 10.09 218 VAL C N 1
ATOM 5791 C CA . VAL C 3 218 ? -5.154 26.775 138.642 1.00 11.08 218 VAL C CA 1
ATOM 5792 C C . VAL C 3 218 ? -3.841 26.053 138.332 1.00 12.47 218 VAL C C 1
ATOM 5793 O O . VAL C 3 218 ? -3.505 25.083 139.010 1.00 13.97 218 VAL C O 1
ATOM 5797 N N . LEU C 3 219 ? -3.110 26.507 137.311 1.00 12.87 219 LEU C N 1
ATOM 5798 C CA . LEU C 3 219 ? -1.806 25.917 136.990 1.00 12.46 219 LEU C CA 1
ATOM 5799 C C . LEU C 3 219 ? -0.764 26.895 137.549 1.00 13.00 219 LEU C C 1
ATOM 5800 O O . LEU C 3 219 ? -0.028 26.561 138.473 1.00 14.01 219 LEU C O 1
ATOM 5805 N N . ASN C 3 220 ? -0.708 28.105 136.995 1.00 13.02 220 ASN C N 1
ATOM 5806 C CA . ASN C 3 220 ? 0.211 29.137 137.493 1.00 10.59 220 ASN C CA 1
ATOM 5807 C C . ASN C 3 220 ? -0.624 30.236 138.151 1.00 10.76 220 ASN C C 1
ATOM 5808 O O . ASN C 3 220 ? -1.488 30.824 137.502 1.00 9.04 220 ASN C O 1
ATOM 5813 N N . GLN C 3 221 ? -0.373 30.504 139.432 1.00 10.50 221 GLN C N 1
ATOM 5814 C CA . GLN C 3 221 ? -1.121 31.522 140.158 1.00 10.30 221 GLN C CA 1
ATOM 5815 C C . GLN C 3 221 ? -1.308 32.798 139.361 1.00 10.55 221 GLN C C 1
ATOM 5816 O O . GLN C 3 221 ? -0.392 33.257 138.669 1.00 8.77 221 GLN C O 1
ATOM 5822 N N . LEU C 3 222 ? -2.515 33.351 139.464 1.00 9.02 222 LEU C N 1
ATOM 5823 C CA . LEU C 3 222 ? -2.871 34.597 138.800 1.00 10.19 222 LEU C CA 1
ATOM 5824 C C . LEU C 3 222 ? -2.096 35.738 139.452 1.00 10.93 222 LEU C C 1
ATOM 5825 O O . LEU C 3 222 ? -2.034 35.847 140.675 1.00 10.80 222 LEU C O 1
ATOM 5830 N N . VAL C 3 223 ? -1.498 36.581 138.625 1.00 11.26 223 VAL C N 1
ATOM 5831 C CA . VAL C 3 223 ? -0.753 37.731 139.115 1.00 11.60 223 VAL C CA 1
ATOM 5832 C C . VAL C 3 223 ? -1.392 38.963 138.481 1.00 10.51 223 VAL C C 1
ATOM 5833 O O . VAL C 3 223 ? -1.883 38.906 137.348 1.00 7.83 223 VAL C O 1
ATOM 5837 N N . ALA C 3 224 ? -1.407 40.070 139.212 1.00 10.19 224 ALA C N 1
ATOM 5838 C CA . ALA C 3 224 ? -2.030 41.278 138.689 1.00 10.19 224 ALA C CA 1
ATOM 5839 C C . ALA C 3 224 ? -1.314 42.571 139.065 1.00 9.30 224 ALA C C 1
ATOM 5840 O O . ALA C 3 224 ? -0.739 42.684 140.143 1.00 6.31 224 ALA C O 1
ATOM 5842 N N . ALA C 3 225 ? -1.352 43.546 138.162 1.00 9.68 225 ALA C N 1
ATOM 5843 C CA . ALA C 3 225 ? -0.734 44.845 138.423 1.00 11.56 225 ALA C CA 1
ATOM 5844 C C . ALA C 3 225 ? -1.381 45.422 139.691 1.00 12.89 225 ALA C C 1
ATOM 5845 O O . ALA C 3 225 ? -2.549 45.138 139.974 1.00 11.38 225 ALA C O 1
ATOM 5847 N N . GLN C 3 226 ? -0.628 46.227 140.441 1.00 12.49 226 GLN C N 1
ATOM 5848 C CA . GLN C 3 226 ? -1.129 46.820 141.679 1.00 13.29 226 GLN C CA 1
ATOM 5849 C C . GLN C 3 226 ? -2.250 47.837 141.456 1.00 14.63 226 GLN C C 1
ATOM 5850 O O . GLN C 3 226 ? -2.949 48.216 142.401 1.00 15.03 226 GLN C O 1
ATOM 5856 N N . ASN C 3 227 ? -2.430 48.268 140.212 1.00 13.16 227 ASN C N 1
ATOM 5857 C CA . ASN C 3 227 ? -3.456 49.247 139.899 1.00 12.85 227 ASN C CA 1
ATOM 5858 C C . ASN C 3 227 ? -4.708 48.680 139.220 1.00 12.69 227 ASN C C 1
ATOM 5859 O O . ASN C 3 227 ? -5.422 49.413 138.534 1.00 12.57 227 ASN C O 1
ATOM 5864 N N . VAL C 3 228 ? -4.967 47.386 139.406 1.00 10.27 228 VAL C N 1
ATOM 5865 C CA . VAL C 3 228 ? -6.163 46.743 138.844 1.00 11.06 228 VAL C CA 1
ATOM 5866 C C . VAL C 3 228 ? -6.787 45.829 139.904 1.00 11.75 228 VAL C C 1
ATOM 5867 O O . VAL C 3 228 ? -6.076 45.286 140.754 1.00 11.48 228 VAL C O 1
ATOM 5871 N N . PHE C 3 229 ? -8.110 45.668 139.870 1.00 11.93 229 PHE C N 1
ATOM 5872 C CA . PHE C 3 229 ? -8.779 44.809 140.849 1.00 11.80 229 PHE C CA 1
ATOM 5873 C C . PHE C 3 229 ? -8.109 43.436 140.777 1.00 11.57 229 PHE C C 1
ATOM 5874 O O . PHE C 3 229 ? -7.930 42.893 139.694 1.00 11.77 229 PHE C O 1
ATOM 5882 N N . SER C 3 230 ? -7.735 42.887 141.928 1.00 12.68 230 SER C N 1
ATOM 5883 C CA . SER C 3 230 ? -7.032 41.606 141.991 1.00 15.42 230 SER C CA 1
ATOM 5884 C C . SER C 3 230 ? -7.905 40.360 141.952 1.00 16.39 230 SER C C 1
ATOM 5885 O O . SER C 3 230 ? -7.610 39.376 142.632 1.00 18.69 230 SER C O 1
ATOM 5888 N N . GLU C 3 231 ? -8.969 40.392 141.165 1.00 16.45 231 GLU C N 1
ATOM 5889 C CA . GLU C 3 231 ? -9.855 39.246 141.055 1.00 17.51 231 GLU C CA 1
ATOM 5890 C C . GLU C 3 231 ? -10.514 39.261 139.685 1.00 17.36 231 GLU C C 1
ATOM 5891 O O . GLU C 3 231 ? -10.753 40.329 139.112 1.00 19.00 231 GLU C O 1
ATOM 5897 N N . ILE C 3 232 ? -10.798 38.073 139.162 1.00 15.28 232 ILE C N 1
ATOM 5898 C CA . ILE C 3 232 ? -11.437 37.939 137.861 1.00 14.15 232 ILE C CA 1
ATOM 5899 C C . ILE C 3 232 ? -12.757 37.189 138.003 1.00 14.21 232 ILE C C 1
ATOM 5900 O O . ILE C 3 232 ? -12.792 36.070 138.507 1.00 13.89 232 ILE C O 1
ATOM 5905 N N . ASP C 3 233 ? -13.841 37.823 137.571 1.00 15.08 233 ASP C N 1
ATOM 5906 C CA . ASP C 3 233 ? -15.169 37.216 137.616 1.00 13.66 233 ASP C CA 1
ATOM 5907 C C . ASP C 3 233 ? -15.274 36.432 136.303 1.00 11.60 233 ASP C C 1
ATOM 5908 O O . ASP C 3 233 ? -15.072 36.989 135.226 1.00 11.56 233 ASP C O 1
ATOM 5913 N N . VAL C 3 234 ? -15.558 35.138 136.389 1.00 10.65 234 VAL C N 1
ATOM 5914 C CA . VAL C 3 234 ? -15.650 34.319 135.185 1.00 9.82 234 VAL C CA 1
ATOM 5915 C C . VAL C 3 234 ? -17.062 33.813 134.897 1.00 10.66 234 VAL C C 1
ATOM 5916 O O . VAL C 3 234 ? -17.626 33.027 135.657 1.00 10.85 234 VAL C O 1
ATOM 5920 N N . ILE C 3 235 ? -17.616 34.274 133.781 1.00 9.93 235 ILE C N 1
ATOM 5921 C CA . ILE C 3 235 ? -18.950 33.896 133.351 1.00 10.00 235 ILE C CA 1
ATOM 5922 C C . ILE C 3 235 ? -18.914 32.584 132.573 1.00 11.29 235 ILE C C 1
ATOM 5923 O O . ILE C 3 235 ? -18.077 32.393 131.685 1.00 11.17 235 ILE C O 1
ATOM 5928 N N . CYS C 3 236 ? -19.829 31.681 132.914 1.00 12.42 236 CYS C N 1
ATOM 5929 C CA . CYS C 3 236 ? -19.902 30.386 132.253 1.00 13.48 236 CYS C CA 1
ATOM 5930 C C . CYS C 3 236 ? -21.208 30.241 131.475 1.00 13.15 236 CYS C C 1
ATOM 5931 O O . CYS C 3 236 ? -22.298 30.305 132.049 1.00 13.06 236 CYS C O 1
ATOM 5934 N N . GLU C 3 237 ? -21.098 30.056 130.165 1.00 13.67 237 GLU C N 1
ATOM 5935 C CA . GLU C 3 237 ? -22.277 29.874 129.322 1.00 13.04 237 GLU C CA 1
ATOM 5936 C C . GLU C 3 237 ? -22.286 28.467 128.738 1.00 12.41 237 GLU C C 1
ATOM 5937 O O . GLU C 3 237 ? -21.226 27.883 128.482 1.00 13.48 237 GLU C O 1
ATOM 5943 N N . VAL C 3 238 ? -23.477 27.925 128.514 1.00 10.80 238 VAL C N 1
ATOM 5944 C CA . VAL C 3 238 ? -23.588 26.576 127.978 1.00 13.02 238 VAL C CA 1
ATOM 5945 C C . VAL C 3 238 ? -24.751 26.423 126.996 1.00 13.14 238 VAL C C 1
ATOM 5946 O O . VAL C 3 238 ? -25.765 27.108 127.116 1.00 14.38 238 VAL C O 1
ATOM 5950 N N . ASN C 3 239 ? -24.583 25.553 126.003 1.00 11.74 239 ASN C N 1
ATOM 5951 C CA . ASN C 3 239 ? -25.639 25.275 125.026 1.00 10.71 239 ASN C CA 1
ATOM 5952 C C . ASN C 3 239 ? -25.394 23.922 124.372 1.00 11.42 239 ASN C C 1
ATOM 5953 O O . ASN C 3 239 ? -24.338 23.317 124.551 1.00 12.83 239 ASN C O 1
ATOM 5958 N N . GLY C 3 240 ? -26.372 23.432 123.628 1.00 12.68 240 GLY C N 1
ATOM 5959 C CA . GLY C 3 240 ? -26.216 22.133 123.003 1.00 11.24 240 GLY C CA 1
ATOM 5960 C C . GLY C 3 240 ? -25.399 22.104 121.733 1.00 10.85 240 GLY C C 1
ATOM 5961 O O . GLY C 3 240 ? -25.368 23.072 120.973 1.00 10.84 240 GLY C O 1
ATOM 5962 N N . GLY C 3 241 ? -24.719 20.980 121.522 1.00 11.66 241 GLY C N 1
ATOM 5963 C CA . GLY C 3 241 ? -23.928 20.780 120.323 1.00 12.22 241 GLY C CA 1
ATOM 5964 C C . GLY C 3 241 ? -24.877 20.357 119.212 1.00 12.68 241 GLY C C 1
ATOM 5965 O O . GLY C 3 241 ? -26.055 20.132 119.477 1.00 12.40 241 GLY C O 1
ATOM 5966 N N . PRO C 3 242 ? -24.401 20.219 117.964 1.00 13.70 242 PRO C N 1
ATOM 5967 C CA . PRO C 3 242 ? -25.244 19.823 116.826 1.00 12.90 242 PRO C CA 1
ATOM 5968 C C . PRO C 3 242 ? -25.931 18.470 116.956 1.00 12.51 242 PRO C C 1
ATOM 5969 O O . PRO C 3 242 ? -26.965 18.237 116.326 1.00 14.25 242 PRO C O 1
ATOM 5973 N N . ASP C 3 243 ? -25.360 17.579 117.760 1.00 10.76 243 ASP C N 1
ATOM 5974 C CA . ASP C 3 243 ? -25.925 16.241 117.918 1.00 10.08 243 ASP C CA 1
ATOM 5975 C C . ASP C 3 243 ? -26.694 15.991 119.211 1.00 10.11 243 ASP C C 1
ATOM 5976 O O . ASP C 3 243 ? -26.972 14.843 119.543 1.00 10.97 243 ASP C O 1
ATOM 5981 N N . LEU C 3 244 ? -27.044 17.046 119.938 1.00 10.72 244 LEU C N 1
ATOM 5982 C CA . LEU C 3 244 ? -27.797 16.882 121.182 1.00 11.77 244 LEU C CA 1
ATOM 5983 C C . LEU C 3 244 ? -29.250 16.526 120.866 1.00 12.73 244 LEU C C 1
ATOM 5984 O O . LEU C 3 244 ? -29.962 17.315 120.258 1.00 14.00 244 LEU C O 1
ATOM 5989 N N . GLU C 3 245 ? -29.681 15.340 121.287 1.00 15.87 245 GLU C N 1
ATOM 5990 C CA . GLU C 3 245 ? -31.046 14.860 121.043 1.00 17.76 245 GLU C CA 1
ATOM 5991 C C . GLU C 3 245 ? -31.668 14.217 122.286 1.00 17.05 245 GLU C C 1
ATOM 5992 O O . GLU C 3 245 ? -30.964 13.847 123.228 1.00 18.48 245 GLU C O 1
ATOM 5998 N N . PHE C 3 246 ? -32.991 14.079 122.276 1.00 15.75 246 PHE C N 1
ATOM 5999 C CA . PHE C 3 246 ? -33.728 13.466 123.382 1.00 13.27 246 PHE C CA 1
ATOM 6000 C C . PHE C 3 246 ? -34.625 12.360 122.809 1.00 13.49 246 PHE C C 1
ATOM 6001 O O . PHE C 3 246 ? -34.841 12.319 121.600 1.00 14.62 246 PHE C O 1
ATOM 6009 N N . ALA C 3 247 ? -35.155 11.463 123.641 1.00 14.37 247 ALA C N 1
ATOM 6010 C CA . ALA C 3 247 ? -35.965 10.373 123.082 1.00 15.42 247 ALA C CA 1
ATOM 6011 C C . ALA C 3 247 ? -37.365 10.034 123.605 1.00 17.17 247 ALA C C 1
ATOM 6012 O O . ALA C 3 247 ? -38.266 9.727 122.797 1.00 20.86 247 ALA C O 1
ATOM 6014 N N . GLY C 3 248 ? -37.579 10.057 124.917 1.00 15.15 248 GLY C N 1
ATOM 6015 C CA . GLY C 3 248 ? -38.909 9.696 125.406 1.00 14.26 248 GLY C CA 1
ATOM 6016 C C . GLY C 3 248 ? -39.752 10.817 126.003 1.00 13.86 248 GLY C C 1
ATOM 6017 O O . GLY C 3 248 ? -39.780 10.981 127.218 1.00 13.56 248 GLY C O 1
ATOM 6018 N N . PRO C 3 249 ? -40.488 11.573 125.173 1.00 13.40 249 PRO C N 1
ATOM 6019 C CA . PRO C 3 249 ? -41.340 12.692 125.595 1.00 12.68 249 PRO C CA 1
ATOM 6020 C C . PRO C 3 249 ? -42.442 12.330 126.586 1.00 12.69 249 PRO C C 1
ATOM 6021 O O . PRO C 3 249 ? -43.202 11.394 126.347 1.00 11.27 249 PRO C O 1
ATOM 6025 N N . THR C 3 250 ? -42.527 13.079 127.683 1.00 11.26 250 THR C N 1
ATOM 6026 C CA . THR C 3 250 ? -43.575 12.883 128.689 1.00 11.11 250 THR C CA 1
ATOM 6027 C C . THR C 3 250 ? -44.015 14.214 129.270 1.00 9.67 250 THR C C 1
ATOM 6028 O O . THR C 3 250 ? -43.843 15.282 128.672 1.00 6.99 250 THR C O 1
ATOM 6032 N N . CYS C 3 251 ? -44.581 14.124 130.463 1.00 9.85 251 CYS C N 1
ATOM 6033 C CA . CYS C 3 251 ? -45.062 15.278 131.196 1.00 10.14 251 CYS C CA 1
ATOM 6034 C C . CYS C 3 251 ? -43.870 16.006 131.802 1.00 9.95 251 CYS C C 1
ATOM 6035 O O . CYS C 3 251 ? -42.867 15.388 132.154 1.00 9.31 251 CYS C O 1
ATOM 6038 N N . PRO C 3 252 ? -43.954 17.335 131.910 1.00 9.54 252 PRO C N 1
ATOM 6039 C CA . PRO C 3 252 ? -42.834 18.063 132.505 1.00 9.63 252 PRO C CA 1
ATOM 6040 C C . PRO C 3 252 ? -42.869 17.793 134.014 1.00 10.81 252 PRO C C 1
ATOM 6041 O O . PRO C 3 252 ? -43.934 17.518 134.565 1.00 10.94 252 PRO C O 1
ATOM 6045 N N . ARG C 3 253 ? -41.718 17.861 134.676 1.00 10.51 253 ARG C N 1
ATOM 6046 C CA . ARG C 3 253 ? -41.673 17.639 136.120 1.00 12.26 253 ARG C CA 1
ATOM 6047 C C . ARG C 3 253 ? -41.911 18.947 136.869 1.00 13.14 253 ARG C C 1
ATOM 6048 O O . ARG C 3 253 ? -42.781 19.013 137.739 1.00 12.63 253 ARG C O 1
ATOM 6056 N N . TYR C 3 254 ? -41.143 19.980 136.532 1.00 11.89 254 TYR C N 1
ATOM 6057 C CA . TYR C 3 254 ? -41.329 21.291 137.141 1.00 10.30 254 TYR C CA 1
ATOM 6058 C C . TYR C 3 254 ? -42.076 22.115 136.103 1.00 10.46 254 TYR C C 1
ATOM 6059 O O . TYR C 3 254 ? -42.094 21.762 134.921 1.00 11.40 254 TYR C O 1
ATOM 6068 N N . VAL C 3 255 ? -42.661 23.227 136.531 1.00 9.60 255 VAL C N 1
ATOM 6069 C CA . VAL C 3 255 ? -43.456 24.046 135.632 1.00 10.10 255 VAL C CA 1
ATOM 6070 C C . VAL C 3 255 ? -43.180 25.555 135.771 1.00 9.98 255 VAL C C 1
ATOM 6071 O O . VAL C 3 255 ? -42.572 25.993 136.752 1.00 8.04 255 VAL C O 1
ATOM 6075 N N . PRO C 3 256 ? -43.613 26.368 134.782 1.00 10.36 256 PRO C N 1
ATOM 6076 C CA . PRO C 3 256 ? -43.395 27.819 134.834 1.00 9.88 256 PRO C CA 1
ATOM 6077 C C . PRO C 3 256 ? -43.960 28.418 136.124 1.00 10.07 256 PRO C C 1
ATOM 6078 O O . PRO C 3 256 ? -45.026 28.013 136.587 1.00 10.08 256 PRO C O 1
ATOM 6082 N N . TYR C 3 257 ? -43.234 29.381 136.686 1.00 8.75 257 TYR C N 1
ATOM 6083 C CA . TYR C 3 257 ? -43.609 30.032 137.934 1.00 8.86 257 TYR C CA 1
ATOM 6084 C C . TYR C 3 257 ? -43.610 31.552 137.770 1.00 10.27 257 TYR C C 1
ATOM 6085 O O . TYR C 3 257 ? -42.610 32.134 137.357 1.00 10.78 257 TYR C O 1
ATOM 6094 N N . ALA C 3 258 ? -44.727 32.188 138.113 1.00 9.94 258 ALA C N 1
ATOM 6095 C CA . ALA C 3 258 ? -44.854 33.632 137.989 1.00 11.64 258 ALA C CA 1
ATOM 6096 C C . ALA C 3 258 ? -44.973 34.347 139.339 1.00 12.28 258 ALA C C 1
ATOM 6097 O O . ALA C 3 258 ? -45.214 35.551 139.387 1.00 12.15 258 ALA C O 1
ATOM 6099 N N . GLY C 3 259 ? -44.794 33.607 140.430 1.00 14.20 259 GLY C N 1
ATOM 6100 C CA . GLY C 3 259 ? -44.876 34.201 141.756 1.00 15.45 259 GLY C CA 1
ATOM 6101 C C . GLY C 3 259 ? -43.621 34.967 142.134 1.00 17.38 259 GLY C C 1
ATOM 6102 O O . GLY C 3 259 ? -42.812 35.290 141.268 1.00 19.08 259 GLY C O 1
ATOM 6103 N N . ASP C 3 260 ? -43.448 35.258 143.422 1.00 19.62 260 ASP C N 1
ATOM 6104 C CA . ASP C 3 260 ? -42.277 36.007 143.888 1.00 20.39 260 ASP C CA 1
ATOM 6105 C C . ASP C 3 260 ? -41.161 35.160 144.499 1.00 20.30 260 ASP C C 1
ATOM 6106 O O . ASP C 3 260 ? -41.299 33.948 144.681 1.00 19.03 260 ASP C O 1
ATOM 6111 N N . PHE C 3 261 ? -40.060 35.827 144.830 1.00 20.54 261 PHE C N 1
ATOM 6112 C CA . PHE C 3 261 ? -38.890 35.178 145.411 1.00 22.48 261 PHE C CA 1
ATOM 6113 C C . PHE C 3 261 ? -38.446 35.876 146.696 1.00 24.59 261 PHE C C 1
ATOM 6114 O O . PHE C 3 261 ? -38.405 35.268 147.769 1.00 24.13 261 PHE C O 1
ATOM 6122 N N . THR C 3 262 ? -38.125 37.162 146.565 1.00 26.91 262 THR C N 1
ATOM 6123 C CA . THR C 3 262 ? -37.627 37.977 147.671 1.00 28.69 262 THR C CA 1
ATOM 6124 C C . THR C 3 262 ? -38.239 39.377 147.685 1.00 30.01 262 THR C C 1
ATOM 6125 O O . THR C 3 262 ? -38.656 39.891 146.646 1.00 30.40 262 THR C O 1
ATOM 6129 N N . LEU C 3 263 ? -38.285 39.994 148.862 1.00 30.70 263 LEU C N 1
ATOM 6130 C CA . LEU C 3 263 ? -38.828 41.343 148.991 1.00 32.45 263 LEU C CA 1
ATOM 6131 C C . LEU C 3 263 ? -37.991 42.355 148.209 1.00 32.21 263 LEU C C 1
ATOM 6132 O O . LEU C 3 263 ? -38.512 43.368 147.742 1.00 32.35 263 LEU C O 1
ATOM 6137 N N . ALA C 3 264 ? -36.696 42.079 148.073 1.00 31.78 264 ALA C N 1
ATOM 6138 C CA . ALA C 3 264 ? -35.793 42.967 147.343 1.00 31.90 264 ALA C CA 1
ATOM 6139 C C . ALA C 3 264 ? -35.864 42.755 145.822 1.00 31.72 264 ALA C C 1
ATOM 6140 O O . ALA C 3 264 ? -35.638 43.689 145.050 1.00 30.36 264 ALA C O 1
ATOM 6142 N N . ASP C 3 265 ? -36.172 41.532 145.397 1.00 32.01 265 ASP C N 1
ATOM 6143 C CA . ASP C 3 265 ? -36.274 41.240 143.972 1.00 33.23 265 ASP C CA 1
ATOM 6144 C C . ASP C 3 265 ? -37.542 41.877 143.411 1.00 33.58 265 ASP C C 1
ATOM 6145 O O . ASP C 3 265 ? -37.554 42.367 142.277 1.00 32.78 265 ASP C O 1
ATOM 6150 N N . THR C 3 266 ? -38.604 41.873 144.214 1.00 33.46 266 THR C N 1
ATOM 6151 C CA . THR C 3 266 ? -39.875 42.450 143.797 1.00 34.87 266 THR C CA 1
ATOM 6152 C C . THR C 3 266 ? -39.821 43.975 143.642 1.00 35.14 266 THR C C 1
ATOM 6153 O O . THR C 3 266 ? -40.510 44.531 142.785 1.00 35.01 266 THR C O 1
ATOM 6157 N N . ARG C 3 267 ? -39.002 44.647 144.451 1.00 35.48 267 ARG C N 1
ATOM 6158 C CA . ARG C 3 267 ? -38.878 46.103 144.348 1.00 36.14 267 ARG C CA 1
ATOM 6159 C C . ARG C 3 267 ? -38.158 46.454 143.055 1.00 35.56 267 ARG C C 1
ATOM 6160 O O . ARG C 3 267 ? -38.484 47.444 142.400 1.00 34.73 267 ARG C O 1
ATOM 6168 N N . LYS C 3 268 ? -37.168 45.636 142.705 1.00 35.82 268 LYS C N 1
ATOM 6169 C CA . LYS C 3 268 ? -36.389 45.838 141.489 1.00 36.19 268 LYS C CA 1
ATOM 6170 C C . LYS C 3 268 ? -37.299 45.629 140.283 1.00 35.54 268 LYS C C 1
ATOM 6171 O O . LYS C 3 268 ? -37.279 46.413 139.337 1.00 35.20 268 LYS C O 1
ATOM 6177 N N . ILE C 3 269 ? -38.102 44.570 140.336 1.00 35.38 269 ILE C N 1
ATOM 6178 C CA . ILE C 3 269 ? -39.040 44.248 139.263 1.00 35.77 269 ILE C CA 1
ATOM 6179 C C . ILE C 3 269 ? -40.013 45.397 139.052 1.00 35.07 269 ILE C C 1
ATOM 6180 O O . ILE C 3 269 ? -40.293 45.784 137.916 1.00 34.66 269 ILE C O 1
ATOM 6185 N N . GLU C 3 270 ? -40.531 45.930 140.157 1.00 35.41 270 GLU C N 1
ATOM 6186 C CA . GLU C 3 270 ? -41.480 47.038 140.109 1.00 35.61 270 GLU C CA 1
ATOM 6187 C C . GLU C 3 270 ? -40.855 48.307 139.548 1.00 33.00 270 GLU C C 1
ATOM 6188 O O . GLU C 3 270 ? -41.487 49.023 138.776 1.00 33.11 270 GLU C O 1
ATOM 6194 N N . ALA C 3 271 ? -39.614 48.585 139.932 1.00 30.22 271 ALA C N 1
ATOM 6195 C CA . ALA C 3 271 ? -38.931 49.778 139.442 1.00 28.57 271 ALA C CA 1
ATOM 6196 C C . ALA C 3 271 ? -38.710 49.674 137.928 1.00 27.25 271 ALA C C 1
ATOM 6197 O O . ALA C 3 271 ? -38.903 50.646 137.196 1.00 25.90 271 ALA C O 1
ATOM 6199 N N . GLU C 3 272 ? -38.319 48.487 137.468 1.00 26.66 272 GLU C N 1
ATOM 6200 C CA . GLU C 3 272 ? -38.074 48.243 136.047 1.00 26.93 272 GLU C CA 1
ATOM 6201 C C . GLU C 3 272 ? -39.381 48.297 135.258 1.00 26.47 272 GLU C C 1
ATOM 6202 O O . GLU C 3 272 ? -39.428 48.856 134.160 1.00 25.95 272 GLU C O 1
ATOM 6208 N N . ARG C 3 273 ? -40.437 47.714 135.822 1.00 27.33 273 ARG C N 1
ATOM 6209 C CA . ARG C 3 273 ? -41.750 47.703 135.176 1.00 28.58 273 ARG C CA 1
ATOM 6210 C C . ARG C 3 273 ? -42.310 49.116 135.018 1.00 28.63 273 ARG C C 1
ATOM 6211 O O . ARG C 3 273 ? -42.995 49.417 134.037 1.00 28.20 273 ARG C O 1
ATOM 6219 N N . THR C 3 274 ? -42.018 49.980 135.985 1.00 28.18 274 THR C N 1
ATOM 6220 C CA . THR C 3 274 ? -42.480 51.360 135.926 1.00 28.70 274 THR C CA 1
ATOM 6221 C C . THR C 3 274 ? -41.795 52.038 134.740 1.00 29.56 274 THR C C 1
ATOM 6222 O O . THR C 3 274 ? -42.430 52.748 133.964 1.00 30.07 274 THR C O 1
ATOM 6226 N N . GLN C 3 275 ? -40.493 51.800 134.609 1.00 30.56 275 GLN C N 1
ATOM 6227 C CA . GLN C 3 275 ? -39.694 52.365 133.522 1.00 32.40 275 GLN C CA 1
ATOM 6228 C C . GLN C 3 275 ? -40.126 51.815 132.160 1.00 31.91 275 GLN C C 1
ATOM 6229 O O . GLN C 3 275 ? -40.054 52.509 131.149 1.00 31.74 275 GLN C O 1
ATOM 6235 N N . GLU C 3 276 ? -40.591 50.570 132.153 1.00 32.40 276 GLU C N 1
ATOM 6236 C CA . GLU C 3 276 ? -41.021 49.890 130.932 1.00 32.87 276 GLU C CA 1
ATOM 6237 C C . GLU C 3 276 ? -42.435 50.194 130.422 1.00 33.83 276 GLU C C 1
ATOM 6238 O O . GLU C 3 276 ? -42.654 50.219 129.210 1.00 31.39 276 GLU C O 1
ATOM 6244 N N . TYR C 3 277 ? -43.387 50.434 131.327 1.00 36.13 277 TYR C N 1
ATOM 6245 C CA . TYR C 3 277 ? -44.773 50.667 130.910 1.00 38.83 277 TYR C CA 1
ATOM 6246 C C . TYR C 3 277 ? -45.510 51.919 131.398 1.00 42.88 277 TYR C C 1
ATOM 6247 O O . TYR C 3 277 ? -46.735 51.993 131.279 1.00 43.55 277 TYR C O 1
ATOM 6256 N N . SER C 3 278 ? -44.796 52.905 131.929 1.00 47.24 278 SER C N 1
ATOM 6257 C CA . SER C 3 278 ? -45.457 54.113 132.427 1.00 52.60 278 SER C CA 1
ATOM 6258 C C . SER C 3 278 ? -45.933 55.118 131.378 1.00 56.07 278 SER C C 1
ATOM 6259 O O . SER C 3 278 ? -45.534 55.073 130.214 1.00 58.44 278 SER C O 1
ATOM 6262 N N . ASN C 3 279 ? -46.799 56.024 131.826 1.00 59.21 279 ASN C N 1
ATOM 6263 C CA . ASN C 3 279 ? -47.357 57.094 131.003 1.00 61.94 279 ASN C CA 1
ATOM 6264 C C . ASN C 3 279 ? -46.960 58.351 131.771 1.00 63.36 279 ASN C C 1
ATOM 6265 O O . ASN C 3 279 ? -47.240 59.483 131.366 1.00 63.04 279 ASN C O 1
ATOM 6270 N N . ASN C 3 280 ? -46.303 58.102 132.901 1.00 64.59 280 ASN C N 1
ATOM 6271 C CA . ASN C 3 280 ? -45.812 59.118 133.824 1.00 66.14 280 ASN C CA 1
ATOM 6272 C C . ASN C 3 280 ? -44.955 58.384 134.856 1.00 67.16 280 ASN C C 1
ATOM 6273 O O . ASN C 3 280 ? -43.725 58.462 134.834 1.00 67.27 280 ASN C O 1
ATOM 6278 N N . GLU C 3 281 ? -45.627 57.661 135.748 1.00 68.20 281 GLU C N 1
ATOM 6279 C CA . GLU C 3 281 ? -44.977 56.881 136.794 1.00 69.22 281 GLU C CA 1
ATOM 6280 C C . GLU C 3 281 ? -45.988 55.860 137.321 1.00 69.75 281 GLU C C 1
ATOM 6281 O O . GLU C 3 281 ? -46.506 56.009 138.430 1.00 69.53 281 GLU C O 1
ATOM 6287 N N . ASP C 3 282 ? -46.257 54.841 136.501 1.00 70.38 282 ASP C N 1
ATOM 6288 C CA . ASP C 3 282 ? -47.192 53.739 136.780 1.00 70.65 282 ASP C CA 1
ATOM 6289 C C . ASP C 3 282 ? -48.250 53.687 135.675 1.00 70.87 282 ASP C C 1
ATOM 6290 O O . ASP C 3 282 ? -48.395 54.695 134.951 1.00 70.78 282 ASP C O 1
ATOM 6296 N N . ALA D 4 1 ? -73.015 15.277 90.574 1.00 16.62 1 ALA D N 1
ATOM 6297 C CA . ALA D 4 1 ? -73.081 14.563 91.889 1.00 16.76 1 ALA D CA 1
ATOM 6298 C C . ALA D 4 1 ? -72.256 13.280 91.842 1.00 17.13 1 ALA D C 1
ATOM 6299 O O . ALA D 4 1 ? -71.317 13.108 92.628 1.00 17.00 1 ALA D O 1
ATOM 6301 N N . ALA D 4 2 ? -72.606 12.378 90.928 1.00 16.01 2 ALA D N 1
ATOM 6302 C CA . ALA D 4 2 ? -71.868 11.125 90.785 1.00 16.25 2 ALA D CA 1
ATOM 6303 C C . ALA D 4 2 ? -70.379 11.436 90.609 1.00 15.87 2 ALA D C 1
ATOM 6304 O O . ALA D 4 2 ? -69.521 10.803 91.224 1.00 14.89 2 ALA D O 1
ATOM 6306 N N . SER D 4 3 ? -70.101 12.425 89.762 1.00 16.84 3 SER D N 1
ATOM 6307 C CA . SER D 4 3 ? -68.749 12.869 89.444 1.00 17.74 3 SER D CA 1
ATOM 6308 C C . SER D 4 3 ? -68.014 13.323 90.702 1.00 17.96 3 SER D C 1
ATOM 6309 O O . SER D 4 3 ? -66.857 12.950 90.931 1.00 18.25 3 SER D O 1
ATOM 6312 N N . GLU D 4 4 ? -68.694 14.123 91.519 1.00 17.78 4 GLU D N 1
ATOM 6313 C CA . GLU D 4 4 ? -68.118 14.623 92.762 1.00 18.69 4 GLU D CA 1
ATOM 6314 C C . GLU D 4 4 ? -67.882 13.508 93.780 1.00 18.61 4 GLU D C 1
ATOM 6315 O O . GLU D 4 4 ? -66.859 13.490 94.461 1.00 19.06 4 GLU D O 1
ATOM 6321 N N . LEU D 4 5 ? -68.833 12.585 93.895 1.00 18.52 5 LEU D N 1
ATOM 6322 C CA . LEU D 4 5 ? -68.684 11.471 94.825 1.00 16.96 5 LEU D CA 1
ATOM 6323 C C . LEU D 4 5 ? -67.449 10.656 94.440 1.00 17.76 5 LEU D C 1
ATOM 6324 O O . LEU D 4 5 ? -66.690 10.211 95.304 1.00 17.93 5 LEU D O 1
ATOM 6329 N N . LYS D 4 6 ? -67.252 10.466 93.137 1.00 18.03 6 LYS D N 1
ATOM 6330 C CA . LYS D 4 6 ? -66.114 9.698 92.629 1.00 18.79 6 LYS D CA 1
ATOM 6331 C C . LYS D 4 6 ? -64.774 10.356 92.970 1.00 17.62 6 LYS D C 1
ATOM 6332 O O . LYS D 4 6 ? -63.869 9.702 93.493 1.00 17.38 6 LYS D O 1
ATOM 6338 N N . GLN D 4 7 ? -64.654 11.650 92.679 1.00 17.77 7 GLN D N 1
ATOM 6339 C CA . GLN D 4 7 ? -63.424 12.391 92.954 1.00 16.80 7 GLN D CA 1
ATOM 6340 C C . GLN D 4 7 ? -63.126 12.414 94.452 1.00 16.64 7 GLN D C 1
ATOM 6341 O O . GLN D 4 7 ? -61.965 12.369 94.866 1.00 15.74 7 GLN D O 1
ATOM 6347 N N . LEU D 4 8 ? -64.178 12.487 95.261 1.00 15.19 8 LEU D N 1
ATOM 6348 C CA . LEU D 4 8 ? -64.014 12.518 96.708 1.00 15.89 8 LEU D CA 1
ATOM 6349 C C . LEU D 4 8 ? -63.366 11.231 97.221 1.00 16.84 8 LEU D C 1
ATOM 6350 O O . LEU D 4 8 ? -62.645 11.248 98.222 1.00 17.31 8 LEU D O 1
ATOM 6355 N N . GLU D 4 9 ? -63.610 10.119 96.533 1.00 16.10 9 GLU D N 1
ATOM 6356 C CA . GLU D 4 9 ? -63.031 8.840 96.939 1.00 17.98 9 GLU D CA 1
ATOM 6357 C C . GLU D 4 9 ? -61.566 8.700 96.518 1.00 16.91 9 GLU D C 1
ATOM 6358 O O . GLU D 4 9 ? -60.729 8.290 97.310 1.00 19.22 9 GLU D O 1
ATOM 6364 N N . THR D 4 10 ? -61.271 9.048 95.269 1.00 17.83 10 THR D N 1
ATOM 6365 C CA . THR D 4 10 ? -59.919 8.951 94.713 1.00 17.56 10 THR D CA 1
ATOM 6366 C C . THR D 4 10 ? -58.888 9.817 95.439 1.00 17.68 10 THR D C 1
ATOM 6367 O O . THR D 4 10 ? -57.761 9.391 95.683 1.00 18.01 10 THR D O 1
ATOM 6371 N N . ASN D 4 11 ? -59.276 11.040 95.772 1.00 17.48 11 ASN D N 1
ATOM 6372 C CA . ASN D 4 11 ? -58.380 11.961 96.457 1.00 18.52 11 ASN D CA 1
ATOM 6373 C C . ASN D 4 11 ? -58.658 12.001 97.955 1.00 19.01 11 ASN D C 1
ATOM 6374 O O . ASN D 4 11 ? -57.920 12.634 98.702 1.00 18.07 11 ASN D O 1
ATOM 6379 N N . ASN D 4 12 ? -59.702 11.291 98.386 1.00 20.61 12 ASN D N 1
ATOM 6380 C CA . ASN D 4 12 ? -60.144 11.310 99.779 1.00 21.38 12 ASN D CA 1
ATOM 6381 C C . ASN D 4 12 ? -60.038 12.734 100.304 1.00 19.91 12 ASN D C 1
ATOM 6382 O O . ASN D 4 12 ? -59.390 13.015 101.315 1.00 20.03 12 ASN D O 1
ATOM 6387 N N . SER D 4 13 ? -60.697 13.619 99.559 1.00 16.98 13 SER D N 1
ATOM 6388 C CA . SER D 4 13 ? -60.786 15.047 99.825 1.00 15.88 13 SER D CA 1
ATOM 6389 C C . SER D 4 13 ? -61.465 15.709 98.632 1.00 14.29 13 SER D C 1
ATOM 6390 O O . SER D 4 13 ? -61.351 15.230 97.503 1.00 16.08 13 SER D O 1
ATOM 6393 N N . PRO D 4 14 ? -62.202 16.805 98.869 1.00 13.00 14 PRO D N 1
ATOM 6394 C CA . PRO D 4 14 ? -62.878 17.515 97.777 1.00 12.70 14 PRO D CA 1
ATOM 6395 C C . PRO D 4 14 ? -61.845 18.110 96.804 1.00 11.97 14 PRO D C 1
ATOM 6396 O O . PRO D 4 14 ? -62.106 18.231 95.611 1.00 10.48 14 PRO D O 1
ATOM 6400 N N . SER D 4 15 ? -60.669 18.459 97.320 1.00 12.73 15 SER D N 1
ATOM 6401 C CA . SER D 4 15 ? -59.609 19.044 96.501 1.00 16.07 15 SER D CA 1
ATOM 6402 C C . SER D 4 15 ? -59.146 18.089 95.408 1.00 18.34 15 SER D C 1
ATOM 6403 O O . SER D 4 15 ? -58.748 16.958 95.684 1.00 19.34 15 SER D O 1
ATOM 6406 N N . THR D 4 16 ? -59.174 18.571 94.169 1.00 21.18 16 THR D N 1
ATOM 6407 C CA . THR D 4 16 ? -58.806 17.771 93.007 1.00 26.28 16 THR D CA 1
ATOM 6408 C C . THR D 4 16 ? -57.336 17.791 92.586 1.00 27.51 16 THR D C 1
ATOM 6409 O O . THR D 4 16 ? -56.901 16.937 91.815 1.00 28.45 16 THR D O 1
ATOM 6413 N N . ALA D 4 17 ? -56.554 18.736 93.088 1.00 28.95 17 ALA D N 1
ATOM 6414 C CA . ALA D 4 17 ? -55.164 18.776 92.665 1.00 30.46 17 ALA D CA 1
ATOM 6415 C C . ALA D 4 17 ? -54.168 19.245 93.710 1.00 30.88 17 ALA D C 1
ATOM 6416 O O . ALA D 4 17 ? -54.465 19.309 94.900 1.00 31.32 17 ALA D O 1
ATOM 6418 N N . LEU D 4 18 ? -52.973 19.562 93.227 1.00 31.54 18 LEU D N 1
ATOM 6419 C CA . LEU D 4 18 ? -51.880 20.035 94.057 1.00 32.89 18 LEU D CA 1
ATOM 6420 C C . LEU D 4 18 ? -52.101 21.529 94.278 1.00 32.35 18 LEU D C 1
ATOM 6421 O O . LEU D 4 18 ? -52.701 22.204 93.440 1.00 32.70 18 LEU D O 1
ATOM 6426 N N . GLY D 4 19 ? -51.628 22.046 95.404 1.00 31.18 19 GLY D N 1
ATOM 6427 C CA . GLY D 4 19 ? -51.814 23.459 95.679 1.00 29.19 19 GLY D CA 1
ATOM 6428 C C . GLY D 4 19 ? -50.911 24.399 94.901 1.00 28.01 19 GLY D C 1
ATOM 6429 O O . GLY D 4 19 ? -49.980 23.975 94.221 1.00 27.93 19 GLY D O 1
ATOM 6430 N N . GLN D 4 20 ? -51.193 25.691 95.019 1.00 27.06 20 GLN D N 1
ATOM 6431 C CA . GLN D 4 20 ? -50.427 26.736 94.349 1.00 26.50 20 GLN D CA 1
ATOM 6432 C C . GLN D 4 20 ? -50.183 27.842 95.383 1.00 25.29 20 GLN D C 1
ATOM 6433 O O . GLN D 4 20 ? -51.035 28.081 96.242 1.00 24.81 20 GLN D O 1
ATOM 6439 N N . ILE D 4 21 ? -49.027 28.501 95.327 1.00 24.54 21 ILE D N 1
ATOM 6440 C CA . ILE D 4 21 ? -48.744 29.582 96.277 1.00 24.11 21 ILE D CA 1
ATOM 6441 C C . ILE D 4 21 ? -49.842 30.633 96.125 1.00 22.73 21 ILE D C 1
ATOM 6442 O O . ILE D 4 21 ? -50.151 31.058 95.015 1.00 22.93 21 ILE D O 1
ATOM 6447 N N . SER D 4 22 ? -50.427 31.052 97.242 1.00 20.71 22 SER D N 1
ATOM 6448 C CA . SER D 4 22 ? -51.521 32.012 97.205 1.00 20.02 22 SER D CA 1
ATOM 6449 C C . SER D 4 22 ? -51.166 33.420 96.732 1.00 21.16 22 SER D C 1
ATOM 6450 O O . SER D 4 22 ? -52.021 34.112 96.180 1.00 20.22 22 SER D O 1
ATOM 6453 N N . GLU D 4 23 ? -49.925 33.850 96.955 1.00 22.05 23 GLU D N 1
ATOM 6454 C CA . GLU D 4 23 ? -49.495 35.185 96.531 1.00 24.07 23 GLU D CA 1
ATOM 6455 C C . GLU D 4 23 ? -49.679 35.414 95.030 1.00 23.28 23 GLU D C 1
ATOM 6456 O O . GLU D 4 23 ? -49.959 36.530 94.601 1.00 23.61 23 GLU D O 1
ATOM 6462 N N . GLY D 4 24 ? -49.515 34.365 94.231 1.00 22.65 24 GLY D N 1
ATOM 6463 C CA . GLY D 4 24 ? -49.647 34.523 92.794 1.00 21.54 24 GLY D CA 1
ATOM 6464 C C . GLY D 4 24 ? -50.938 34.032 92.165 1.00 21.85 24 GLY D C 1
ATOM 6465 O O . GLY D 4 24 ? -50.954 33.705 90.978 1.00 22.93 24 GLY D O 1
ATOM 6466 N N . LEU D 4 25 ? -52.026 33.993 92.930 1.00 20.21 25 LEU D N 1
ATOM 6467 C CA . LEU D 4 25 ? -53.299 33.520 92.391 1.00 19.62 25 LEU D CA 1
ATOM 6468 C C . LEU D 4 25 ? -54.389 34.587 92.478 1.00 19.20 25 LEU D C 1
ATOM 6469 O O . LEU D 4 25 ? -54.637 35.140 93.552 1.00 18.32 25 LEU D O 1
ATOM 6474 N N . THR D 4 26 ? -55.042 34.862 91.351 1.00 18.69 26 THR D N 1
ATOM 6475 C CA . THR D 4 26 ? -56.117 35.849 91.302 1.00 19.60 26 THR D CA 1
ATOM 6476 C C . THR D 4 26 ? -57.310 35.372 90.485 1.00 19.73 26 THR D C 1
ATOM 6477 O O . THR D 4 26 ? -57.151 34.914 89.357 1.00 18.32 26 THR D O 1
ATOM 6481 N N . THR D 4 27 ? -58.504 35.510 91.048 1.00 21.01 27 THR D N 1
ATOM 6482 C CA . THR D 4 27 ? -59.720 35.125 90.352 1.00 22.08 27 THR D CA 1
ATOM 6483 C C . THR D 4 27 ? -60.692 36.302 90.388 1.00 22.14 27 THR D C 1
ATOM 6484 O O . THR D 4 27 ? -61.908 36.127 90.355 1.00 22.74 27 THR D O 1
ATOM 6488 N N . LEU D 4 28 ? -60.126 37.505 90.445 1.00 22.85 28 LEU D N 1
ATOM 6489 C CA . LEU D 4 28 ? -60.886 38.752 90.495 1.00 24.36 28 LEU D CA 1
ATOM 6490 C C . LEU D 4 28 ? -61.825 38.994 89.309 1.00 26.56 28 LEU D C 1
ATOM 6491 O O . LEU D 4 28 ? -62.918 39.546 89.482 1.00 26.79 28 LEU D O 1
ATOM 6496 N N . SER D 4 29 ? -61.404 38.593 88.113 1.00 27.46 29 SER D N 1
ATOM 6497 C CA . SER D 4 29 ? -62.221 38.794 86.915 1.00 29.26 29 SER D CA 1
ATOM 6498 C C . SER D 4 29 ? -63.128 37.611 86.590 1.00 30.70 29 SER D C 1
ATOM 6499 O O . SER D 4 29 ? -64.000 37.714 85.729 1.00 31.64 29 SER D O 1
ATOM 6502 N N . HIS D 4 30 ? -62.925 36.493 87.281 1.00 32.25 30 HIS D N 1
ATOM 6503 C CA . HIS D 4 30 ? -63.719 35.289 87.054 1.00 33.26 30 HIS D CA 1
ATOM 6504 C C . HIS D 4 30 ? -65.213 35.484 87.307 1.00 34.16 30 HIS D C 1
ATOM 6505 O O . HIS D 4 30 ? -65.620 35.910 88.383 1.00 34.53 30 HIS D O 1
ATOM 6512 N N . ILE D 4 31 ? -66.027 35.160 86.308 1.00 35.34 31 ILE D N 1
ATOM 6513 C CA . ILE D 4 31 ? -67.477 35.274 86.437 1.00 36.03 31 ILE D CA 1
ATOM 6514 C C . ILE D 4 31 ? -68.114 33.909 86.173 1.00 36.05 31 ILE D C 1
ATOM 6515 O O . ILE D 4 31 ? -68.110 33.416 85.044 1.00 36.37 31 ILE D O 1
ATOM 6520 N N . PRO D 4 32 ? -68.664 33.275 87.222 1.00 35.72 32 PRO D N 1
ATOM 6521 C CA . PRO D 4 32 ? -69.302 31.962 87.092 1.00 36.08 32 PRO D CA 1
ATOM 6522 C C . PRO D 4 32 ? -70.640 31.996 86.349 1.00 36.30 32 PRO D C 1
ATOM 6523 O O . PRO D 4 32 ? -71.424 32.940 86.492 1.00 35.01 32 PRO D O 1
ATOM 6527 N N . VAL D 4 33 ? -70.889 30.962 85.551 1.00 37.09 33 VAL D N 1
ATOM 6528 C CA . VAL D 4 33 ? -72.136 30.858 84.799 1.00 38.26 33 VAL D CA 1
ATOM 6529 C C . VAL D 4 33 ? -72.865 29.575 85.208 1.00 38.97 33 VAL D C 1
ATOM 6530 O O . VAL D 4 33 ? -72.237 28.591 85.597 1.00 38.14 33 VAL D O 1
ATOM 6534 N N . LEU D 4 34 ? -74.191 29.590 85.124 1.00 40.19 34 LEU D N 1
ATOM 6535 C CA . LEU D 4 34 ? -75.000 28.437 85.512 1.00 41.09 34 LEU D CA 1
ATOM 6536 C C . LEU D 4 34 ? -74.619 27.092 84.876 1.00 41.97 34 LEU D C 1
ATOM 6537 O O . LEU D 4 34 ? -74.733 26.051 85.521 1.00 41.89 34 LEU D O 1
ATOM 6542 N N . GLY D 4 35 ? -74.170 27.102 83.623 1.00 42.64 35 GLY D N 1
ATOM 6543 C CA . GLY D 4 35 ? -73.795 25.855 82.970 1.00 42.71 35 GLY D CA 1
ATOM 6544 C C . GLY D 4 35 ? -72.331 25.516 83.181 1.00 43.27 35 GLY D C 1
ATOM 6545 O O . GLY D 4 35 ? -71.459 26.247 82.712 1.00 43.39 35 GLY D O 1
ATOM 6546 N N . ASN D 4 36 ? -72.051 24.413 83.873 1.00 43.46 36 ASN D N 1
ATOM 6547 C CA . ASN D 4 36 ? -70.666 24.024 84.146 1.00 43.88 36 ASN D CA 1
ATOM 6548 C C . ASN D 4 36 ? -70.397 22.527 84.028 1.00 42.99 36 ASN D C 1
ATOM 6549 O O . ASN D 4 36 ? -71.166 21.775 83.426 1.00 43.43 36 ASN D O 1
ATOM 6554 N N . ILE D 4 37 ? -69.289 22.115 84.638 1.00 41.48 37 ILE D N 1
ATOM 6555 C CA . ILE D 4 37 ? -68.847 2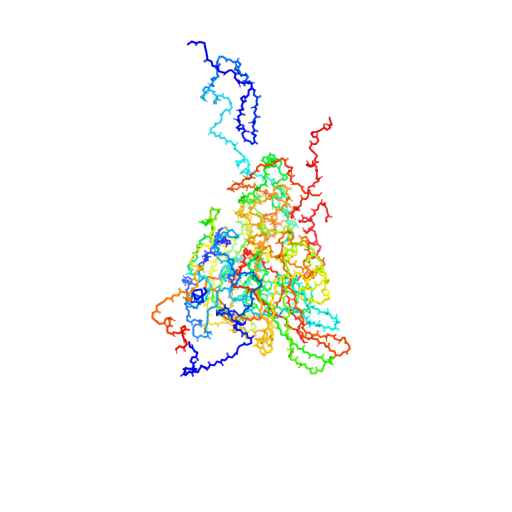0.727 84.653 1.00 40.10 37 ILE D CA 1
ATOM 6556 C C . ILE D 4 37 ? -69.709 19.853 85.569 1.00 37.81 37 ILE D C 1
ATOM 6557 O O . ILE D 4 37 ? -69.804 18.645 85.368 1.00 37.25 37 ILE D O 1
ATOM 6562 N N . PHE D 4 38 ? -70.335 20.461 86.574 1.00 36.10 38 PHE D N 1
ATOM 6563 C CA . PHE D 4 38 ? -71.176 19.706 87.502 1.00 33.98 38 PHE D CA 1
ATOM 6564 C C . PHE D 4 38 ? -72.666 20.008 87.347 1.00 33.49 38 PHE D C 1
ATOM 6565 O O . PHE D 4 38 ? -73.482 19.560 88.151 1.00 33.58 38 PHE D O 1
ATOM 6573 N N . SER D 4 39 ? -73.023 20.756 86.310 1.00 33.05 39 SER D N 1
ATOM 6574 C CA . SER D 4 39 ? -74.420 21.111 86.082 1.00 33.99 39 SER D CA 1
ATOM 6575 C C . SER D 4 39 ? -75.289 20.012 85.453 1.00 32.53 39 SER D C 1
ATOM 6576 O O . SER D 4 39 ? -76.521 20.084 85.516 1.00 31.42 39 SER D O 1
ATOM 6579 N N . THR D 4 40 ? -74.658 18.999 84.861 1.00 30.50 40 THR D N 1
ATOM 6580 C CA . THR D 4 40 ? -75.395 17.911 84.210 1.00 29.21 40 THR D CA 1
ATOM 6581 C C . THR D 4 40 ? -75.327 16.573 84.953 1.00 26.47 40 THR D C 1
ATOM 6582 O O . THR D 4 40 ? -74.300 15.893 84.936 1.00 26.58 40 THR D O 1
ATOM 6586 N N . PRO D 4 41 ? -76.427 16.177 85.613 1.00 23.77 41 PRO D N 1
ATOM 6587 C CA . PRO D 4 41 ? -76.452 14.907 86.350 1.00 22.39 41 PRO D CA 1
ATOM 6588 C C . PRO D 4 41 ? -76.270 13.666 85.465 1.00 20.10 41 PRO D C 1
ATOM 6589 O O . PRO D 4 41 ? -76.848 13.562 84.384 1.00 19.42 41 PRO D O 1
ATOM 6593 N N . ALA D 4 42 ? -75.457 12.730 85.945 1.00 17.58 42 ALA D N 1
ATOM 6594 C CA . ALA D 4 42 ? -75.138 11.501 85.224 1.00 16.81 42 ALA D CA 1
ATOM 6595 C C . ALA D 4 42 ? -76.286 10.564 84.820 1.00 15.67 42 ALA D C 1
ATOM 6596 O O . ALA D 4 42 ? -76.105 9.739 83.928 1.00 15.33 42 ALA D O 1
ATOM 6598 N N . TRP D 4 43 ? -77.453 10.669 85.453 1.00 14.56 43 TRP D N 1
ATOM 6599 C CA . TRP D 4 43 ? -78.559 9.778 85.095 1.00 14.06 43 TRP D CA 1
ATOM 6600 C C . TRP D 4 43 ? -79.222 10.128 83.764 1.00 15.08 43 TRP D C 1
ATOM 6601 O O . TRP D 4 43 ? -80.038 9.356 83.249 1.00 16.13 43 TRP D O 1
ATOM 6612 N N . ILE D 4 44 ? -78.874 11.284 83.205 1.00 15.27 44 ILE D N 1
ATOM 6613 C CA . ILE D 4 44 ? -79.453 11.708 81.935 1.00 15.83 44 ILE D CA 1
ATOM 6614 C C . ILE D 4 44 ? -78.657 11.160 80.755 1.00 18.06 44 ILE D C 1
ATOM 6615 O O . ILE D 4 44 ? -77.870 11.886 80.134 1.00 17.91 44 ILE D O 1
ATOM 6620 N N . SER D 4 45 ? -78.848 9.878 80.450 1.00 19.70 45 SER D N 1
ATOM 6621 C CA . SER D 4 45 ? -78.143 9.265 79.328 1.00 21.88 45 SER D CA 1
ATOM 6622 C C . SER D 4 45 ? -78.918 8.085 78.763 1.00 23.14 45 SER D C 1
ATOM 6623 O O . SER D 4 45 ? -79.779 7.518 79.433 1.00 24.09 45 SER D O 1
ATOM 6626 N N . ALA D 4 46 ? -78.593 7.711 77.528 1.00 24.98 46 ALA D N 1
ATOM 6627 C CA . ALA D 4 46 ? -79.264 6.606 76.856 1.00 24.30 46 ALA D CA 1
ATOM 6628 C C . ALA D 4 46 ? -78.330 5.454 76.497 1.00 24.39 46 ALA D C 1
ATOM 6629 O O . ALA D 4 46 ? -78.664 4.618 75.655 1.00 24.34 46 ALA D O 1
ATOM 6631 N N . LYS D 4 47 ? -77.159 5.404 77.119 1.00 24.94 47 LYS D N 1
ATOM 6632 C CA . LYS D 4 47 ? -76.235 4.312 76.839 1.00 26.36 47 LYS D CA 1
ATOM 6633 C C . LYS D 4 47 ? -76.922 3.004 77.239 1.00 26.17 47 LYS D C 1
ATOM 6634 O O . LYS D 4 47 ? -77.629 2.950 78.246 1.00 25.42 47 LYS D O 1
ATOM 6640 N N . ALA D 4 48 ? -76.728 1.960 76.437 1.00 26.42 48 ALA D N 1
ATOM 6641 C CA . ALA D 4 48 ? -77.350 0.659 76.688 1.00 26.88 48 ALA D CA 1
ATOM 6642 C C . ALA D 4 48 ? -77.440 0.271 78.166 1.00 25.97 48 ALA D C 1
ATOM 6643 O O . ALA D 4 48 ? -78.526 0.002 78.674 1.00 24.95 48 ALA D O 1
ATOM 6645 N N . ALA D 4 49 ? -76.302 0.249 78.851 1.00 25.66 49 ALA D N 1
ATOM 6646 C CA . ALA D 4 49 ? -76.260 -0.117 80.267 1.00 25.83 49 ALA D CA 1
ATOM 6647 C C . ALA D 4 49 ? -77.199 0.713 81.146 1.00 25.29 49 ALA D C 1
ATOM 6648 O O . ALA D 4 49 ? -77.873 0.169 82.021 1.00 25.19 49 ALA D O 1
ATOM 6650 N N . ASP D 4 50 ? -77.239 2.024 80.915 1.00 24.81 50 ASP D N 1
ATOM 6651 C CA . ASP D 4 50 ? -78.095 2.916 81.695 1.00 23.28 50 ASP D CA 1
ATOM 6652 C C . ASP D 4 50 ? -79.589 2.706 81.474 1.00 21.85 50 ASP D C 1
ATOM 6653 O O . ASP D 4 50 ? -80.362 2.734 82.434 1.00 20.65 50 ASP D O 1
ATOM 6658 N N . LEU D 4 51 ? -79.995 2.505 80.222 1.00 18.88 51 LEU D N 1
ATOM 6659 C CA . LEU D 4 51 ? -81.406 2.299 79.905 1.00 18.61 51 LEU D CA 1
ATOM 6660 C C . LEU D 4 51 ? -81.952 1.002 80.491 1.00 19.00 51 LEU D C 1
ATOM 6661 O O . LEU D 4 51 ? -83.112 0.948 80.909 1.00 17.80 51 LEU D O 1
ATOM 6666 N N . ALA D 4 52 ? -81.130 -0.044 80.510 1.00 17.26 52 ALA D N 1
ATOM 6667 C CA . ALA D 4 52 ? -81.573 -1.310 81.076 1.00 17.58 52 ALA D CA 1
ATOM 6668 C C . ALA D 4 52 ? -81.866 -1.081 82.563 1.00 18.08 52 ALA D C 1
ATOM 6669 O O . ALA D 4 52 ? -82.936 -1.432 83.048 1.00 17.74 52 ALA D O 1
ATOM 6671 N N . LYS D 4 53 ? -80.929 -0.468 83.282 1.00 18.46 53 LYS D N 1
ATOM 6672 C CA . LYS D 4 53 ? -81.144 -0.204 84.705 1.00 19.05 53 LYS D CA 1
ATOM 6673 C C . LYS D 4 53 ? -82.358 0.685 84.923 1.00 18.61 53 LYS D C 1
ATOM 6674 O O . LYS D 4 53 ? -83.121 0.481 85.867 1.00 18.75 53 LYS D O 1
ATOM 6680 N N . LEU D 4 54 ? -82.524 1.673 84.049 1.00 17.83 54 LEU D N 1
ATOM 6681 C CA . LEU D 4 54 ? -83.640 2.604 84.145 1.00 16.28 54 LEU D CA 1
ATOM 6682 C C . LEU D 4 54 ? -84.972 1.858 84.156 1.00 16.80 54 LEU D C 1
ATOM 6683 O O . LEU D 4 54 ? -85.865 2.194 84.935 1.00 14.62 54 LEU D O 1
ATOM 6688 N N . PHE D 4 55 ? -85.107 0.850 83.298 1.00 17.17 55 PHE D N 1
ATOM 6689 C CA . PHE D 4 55 ? -86.350 0.084 83.244 1.00 17.40 55 PHE D CA 1
ATOM 6690 C C . PHE D 4 55 ? -86.470 -0.993 84.328 1.00 18.43 55 PHE D C 1
ATOM 6691 O O . PHE D 4 55 ? -87.371 -1.832 84.276 1.00 18.46 55 PHE D O 1
ATOM 6699 N N . GLY D 4 56 ? -85.561 -0.959 85.303 1.00 17.97 56 GLY D N 1
ATOM 6700 C CA . GLY D 4 56 ? -85.610 -1.903 86.407 1.00 19.35 56 GLY D CA 1
ATOM 6701 C C . GLY D 4 56 ? -84.861 -3.221 86.300 1.00 21.73 56 GLY D C 1
ATOM 6702 O O . GLY D 4 56 ? -84.962 -4.058 87.202 1.00 20.60 56 GLY D O 1
ATOM 6703 N N . PHE D 4 57 ? -84.111 -3.426 85.222 1.00 23.23 57 PHE D N 1
ATOM 6704 C CA . PHE D 4 57 ? -83.377 -4.678 85.075 1.00 25.53 57 PHE D CA 1
ATOM 6705 C C . PHE D 4 57 ? -82.068 -4.672 85.860 1.00 26.96 57 PHE D C 1
ATOM 6706 O O . PHE D 4 57 ? -81.866 -5.604 86.664 1.00 28.94 57 PHE D O 1
#